Protein 1V4R (pdb70)

CATH classification: 1.10.10.10

InterPro domains:
  IPR000524 Transcription regulator HTH, GntR [PF00392] (10-72)
  IPR000524 Transcription regulator HTH, GntR [PS50949] (7-75)
  IPR000524 Transcription regulator HTH, GntR [SM00345] (13-72)
  IPR000524 Transcription regulator HTH, GntR [cd07377] (10-73)
  IPR011663 UbiC transcription regulator-associated [PF07702] (112-236)
  IPR011663 UbiC transcription regulator-associated [SM00866] (96-242)
  IPR028978 Chorismate pyruvate-lyase/UbiC transcription regulator-associated domain superfamily [G3DSA:3.40.1410.10] (86-243)
  IPR028978 Chorismate pyruvate-lyase/UbiC transcription regulator-associated domain superfamily [SSF64288] (60-237)
  IPR036388 Winged helix-like DNA-binding domain superfamily [G3DSA:1.10.10.10] (9-85)
  IPR036390 Winged helix DNA-binding domain superfamily [SSF46785] (10-86)
  IPR050679 Bacterial HTH-type transcriptional regulator [PTHR44846] (8-242)

Structure (mmCIF, N/CA/C/O backbone):
data_1V4R
#
_entry.id   1V4R
#
loop_
_atom_site.group_PDB
_atom_site.id
_atom_site.type_symbol
_atom_site.label_atom_id
_atom_site.label_alt_id
_atom_site.label_comp_id
_atom_site.label_asym_id
_atom_site.label_entity_id
_atom_site.label_seq_id
_atom_site.pdbx_PDB_ins_code
_atom_site.Cartn_x
_atom_site.Cartn_y
_atom_site.Cartn_z
_atom_site.occupancy
_atom_site.B_iso_or_equiv
_atom_site.auth_seq_id
_atom_site.auth_comp_id
_atom_site.auth_asym_id
_atom_site.auth_atom_id
_atom_site.pdbx_PDB_model_num
ATOM 1 N N . MET A 1 3 ? 9.334 -12.082 10.744 1.00 0.00 1 MET A N 1
ATOM 2 C CA . MET A 1 3 ? 9.011 -11.809 9.326 1.00 0.00 1 MET A CA 1
ATOM 3 C C . MET A 1 3 ? 9.103 -13.078 8.495 1.00 0.00 1 MET A C 1
ATOM 4 O O . MET A 1 3 ? 10.190 -13.619 8.288 1.00 0.00 1 MET A O 1
ATOM 18 N N . PRO A 1 4 ? 7.955 -13.583 8.025 1.00 0.00 2 PRO A N 1
ATOM 19 C CA . PRO A 1 4 ? 7.899 -14.721 7.132 1.00 0.00 2 PRO A CA 1
ATOM 20 C C . PRO A 1 4 ? 7.902 -14.279 5.673 1.00 0.00 2 PRO A C 1
ATOM 21 O O . PRO A 1 4 ? 6.982 -13.593 5.226 1.00 0.00 2 PRO A O 1
ATOM 32 N N . TYR A 1 5 ? 8.942 -14.650 4.939 1.00 0.00 3 TYR A N 1
ATOM 33 C CA . TYR A 1 5 ? 9.047 -14.266 3.540 1.00 0.00 3 TYR A CA 1
ATOM 34 C C . TYR A 1 5 ? 8.002 -15.001 2.715 1.00 0.00 3 TYR A C 1
ATOM 35 O O . TYR A 1 5 ? 8.143 -16.183 2.393 1.00 0.00 3 TYR A O 1
ATOM 53 N N . LYS A 1 6 ? 6.952 -14.277 2.383 1.00 0.00 4 LYS A N 1
ATOM 54 C CA . LYS A 1 6 ? 5.766 -14.847 1.779 1.00 0.00 4 LYS A CA 1
ATOM 55 C C . LYS A 1 6 ? 5.836 -14.738 0.257 1.00 0.00 4 LYS A C 1
ATOM 56 O O . LYS A 1 6 ? 5.915 -13.643 -0.295 1.00 0.00 4 LYS A O 1
ATOM 75 N N . ALA A 1 7 ? 5.823 -15.886 -0.409 1.00 0.00 5 ALA A N 1
ATOM 76 C CA . ALA A 1 7 ? 6.016 -15.942 -1.854 1.00 0.00 5 ALA A CA 1
ATOM 77 C C . ALA A 1 7 ? 4.731 -15.629 -2.615 1.00 0.00 5 ALA A C 1
ATOM 78 O O . ALA A 1 7 ? 3.636 -16.018 -2.198 1.00 0.00 5 ALA A O 1
ATOM 85 N N . PRO A 1 8 ? 4.856 -14.917 -3.748 1.00 0.00 6 PRO A N 1
ATOM 86 C CA . PRO A 1 8 ? 3.725 -14.609 -4.615 1.00 0.00 6 PRO A CA 1
ATOM 87 C C . PRO A 1 8 ? 3.354 -15.794 -5.501 1.00 0.00 6 PRO A C 1
ATOM 88 O O . PRO A 1 8 ? 4.115 -16.184 -6.391 1.00 0.00 6 PRO A O 1
ATOM 99 N N . GLU A 1 9 ? 2.190 -16.367 -5.248 1.00 0.00 7 GLU A N 1
ATOM 100 C CA . GLU A 1 9 ? 1.736 -17.547 -5.971 1.00 0.00 7 GLU A CA 1
ATOM 101 C C . GLU A 1 9 ? 1.381 -17.212 -7.418 1.00 0.00 7 GLU A C 1
ATOM 102 O O . GLU A 1 9 ? 1.926 -17.804 -8.350 1.00 0.00 7 GLU A O 1
ATOM 114 N N . GLY A 1 10 ? 0.475 -16.260 -7.607 1.00 0.00 8 GLY A N 1
ATOM 115 C CA . GLY A 1 10 ? 0.085 -15.872 -8.952 1.00 0.00 8 GLY A CA 1
ATOM 116 C C . GLY A 1 10 ? -0.467 -14.462 -9.023 1.00 0.00 8 GLY A C 1
ATOM 117 O O . GLY A 1 10 ? -1.363 -14.178 -9.817 1.00 0.00 8 GLY A O 1
ATOM 121 N N . LYS A 1 11 ? 0.076 -13.574 -8.208 1.00 0.00 9 LYS A N 1
ATOM 122 C CA . LYS A 1 11 ? -0.401 -12.198 -8.152 1.00 0.00 9 LYS A CA 1
ATOM 123 C C . LYS A 1 11 ? 0.733 -11.217 -8.432 1.00 0.00 9 LYS A C 1
ATOM 124 O O . LYS A 1 11 ? 1.895 -11.497 -8.122 1.00 0.00 9 LYS A O 1
ATOM 143 N N . GLY A 1 12 ? 0.399 -10.077 -9.028 1.00 0.00 10 GLY A N 1
ATOM 144 C CA . GLY A 1 12 ? 1.399 -9.076 -9.313 1.00 0.00 10 GLY A CA 1
ATOM 145 C C . GLY A 1 12 ? 1.313 -7.881 -8.380 1.00 0.00 10 GLY A C 1
ATOM 146 O O . GLY A 1 12 ? 1.025 -8.022 -7.189 1.00 0.00 10 GLY A O 1
ATOM 150 N N . TYR A 1 13 ? 1.516 -6.697 -8.942 1.00 0.00 11 TYR A N 1
ATOM 151 C CA . TYR A 1 13 ? 1.639 -5.462 -8.168 1.00 0.00 11 TYR A CA 1
ATOM 152 C C . TYR A 1 13 ? 0.281 -4.905 -7.751 1.00 0.00 11 TYR A C 1
ATOM 153 O O . TYR A 1 13 ? 0.185 -3.787 -7.247 1.00 0.00 11 TYR A O 1
ATOM 171 N N . ALA A 1 14 ? -0.757 -5.694 -7.937 1.00 0.00 12 ALA A N 1
ATOM 172 C CA . ALA A 1 1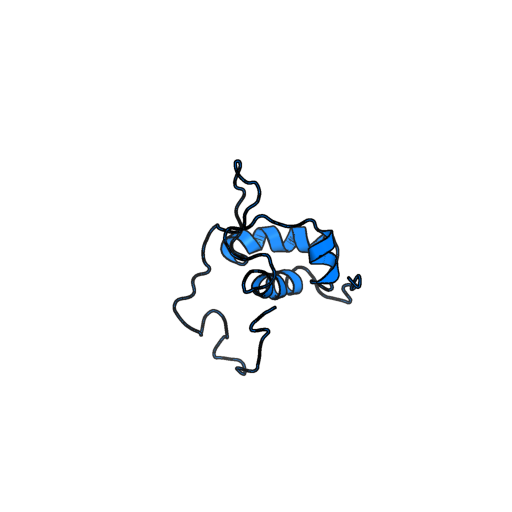4 ? -2.096 -5.293 -7.540 1.00 0.00 12 ALA A CA 1
ATOM 173 C C . ALA A 1 14 ? -2.311 -5.618 -6.073 1.00 0.00 12 ALA A C 1
ATOM 174 O O . ALA A 1 14 ? -2.907 -4.839 -5.328 1.00 0.00 12 ALA A O 1
ATOM 181 N N . ASP A 1 15 ? -1.786 -6.763 -5.658 1.00 0.00 13 ASP A N 1
ATOM 182 C CA . ASP A 1 15 ? -1.930 -7.216 -4.283 1.00 0.00 13 ASP A CA 1
ATOM 183 C C . ASP A 1 15 ? -1.097 -6.351 -3.352 1.00 0.00 13 ASP A C 1
ATOM 184 O O . ASP A 1 15 ? -1.509 -6.057 -2.230 1.00 0.00 13 ASP A O 1
ATOM 193 N N . VAL A 1 16 ? 0.064 -5.912 -3.827 1.00 0.00 14 VAL A N 1
ATOM 194 C CA . VAL A 1 16 ? 0.916 -5.065 -3.026 1.00 0.00 14 VAL A CA 1
ATOM 195 C C . VAL A 1 16 ? 0.312 -3.673 -2.894 1.00 0.00 14 VAL A C 1
ATOM 196 O O . VAL A 1 16 ? 0.298 -3.102 -1.807 1.00 0.00 14 VAL A O 1
ATOM 209 N N . ALA A 1 17 ? -0.210 -3.142 -3.997 1.00 0.00 15 ALA A N 1
ATOM 210 C CA . ALA A 1 17 ? -0.890 -1.857 -3.969 1.00 0.00 15 ALA A CA 1
ATOM 211 C C . ALA A 1 17 ? -2.062 -1.914 -3.003 1.00 0.00 15 ALA A C 1
ATOM 212 O O . ALA A 1 17 ? -2.336 -0.961 -2.276 1.00 0.00 15 ALA A O 1
ATOM 219 N N . THR A 1 18 ? -2.730 -3.059 -2.984 1.00 0.00 16 THR A N 1
ATOM 220 C CA . THR A 1 18 ? -3.840 -3.279 -2.080 1.00 0.00 16 THR A CA 1
ATOM 221 C C . THR A 1 18 ? -3.365 -3.338 -0.629 1.00 0.00 16 THR A C 1
ATOM 222 O O . THR A 1 18 ? -3.952 -2.695 0.243 1.00 0.00 16 THR A O 1
ATOM 233 N N . HIS A 1 19 ? -2.289 -4.083 -0.357 1.00 0.00 17 HIS A N 1
ATOM 234 C CA . HIS A 1 19 ? -1.851 -4.245 1.025 1.00 0.00 17 HIS A CA 1
ATOM 235 C C . HIS A 1 19 ? -1.092 -3.015 1.520 1.00 0.00 17 HIS A C 1
ATOM 236 O O . HIS A 1 19 ? -0.983 -2.792 2.724 1.00 0.00 17 HIS A O 1
ATOM 251 N N . PHE A 1 20 ? -0.572 -2.215 0.600 1.00 0.00 18 PHE A N 1
ATOM 252 C CA . PHE A 1 20 ? 0.150 -1.010 0.980 1.00 0.00 18 PHE A CA 1
ATOM 253 C C . PHE A 1 20 ? -0.807 0.022 1.555 1.00 0.00 18 PHE A C 1
ATOM 254 O O . PHE A 1 20 ? -0.432 0.822 2.408 1.00 0.00 18 PHE A O 1
ATOM 271 N N . ARG A 1 21 ? -2.053 -0.021 1.099 1.00 0.00 19 ARG A N 1
ATOM 272 C CA . ARG A 1 21 ? -3.095 0.848 1.629 1.00 0.00 19 ARG A CA 1
ATOM 273 C C . ARG A 1 21 ? -3.315 0.574 3.114 1.00 0.00 19 ARG A C 1
ATOM 274 O O . ARG A 1 21 ? -3.803 1.432 3.851 1.00 0.00 19 ARG A O 1
ATOM 295 N N . THR A 1 22 ? -2.947 -0.628 3.540 1.00 0.00 20 THR A N 1
ATOM 296 C CA . THR A 1 22 ? -3.065 -1.020 4.932 1.00 0.00 20 THR A CA 1
ATOM 297 C C . THR A 1 22 ? -1.893 -0.464 5.745 1.00 0.00 20 THR A C 1
ATOM 298 O O . THR A 1 22 ? -2.089 0.087 6.826 1.00 0.00 20 THR A O 1
ATOM 309 N N . LEU A 1 23 ? -0.682 -0.581 5.191 1.00 0.00 21 LEU A N 1
ATOM 310 C CA . LEU A 1 23 ? 0.530 -0.060 5.831 1.00 0.00 21 LEU A CA 1
ATOM 311 C C . LEU A 1 23 ? 0.378 1.410 6.187 1.00 0.00 21 LEU A C 1
ATOM 312 O O . LEU A 1 23 ? 0.810 1.859 7.250 1.00 0.00 21 LEU A O 1
ATOM 328 N N . ILE A 1 24 ? -0.234 2.149 5.276 1.00 0.00 22 ILE A N 1
ATOM 329 C CA . ILE A 1 24 ? -0.389 3.591 5.427 1.00 0.00 22 ILE A CA 1
ATOM 330 C C . ILE A 1 24 ? -1.430 3.933 6.490 1.00 0.00 22 ILE A C 1
ATOM 331 O O . ILE A 1 24 ? -1.513 5.073 6.955 1.00 0.00 22 ILE A O 1
ATOM 347 N N . LYS A 1 25 ? -2.223 2.948 6.888 1.00 0.00 23 LYS A N 1
ATOM 348 C CA . LYS A 1 25 ? -3.207 3.159 7.910 1.00 0.00 23 LYS A CA 1
ATOM 349 C C . LYS A 1 25 ? -2.532 3.212 9.275 1.00 0.00 23 LYS A C 1
ATOM 350 O O . LYS A 1 25 ? -2.377 4.293 9.850 1.00 0.00 23 LYS A O 1
ATOM 369 N N . SER A 1 26 ? -2.135 2.065 9.810 1.00 0.00 24 SER A N 1
ATOM 370 C CA . SER A 1 26 ? -1.447 2.069 11.091 1.00 0.00 24 SER A CA 1
ATOM 371 C C . SER A 1 26 ? -0.047 1.478 10.960 1.00 0.00 24 SER A C 1
ATOM 372 O O . SER A 1 26 ? 0.829 1.850 11.730 1.00 0.00 24 SER A O 1
ATOM 380 N N . GLY A 1 27 ? 0.062 0.511 10.018 1.00 0.00 25 GLY A N 1
ATOM 381 C CA . GLY A 1 27 ? 1.263 -0.184 9.513 1.00 0.00 25 GLY A CA 1
ATOM 382 C C . GLY A 1 27 ? 2.581 -0.005 10.225 1.00 0.00 25 GLY A C 1
ATOM 383 O O . GLY A 1 27 ? 3.258 -0.994 10.500 1.00 0.00 25 GLY A O 1
ATOM 387 N N . GLU A 1 28 ? 2.829 1.229 10.624 1.00 0.00 26 GLU A N 1
ATOM 388 C CA . GLU A 1 28 ? 4.135 1.784 11.017 1.00 0.00 26 GLU A CA 1
ATOM 389 C C . GLU A 1 28 ? 4.547 2.801 9.966 1.00 0.00 26 GLU A C 1
ATOM 390 O O . GLU A 1 28 ? 5.435 3.623 10.186 1.00 0.00 26 GLU A O 1
ATOM 402 N N . LEU A 1 29 ? 3.869 2.748 8.825 1.00 0.00 27 LEU A N 1
ATOM 403 C CA . LEU A 1 29 ? 4.162 3.626 7.717 1.00 0.00 27 LEU A CA 1
ATOM 404 C C . LEU A 1 29 ? 2.997 4.579 7.504 1.00 0.00 27 LEU A C 1
ATOM 405 O O . LEU A 1 29 ? 2.369 4.597 6.447 1.00 0.00 27 LEU A O 1
ATOM 421 N N . ALA A 1 30 ? 2.686 5.337 8.543 1.00 0.00 28 ALA A N 1
ATOM 422 C CA . ALA A 1 30 ? 1.651 6.352 8.462 1.00 0.00 28 ALA A CA 1
ATOM 423 C C . ALA A 1 30 ? 2.079 7.450 7.488 1.00 0.00 28 ALA A C 1
ATOM 424 O O . ALA A 1 30 ? 3.257 7.533 7.125 1.00 0.00 28 ALA A O 1
ATOM 431 N N . PRO A 1 31 ? 1.160 8.331 7.060 1.00 0.00 29 PRO A N 1
ATOM 432 C CA . PRO A 1 31 ? 1.511 9.377 6.113 1.00 0.00 29 PRO A CA 1
ATOM 433 C C . PRO A 1 31 ? 2.324 10.461 6.798 1.00 0.00 29 PRO A C 1
ATOM 434 O O . PRO A 1 31 ? 1.875 11.089 7.758 1.00 0.00 29 PRO A O 1
ATOM 445 N N . GLY A 1 32 ? 3.522 10.676 6.286 1.00 0.00 30 GLY A N 1
ATOM 446 C CA . GLY A 1 32 ? 4.474 11.536 6.947 1.00 0.00 30 GLY A CA 1
ATOM 447 C C . GLY A 1 32 ? 5.738 10.788 7.322 1.00 0.00 30 GLY A C 1
ATOM 448 O O . GLY A 1 32 ? 6.710 11.393 7.778 1.00 0.00 30 GLY A O 1
ATOM 452 N N . ASP A 1 33 ? 5.735 9.470 7.122 1.00 0.00 31 ASP A N 1
ATOM 453 C CA . ASP A 1 33 ? 6.906 8.653 7.416 1.00 0.00 31 ASP A CA 1
ATOM 454 C C . ASP A 1 33 ? 7.538 8.186 6.112 1.00 0.00 31 ASP A C 1
ATOM 455 O O . ASP A 1 33 ? 6.880 8.167 5.079 1.00 0.00 31 ASP A O 1
ATOM 464 N N . THR A 1 34 ? 8.804 7.819 6.156 1.00 0.00 32 THR A N 1
ATOM 465 C CA . THR A 1 34 ? 9.552 7.510 4.945 1.00 0.00 32 THR A CA 1
ATOM 466 C C . THR A 1 34 ? 9.527 6.009 4.644 1.00 0.00 32 THR A C 1
ATOM 467 O O . THR A 1 34 ? 9.472 5.186 5.556 1.00 0.00 32 THR A O 1
ATOM 478 N N . LEU A 1 35 ? 9.567 5.679 3.355 1.00 0.00 33 LEU A N 1
ATOM 479 C CA . LEU A 1 35 ? 9.478 4.298 2.884 1.00 0.00 33 LEU A CA 1
ATOM 480 C C . LEU A 1 35 ? 10.524 3.391 3.520 1.00 0.00 33 LEU A C 1
ATOM 481 O O . LEU A 1 35 ? 11.694 3.759 3.651 1.00 0.00 33 LEU A O 1
ATOM 497 N N . PRO A 1 36 ? 10.092 2.198 3.937 1.00 0.00 34 PRO A N 1
ATOM 498 C CA . PRO A 1 36 ? 10.986 1.146 4.420 1.00 0.00 34 PRO A CA 1
ATOM 499 C C . PRO A 1 36 ? 11.677 0.411 3.275 1.00 0.00 34 PRO A C 1
ATOM 500 O O . PRO A 1 36 ? 11.346 0.616 2.105 1.00 0.00 34 PRO A O 1
ATOM 511 N N . SER A 1 37 ? 12.637 -0.436 3.614 1.00 0.00 35 SER A N 1
ATOM 512 C CA . SER A 1 37 ? 13.332 -1.235 2.617 1.00 0.00 35 SER A CA 1
ATOM 513 C C . SER A 1 37 ? 12.409 -2.333 2.095 1.00 0.00 35 SER A C 1
ATOM 514 O O . SER A 1 37 ? 11.469 -2.734 2.782 1.00 0.00 35 SER A O 1
ATOM 522 N N . VAL A 1 38 ? 12.697 -2.829 0.890 1.00 0.00 36 VAL A N 1
ATOM 523 C CA . VAL A 1 38 ? 11.864 -3.840 0.229 1.00 0.00 36 VAL A CA 1
ATOM 524 C C . VAL A 1 38 ? 11.660 -5.078 1.104 1.00 0.00 36 VAL A C 1
ATOM 525 O O . VAL A 1 38 ? 10.701 -5.824 0.918 1.00 0.00 36 VAL A O 1
ATOM 538 N N . ALA A 1 39 ? 12.560 -5.277 2.064 1.00 0.00 37 ALA A N 1
ATOM 539 C CA . ALA A 1 39 ? 12.490 -6.417 2.970 1.00 0.00 37 ALA A CA 1
ATOM 540 C C . ALA A 1 39 ? 11.225 -6.383 3.829 1.00 0.00 37 ALA A C 1
ATOM 541 O O . ALA A 1 39 ? 10.590 -7.417 4.035 1.00 0.00 37 ALA A O 1
ATOM 548 N N . ASP A 1 40 ? 10.856 -5.197 4.317 1.00 0.00 38 ASP A N 1
ATOM 549 C CA . ASP A 1 40 ? 9.660 -5.056 5.150 1.00 0.00 38 ASP A CA 1
ATOM 550 C C . ASP A 1 40 ? 8.428 -5.423 4.346 1.00 0.00 38 ASP A C 1
ATOM 551 O O . ASP A 1 40 ? 7.604 -6.234 4.774 1.00 0.00 38 ASP A O 1
ATOM 560 N N . ILE A 1 41 ? 8.315 -4.814 3.171 1.00 0.00 39 ILE A N 1
ATOM 561 C CA . ILE A 1 41 ? 7.228 -5.082 2.268 1.00 0.00 39 ILE A CA 1
ATOM 562 C C . ILE A 1 41 ? 7.198 -6.575 1.944 1.00 0.00 39 ILE A C 1
ATOM 563 O O . ILE A 1 41 ? 6.177 -7.204 2.115 1.00 0.00 39 ILE A O 1
ATOM 579 N N . ARG A 1 42 ? 8.350 -7.129 1.555 1.00 0.00 40 ARG A N 1
ATOM 580 C CA . ARG A 1 42 ? 8.501 -8.533 1.132 1.00 0.00 40 ARG A CA 1
ATOM 581 C C . ARG A 1 42 ? 7.785 -9.546 2.035 1.00 0.00 40 ARG A C 1
ATOM 582 O O . ARG A 1 42 ? 7.334 -10.588 1.564 1.00 0.00 40 ARG A O 1
ATOM 603 N N . ALA A 1 43 ? 7.717 -9.275 3.321 1.00 0.00 41 ALA A N 1
ATOM 604 C CA . ALA A 1 43 ? 7.042 -10.185 4.234 1.00 0.00 41 ALA A CA 1
ATOM 605 C C . ALA A 1 43 ? 5.585 -9.801 4.445 1.00 0.00 41 ALA A C 1
ATOM 606 O O . ALA A 1 43 ? 4.723 -10.663 4.623 1.00 0.00 41 ALA A O 1
ATOM 613 N N . GLN A 1 44 ? 5.316 -8.507 4.425 1.00 0.00 42 GLN A N 1
ATOM 614 C CA . GLN A 1 44 ? 3.967 -8.009 4.624 1.00 0.00 42 GLN A CA 1
ATOM 615 C C . GLN A 1 44 ? 3.163 -8.251 3.371 1.00 0.00 42 GLN A C 1
ATOM 616 O O . GLN A 1 44 ? 2.024 -8.710 3.411 1.00 0.00 42 GLN A O 1
ATOM 630 N N . PHE A 1 45 ? 3.771 -7.942 2.249 1.00 0.00 43 PHE A N 1
ATOM 631 C CA . PHE A 1 45 ? 3.204 -8.264 0.996 1.00 0.00 43 PHE A CA 1
ATOM 632 C C . PHE A 1 45 ? 3.711 -9.652 0.645 1.00 0.00 43 PHE A C 1
ATOM 633 O O . PHE A 1 45 ? 4.896 -9.927 0.661 1.00 0.00 43 PHE A O 1
ATOM 650 N N . GLY A 1 46 ? 2.793 -10.562 0.487 1.00 0.00 44 GLY A N 1
ATOM 651 C CA . GLY A 1 46 ? 3.158 -11.906 0.063 1.00 0.00 44 GLY A CA 1
ATOM 652 C C . GLY A 1 46 ? 3.531 -11.911 -1.394 1.00 0.00 44 GLY A C 1
ATOM 653 O O . GLY A 1 46 ? 2.972 -12.667 -2.187 1.00 0.00 44 GLY A O 1
ATOM 657 N N . VAL A 1 47 ? 4.467 -11.038 -1.745 1.00 0.00 45 VAL A N 1
ATOM 658 C CA . VAL A 1 47 ? 4.658 -10.646 -3.124 1.00 0.00 45 VAL A CA 1
ATOM 659 C C . VAL A 1 47 ? 6.153 -10.625 -3.427 1.00 0.00 45 VAL A C 1
ATOM 660 O O . VAL A 1 47 ? 6.972 -10.762 -2.517 1.00 0.00 45 VAL A O 1
ATOM 673 N N . ALA A 1 48 ? 6.515 -10.475 -4.687 1.00 0.00 46 ALA A N 1
ATOM 674 C CA . ALA A 1 48 ? 7.914 -10.590 -5.083 1.00 0.00 46 ALA A CA 1
ATOM 675 C C . ALA A 1 48 ? 8.643 -9.309 -4.736 1.00 0.00 46 ALA A C 1
ATOM 676 O O . ALA A 1 48 ? 8.051 -8.243 -4.770 1.00 0.00 46 ALA A O 1
ATOM 683 N N . ALA A 1 49 ? 9.940 -9.386 -4.484 1.00 0.00 47 ALA A N 1
ATOM 684 C CA . ALA A 1 49 ? 10.656 -8.253 -3.908 1.00 0.00 47 ALA A CA 1
ATOM 685 C C . ALA A 1 49 ? 10.864 -7.158 -4.945 1.00 0.00 47 ALA A C 1
ATOM 686 O O . ALA A 1 49 ? 11.357 -6.075 -4.636 1.00 0.00 47 ALA A O 1
ATOM 693 N N . LYS A 1 50 ? 10.477 -7.449 -6.177 1.00 0.00 48 LYS A N 1
ATOM 694 C CA . LYS A 1 50 ? 10.446 -6.448 -7.223 1.00 0.00 48 LYS A CA 1
ATOM 695 C C . LYS A 1 50 ? 9.053 -5.810 -7.290 1.00 0.00 48 LYS A C 1
ATOM 696 O O . LYS A 1 50 ? 8.903 -4.664 -7.719 1.00 0.00 48 LYS A O 1
ATOM 715 N N . THR A 1 51 ? 8.038 -6.538 -6.820 1.00 0.00 49 THR A N 1
ATOM 716 C CA . THR A 1 51 ? 6.660 -6.117 -6.985 1.00 0.00 49 THR A CA 1
ATOM 717 C C . THR A 1 51 ? 6.334 -4.886 -6.141 1.00 0.00 49 THR A C 1
ATOM 718 O O . THR A 1 51 ? 5.457 -4.095 -6.498 1.00 0.00 49 THR A O 1
ATOM 729 N N . VAL A 1 52 ? 7.037 -4.717 -5.027 1.00 0.00 50 VAL A N 1
ATOM 730 C CA . VAL A 1 52 ? 6.866 -3.528 -4.208 1.00 0.00 50 VAL A CA 1
ATOM 731 C C . VAL A 1 52 ? 7.240 -2.297 -5.016 1.00 0.00 50 VAL A C 1
ATOM 732 O O . VAL A 1 52 ? 6.473 -1.342 -5.103 1.00 0.00 50 VAL A O 1
ATOM 745 N N . SER A 1 53 ? 8.396 -2.369 -5.654 1.00 0.00 51 SER A N 1
ATOM 746 C CA . SER A 1 53 ? 8.880 -1.297 -6.517 1.00 0.00 51 SER A CA 1
ATOM 747 C C . SER A 1 53 ? 7.952 -1.091 -7.722 1.00 0.00 51 SER A C 1
ATOM 748 O O . SER A 1 53 ? 8.031 -0.075 -8.413 1.00 0.00 51 SER A O 1
ATOM 756 N N . ARG A 1 54 ? 7.068 -2.053 -7.967 1.00 0.00 52 ARG A N 1
ATOM 757 C CA . ARG A 1 54 ? 6.103 -1.937 -9.054 1.00 0.00 52 ARG A CA 1
ATOM 758 C C . ARG A 1 54 ? 4.921 -1.077 -8.621 1.00 0.00 52 ARG A C 1
ATOM 759 O O . ARG A 1 54 ? 4.624 -0.055 -9.245 1.00 0.00 52 ARG A O 1
ATOM 780 N N . ALA A 1 55 ? 4.246 -1.494 -7.548 1.00 0.00 53 ALA A N 1
ATOM 781 C CA . ALA A 1 55 ? 3.103 -0.754 -7.029 1.00 0.00 53 ALA A CA 1
ATOM 782 C C . ALA A 1 55 ? 3.494 0.631 -6.531 1.00 0.00 53 ALA A C 1
ATOM 783 O O . ALA A 1 55 ? 2.658 1.523 -6.486 1.00 0.00 53 ALA A O 1
ATOM 790 N N . LEU A 1 56 ? 4.754 0.800 -6.139 1.00 0.00 54 LEU A N 1
ATOM 791 C CA . LEU A 1 56 ? 5.255 2.110 -5.695 1.00 0.00 54 LEU A CA 1
ATOM 792 C C . LEU A 1 56 ? 4.897 3.234 -6.675 1.00 0.00 54 LEU A C 1
ATOM 793 O O . LEU A 1 56 ? 4.541 4.335 -6.253 1.00 0.00 54 LEU A O 1
ATOM 809 N N . ALA A 1 57 ? 4.964 2.948 -7.972 1.00 0.00 55 ALA A N 1
ATOM 810 C CA . ALA A 1 57 ? 4.638 3.943 -8.994 1.00 0.00 55 ALA A CA 1
ATOM 811 C C . ALA A 1 57 ? 3.149 4.267 -8.985 1.00 0.00 55 ALA A C 1
ATOM 812 O O . ALA A 1 57 ? 2.721 5.288 -9.512 1.00 0.00 55 ALA A O 1
ATOM 819 N N . VAL A 1 58 ? 2.367 3.381 -8.393 1.00 0.00 56 VAL A N 1
ATOM 820 C CA . VAL A 1 58 ? 0.947 3.611 -8.208 1.00 0.00 56 VAL A CA 1
ATOM 821 C C . VAL A 1 58 ? 0.710 4.285 -6.857 1.00 0.00 56 VAL A C 1
ATOM 822 O O . VAL A 1 58 ? -0.212 5.083 -6.699 1.00 0.00 56 VAL A O 1
ATOM 835 N N . LEU A 1 59 ? 1.603 4.010 -5.903 1.00 0.00 57 LEU A N 1
ATOM 836 C CA . LEU A 1 59 ? 1.449 4.458 -4.528 1.00 0.00 57 LEU A CA 1
ATOM 837 C C . LEU A 1 59 ? 1.691 5.945 -4.413 1.00 0.00 57 LEU A C 1
ATOM 838 O O . LEU A 1 59 ? 1.572 6.513 -3.342 1.00 0.00 57 LEU A O 1
ATOM 854 N N . LYS A 1 60 ? 2.029 6.574 -5.516 1.00 0.00 58 LYS A N 1
ATOM 855 C CA . LYS A 1 60 ? 2.134 8.011 -5.536 1.00 0.00 58 LYS A CA 1
ATOM 856 C C . LYS A 1 60 ? 0.746 8.633 -5.332 1.00 0.00 58 LYS A C 1
ATOM 857 O O . LYS A 1 60 ? 0.592 9.590 -4.578 1.00 0.00 58 LYS A O 1
ATOM 876 N N . SER A 1 61 ? -0.260 8.065 -5.993 1.00 0.00 59 SER A N 1
ATOM 877 C CA . SER A 1 61 ? -1.644 8.498 -5.818 1.00 0.00 59 SER A CA 1
ATOM 878 C C . SER A 1 61 ? -2.317 7.617 -4.776 1.00 0.00 59 SER A C 1
ATOM 879 O O . SER A 1 61 ? -3.120 8.066 -3.967 1.00 0.00 59 SER A O 1
ATOM 887 N N . GLU A 1 62 ? -1.932 6.355 -4.813 1.00 0.00 60 GLU A N 1
ATOM 888 C CA . GLU A 1 62 ? -2.585 5.294 -4.067 1.00 0.00 60 GLU A CA 1
ATOM 889 C C . GLU A 1 62 ? -2.074 5.206 -2.628 1.00 0.00 60 GLU A C 1
ATOM 890 O O . GLU A 1 62 ? -2.806 5.464 -1.676 1.00 0.00 60 GLU A O 1
ATOM 902 N N . GLY A 1 63 ? -0.806 4.843 -2.488 1.00 0.00 61 GLY A N 1
ATOM 903 C CA . GLY A 1 63 ? -0.219 4.638 -1.176 1.00 0.00 61 GLY A CA 1
ATOM 904 C C . GLY A 1 63 ? 0.251 5.927 -0.541 1.00 0.00 61 GLY A C 1
ATOM 905 O O . GLY A 1 63 ? 0.811 5.910 0.547 1.00 0.00 61 GLY A O 1
ATOM 909 N N . LEU A 1 64 ? 0.040 7.033 -1.249 1.00 0.00 62 LEU A N 1
ATOM 910 C CA . LEU A 1 64 ? 0.292 8.379 -0.729 1.00 0.00 62 LEU A CA 1
ATOM 911 C C . LEU A 1 64 ? 1.788 8.719 -0.626 1.00 0.00 62 LEU A C 1
ATOM 912 O O . LEU A 1 64 ? 2.187 9.449 0.276 1.00 0.00 62 LEU A O 1
ATOM 928 N N . VAL A 1 65 ? 2.603 8.273 -1.577 1.00 0.00 63 VAL A N 1
ATOM 929 C CA . VAL A 1 65 ? 4.057 8.459 -1.475 1.00 0.00 63 VAL A CA 1
ATOM 930 C C . VAL A 1 65 ? 4.570 9.409 -2.547 1.00 0.00 63 VAL A C 1
ATOM 931 O O . VAL A 1 65 ? 4.007 9.497 -3.638 1.00 0.00 63 VAL A O 1
ATOM 944 N N . SER A 1 66 ? 5.641 10.115 -2.225 1.00 0.00 64 SER A N 1
ATOM 945 C CA . SER A 1 66 ? 6.261 11.039 -3.160 1.00 0.00 64 SER A CA 1
ATOM 946 C C . SER A 1 66 ? 7.765 11.108 -2.920 1.00 0.00 64 SER A C 1
ATOM 947 O O . SER A 1 66 ? 8.227 10.990 -1.782 1.00 0.00 64 SER A O 1
ATOM 955 N N . SER A 1 67 ? 8.521 11.274 -3.996 1.00 0.00 65 SER A N 1
ATOM 956 C CA . SER A 1 67 ? 9.954 11.468 -3.896 1.00 0.00 65 SER A CA 1
ATOM 957 C C . SER A 1 67 ? 10.240 12.818 -3.248 1.00 0.00 65 SER A C 1
ATOM 958 O O . SER A 1 67 ? 10.027 13.870 -3.855 1.00 0.00 65 SER A O 1
ATOM 966 N N . ARG A 1 68 ? 10.681 12.782 -2.002 1.00 0.00 66 ARG A N 1
ATOM 967 C CA . ARG A 1 68 ? 10.926 13.995 -1.244 1.00 0.00 66 ARG A CA 1
ATOM 968 C C . ARG A 1 68 ? 12.409 14.130 -0.945 1.00 0.00 66 ARG A C 1
ATOM 969 O O . ARG A 1 68 ? 12.919 13.536 0.003 1.00 0.00 66 ARG A O 1
ATOM 990 N N . GLY A 1 69 ? 13.101 14.911 -1.761 1.00 0.00 67 GLY A N 1
ATOM 991 C CA . GLY A 1 69 ? 14.543 15.011 -1.658 1.00 0.00 67 GLY A CA 1
ATOM 992 C C . GLY A 1 69 ? 15.005 15.836 -0.469 1.00 0.00 67 GLY A C 1
ATOM 993 O O . GLY A 1 69 ? 15.824 16.740 -0.608 1.00 0.00 67 GLY A O 1
ATOM 997 N N . ALA A 1 70 ? 14.477 15.514 0.696 1.00 0.00 68 ALA A N 1
ATOM 998 C CA . ALA A 1 70 ? 14.867 16.159 1.934 1.00 0.00 68 ALA A CA 1
ATOM 999 C C . ALA A 1 70 ? 14.894 15.124 3.045 1.00 0.00 68 ALA A C 1
ATOM 1000 O O . ALA A 1 70 ? 15.942 14.819 3.609 1.00 0.00 68 ALA A O 1
ATOM 1007 N N . LEU A 1 71 ? 13.726 14.569 3.338 1.00 0.00 69 LEU A N 1
ATOM 1008 C CA . LEU A 1 71 ? 13.608 13.508 4.328 1.00 0.00 69 LEU A CA 1
ATOM 1009 C C . LEU A 1 71 ? 13.743 12.137 3.664 1.00 0.00 69 LEU A C 1
ATOM 1010 O O . LEU A 1 71 ? 13.929 11.125 4.338 1.00 0.00 69 LEU A O 1
ATOM 1026 N N . GLY A 1 72 ? 13.640 12.116 2.337 1.00 0.00 70 GLY A N 1
ATOM 1027 C CA . GLY A 1 72 ? 13.728 10.875 1.593 1.00 0.00 70 GLY A CA 1
ATOM 1028 C C . GLY A 1 72 ? 12.420 10.530 0.914 1.00 0.00 70 GLY A C 1
ATOM 1029 O O . GLY A 1 72 ? 11.567 11.394 0.734 1.00 0.00 70 GLY A O 1
ATOM 1033 N N . THR A 1 73 ? 12.237 9.276 0.536 1.00 0.00 71 THR A N 1
ATOM 1034 C CA . THR A 1 73 ? 10.996 8.883 -0.104 1.00 0.00 71 THR A CA 1
ATOM 1035 C C . THR A 1 73 ? 9.903 8.707 0.957 1.00 0.00 71 THR A C 1
ATOM 1036 O O . THR A 1 73 ? 9.604 7.607 1.420 1.00 0.00 71 THR A O 1
ATOM 1047 N N . VAL A 1 74 ? 9.327 9.828 1.336 1.00 0.00 72 VAL A N 1
ATOM 1048 C CA . VAL A 1 74 ? 8.408 9.906 2.452 1.00 0.00 72 VAL A CA 1
ATOM 1049 C C . VAL A 1 74 ? 6.991 9.743 1.956 1.00 0.00 72 VAL A C 1
ATOM 1050 O O . VAL A 1 74 ? 6.639 10.266 0.896 1.00 0.00 72 VAL A O 1
ATOM 1063 N N . VAL A 1 75 ? 6.172 9.037 2.708 1.00 0.00 73 VAL A N 1
ATOM 1064 C CA . VAL A 1 75 ? 4.823 8.803 2.267 1.00 0.00 73 VAL A CA 1
ATOM 1065 C C . VAL A 1 75 ? 3.924 9.938 2.733 1.00 0.00 73 VAL A C 1
ATOM 1066 O O . VAL A 1 75 ? 3.193 9.806 3.712 1.00 0.00 73 VAL A O 1
ATOM 1079 N N . GLU A 1 76 ? 4.029 11.076 2.066 1.00 0.00 74 GLU A N 1
ATOM 1080 C CA . GLU A 1 76 ? 2.973 12.070 2.055 1.00 0.00 74 GLU A CA 1
ATOM 1081 C C . GLU A 1 76 ? 2.946 12.778 0.704 1.00 0.00 74 GLU A C 1
ATOM 1082 O O . GLU A 1 76 ? 3.506 13.868 0.567 1.00 0.00 74 GLU A O 1
ATOM 1094 N N . LYS A 1 77 ? 2.350 12.171 -0.304 1.00 0.00 75 LYS A N 1
ATOM 1095 C CA . LYS A 1 77 ? 2.171 12.867 -1.565 1.00 0.00 75 LYS A CA 1
ATOM 1096 C C . LYS A 1 77 ? 0.780 13.438 -1.696 1.00 0.00 75 LYS A C 1
ATOM 1097 O O . LYS A 1 77 ? 0.512 14.591 -1.367 1.00 0.00 75 LYS A O 1
ATOM 1116 N N . ASN A 1 78 ? -0.098 12.577 -2.171 1.00 0.00 76 ASN A N 1
ATOM 1117 C CA . ASN A 1 78 ? -1.388 12.978 -2.663 1.00 0.00 76 ASN A CA 1
ATOM 1118 C C . ASN A 1 78 ? -2.463 12.125 -2.038 1.00 0.00 76 ASN A C 1
ATOM 1119 O O . ASN A 1 78 ? -2.708 11.022 -2.517 1.00 0.00 76 ASN A O 1
ATOM 1130 N N . PRO A 1 79 ? -3.086 12.591 -0.945 1.00 0.00 77 PRO A N 1
ATOM 1131 C CA . PRO A 1 79 ? -4.196 11.879 -0.326 1.00 0.00 77 PRO A CA 1
ATOM 1132 C C . PRO A 1 79 ? -5.186 11.407 -1.366 1.00 0.00 77 PRO A C 1
ATOM 1133 O O . PRO A 1 79 ? -5.709 12.210 -2.145 1.00 0.00 77 PRO A O 1
ATOM 1144 N N . ILE A 1 80 ? -5.420 10.098 -1.385 1.00 0.00 78 ILE A N 1
ATOM 1145 C CA . ILE A 1 80 ? -6.272 9.492 -2.375 1.00 0.00 78 ILE A CA 1
ATOM 1146 C C . ILE A 1 80 ? -7.618 10.155 -2.321 1.00 0.00 78 ILE A C 1
ATOM 1147 O O . ILE A 1 80 ? -8.114 10.456 -1.235 1.00 0.00 78 ILE A O 1
ATOM 1163 N N . VAL A 1 81 ? -8.151 10.451 -3.492 1.00 0.00 79 VAL A N 1
ATOM 1164 C CA . VAL A 1 81 ? -9.460 11.082 -3.615 1.00 0.00 79 VAL A CA 1
ATOM 1165 C C . VAL A 1 81 ? -10.547 10.278 -2.892 1.00 0.00 79 VAL A C 1
ATOM 1166 O O . VAL A 1 81 ? -11.283 9.496 -3.503 1.00 0.00 79 VAL A O 1
ATOM 1179 N N . ILE A 1 82 ? -10.593 10.443 -1.579 1.00 0.00 80 ILE A N 1
ATOM 1180 C CA . ILE A 1 82 ? -11.618 9.838 -0.750 1.00 0.00 80 ILE A CA 1
ATOM 1181 C C . ILE A 1 82 ? -12.506 10.918 -0.152 1.00 0.00 80 ILE A C 1
ATOM 1182 O O . ILE A 1 82 ? -12.091 11.655 0.745 1.00 0.00 80 ILE A O 1
ATOM 1198 N N . THR A 1 83 ? -13.715 11.022 -0.664 1.00 0.00 81 THR A N 1
ATOM 1199 C CA . THR A 1 83 ? -14.695 11.939 -0.114 1.00 0.00 81 THR A CA 1
ATOM 1200 C C . THR A 1 83 ? -15.915 11.145 0.350 1.00 0.00 81 THR A C 1
ATOM 1201 O O . THR A 1 83 ? -16.875 11.692 0.895 1.00 0.00 81 THR A O 1
ATOM 1212 N N . GLY A 1 84 ? -15.838 9.835 0.148 1.00 0.00 82 GLY A N 1
ATOM 1213 C CA . GLY A 1 84 ? -16.899 8.939 0.550 1.00 0.00 82 GLY A CA 1
ATOM 1214 C C . GLY A 1 84 ? -16.396 7.516 0.663 1.00 0.00 82 GLY A C 1
ATOM 1215 O O . GLY A 1 84 ? -15.270 7.218 0.254 1.00 0.00 82 GLY A O 1
ATOM 1219 N N . ALA A 1 85 ? -17.224 6.630 1.194 1.00 0.00 83 ALA A N 1
ATOM 1220 C CA . ALA A 1 85 ? -16.838 5.239 1.395 1.00 0.00 83 ALA A CA 1
ATOM 1221 C C . ALA A 1 85 ? -16.950 4.442 0.098 1.00 0.00 83 ALA A C 1
ATOM 1222 O O . ALA A 1 85 ? -16.614 3.260 0.046 1.00 0.00 83 ALA A O 1
ATOM 1229 N N . ASP A 1 86 ? -17.375 5.115 -0.959 1.00 0.00 84 ASP A N 1
ATOM 1230 C CA . ASP A 1 86 ? -17.588 4.470 -2.250 1.00 0.00 84 ASP A CA 1
ATOM 1231 C C . ASP A 1 86 ? -16.264 4.225 -2.955 1.00 0.00 84 ASP A C 1
ATOM 1232 O O . ASP A 1 86 ? -16.079 3.203 -3.613 1.00 0.00 84 ASP A O 1
ATOM 1241 N N . ARG A 1 87 ? -15.332 5.146 -2.773 1.00 0.00 85 ARG A N 1
ATOM 1242 C CA . ARG A 1 87 ? -14.060 5.093 -3.478 1.00 0.00 85 ARG A CA 1
ATOM 1243 C C . ARG A 1 87 ? -13.168 3.995 -2.912 1.00 0.00 85 ARG A C 1
ATOM 1244 O O . ARG A 1 87 ? -12.394 3.373 -3.638 1.00 0.00 85 ARG A O 1
ATOM 1265 N N . LEU A 1 88 ? -13.290 3.751 -1.613 1.00 0.00 86 LEU A N 1
ATOM 1266 C CA . LEU A 1 88 ? -12.400 2.823 -0.931 1.00 0.00 86 LEU A CA 1
ATOM 1267 C C . LEU A 1 88 ? -13.049 1.455 -0.722 1.00 0.00 86 LEU A C 1
ATOM 1268 O O . LEU A 1 88 ? -12.396 0.423 -0.880 1.00 0.00 86 LEU A O 1
ATOM 1284 N N . LYS A 1 89 ? -14.325 1.441 -0.363 1.00 0.00 87 LYS A N 1
ATOM 1285 C CA . LYS A 1 89 ? -14.988 0.186 -0.031 1.00 0.00 87 LYS A CA 1
ATOM 1286 C C . LYS A 1 89 ? -15.704 -0.393 -1.246 1.00 0.00 87 LYS A C 1
ATOM 1287 O O . LYS A 1 89 ? -15.816 -1.612 -1.374 1.00 0.00 87 LYS A O 1
ATOM 1306 N N . ARG A 1 90 ? -16.164 0.494 -2.131 1.00 0.00 88 ARG A N 1
ATOM 1307 C CA . ARG A 1 90 ? -16.918 0.112 -3.329 1.00 0.00 88 ARG A CA 1
ATOM 1308 C C . ARG A 1 90 ? -18.276 -0.486 -2.957 1.00 0.00 88 ARG A C 1
ATOM 1309 O O . ARG A 1 90 ? -18.360 -1.596 -2.432 1.00 0.00 88 ARG A O 1
ATOM 1330 N N . MET A 1 91 ? -19.339 0.244 -3.270 1.00 0.00 89 MET A N 1
ATOM 1331 C CA . MET A 1 91 ? -20.695 -0.152 -2.878 1.00 0.00 89 MET A CA 1
ATOM 1332 C C . MET A 1 91 ? -21.217 -1.345 -3.680 1.00 0.00 89 MET A C 1
ATOM 1333 O O . MET A 1 91 ? -22.341 -1.803 -3.461 1.00 0.00 89 MET A O 1
ATOM 1347 N N . GLU A 1 92 ? -20.411 -1.842 -4.608 1.00 0.00 90 GLU A N 1
ATOM 1348 C CA . GLU A 1 92 ? -20.778 -3.025 -5.377 1.00 0.00 90 GLU A CA 1
ATOM 1349 C C . GLU A 1 92 ? -20.611 -4.274 -4.536 1.00 0.00 90 GLU A C 1
ATOM 1350 O O . GLU A 1 92 ? -21.418 -5.202 -4.603 1.00 0.00 90 GLU A O 1
ATOM 1362 N N . LYS A 1 93 ? -19.544 -4.289 -3.756 1.00 0.00 91 LYS A N 1
ATOM 1363 C CA . LYS A 1 93 ? -19.155 -5.480 -3.034 1.00 0.00 91 LYS A CA 1
ATOM 1364 C C . LYS A 1 93 ? -19.583 -5.396 -1.584 1.00 0.00 91 LYS A C 1
ATOM 1365 O O . LYS A 1 93 ? -19.962 -4.335 -1.088 1.00 0.00 91 LYS A O 1
ATOM 1384 N N . ASN A 1 94 ? -19.512 -6.529 -0.919 1.00 0.00 92 ASN A N 1
ATOM 1385 C CA . ASN A 1 94 ? -19.889 -6.623 0.484 1.00 0.00 92 ASN A CA 1
ATOM 1386 C C . ASN A 1 94 ? -18.907 -5.856 1.358 1.00 0.00 92 ASN A C 1
ATOM 1387 O O . ASN A 1 94 ? -17.689 -5.906 1.145 1.00 0.00 92 ASN A O 1
ATOM 1398 N N . GLY A 1 95 ? -19.442 -5.148 2.341 1.00 0.00 93 GLY A N 1
ATOM 1399 C CA . GLY A 1 95 ? -18.613 -4.390 3.249 1.00 0.00 93 GLY A CA 1
ATOM 1400 C C . GLY A 1 95 ? -18.200 -5.207 4.454 1.00 0.00 93 GLY A C 1
ATOM 1401 O O . GLY A 1 95 ? -18.639 -4.941 5.572 1.00 0.00 93 GLY A O 1
ATOM 1405 N N . MET A 1 96 ? -17.369 -6.216 4.229 1.00 0.00 94 MET A N 1
ATOM 1406 C CA . MET A 1 96 ? -16.881 -7.054 5.316 1.00 0.00 94 MET A CA 1
ATOM 1407 C C . MET A 1 96 ? -15.640 -6.434 5.946 1.00 0.00 94 MET A C 1
ATOM 1408 O O . MET A 1 96 ? -15.093 -5.457 5.425 1.00 0.00 94 MET A O 1
ATOM 1422 N N . ARG A 1 97 ? -15.201 -7.005 7.061 1.00 0.00 95 ARG A N 1
ATOM 1423 C CA . ARG A 1 97 ? -14.068 -6.472 7.809 1.00 0.00 95 ARG A CA 1
ATOM 1424 C C . ARG A 1 97 ? -12.797 -6.414 6.975 1.00 0.00 95 ARG A C 1
ATOM 1425 O O . ARG A 1 97 ? -12.403 -7.395 6.341 1.00 0.00 95 ARG A O 1
ATOM 1446 N N . TYR A 1 98 ? -12.163 -5.257 6.991 1.00 0.00 96 TYR A N 1
ATOM 1447 C CA . TYR A 1 98 ? -10.828 -5.109 6.444 1.00 0.00 96 TYR A CA 1
ATOM 1448 C C . TYR A 1 98 ? -9.888 -4.816 7.603 1.00 0.00 96 TYR A C 1
ATOM 1449 O O . TYR A 1 98 ? -10.357 -4.512 8.698 1.00 0.00 96 TYR A O 1
ATOM 1467 N N . ALA A 1 99 ? -8.583 -4.916 7.376 1.00 0.00 97 ALA A N 1
ATOM 1468 C CA . ALA A 1 99 ? -7.603 -4.658 8.430 1.00 0.00 97 ALA A CA 1
ATOM 1469 C C . ALA A 1 99 ? -7.689 -3.206 8.904 1.00 0.00 97 ALA A C 1
ATOM 1470 O O . ALA A 1 99 ? -7.267 -2.289 8.201 1.00 0.00 97 ALA A O 1
ATOM 1477 N N . PRO A 1 100 ? -8.244 -2.980 10.106 1.00 0.00 98 PRO A N 1
ATOM 1478 C CA . PRO A 1 100 ? -8.522 -1.642 10.614 1.00 0.00 98 PRO A CA 1
ATOM 1479 C C . PRO A 1 100 ? -7.374 -1.063 11.434 1.00 0.00 98 PRO A C 1
ATOM 1480 O O . PRO A 1 100 ? -7.428 0.089 11.872 1.00 0.00 98 PRO A O 1
ATOM 1491 N N . GLY A 1 101 ? -6.341 -1.865 11.641 1.00 0.00 99 GLY A N 1
ATOM 1492 C CA . GLY A 1 101 ? -5.205 -1.425 12.419 1.00 0.00 99 GLY A CA 1
ATOM 1493 C C . GLY A 1 101 ? -3.956 -2.219 12.106 1.00 0.00 99 GLY A C 1
ATOM 1494 O O . GLY A 1 101 ? -3.219 -2.611 13.010 1.00 0.00 99 GLY A O 1
ATOM 1498 N N . GLU A 1 102 ? -3.723 -2.465 10.829 1.00 0.00 100 GLU A N 1
ATOM 1499 C CA . GLU A 1 102 ? -2.537 -3.182 10.399 1.00 0.00 100 GLU A CA 1
ATOM 1500 C C . GLU A 1 102 ? -1.693 -2.248 9.538 1.00 0.00 100 GLU A C 1
ATOM 1501 O O . GLU A 1 102 ? -0.681 -2.702 8.961 1.00 0.00 100 GLU A O 1
ATOM 1514 N N . MET A 1 3 ? 7.044 -15.839 12.874 1.00 0.00 1 MET A N 2
ATOM 1515 C CA . MET A 1 3 ? 6.161 -15.127 11.928 1.00 0.00 1 MET A CA 2
ATOM 1516 C C . MET A 1 3 ? 5.972 -15.960 10.668 1.00 0.00 1 MET A C 2
ATOM 1517 O O . MET A 1 3 ? 6.933 -16.523 10.140 1.00 0.00 1 MET A O 2
ATOM 1531 N N . PRO A 1 4 ? 4.732 -16.074 10.177 1.00 0.00 2 PRO A N 2
ATOM 1532 C CA . PRO A 1 4 ? 4.438 -16.770 8.935 1.00 0.00 2 PRO A CA 2
ATOM 1533 C C . PRO A 1 4 ? 4.767 -15.902 7.727 1.00 0.00 2 PRO A C 2
ATOM 1534 O O . PRO A 1 4 ? 3.994 -15.017 7.354 1.00 0.00 2 PRO A O 2
ATOM 1545 N N . TYR A 1 5 ? 5.935 -16.125 7.142 1.00 0.00 3 TYR A N 2
ATOM 1546 C CA . TYR A 1 5 ? 6.351 -15.344 5.986 1.00 0.00 3 TYR A CA 2
ATOM 1547 C C . TYR A 1 5 ? 5.540 -15.751 4.764 1.00 0.00 3 TYR A C 2
ATOM 1548 O O . TYR A 1 5 ? 5.219 -16.930 4.581 1.00 0.00 3 TYR A O 2
ATOM 1566 N N . LYS A 1 6 ? 5.192 -14.776 3.945 1.00 0.00 4 LYS A N 2
ATOM 1567 C CA . LYS A 1 6 ? 4.337 -15.025 2.801 1.00 0.00 4 LYS A CA 2
ATOM 1568 C C . LYS A 1 6 ? 5.147 -15.017 1.509 1.00 0.00 4 LYS A C 2
ATOM 1569 O O . LYS A 1 6 ? 6.124 -14.280 1.377 1.00 0.00 4 LYS A O 2
ATOM 1588 N N . ALA A 1 7 ? 4.747 -15.863 0.573 1.00 0.00 5 ALA A N 2
ATOM 1589 C CA . ALA A 1 7 ? 5.385 -15.930 -0.730 1.00 0.00 5 ALA A CA 2
ATOM 1590 C C . ALA A 1 7 ? 4.394 -15.499 -1.808 1.00 0.00 5 ALA A C 2
ATOM 1591 O O . ALA A 1 7 ? 3.192 -15.449 -1.552 1.00 0.00 5 ALA A O 2
ATOM 1598 N N . PRO A 1 8 ? 4.864 -15.163 -3.022 1.00 0.00 6 PRO A N 2
ATOM 1599 C CA . PRO A 1 8 ? 3.979 -14.778 -4.118 1.00 0.00 6 PRO A CA 2
ATOM 1600 C C . PRO A 1 8 ? 3.278 -15.982 -4.743 1.00 0.00 6 PRO A C 2
ATOM 1601 O O . PRO A 1 8 ? 3.840 -16.681 -5.589 1.00 0.00 6 PRO A O 2
ATOM 1612 N N . GLU A 1 9 ? 2.052 -16.225 -4.285 1.00 0.00 7 GLU A N 2
ATOM 1613 C CA . GLU A 1 9 ? 1.237 -17.329 -4.776 1.00 0.00 7 GLU A CA 2
ATOM 1614 C C . GLU A 1 9 ? 0.902 -17.149 -6.258 1.00 0.00 7 GLU A C 2
ATOM 1615 O O . GLU A 1 9 ? 1.330 -17.940 -7.102 1.00 0.00 7 GLU A O 2
ATOM 1627 N N . GLY A 1 10 ? 0.132 -16.113 -6.568 1.00 0.00 8 GLY A N 2
ATOM 1628 C CA . GLY A 1 10 ? -0.221 -15.843 -7.947 1.00 0.00 8 GLY A CA 2
ATOM 1629 C C . GLY A 1 10 ? -0.718 -14.427 -8.139 1.00 0.00 8 GLY A C 2
ATOM 1630 O O . GLY A 1 10 ? -1.802 -14.209 -8.681 1.00 0.00 8 GLY A O 2
ATOM 1634 N N . LYS A 1 11 ? 0.076 -13.459 -7.709 1.00 0.00 9 LYS A N 2
ATOM 1635 C CA . LYS A 1 11 ? -0.331 -12.062 -7.766 1.00 0.00 9 LYS A CA 2
ATOM 1636 C C . LYS A 1 11 ? 0.675 -11.241 -8.554 1.00 0.00 9 LYS A C 2
ATOM 1637 O O . LYS A 1 11 ? 1.791 -11.692 -8.820 1.00 0.00 9 LYS A O 2
ATOM 1656 N N . GLY A 1 12 ? 0.272 -10.043 -8.936 1.00 0.00 10 GLY A N 2
ATOM 1657 C CA . GLY A 1 12 ? 1.199 -9.109 -9.521 1.00 0.00 10 GLY A CA 2
ATOM 1658 C C . GLY A 1 12 ? 1.501 -7.979 -8.569 1.00 0.00 10 GLY A C 2
ATOM 1659 O O . GLY A 1 12 ? 1.545 -8.177 -7.355 1.00 0.00 10 GLY A O 2
ATOM 1663 N N . TYR A 1 13 ? 1.663 -6.788 -9.111 1.00 0.00 11 TYR A N 2
ATOM 1664 C CA . TYR A 1 13 ? 1.957 -5.606 -8.310 1.00 0.00 11 TYR A CA 2
ATOM 1665 C C . TYR A 1 13 ? 0.744 -5.172 -7.483 1.00 0.00 11 TYR A C 2
ATOM 1666 O O . TYR A 1 13 ? 0.798 -4.189 -6.752 1.00 0.00 11 TYR A O 2
ATOM 1684 N N . ALA A 1 14 ? -0.339 -5.928 -7.570 1.00 0.00 12 ALA A N 2
ATOM 1685 C CA . ALA A 1 14 ? -1.569 -5.566 -6.876 1.00 0.00 12 ALA A CA 2
ATOM 1686 C C . ALA A 1 14 ? -1.468 -5.931 -5.403 1.00 0.00 12 ALA A C 2
ATOM 1687 O O . ALA A 1 14 ? -2.203 -5.409 -4.562 1.00 0.00 12 ALA A O 2
ATOM 1694 N N . ASP A 1 15 ? -0.523 -6.808 -5.094 1.00 0.00 13 ASP A N 2
ATOM 1695 C CA . ASP A 1 15 ? -0.308 -7.256 -3.727 1.00 0.00 13 ASP A CA 2
ATOM 1696 C C . ASP A 1 15 ? 0.366 -6.149 -2.922 1.00 0.00 13 ASP A C 2
ATOM 1697 O O . ASP A 1 15 ? -0.083 -5.789 -1.835 1.00 0.00 13 ASP A O 2
ATOM 1706 N N . VAL A 1 16 ? 1.421 -5.577 -3.495 1.00 0.00 14 VAL A N 2
ATOM 1707 C CA . VAL A 1 16 ? 2.182 -4.532 -2.823 1.00 0.00 14 VAL A CA 2
ATOM 1708 C C . VAL A 1 16 ? 1.384 -3.237 -2.727 1.00 0.00 14 VAL A C 2
ATOM 1709 O O . VAL A 1 16 ? 1.547 -2.473 -1.772 1.00 0.00 14 VAL A O 2
ATOM 1722 N N . ALA A 1 17 ? 0.527 -2.990 -3.717 1.00 0.00 15 ALA A N 2
ATOM 1723 C CA . ALA A 1 17 ? -0.385 -1.864 -3.660 1.00 0.00 15 ALA A CA 2
ATOM 1724 C C . ALA A 1 17 ? -1.269 -1.982 -2.423 1.00 0.00 15 ALA A C 2
ATOM 1725 O O . ALA A 1 17 ? -1.447 -1.022 -1.670 1.00 0.00 15 ALA A O 2
ATOM 1732 N N . THR A 1 18 ? -1.781 -3.186 -2.201 1.00 0.00 16 THR A N 2
ATOM 1733 C CA . THR A 1 18 ? -2.606 -3.471 -1.037 1.00 0.00 16 THR A CA 2
ATOM 1734 C C . THR A 1 18 ? -1.770 -3.414 0.247 1.00 0.00 16 THR A C 2
ATOM 1735 O O . THR A 1 18 ? -2.258 -2.988 1.294 1.00 0.00 16 THR A O 2
ATOM 1746 N N . HIS A 1 19 ? -0.507 -3.830 0.149 1.00 0.00 17 HIS A N 2
ATOM 1747 C CA . HIS A 1 19 ? 0.425 -3.775 1.279 1.00 0.00 17 HIS A CA 2
ATOM 1748 C C . HIS A 1 19 ? 0.473 -2.375 1.878 1.00 0.00 17 HIS A C 2
ATOM 1749 O O . HIS A 1 19 ? 0.265 -2.195 3.075 1.00 0.00 17 HIS A O 2
ATOM 1764 N N . PHE A 1 20 ? 0.746 -1.389 1.038 1.00 0.00 18 PHE A N 2
ATOM 1765 C CA . PHE A 1 20 ? 0.844 -0.009 1.490 1.00 0.00 18 PHE A CA 2
ATOM 1766 C C . PHE A 1 20 ? -0.517 0.514 1.931 1.00 0.00 18 PHE A C 2
ATOM 1767 O O . PHE A 1 20 ? -0.628 1.200 2.946 1.00 0.00 18 PHE A O 2
ATOM 1784 N N . ARG A 1 21 ? -1.552 0.154 1.182 1.00 0.00 19 ARG A N 2
ATOM 1785 C CA . ARG A 1 21 ? -2.915 0.562 1.502 1.00 0.00 19 ARG A CA 2
ATOM 1786 C C . ARG A 1 21 ? -3.358 0.042 2.869 1.00 0.00 19 ARG A C 2
ATOM 1787 O O . ARG A 1 21 ? -4.199 0.649 3.527 1.00 0.00 19 ARG A O 2
ATOM 1808 N N . THR A 1 22 ? -2.787 -1.074 3.297 1.00 0.00 20 THR A N 2
ATOM 1809 C CA . THR A 1 22 ? -3.125 -1.644 4.591 1.00 0.00 20 THR A CA 2
ATOM 1810 C C . THR A 1 22 ? -2.375 -0.904 5.699 1.00 0.00 20 THR A C 2
ATOM 1811 O O . THR A 1 22 ? -2.909 -0.666 6.781 1.00 0.00 20 THR A O 2
ATOM 1822 N N . LEU A 1 23 ? -1.148 -0.506 5.393 1.00 0.00 21 LEU A N 2
ATOM 1823 C CA . LEU A 1 23 ? -0.304 0.206 6.342 1.00 0.00 21 LEU A CA 2
ATOM 1824 C C . LEU A 1 23 ? -0.813 1.623 6.578 1.00 0.00 21 LEU A C 2
ATOM 1825 O O . LEU A 1 23 ? -0.876 2.092 7.714 1.00 0.00 21 LEU A O 2
ATOM 1841 N N . ILE A 1 24 ? -1.164 2.300 5.493 1.00 0.00 22 ILE A N 2
ATOM 1842 C CA . ILE A 1 24 ? -1.671 3.668 5.556 1.00 0.00 22 ILE A CA 2
ATOM 1843 C C . ILE A 1 24 ? -3.049 3.696 6.207 1.00 0.00 22 ILE A C 2
ATOM 1844 O O . ILE A 1 24 ? -3.484 4.718 6.737 1.00 0.00 22 ILE A O 2
ATOM 1860 N N . LYS A 1 25 ? -3.715 2.552 6.177 1.00 0.00 23 LYS A N 2
ATOM 1861 C CA . LYS A 1 25 ? -5.080 2.440 6.612 1.00 0.00 23 LYS A CA 2
ATOM 1862 C C . LYS A 1 25 ? -5.282 2.904 8.055 1.00 0.00 23 LYS A C 2
ATOM 1863 O O . LYS A 1 25 ? -5.995 3.882 8.295 1.00 0.00 23 LYS A O 2
ATOM 1882 N N . SER A 1 26 ? -4.670 2.227 9.020 1.00 0.00 24 SER A N 2
ATOM 1883 C CA . SER A 1 26 ? -5.063 2.468 10.401 1.00 0.00 24 SER A CA 2
ATOM 1884 C C . SER A 1 26 ? -3.978 3.104 11.271 1.00 0.00 24 SER A C 2
ATOM 1885 O O . SER A 1 26 ? -4.303 3.878 12.172 1.00 0.00 24 SER A O 2
ATOM 1893 N N . GLY A 1 27 ? -2.706 2.800 11.034 1.00 0.00 25 GLY A N 2
ATOM 1894 C CA . GLY A 1 27 ? -1.680 3.376 11.889 1.00 0.00 25 GLY A CA 2
ATOM 1895 C C . GLY A 1 27 ? -0.263 3.069 11.463 1.00 0.00 25 GLY A C 2
ATOM 1896 O O . GLY A 1 27 ? 0.653 3.854 11.719 1.00 0.00 25 GLY A O 2
ATOM 1900 N N . GLU A 1 28 ? -0.090 1.914 10.830 1.00 0.00 26 GLU A N 2
ATOM 1901 C CA . GLU A 1 28 ? 1.228 1.308 10.648 1.00 0.00 26 GLU A CA 2
ATOM 1902 C C . GLU A 1 28 ? 2.187 2.206 9.881 1.00 0.00 26 GLU A C 2
ATOM 1903 O O . GLU A 1 28 ? 3.262 2.543 10.378 1.00 0.00 26 GLU A O 2
ATOM 1915 N N . LEU A 1 29 ? 1.810 2.593 8.679 1.00 0.00 27 LEU A N 2
ATOM 1916 C CA . LEU A 1 29 ? 2.658 3.462 7.890 1.00 0.00 27 LEU A CA 2
ATOM 1917 C C . LEU A 1 29 ? 2.162 4.888 8.036 1.00 0.00 27 LEU A C 2
ATOM 1918 O O . LEU A 1 29 ? 1.285 5.340 7.299 1.00 0.00 27 LEU A O 2
ATOM 1934 N N . ALA A 1 30 ? 2.687 5.563 9.044 1.00 0.00 28 ALA A N 2
ATOM 1935 C CA . ALA A 1 30 ? 2.278 6.917 9.359 1.00 0.00 28 ALA A CA 2
ATOM 1936 C C . ALA A 1 30 ? 3.030 7.919 8.486 1.00 0.00 28 ALA A C 2
ATOM 1937 O O . ALA A 1 30 ? 4.146 7.644 8.035 1.00 0.00 28 ALA A O 2
ATOM 1944 N N . PRO A 1 31 ? 2.445 9.097 8.242 1.00 0.00 29 PRO A N 2
ATOM 1945 C CA . PRO A 1 31 ? 3.077 10.120 7.417 1.00 0.00 29 PRO A CA 2
ATOM 1946 C C . PRO A 1 31 ? 4.172 10.867 8.169 1.00 0.00 29 PRO A C 2
ATOM 1947 O O . PRO A 1 31 ? 4.023 11.205 9.345 1.00 0.00 29 PRO A O 2
ATOM 1958 N N . GLY A 1 32 ? 5.282 11.104 7.488 1.00 0.00 30 GLY A N 2
ATOM 1959 C CA . GLY A 1 32 ? 6.412 11.772 8.100 1.00 0.00 30 GLY A CA 2
ATOM 1960 C C . GLY A 1 32 ? 7.636 10.881 8.156 1.00 0.00 30 GLY A C 2
ATOM 1961 O O . GLY A 1 32 ? 8.766 11.367 8.194 1.00 0.00 30 GLY A O 2
ATOM 1965 N N . ASP A 1 33 ? 7.407 9.574 8.153 1.00 0.00 31 ASP A N 2
ATOM 1966 C CA . ASP A 1 33 ? 8.496 8.604 8.186 1.00 0.00 31 ASP A CA 2
ATOM 1967 C C . ASP A 1 33 ? 8.867 8.191 6.763 1.00 0.00 31 ASP A C 2
ATOM 1968 O O . ASP A 1 33 ? 8.091 8.399 5.832 1.00 0.00 31 ASP A O 2
ATOM 1977 N N . THR A 1 34 ? 10.049 7.620 6.596 1.00 0.00 32 THR A N 2
ATOM 1978 C CA . THR A 1 34 ? 10.518 7.208 5.284 1.00 0.00 32 THR A CA 2
ATOM 1979 C C . THR A 1 34 ? 9.888 5.886 4.859 1.00 0.00 32 THR A C 2
ATOM 1980 O O . THR A 1 34 ? 9.362 5.143 5.690 1.00 0.00 32 THR A O 2
ATOM 1991 N N . LEU A 1 35 ? 9.930 5.609 3.562 1.00 0.00 33 LEU A N 2
ATOM 1992 C CA . LEU A 1 35 ? 9.453 4.338 3.034 1.00 0.00 33 LEU A CA 2
ATOM 1993 C C . LEU A 1 35 ? 10.310 3.191 3.559 1.00 0.00 33 LEU A C 2
ATOM 1994 O O . LEU A 1 35 ? 11.517 3.347 3.768 1.00 0.00 33 LEU A O 2
ATOM 2010 N N . PRO A 1 36 ? 9.691 2.029 3.790 1.00 0.00 34 PRO A N 2
ATOM 2011 C CA . PRO A 1 36 ? 10.397 0.831 4.246 1.00 0.00 34 PRO A CA 2
ATOM 2012 C C . PRO A 1 36 ? 11.143 0.125 3.114 1.00 0.00 34 PRO A C 2
ATOM 2013 O O . PRO A 1 36 ? 10.990 0.470 1.940 1.00 0.00 34 PRO A O 2
ATOM 2024 N N . SER A 1 37 ? 11.947 -0.865 3.476 1.00 0.00 35 SER A N 2
ATOM 2025 C CA . SER A 1 37 ? 12.692 -1.645 2.499 1.00 0.00 35 SER A CA 2
ATOM 2026 C C . SER A 1 37 ? 11.781 -2.686 1.856 1.00 0.00 35 SER A C 2
ATOM 2027 O O . SER A 1 37 ? 10.749 -3.043 2.424 1.00 0.00 35 SER A O 2
ATOM 2035 N N . VAL A 1 38 ? 12.171 -3.182 0.681 1.00 0.00 36 VAL A N 2
ATOM 2036 C CA . VAL A 1 38 ? 11.370 -4.159 -0.061 1.00 0.00 36 VAL A CA 2
ATOM 2037 C C . VAL A 1 38 ? 11.019 -5.385 0.789 1.00 0.00 36 VAL A C 2
ATOM 2038 O O . VAL A 1 38 ? 10.002 -6.041 0.559 1.00 0.00 36 VAL A O 2
ATOM 2051 N N . ALA A 1 39 ? 11.856 -5.673 1.779 1.00 0.00 37 ALA A N 2
ATOM 2052 C CA . ALA A 1 39 ? 11.635 -6.801 2.672 1.00 0.00 37 ALA A CA 2
ATOM 2053 C C . ALA A 1 39 ? 10.358 -6.613 3.492 1.00 0.00 37 ALA A C 2
ATOM 2054 O O . ALA A 1 39 ? 9.632 -7.571 3.750 1.00 0.00 37 ALA A O 2
ATOM 2061 N N . ASP A 1 40 ? 10.076 -5.369 3.874 1.00 0.00 38 ASP A N 2
ATOM 2062 C CA . ASP A 1 40 ? 8.909 -5.062 4.701 1.00 0.00 38 ASP A CA 2
ATOM 2063 C C . ASP A 1 40 ? 7.631 -5.244 3.898 1.00 0.00 38 ASP A C 2
ATOM 2064 O O . ASP A 1 40 ? 6.570 -5.561 4.445 1.00 0.00 38 ASP A O 2
ATOM 2073 N N . ILE A 1 41 ? 7.735 -5.026 2.595 1.00 0.00 39 ILE A N 2
ATOM 2074 C CA . ILE A 1 41 ? 6.623 -5.233 1.696 1.00 0.00 39 ILE A CA 2
ATOM 2075 C C . ILE A 1 41 ? 6.429 -6.731 1.472 1.00 0.00 39 ILE A C 2
ATOM 2076 O O . ILE A 1 41 ? 5.332 -7.243 1.657 1.00 0.00 39 ILE A O 2
ATOM 2092 N N . ARG A 1 42 ? 7.524 -7.418 1.139 1.00 0.00 40 ARG A N 2
ATOM 2093 C CA . ARG A 1 42 ? 7.491 -8.841 0.782 1.00 0.00 40 ARG A CA 2
ATOM 2094 C C . ARG A 1 42 ? 7.112 -9.748 1.952 1.00 0.00 40 ARG A C 2
ATOM 2095 O O . ARG A 1 42 ? 6.289 -10.648 1.804 1.00 0.00 40 ARG A O 2
ATOM 2116 N N . ALA A 1 43 ? 7.731 -9.530 3.102 1.00 0.00 41 ALA A N 2
ATOM 2117 C CA . ALA A 1 43 ? 7.604 -10.462 4.217 1.00 0.00 41 ALA A CA 2
ATOM 2118 C C . ALA A 1 43 ? 6.177 -10.504 4.729 1.00 0.00 41 ALA A C 2
ATOM 2119 O O . ALA A 1 43 ? 5.689 -11.545 5.176 1.00 0.00 41 ALA A O 2
ATOM 2126 N N . GLN A 1 44 ? 5.514 -9.368 4.650 1.00 0.00 42 GLN A N 2
ATOM 2127 C CA . GLN A 1 44 ? 4.112 -9.291 4.984 1.00 0.00 42 GLN A CA 2
ATOM 2128 C C . GLN A 1 44 ? 3.287 -9.694 3.772 1.00 0.00 42 GLN A C 2
ATOM 2129 O O . GLN A 1 44 ? 2.595 -10.709 3.776 1.00 0.00 42 GLN A O 2
ATOM 2143 N N . PHE A 1 45 ? 3.367 -8.879 2.739 1.00 0.00 43 PHE A N 2
ATOM 2144 C CA . PHE A 1 45 ? 2.700 -9.150 1.483 1.00 0.00 43 PHE A CA 2
ATOM 2145 C C . PHE A 1 45 ? 3.644 -9.875 0.529 1.00 0.00 43 PHE A C 2
ATOM 2146 O O . PHE A 1 45 ? 4.527 -9.264 -0.066 1.00 0.00 43 PHE A O 2
ATOM 2163 N N . GLY A 1 46 ? 3.447 -11.183 0.416 1.00 0.00 44 GLY A N 2
ATOM 2164 C CA . GLY A 1 46 ? 4.361 -12.044 -0.318 1.00 0.00 44 GLY A CA 2
ATOM 2165 C C . GLY A 1 46 ? 4.552 -11.635 -1.759 1.00 0.00 44 GLY A C 2
ATOM 2166 O O . GLY A 1 46 ? 3.726 -11.951 -2.618 1.00 0.00 44 GLY A O 2
ATOM 2170 N N . VAL A 1 47 ? 5.651 -10.942 -2.021 1.00 0.00 45 VAL A N 2
ATOM 2171 C CA . VAL A 1 47 ? 5.962 -10.456 -3.361 1.00 0.00 45 VAL A CA 2
ATOM 2172 C C . VAL A 1 47 ? 7.449 -10.586 -3.668 1.00 0.00 45 VAL A C 2
ATOM 2173 O O . VAL A 1 47 ? 8.231 -11.053 -2.840 1.00 0.00 45 VAL A O 2
ATOM 2186 N N . ALA A 1 48 ? 7.831 -10.184 -4.871 1.00 0.00 46 ALA A N 2
ATOM 2187 C CA . ALA A 1 48 ? 9.231 -10.113 -5.241 1.00 0.00 46 ALA A CA 2
ATOM 2188 C C . ALA A 1 48 ? 9.728 -8.679 -5.084 1.00 0.00 46 ALA A C 2
ATOM 2189 O O . ALA A 1 48 ? 8.940 -7.777 -4.792 1.00 0.00 46 ALA A O 2
ATOM 2196 N N . ALA A 1 49 ? 11.013 -8.456 -5.312 1.00 0.00 47 ALA A N 2
ATOM 2197 C CA . ALA A 1 49 ? 11.594 -7.136 -5.110 1.00 0.00 47 ALA A CA 2
ATOM 2198 C C . ALA A 1 49 ? 11.239 -6.208 -6.264 1.00 0.00 47 ALA A C 2
ATOM 2199 O O . ALA A 1 49 ? 11.186 -4.988 -6.099 1.00 0.00 47 ALA A O 2
ATOM 2206 N N . LYS A 1 50 ? 10.990 -6.784 -7.431 1.00 0.00 48 LYS A N 2
ATOM 2207 C CA . LYS A 1 50 ? 10.536 -6.002 -8.570 1.00 0.00 48 LYS A CA 2
ATOM 2208 C C . LYS A 1 50 ? 9.049 -5.709 -8.439 1.00 0.00 48 LYS A C 2
ATOM 2209 O O . LYS A 1 50 ? 8.564 -4.680 -8.902 1.00 0.00 48 LYS A O 2
ATOM 2228 N N . THR A 1 51 ? 8.336 -6.619 -7.785 1.00 0.00 49 THR A N 2
ATOM 2229 C CA . THR A 1 51 ? 6.906 -6.465 -7.574 1.00 0.00 49 THR A CA 2
ATOM 2230 C C . THR A 1 51 ? 6.621 -5.241 -6.703 1.00 0.00 49 THR A C 2
ATOM 2231 O O . THR A 1 51 ? 5.713 -4.459 -6.988 1.00 0.00 49 THR A O 2
ATOM 2242 N N . VAL A 1 52 ? 7.414 -5.085 -5.644 1.00 0.00 50 VAL A N 2
ATOM 2243 C CA . VAL A 1 52 ? 7.295 -3.943 -4.745 1.00 0.00 50 VAL A CA 2
ATOM 2244 C C . VAL A 1 52 ? 7.413 -2.633 -5.516 1.00 0.00 50 VAL A C 2
ATOM 2245 O O . VAL A 1 52 ? 6.492 -1.814 -5.524 1.00 0.00 50 VAL A O 2
ATOM 2258 N N . SER A 1 53 ? 8.545 -2.468 -6.188 1.00 0.00 51 SER A N 2
ATOM 2259 C CA . SER A 1 53 ? 8.859 -1.234 -6.896 1.00 0.00 51 SER A CA 2
ATOM 2260 C C . SER A 1 53 ? 7.950 -1.025 -8.106 1.00 0.00 51 SER A C 2
ATOM 2261 O O . SER A 1 53 ? 7.998 0.024 -8.751 1.00 0.00 51 SER A O 2
ATOM 2269 N N . ARG A 1 54 ? 7.127 -2.017 -8.413 1.00 0.00 52 ARG A N 2
ATOM 2270 C CA . ARG A 1 54 ? 6.246 -1.937 -9.567 1.00 0.00 52 ARG A CA 2
ATOM 2271 C C . ARG A 1 54 ? 5.040 -1.058 -9.263 1.00 0.00 52 ARG A C 2
ATOM 2272 O O . ARG A 1 54 ? 4.731 -0.136 -10.019 1.00 0.00 52 ARG A O 2
ATOM 2293 N N . ALA A 1 55 ? 4.371 -1.332 -8.147 1.00 0.00 53 ALA A N 2
ATOM 2294 C CA . ALA A 1 55 ? 3.136 -0.631 -7.816 1.00 0.00 53 ALA A CA 2
ATOM 2295 C C . ALA A 1 55 ? 3.375 0.621 -6.984 1.00 0.00 53 ALA A C 2
ATOM 2296 O O . ALA A 1 55 ? 2.447 1.396 -6.768 1.00 0.00 53 ALA A O 2
ATOM 2303 N N . LEU A 1 56 ? 4.597 0.818 -6.495 1.00 0.00 54 LEU A N 2
ATOM 2304 C CA . LEU A 1 56 ? 4.936 2.049 -5.789 1.00 0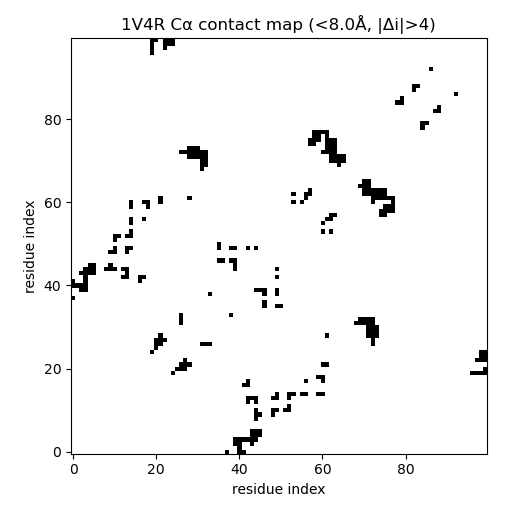.00 54 LEU A CA 2
ATOM 2305 C C . LEU A 1 56 ? 4.552 3.288 -6.605 1.00 0.00 54 LEU A C 2
ATOM 2306 O O . LEU A 1 56 ? 4.197 4.324 -6.042 1.00 0.00 54 LEU A O 2
ATOM 2322 N N . ALA A 1 57 ? 4.603 3.166 -7.932 1.00 0.00 55 ALA A N 2
ATOM 2323 C CA . ALA A 1 57 ? 4.219 4.256 -8.823 1.00 0.00 55 ALA A CA 2
ATOM 2324 C C . ALA A 1 57 ? 2.732 4.575 -8.682 1.00 0.00 55 ALA A C 2
ATOM 2325 O O . ALA A 1 57 ? 2.309 5.720 -8.848 1.00 0.00 55 ALA A O 2
ATOM 2332 N N . VAL A 1 58 ? 1.946 3.556 -8.366 1.00 0.00 56 VAL A N 2
ATOM 2333 C CA . VAL A 1 58 ? 0.518 3.721 -8.128 1.00 0.00 56 VAL A CA 2
ATOM 2334 C C . VAL A 1 58 ? 0.294 4.235 -6.710 1.00 0.00 56 VAL A C 2
ATOM 2335 O O . VAL A 1 58 ? -0.631 5.000 -6.437 1.00 0.00 56 VAL A O 2
ATOM 2348 N N . LEU A 1 59 ? 1.205 3.848 -5.831 1.00 0.00 57 LEU A N 2
ATOM 2349 C CA . LEU A 1 59 ? 1.094 4.118 -4.405 1.00 0.00 57 LEU A CA 2
ATOM 2350 C C . LEU A 1 59 ? 1.423 5.559 -4.083 1.00 0.00 57 LEU A C 2
ATOM 2351 O O . LEU A 1 59 ? 1.397 5.963 -2.929 1.00 0.00 57 LEU A O 2
ATOM 2367 N N . LYS A 1 60 ? 1.723 6.331 -5.105 1.00 0.00 58 LYS A N 2
ATOM 2368 C CA . LYS A 1 60 ? 1.880 7.757 -4.939 1.00 0.00 58 LYS A CA 2
ATOM 2369 C C . LYS A 1 60 ? 0.541 8.381 -4.558 1.00 0.00 58 LYS A C 2
ATOM 2370 O O . LYS A 1 60 ? 0.419 9.018 -3.518 1.00 0.00 58 LYS A O 2
ATOM 2389 N N . SER A 1 61 ? -0.466 8.159 -5.398 1.00 0.00 59 SER A N 2
ATOM 2390 C CA . SER A 1 61 ? -1.787 8.729 -5.179 1.00 0.00 59 SER A CA 2
ATOM 2391 C C . SER A 1 61 ? -2.669 7.746 -4.423 1.00 0.00 59 SER A C 2
ATOM 2392 O O . SER A 1 61 ? -3.516 8.130 -3.621 1.00 0.00 59 SER A O 2
ATOM 2400 N N . GLU A 1 62 ? -2.459 6.471 -4.710 1.00 0.00 60 GLU A N 2
ATOM 2401 C CA . GLU A 1 62 ? -3.220 5.396 -4.100 1.00 0.00 60 GLU A CA 2
ATOM 2402 C C . GLU A 1 62 ? -2.736 5.132 -2.675 1.00 0.00 60 GLU A C 2
ATOM 2403 O O . GLU A 1 62 ? -3.523 5.124 -1.729 1.00 0.00 60 GLU A O 2
ATOM 2415 N N . GLY A 1 63 ? -1.433 4.937 -2.530 1.00 0.00 61 GLY A N 2
ATOM 2416 C CA . GLY A 1 63 ? -0.868 4.568 -1.248 1.00 0.00 61 GLY A CA 2
ATOM 2417 C C . GLY A 1 63 ? -0.460 5.763 -0.417 1.00 0.00 61 GLY A C 2
ATOM 2418 O O . GLY A 1 63 ? -0.084 5.605 0.741 1.00 0.00 61 GLY A O 2
ATOM 2422 N N . LEU A 1 64 ? -0.525 6.953 -1.014 1.00 0.00 62 LEU A N 2
ATOM 2423 C CA . LEU A 1 64 ? -0.198 8.193 -0.317 1.00 0.00 62 LEU A CA 2
ATOM 2424 C C . LEU A 1 64 ? 1.265 8.226 0.128 1.00 0.00 62 LEU A C 2
ATOM 2425 O O . LEU A 1 64 ? 1.565 8.195 1.323 1.00 0.00 62 LEU A O 2
ATOM 2441 N N . VAL A 1 65 ? 2.170 8.273 -0.843 1.00 0.00 63 VAL A N 2
ATOM 2442 C CA . VAL A 1 65 ? 3.598 8.408 -0.568 1.00 0.00 63 VAL A CA 2
ATOM 2443 C C . VAL A 1 65 ? 4.209 9.427 -1.519 1.00 0.00 63 VAL A C 2
ATOM 2444 O O . VAL A 1 65 ? 3.609 9.765 -2.540 1.00 0.00 63 VAL A O 2
ATOM 2457 N N . SER A 1 66 ? 5.388 9.934 -1.192 1.00 0.00 64 SER A N 2
ATOM 2458 C CA . SER A 1 66 ? 6.035 10.922 -2.039 1.00 0.00 64 SER A CA 2
ATOM 2459 C C . SER A 1 66 ? 7.553 10.743 -2.044 1.00 0.00 64 SER A C 2
ATOM 2460 O O . SER A 1 66 ? 8.188 10.655 -0.991 1.00 0.00 64 SER A O 2
ATOM 2468 N N . SER A 1 67 ? 8.129 10.672 -3.238 1.00 0.00 65 SER A N 2
ATOM 2469 C CA . SER A 1 67 ? 9.571 10.583 -3.380 1.00 0.00 65 SER A CA 2
ATOM 2470 C C . SER A 1 67 ? 10.175 11.966 -3.188 1.00 0.00 65 SER A C 2
ATOM 2471 O O . SER A 1 67 ? 10.251 12.763 -4.123 1.00 0.00 65 SER A O 2
ATOM 2479 N N . ARG A 1 68 ? 10.557 12.259 -1.958 1.00 0.00 66 ARG A N 2
ATOM 2480 C CA . ARG A 1 68 ? 11.070 13.569 -1.607 1.00 0.00 66 ARG A CA 2
ATOM 2481 C C . ARG A 1 68 ? 12.565 13.643 -1.894 1.00 0.00 66 ARG A C 2
ATOM 2482 O O . ARG A 1 68 ? 13.378 13.131 -1.128 1.00 0.00 66 ARG A O 2
ATOM 2503 N N . GLY A 1 69 ? 12.923 14.280 -3.003 1.00 0.00 67 GLY A N 2
ATOM 2504 C CA . GLY A 1 69 ? 14.320 14.374 -3.400 1.00 0.00 67 GLY A CA 2
ATOM 2505 C C . GLY A 1 69 ? 15.099 15.372 -2.564 1.00 0.00 67 GLY A C 2
ATOM 2506 O O . GLY A 1 69 ? 15.775 16.252 -3.095 1.00 0.00 67 GLY A O 2
ATOM 2510 N N . ALA A 1 70 ? 14.980 15.230 -1.254 1.00 0.00 68 ALA A N 2
ATOM 2511 C CA . ALA A 1 70 ? 15.669 16.075 -0.295 1.00 0.00 68 ALA A CA 2
ATOM 2512 C C . ALA A 1 70 ? 15.699 15.371 1.052 1.00 0.00 68 ALA A C 2
ATOM 2513 O O . ALA A 1 70 ? 16.762 15.051 1.580 1.00 0.00 68 ALA A O 2
ATOM 2520 N N . LEU A 1 71 ? 14.510 15.103 1.583 1.00 0.00 69 LEU A N 2
ATOM 2521 C CA . LEU A 1 71 ? 14.373 14.401 2.855 1.00 0.00 69 LEU A CA 2
ATOM 2522 C C . LEU A 1 71 ? 14.443 12.893 2.641 1.00 0.00 69 LEU A C 2
ATOM 2523 O O . LEU A 1 71 ? 14.639 12.126 3.582 1.00 0.00 69 LEU A O 2
ATOM 2539 N N . GLY A 1 72 ? 14.274 12.476 1.399 1.00 0.00 70 GLY A N 2
ATOM 2540 C CA . GLY A 1 72 ? 14.302 11.067 1.078 1.00 0.00 70 GLY A CA 2
ATOM 2541 C C . GLY A 1 72 ? 12.932 10.553 0.704 1.00 0.00 70 GLY A C 2
ATOM 2542 O O . GLY A 1 72 ? 11.961 11.305 0.734 1.00 0.00 70 GLY A O 2
ATOM 2546 N N . THR A 1 73 ? 12.836 9.282 0.358 1.00 0.00 71 THR A N 2
ATOM 2547 C CA . THR A 1 73 ? 11.568 8.712 -0.037 1.00 0.00 71 THR A CA 2
ATOM 2548 C C . THR A 1 73 ? 10.700 8.511 1.201 1.00 0.00 71 THR A C 2
ATOM 2549 O O . THR A 1 73 ? 10.873 7.547 1.945 1.00 0.00 71 THR A O 2
ATOM 2560 N N . VAL A 1 74 ? 9.784 9.440 1.433 1.00 0.00 72 VAL A N 2
ATOM 2561 C CA . VAL A 1 74 ? 9.032 9.468 2.674 1.00 0.00 72 VAL A CA 2
ATOM 2562 C C . VAL A 1 74 ? 7.549 9.275 2.427 1.00 0.00 72 VAL A C 2
ATOM 2563 O O . VAL A 1 74 ? 7.051 9.463 1.315 1.00 0.00 72 VAL A O 2
ATOM 2576 N N . VAL A 1 75 ? 6.856 8.879 3.472 1.00 0.00 73 VAL A N 2
ATOM 2577 C CA . VAL A 1 75 ? 5.420 8.757 3.431 1.00 0.00 73 VAL A CA 2
ATOM 2578 C C . VAL A 1 75 ? 4.779 10.103 3.743 1.00 0.00 73 VAL A C 2
ATOM 2579 O O . VAL A 1 75 ? 4.622 10.465 4.908 1.00 0.00 73 VAL A O 2
ATOM 2592 N N . GLU A 1 76 ? 4.466 10.869 2.713 1.00 0.00 74 GLU A N 2
ATOM 2593 C CA . GLU A 1 76 ? 3.714 12.097 2.896 1.00 0.00 74 GLU A CA 2
ATOM 2594 C C . GLU A 1 76 ? 2.278 11.859 2.487 1.00 0.00 74 GLU A C 2
ATOM 2595 O O . GLU A 1 76 ? 2.014 11.017 1.633 1.00 0.00 74 GLU A O 2
ATOM 2607 N N . LYS A 1 77 ? 1.357 12.589 3.088 1.00 0.00 75 LYS A N 2
ATOM 2608 C CA . LYS A 1 77 ? -0.034 12.498 2.686 1.00 0.00 75 LYS A CA 2
ATOM 2609 C C . LYS A 1 77 ? -0.202 13.085 1.292 1.00 0.00 75 LYS A C 2
ATOM 2610 O O . LYS A 1 77 ? -0.416 14.288 1.143 1.00 0.00 75 LYS A O 2
ATOM 2629 N N . ASN A 1 78 ? -0.028 12.240 0.284 1.00 0.00 76 ASN A N 2
ATOM 2630 C CA . ASN A 1 78 ? -0.250 12.628 -1.102 1.00 0.00 76 ASN A CA 2
ATOM 2631 C C . ASN A 1 78 ? -1.650 12.244 -1.491 1.00 0.00 76 ASN A C 2
ATOM 2632 O O . ASN A 1 78 ? -1.907 11.094 -1.839 1.00 0.00 76 ASN A O 2
ATOM 2643 N N . PRO A 1 79 ? -2.579 13.189 -1.404 1.00 0.00 77 PRO A N 2
ATOM 2644 C CA . PRO A 1 79 ? -3.980 12.921 -1.660 1.00 0.00 77 PRO A CA 2
ATOM 2645 C C . PRO A 1 79 ? -4.213 12.329 -3.036 1.00 0.00 77 PRO A C 2
ATOM 2646 O O . PRO A 1 79 ? -3.463 12.577 -3.983 1.00 0.00 77 PRO A O 2
ATOM 2657 N N . ILE A 1 80 ? -5.267 11.549 -3.116 1.00 0.00 78 ILE A N 2
ATOM 2658 C CA . ILE A 1 80 ? -5.656 10.866 -4.322 1.00 0.00 78 ILE A CA 2
ATOM 2659 C C . ILE A 1 80 ? -5.835 11.844 -5.469 1.00 0.00 78 ILE A C 2
ATOM 2660 O O . ILE A 1 80 ? -6.806 12.602 -5.528 1.00 0.00 78 ILE A O 2
ATOM 2676 N N . VAL A 1 81 ? -4.859 11.815 -6.357 1.00 0.00 79 VAL A N 2
ATOM 2677 C CA . VAL A 1 81 ? -4.820 12.671 -7.530 1.00 0.00 79 VAL A CA 2
ATOM 2678 C C . VAL A 1 81 ? -4.666 14.136 -7.123 1.00 0.00 79 VAL A C 2
ATOM 2679 O O . VAL A 1 81 ? -5.615 14.916 -7.168 1.00 0.00 79 VAL A O 2
ATOM 2692 N N . ILE A 1 82 ? -3.475 14.474 -6.657 1.00 0.00 80 ILE A N 2
ATOM 2693 C CA . ILE A 1 82 ? -3.141 15.847 -6.331 1.00 0.00 80 ILE A CA 2
ATOM 2694 C C . ILE A 1 82 ? -2.036 16.387 -7.228 1.00 0.00 80 ILE A C 2
ATOM 2695 O O . ILE A 1 82 ? -0.990 15.760 -7.401 1.00 0.00 80 ILE A O 2
ATOM 2711 N N . THR A 1 83 ? -2.292 17.544 -7.816 1.00 0.00 81 THR A N 2
ATOM 2712 C CA . THR A 1 83 ? -1.254 18.296 -8.490 1.00 0.00 81 THR A CA 2
ATOM 2713 C C . THR A 1 83 ? -0.633 19.276 -7.496 1.00 0.00 81 THR A C 2
ATOM 2714 O O . THR A 1 83 ? -1.284 19.695 -6.535 1.00 0.00 81 THR A O 2
ATOM 2725 N N . GLY A 1 84 ? 0.619 19.627 -7.711 1.00 0.00 82 GLY A N 2
ATOM 2726 C CA . GLY A 1 84 ? 1.314 20.479 -6.773 1.00 0.00 82 GLY A CA 2
ATOM 2727 C C . GLY A 1 84 ? 0.954 21.941 -6.928 1.00 0.00 82 GLY A C 2
ATOM 2728 O O . GLY A 1 84 ? 1.124 22.518 -8.002 1.00 0.00 82 GLY A O 2
ATOM 2732 N N . ALA A 1 85 ? 0.435 22.532 -5.862 1.00 0.00 83 ALA A N 2
ATOM 2733 C CA . ALA A 1 85 ? 0.156 23.959 -5.841 1.00 0.00 83 ALA A CA 2
ATOM 2734 C C . ALA A 1 85 ? 1.324 24.699 -5.206 1.00 0.00 83 ALA A C 2
ATOM 2735 O O . ALA A 1 85 ? 1.898 25.609 -5.803 1.00 0.00 83 ALA A O 2
ATOM 2742 N N . ASP A 1 86 ? 1.673 24.292 -3.995 1.00 0.00 84 ASP A N 2
ATOM 2743 C CA . ASP A 1 86 ? 2.846 24.819 -3.308 1.00 0.00 84 ASP A CA 2
ATOM 2744 C C . ASP A 1 86 ? 3.980 23.814 -3.411 1.00 0.00 84 ASP A C 2
ATOM 2745 O O . ASP A 1 86 ? 5.137 24.121 -3.132 1.00 0.00 84 ASP A O 2
ATOM 2754 N N . ARG A 1 87 ? 3.621 22.596 -3.806 1.00 0.00 85 ARG A N 2
ATOM 2755 C CA . ARG A 1 87 ? 4.592 21.528 -4.015 1.00 0.00 85 ARG A CA 2
ATOM 2756 C C . ARG A 1 87 ? 5.230 21.648 -5.395 1.00 0.00 85 ARG A C 2
ATOM 2757 O O . ARG A 1 87 ? 6.158 20.912 -5.731 1.00 0.00 85 ARG A O 2
ATOM 2778 N N . LEU A 1 88 ? 4.722 22.573 -6.193 1.00 0.00 86 LEU A N 2
ATOM 2779 C CA . LEU A 1 88 ? 5.253 22.806 -7.525 1.00 0.00 86 LEU A CA 2
ATOM 2780 C C . LEU A 1 88 ? 6.144 24.039 -7.519 1.00 0.00 86 LEU A C 2
ATOM 2781 O O . LEU A 1 88 ? 5.682 25.149 -7.243 1.00 0.00 86 LEU A O 2
ATOM 2797 N N . LYS A 1 89 ? 7.418 23.837 -7.803 1.00 0.00 87 LYS A N 2
ATOM 2798 C CA . LYS A 1 89 ? 8.367 24.937 -7.856 1.00 0.00 87 LYS A CA 2
ATOM 2799 C C . LYS A 1 89 ? 8.328 25.582 -9.232 1.00 0.00 87 LYS A C 2
ATOM 2800 O O . LYS A 1 89 ? 8.400 24.893 -10.252 1.00 0.00 87 LYS A O 2
ATOM 2819 N N . ARG A 1 90 ? 8.206 26.899 -9.263 1.00 0.00 88 ARG A N 2
ATOM 2820 C CA . ARG A 1 90 ? 8.218 27.627 -10.523 1.00 0.00 88 ARG A CA 2
ATOM 2821 C C . ARG A 1 90 ? 9.654 27.852 -10.981 1.00 0.00 88 ARG A C 2
ATOM 2822 O O . ARG A 1 90 ? 10.591 27.332 -10.377 1.00 0.00 88 ARG A O 2
ATOM 2843 N N . MET A 1 91 ? 9.828 28.617 -12.045 1.00 0.00 89 MET A N 2
ATOM 2844 C CA . MET A 1 91 ? 11.156 28.860 -12.587 1.00 0.00 89 MET A CA 2
ATOM 2845 C C . MET A 1 91 ? 11.702 30.179 -12.072 1.00 0.00 89 MET A C 2
ATOM 2846 O O . MET A 1 91 ? 12.801 30.243 -11.525 1.00 0.00 89 MET A O 2
ATOM 2860 N N . GLU A 1 92 ? 10.904 31.222 -12.232 1.00 0.00 90 GLU A N 2
ATOM 2861 C CA . GLU A 1 92 ? 11.304 32.574 -11.881 1.00 0.00 90 GLU A CA 2
ATOM 2862 C C . GLU A 1 92 ? 11.347 32.766 -10.371 1.00 0.00 90 GLU A C 2
ATOM 2863 O O . GLU A 1 92 ? 12.203 33.485 -9.850 1.00 0.00 90 GLU A O 2
ATOM 2875 N N . LYS A 1 93 ? 10.428 32.125 -9.670 1.00 0.00 91 LYS A N 2
ATOM 2876 C CA . LYS A 1 93 ? 10.334 32.288 -8.230 1.00 0.00 91 LYS A CA 2
ATOM 2877 C C . LYS A 1 93 ? 10.791 31.030 -7.504 1.00 0.00 91 LYS A C 2
ATOM 2878 O O . LYS A 1 93 ? 10.064 30.036 -7.438 1.00 0.00 91 LYS A O 2
ATOM 2897 N N . ASN A 1 94 ? 12.002 31.073 -6.975 1.00 0.00 92 ASN A N 2
ATOM 2898 C CA . ASN A 1 94 ? 12.514 29.979 -6.165 1.00 0.00 92 ASN A CA 2
ATOM 2899 C C . ASN A 1 94 ? 12.502 30.370 -4.696 1.00 0.00 92 ASN A C 2
ATOM 2900 O O . ASN A 1 94 ? 13.392 31.078 -4.224 1.00 0.00 92 ASN A O 2
ATOM 2911 N N . GLY A 1 95 ? 11.477 29.929 -3.984 1.00 0.00 93 GLY A N 2
ATOM 2912 C CA . GLY A 1 95 ? 11.412 30.165 -2.555 1.00 0.00 93 GLY A CA 2
ATOM 2913 C C . GLY A 1 95 ? 12.045 29.036 -1.778 1.00 0.00 93 GLY A C 2
ATOM 2914 O O . GLY A 1 95 ? 12.521 29.220 -0.657 1.00 0.00 93 GLY A O 2
ATOM 2918 N N . MET A 1 96 ? 12.047 27.860 -2.384 1.00 0.00 94 MET A N 2
ATOM 2919 C CA . MET A 1 96 ? 12.611 26.669 -1.772 1.00 0.00 94 MET A CA 2
ATOM 2920 C C . MET A 1 96 ? 13.946 26.353 -2.435 1.00 0.00 94 MET A C 2
ATOM 2921 O O . MET A 1 96 ? 14.315 26.992 -3.422 1.00 0.00 94 MET A O 2
ATOM 2935 N N . ARG A 1 97 ? 14.681 25.396 -1.890 1.00 0.00 95 ARG A N 2
ATOM 2936 C CA . ARG A 1 97 ? 15.948 24.991 -2.479 1.00 0.00 95 ARG A CA 2
ATOM 2937 C C . ARG A 1 97 ? 15.744 24.258 -3.802 1.00 0.00 95 ARG A C 2
ATOM 2938 O O . ARG A 1 97 ? 14.661 23.738 -4.086 1.00 0.00 95 ARG A O 2
ATOM 2959 N N . TYR A 1 98 ? 16.801 24.219 -4.595 1.00 0.00 96 TYR A N 2
ATOM 2960 C CA . TYR A 1 98 ? 16.788 23.544 -5.880 1.00 0.00 96 TYR A CA 2
ATOM 2961 C C . TYR A 1 98 ? 18.015 22.655 -5.995 1.00 0.00 96 TYR A C 2
ATOM 2962 O O . TYR A 1 98 ? 18.943 22.770 -5.193 1.00 0.00 96 TYR A O 2
ATOM 2980 N N . ALA A 1 99 ? 18.012 21.775 -6.980 1.00 0.00 97 ALA A N 2
ATOM 2981 C CA . ALA A 1 99 ? 19.136 20.885 -7.212 1.00 0.00 97 ALA A CA 2
ATOM 2982 C C . ALA A 1 99 ? 20.225 21.602 -8.004 1.00 0.00 97 ALA A C 2
ATOM 2983 O O . ALA A 1 99 ? 20.046 21.910 -9.182 1.00 0.00 97 ALA A O 2
ATOM 2990 N N . PRO A 1 100 ? 21.370 21.883 -7.366 1.00 0.00 98 PRO A N 2
ATOM 2991 C CA . PRO A 1 100 ? 22.472 22.612 -7.989 1.00 0.00 98 PRO A CA 2
ATOM 2992 C C . PRO A 1 100 ? 23.428 21.681 -8.734 1.00 0.00 98 PRO A C 2
ATOM 2993 O O . PRO A 1 100 ? 24.610 21.984 -8.906 1.00 0.00 98 PRO A O 2
ATOM 3004 N N . GLY A 1 101 ? 22.896 20.558 -9.186 1.00 0.00 99 GLY A N 2
ATOM 3005 C CA . GLY A 1 101 ? 23.693 19.566 -9.868 1.00 0.00 99 GLY A CA 2
ATOM 3006 C C . GLY A 1 101 ? 23.024 18.216 -9.821 1.00 0.00 99 GLY A C 2
ATOM 3007 O O . GLY A 1 101 ? 22.917 17.538 -10.844 1.00 0.00 99 GLY A O 2
ATOM 3011 N N . GLU A 1 102 ? 22.568 17.842 -8.622 1.00 0.00 100 GLU A N 2
ATOM 3012 C CA . GLU A 1 102 ? 21.825 16.604 -8.402 1.00 0.00 100 GLU A CA 2
ATOM 3013 C C . GLU A 1 102 ? 22.617 15.405 -8.911 1.00 0.00 100 GLU A C 2
ATOM 3014 O O . GLU A 1 102 ? 22.260 14.855 -9.970 1.00 0.00 100 GLU A O 2
ATOM 3027 N N . MET A 1 3 ? 10.620 -16.294 11.063 1.00 0.00 1 MET A N 3
ATOM 3028 C CA . MET A 1 3 ? 9.449 -16.665 10.233 1.00 0.00 1 MET A CA 3
ATOM 3029 C C . MET A 1 3 ? 9.811 -16.634 8.750 1.00 0.00 1 MET A C 3
ATOM 3030 O O . MET A 1 3 ? 10.370 -15.651 8.264 1.00 0.00 1 MET A O 3
ATOM 3044 N N . PRO A 1 4 ? 9.513 -17.723 8.020 1.00 0.00 2 PRO A N 3
ATOM 3045 C CA . PRO A 1 4 ? 9.762 -17.804 6.575 1.00 0.00 2 PRO A CA 3
ATOM 3046 C C . PRO A 1 4 ? 8.912 -16.805 5.791 1.00 0.00 2 PRO A C 3
ATOM 3047 O O . PRO A 1 4 ? 7.750 -16.564 6.128 1.00 0.00 2 PRO A O 3
ATOM 3058 N N . TYR A 1 5 ? 9.496 -16.235 4.745 1.00 0.00 3 TYR A N 3
ATOM 3059 C CA . TYR A 1 5 ? 8.825 -15.212 3.945 1.00 0.00 3 TYR A CA 3
ATOM 3060 C C . TYR A 1 5 ? 7.729 -15.815 3.072 1.00 0.00 3 TYR A C 3
ATOM 3061 O O . TYR A 1 5 ? 7.755 -17.005 2.751 1.00 0.00 3 TYR A O 3
ATOM 3079 N N . LYS A 1 6 ? 6.759 -14.990 2.702 1.00 0.00 4 LYS A N 3
ATOM 3080 C CA . LYS A 1 6 ? 5.648 -15.429 1.872 1.00 0.00 4 LYS A CA 3
ATOM 3081 C C . LYS A 1 6 ? 6.039 -15.356 0.395 1.00 0.00 4 LYS A C 3
ATOM 3082 O O . LYS A 1 6 ? 6.630 -14.372 -0.044 1.00 0.00 4 LYS A O 3
ATOM 3101 N N . ALA A 1 7 ? 5.721 -16.397 -0.362 1.00 0.00 5 ALA A N 3
ATOM 3102 C CA . ALA A 1 7 ? 6.063 -16.443 -1.780 1.00 0.00 5 ALA A CA 3
ATOM 3103 C C . ALA A 1 7 ? 4.888 -15.993 -2.646 1.00 0.00 5 ALA A C 3
ATOM 3104 O O . ALA A 1 7 ? 3.728 -16.171 -2.267 1.00 0.00 5 ALA A O 3
ATOM 3111 N N . PRO A 1 8 ? 5.175 -15.400 -3.821 1.00 0.00 6 PRO A N 3
ATOM 3112 C CA . PRO A 1 8 ? 4.148 -14.957 -4.763 1.00 0.00 6 PRO A CA 3
ATOM 3113 C C . PRO A 1 8 ? 3.585 -16.121 -5.571 1.00 0.00 6 PRO A C 3
ATOM 3114 O O . PRO A 1 8 ? 4.311 -16.790 -6.314 1.00 0.00 6 PRO A O 3
ATOM 3125 N N . GLU A 1 9 ? 2.290 -16.357 -5.421 1.00 0.00 7 GLU A N 3
ATOM 3126 C CA . GLU A 1 9 ? 1.632 -17.491 -6.058 1.00 0.00 7 GLU A CA 3
ATOM 3127 C C . GLU A 1 9 ? 0.905 -17.051 -7.324 1.00 0.00 7 GLU A C 3
ATOM 3128 O O . GLU A 1 9 ? 1.367 -17.303 -8.436 1.00 0.00 7 GLU A O 3
ATOM 3140 N N . GLY A 1 10 ? -0.224 -16.377 -7.148 1.00 0.00 8 GLY A N 3
ATOM 3141 C CA . GLY A 1 10 ? -1.036 -15.972 -8.280 1.00 0.00 8 GLY A CA 3
ATOM 3142 C C . GLY A 1 10 ? -1.366 -14.497 -8.254 1.00 0.00 8 GLY A C 3
ATOM 3143 O O . GLY A 1 10 ? -2.411 -14.071 -8.747 1.00 0.00 8 GLY A O 3
ATOM 3147 N N . LYS A 1 11 ? -0.473 -13.717 -7.671 1.00 0.00 9 LYS A N 3
ATOM 3148 C CA . LYS A 1 11 ? -0.663 -12.280 -7.568 1.00 0.00 9 LYS A CA 3
ATOM 3149 C C . LYS A 1 11 ? 0.422 -11.551 -8.347 1.00 0.00 9 LYS A C 3
ATOM 3150 O O . LYS A 1 11 ? 1.494 -12.109 -8.598 1.00 0.00 9 LYS A O 3
ATOM 3169 N N . GLY A 1 12 ? 0.140 -10.317 -8.750 1.00 0.00 10 GLY A N 3
ATOM 3170 C CA . GLY A 1 12 ? 1.103 -9.550 -9.492 1.00 0.00 10 GLY A CA 3
ATOM 3171 C C . GLY A 1 12 ? 1.553 -8.342 -8.711 1.00 0.00 10 GLY A C 3
ATOM 3172 O O . GLY A 1 12 ? 2.346 -8.460 -7.793 1.00 0.00 10 GLY A O 3
ATOM 3176 N N . TYR A 1 13 ? 1.107 -7.174 -9.140 1.00 0.00 11 TYR A N 3
ATOM 3177 C CA . TYR A 1 13 ? 1.361 -5.926 -8.425 1.00 0.00 11 TYR A CA 3
ATOM 3178 C C . TYR A 1 13 ? 0.227 -5.498 -7.489 1.00 0.00 11 TYR A C 3
ATOM 3179 O O . TYR A 1 13 ? 0.414 -4.601 -6.663 1.00 0.00 11 TYR A O 3
ATOM 3197 N N . ALA A 1 14 ? -0.934 -6.132 -7.603 1.00 0.00 12 ALA A N 3
ATOM 3198 C CA . ALA A 1 14 ? -2.135 -5.650 -6.914 1.00 0.00 12 ALA A CA 3
ATOM 3199 C C . ALA A 1 14 ? -2.111 -6.028 -5.439 1.00 0.00 12 ALA A C 3
ATOM 3200 O O . ALA A 1 14 ? -3.069 -5.794 -4.698 1.00 0.00 12 ALA A O 3
ATOM 3207 N N . ASP A 1 15 ? -1.003 -6.600 -5.023 1.00 0.00 13 ASP A N 3
ATOM 3208 C CA . ASP A 1 15 ? -0.805 -7.023 -3.654 1.00 0.00 13 ASP A CA 3
ATOM 3209 C C . ASP A 1 15 ? -0.164 -5.921 -2.819 1.00 0.00 13 ASP A C 3
ATOM 3210 O O . ASP A 1 15 ? -0.695 -5.545 -1.773 1.00 0.00 13 ASP A O 3
ATOM 3219 N N . VAL A 1 16 ? 0.962 -5.376 -3.280 1.00 0.00 14 VAL A N 3
ATOM 3220 C CA . VAL A 1 16 ? 1.710 -4.432 -2.462 1.00 0.00 14 VAL A CA 3
ATOM 3221 C C . VAL A 1 16 ? 0.937 -3.129 -2.303 1.00 0.00 14 VAL A C 3
ATOM 3222 O O . VAL A 1 16 ? 1.001 -2.480 -1.259 1.00 0.00 14 VAL A O 3
ATOM 3235 N N . ALA A 1 17 ? 0.209 -2.756 -3.348 1.00 0.00 15 ALA A N 3
ATOM 3236 C CA . ALA A 1 17 ? -0.730 -1.642 -3.271 1.00 0.00 15 ALA A CA 3
ATOM 3237 C C . ALA A 1 17 ? -1.734 -1.861 -2.140 1.00 0.00 15 ALA A C 3
ATOM 3238 O O . ALA A 1 17 ? -1.999 -0.958 -1.350 1.00 0.00 15 ALA A O 3
ATOM 3245 N N . THR A 1 18 ? -2.262 -3.078 -2.047 1.00 0.00 16 THR A N 3
ATOM 3246 C CA . THR A 1 18 ? -3.188 -3.431 -0.980 1.00 0.00 16 THR A CA 3
ATOM 3247 C C . THR A 1 18 ? -2.491 -3.367 0.384 1.00 0.00 16 THR A C 3
ATOM 3248 O O . THR A 1 18 ? -3.074 -2.916 1.376 1.00 0.00 16 THR A O 3
ATOM 3259 N N . HIS A 1 19 ? -1.236 -3.812 0.424 1.00 0.00 17 HIS A N 3
ATOM 3260 C CA . HIS A 1 19 ? -0.433 -3.739 1.643 1.00 0.00 17 HIS A CA 3
ATOM 3261 C C . HIS A 1 19 ? -0.330 -2.295 2.129 1.00 0.00 17 HIS A C 3
ATOM 3262 O O . HIS A 1 19 ? -0.563 -2.006 3.304 1.00 0.00 17 HIS A O 3
ATOM 3277 N N . PHE A 1 20 ? -0.007 -1.391 1.210 1.00 0.00 18 PHE A N 3
ATOM 3278 C CA . PHE A 1 20 ? 0.137 0.023 1.541 1.00 0.00 18 PHE A CA 3
ATOM 3279 C C . PHE A 1 20 ? -1.204 0.638 1.928 1.00 0.00 18 PHE A C 3
ATOM 3280 O O . PHE A 1 20 ? -1.279 1.412 2.880 1.00 0.00 18 PHE A O 3
ATOM 3297 N N . ARG A 1 21 ? -2.261 0.262 1.211 1.00 0.00 19 ARG A N 3
ATOM 3298 C CA . ARG A 1 21 ? -3.613 0.739 1.508 1.00 0.00 19 ARG A CA 3
ATOM 3299 C C . ARG A 1 21 ? -4.018 0.420 2.944 1.00 0.00 19 ARG A C 3
ATOM 3300 O O . ARG A 1 21 ? -4.832 1.125 3.536 1.00 0.00 19 ARG A O 3
ATOM 3321 N N . THR A 1 22 ? -3.451 -0.638 3.502 1.00 0.00 20 THR A N 3
ATOM 3322 C CA . THR A 1 22 ? -3.800 -1.048 4.850 1.00 0.00 20 THR A CA 3
ATOM 3323 C C . THR A 1 22 ? -2.972 -0.285 5.880 1.00 0.00 20 THR A C 3
ATOM 3324 O O . THR A 1 22 ? -3.515 0.363 6.776 1.00 0.00 20 THR A O 3
ATOM 3335 N N . LEU A 1 23 ? -1.658 -0.338 5.721 1.00 0.00 21 LEU A N 3
ATOM 3336 C CA . LEU A 1 23 ? -0.739 0.202 6.716 1.00 0.00 21 LEU A CA 3
ATOM 3337 C C . LEU A 1 23 ? -0.669 1.726 6.682 1.00 0.00 21 LEU A C 3
ATOM 3338 O O . LEU A 1 23 ? -0.117 2.340 7.597 1.00 0.00 21 LEU A O 3
ATOM 3354 N N . ILE A 1 24 ? -1.226 2.332 5.637 1.00 0.00 22 ILE A N 3
ATOM 3355 C CA . ILE A 1 24 ? -1.199 3.781 5.502 1.00 0.00 22 ILE A CA 3
ATOM 3356 C C . ILE A 1 24 ? -2.054 4.438 6.596 1.00 0.00 22 ILE A C 3
ATOM 3357 O O . ILE A 1 24 ? -1.662 5.442 7.189 1.00 0.00 22 ILE A O 3
ATOM 3373 N N . LYS A 1 25 ? -3.222 3.858 6.877 1.00 0.00 23 LYS A N 3
ATOM 3374 C CA . LYS A 1 25 ? -4.077 4.362 7.952 1.00 0.00 23 LYS A CA 3
ATOM 3375 C C . LYS A 1 25 ? -3.784 3.626 9.259 1.00 0.00 23 LYS A C 3
ATOM 3376 O O . LYS A 1 25 ? -4.195 4.054 10.339 1.00 0.00 23 LYS A O 3
ATOM 3395 N N . SER A 1 26 ? -3.055 2.523 9.143 1.00 0.00 24 SER A N 3
ATOM 3396 C CA . SER A 1 26 ? -2.702 1.682 10.282 1.00 0.00 24 SER A CA 3
ATOM 3397 C C . SER A 1 26 ? -1.421 2.198 10.948 1.00 0.00 24 SER A C 3
ATOM 3398 O O . SER A 1 26 ? -0.747 1.465 11.669 1.00 0.00 24 SER A O 3
ATOM 3406 N N . GLY A 1 27 ? -1.195 3.507 10.793 1.00 0.00 25 GLY A N 3
ATOM 3407 C CA . GLY A 1 27 ? 0.061 4.194 11.132 1.00 0.00 25 GLY A CA 3
ATOM 3408 C C . GLY A 1 27 ? 1.329 3.342 11.177 1.00 0.00 25 GLY A C 3
ATOM 3409 O O . GLY A 1 27 ? 2.275 3.681 11.886 1.00 0.00 25 GLY A O 3
ATOM 3413 N N . GLU A 1 28 ? 1.349 2.239 10.437 1.00 0.00 26 GLU A N 3
ATOM 3414 C CA . GLU A 1 28 ? 2.566 1.461 10.261 1.00 0.00 26 GLU A CA 3
ATOM 3415 C C . GLU A 1 28 ? 3.525 2.271 9.399 1.00 0.00 26 GLU A C 3
ATOM 3416 O O . GLU A 1 28 ? 4.743 2.241 9.583 1.00 0.00 26 GLU A O 3
ATOM 3428 N N . LEU A 1 29 ? 2.939 3.004 8.460 1.00 0.00 27 LEU A N 3
ATOM 3429 C CA . LEU A 1 29 ? 3.639 4.046 7.732 1.00 0.00 27 LEU A CA 3
ATOM 3430 C C . LEU A 1 29 ? 2.890 5.353 7.921 1.00 0.00 27 LEU A C 3
ATOM 3431 O O . LEU A 1 29 ? 1.937 5.641 7.201 1.00 0.00 27 LEU A O 3
ATOM 3447 N N . ALA A 1 30 ? 3.283 6.109 8.930 1.00 0.00 28 ALA A N 3
ATOM 3448 C CA . ALA A 1 30 ? 2.648 7.382 9.221 1.00 0.00 28 ALA A CA 3
ATOM 3449 C C . ALA A 1 30 ? 3.188 8.458 8.286 1.00 0.00 28 ALA A C 3
ATOM 3450 O O . ALA A 1 30 ? 4.237 8.275 7.669 1.00 0.00 28 ALA A O 3
ATOM 3457 N N . PRO A 1 31 ? 2.510 9.607 8.173 1.00 0.00 29 PRO A N 3
ATOM 3458 C CA . PRO A 1 31 ? 2.957 10.673 7.293 1.00 0.00 29 PRO A CA 3
ATOM 3459 C C . PRO A 1 31 ? 4.148 11.403 7.895 1.00 0.00 29 PRO A C 3
ATOM 3460 O O . PRO A 1 31 ? 4.078 11.908 9.018 1.00 0.00 29 PRO A O 3
ATOM 3471 N N . GLY A 1 32 ? 5.242 11.446 7.150 1.00 0.00 30 GLY A N 3
ATOM 3472 C CA . GLY A 1 32 ? 6.495 11.916 7.705 1.00 0.00 30 GLY A CA 3
ATOM 3473 C C . GLY A 1 32 ? 7.475 10.772 7.855 1.00 0.00 30 GLY A C 3
ATOM 3474 O O . GLY A 1 32 ? 8.686 10.978 7.973 1.00 0.00 30 GLY A O 3
ATOM 3478 N N . ASP A 1 33 ? 6.935 9.558 7.857 1.00 0.00 31 ASP A N 3
ATOM 3479 C CA . ASP A 1 33 ? 7.737 8.344 7.841 1.00 0.00 31 ASP A CA 3
ATOM 3480 C C . ASP A 1 33 ? 7.940 7.948 6.388 1.00 0.00 31 ASP A C 3
ATOM 3481 O O . ASP A 1 33 ? 7.252 8.473 5.516 1.00 0.00 31 ASP A O 3
ATOM 3490 N N . THR A 1 34 ? 8.892 7.086 6.096 1.00 0.00 32 THR A N 3
ATOM 3491 C CA . THR A 1 34 ? 9.216 6.819 4.712 1.00 0.00 32 THR A CA 3
ATOM 3492 C C . THR A 1 34 ? 8.778 5.473 4.211 1.00 0.00 32 THR A C 3
ATOM 3493 O O . THR A 1 34 ? 8.483 4.542 4.961 1.00 0.00 32 THR A O 3
ATOM 3504 N N . LEU A 1 35 ? 8.750 5.441 2.899 1.00 0.00 33 LEU A N 3
ATOM 3505 C CA . LEU A 1 35 ? 8.619 4.252 2.112 1.00 0.00 33 LEU A CA 3
ATOM 3506 C C . LEU A 1 35 ? 9.761 3.306 2.473 1.00 0.00 33 LEU A C 3
ATOM 3507 O O . LEU A 1 35 ? 10.926 3.571 2.168 1.00 0.00 33 LEU A O 3
ATOM 3523 N N . PRO A 1 36 ? 9.428 2.213 3.149 1.00 0.00 34 PRO A N 3
ATOM 3524 C CA . PRO A 1 36 ? 10.409 1.284 3.710 1.00 0.00 34 PRO A CA 3
ATOM 3525 C C . PRO A 1 36 ? 11.083 0.422 2.662 1.00 0.00 34 PRO A C 3
ATOM 3526 O O . PRO A 1 36 ? 10.740 0.467 1.479 1.00 0.00 34 PRO A O 3
ATOM 3537 N N . SER A 1 37 ? 12.043 -0.363 3.117 1.00 0.00 35 SER A N 3
ATOM 3538 C CA . SER A 1 37 ? 12.774 -1.262 2.249 1.00 0.00 35 SER A CA 3
ATOM 3539 C C . SER A 1 37 ? 11.826 -2.318 1.697 1.00 0.00 35 SER A C 3
ATOM 3540 O O . SER A 1 37 ? 10.772 -2.583 2.281 1.00 0.00 35 SER A O 3
ATOM 3548 N N . VAL A 1 38 ? 12.207 -2.921 0.574 1.00 0.00 36 VAL A N 3
ATOM 3549 C CA . VAL A 1 38 ? 11.390 -3.942 -0.077 1.00 0.00 36 VAL A CA 3
ATOM 3550 C C . VAL A 1 38 ? 11.056 -5.082 0.882 1.00 0.00 36 VAL A C 3
ATOM 3551 O O . VAL A 1 38 ? 10.102 -5.819 0.666 1.00 0.00 36 VAL A O 3
ATOM 3564 N N . ALA A 1 39 ? 11.840 -5.195 1.950 1.00 0.00 37 ALA A N 3
ATOM 3565 C CA . ALA A 1 39 ? 11.678 -6.248 2.941 1.00 0.00 37 ALA A CA 3
ATOM 3566 C C . ALA A 1 39 ? 10.256 -6.309 3.507 1.00 0.00 37 ALA A C 3
ATOM 3567 O O . ALA A 1 39 ? 9.633 -7.369 3.484 1.00 0.00 37 ALA A O 3
ATOM 3574 N N . ASP A 1 40 ? 9.744 -5.180 4.001 1.00 0.00 38 ASP A N 3
ATOM 3575 C CA . ASP A 1 40 ? 8.415 -5.143 4.634 1.00 0.00 38 ASP A CA 3
ATOM 3576 C C . ASP A 1 40 ? 7.338 -5.597 3.668 1.00 0.00 38 ASP A C 3
ATOM 3577 O O . ASP A 1 40 ? 6.535 -6.488 3.971 1.00 0.00 38 ASP A O 3
ATOM 3586 N N . ILE A 1 41 ? 7.320 -4.958 2.510 1.00 0.00 39 ILE A N 3
ATOM 3587 C CA . ILE A 1 41 ? 6.388 -5.303 1.451 1.00 0.00 39 ILE A CA 3
ATOM 3588 C C . ILE A 1 41 ? 6.518 -6.782 1.078 1.00 0.00 39 ILE A C 3
ATOM 3589 O O . ILE A 1 41 ? 5.543 -7.520 1.111 1.00 0.00 39 ILE A O 3
ATOM 3605 N N . ARG A 1 42 ? 7.745 -7.192 0.765 1.00 0.00 40 ARG A N 3
ATOM 3606 C CA . ARG A 1 42 ? 8.039 -8.524 0.228 1.00 0.00 40 ARG A CA 3
ATOM 3607 C C . ARG A 1 42 ? 7.750 -9.650 1.220 1.00 0.00 40 ARG A C 3
ATOM 3608 O O . ARG A 1 42 ? 7.267 -10.717 0.838 1.00 0.00 40 ARG A O 3
ATOM 3629 N N . ALA A 1 43 ? 8.078 -9.428 2.482 1.00 0.00 41 ALA A N 3
ATOM 3630 C CA . ALA A 1 43 ? 7.987 -10.484 3.477 1.00 0.00 41 ALA A CA 3
ATOM 3631 C C . ALA A 1 43 ? 6.556 -10.731 3.909 1.00 0.00 41 ALA A C 3
ATOM 3632 O O . ALA A 1 43 ? 6.119 -11.879 3.995 1.00 0.00 41 ALA A O 3
ATOM 3639 N N . GLN A 1 44 ? 5.834 -9.659 4.189 1.00 0.00 42 GLN A N 3
ATOM 3640 C CA . GLN A 1 44 ? 4.449 -9.780 4.605 1.00 0.00 42 GLN A CA 3
ATOM 3641 C C . GLN A 1 44 ? 3.559 -10.097 3.418 1.00 0.00 42 GLN A C 3
ATOM 3642 O O . GLN A 1 44 ? 2.833 -11.091 3.419 1.00 0.00 42 GLN A O 3
ATOM 3656 N N . PHE A 1 45 ? 3.609 -9.248 2.413 1.00 0.00 43 PHE A N 3
ATOM 3657 C CA . PHE A 1 45 ? 2.887 -9.503 1.188 1.00 0.00 43 PHE A CA 3
ATOM 3658 C C . PHE A 1 45 ? 3.778 -10.242 0.212 1.00 0.00 43 PHE A C 3
ATOM 3659 O O . PHE A 1 45 ? 4.689 -9.662 -0.364 1.00 0.00 43 PHE A O 3
ATOM 3676 N N . GLY A 1 46 ? 3.514 -11.535 0.093 1.00 0.00 44 GLY A N 3
ATOM 3677 C CA . GLY A 1 46 ? 4.297 -12.433 -0.746 1.00 0.00 44 GLY A CA 3
ATOM 3678 C C . GLY A 1 46 ? 4.521 -11.935 -2.160 1.00 0.00 44 GLY A C 3
ATOM 3679 O O . GLY A 1 46 ? 3.773 -12.270 -3.078 1.00 0.00 44 GLY A O 3
ATOM 3683 N N . VAL A 1 47 ? 5.565 -11.142 -2.315 1.00 0.00 45 VAL A N 3
ATOM 3684 C CA . VAL A 1 47 ? 5.992 -10.626 -3.602 1.00 0.00 45 VAL A CA 3
ATOM 3685 C C . VAL A 1 47 ? 7.507 -10.708 -3.683 1.00 0.00 45 VAL A C 3
ATOM 3686 O O . VAL A 1 47 ? 8.156 -11.124 -2.726 1.00 0.00 45 VAL A O 3
ATOM 3699 N N . ALA A 1 48 ? 8.074 -10.329 -4.811 1.00 0.00 46 ALA A N 3
ATOM 3700 C CA . ALA A 1 48 ? 9.516 -10.233 -4.928 1.00 0.00 46 ALA A CA 3
ATOM 3701 C C . ALA A 1 48 ? 9.936 -8.789 -4.710 1.00 0.00 46 ALA A C 3
ATOM 3702 O O . ALA A 1 48 ? 9.085 -7.917 -4.531 1.00 0.00 46 ALA A O 3
ATOM 3709 N N . ALA A 1 49 ? 11.229 -8.519 -4.759 1.00 0.00 47 ALA A N 3
ATOM 3710 C CA . ALA A 1 49 ? 11.720 -7.172 -4.515 1.00 0.00 47 ALA A CA 3
ATOM 3711 C C . ALA A 1 49 ? 11.473 -6.300 -5.736 1.00 0.00 47 ALA A C 3
ATOM 3712 O O . ALA A 1 49 ? 11.194 -5.105 -5.619 1.00 0.00 47 ALA A O 3
ATOM 3719 N N . LYS A 1 50 ? 11.543 -6.912 -6.910 1.00 0.00 48 LYS A N 3
ATOM 3720 C CA . LYS A 1 50 ? 11.241 -6.215 -8.147 1.00 0.00 48 LYS A CA 3
ATOM 3721 C C . LYS A 1 50 ? 9.755 -5.883 -8.212 1.00 0.00 48 LYS A C 3
ATOM 3722 O O . LYS A 1 50 ? 9.367 -4.817 -8.693 1.00 0.00 48 LYS A O 3
ATOM 3741 N N . THR A 1 51 ? 8.925 -6.790 -7.708 1.00 0.00 49 THR A N 3
ATOM 3742 C CA . THR A 1 51 ? 7.496 -6.570 -7.669 1.00 0.00 49 THR A CA 3
ATOM 3743 C C . THR A 1 51 ? 7.183 -5.395 -6.728 1.00 0.00 49 THR A C 3
ATOM 3744 O O . THR A 1 51 ? 6.565 -4.436 -7.145 1.00 0.00 49 THR A O 3
ATOM 3755 N N . VAL A 1 52 ? 7.663 -5.429 -5.489 1.00 0.00 50 VAL A N 3
ATOM 3756 C CA . VAL A 1 52 ? 7.467 -4.300 -4.561 1.00 0.00 50 VAL A CA 3
ATOM 3757 C C . VAL A 1 52 ? 7.657 -2.958 -5.274 1.00 0.00 50 VAL A C 3
ATOM 3758 O O . VAL A 1 52 ? 6.785 -2.087 -5.248 1.00 0.00 50 VAL A O 3
ATOM 3771 N N . SER A 1 53 ? 8.793 -2.837 -5.941 1.00 0.00 51 SER A N 3
ATOM 3772 C CA . SER A 1 53 ? 9.167 -1.622 -6.652 1.00 0.00 51 SER A CA 3
ATOM 3773 C C . SER A 1 53 ? 8.180 -1.249 -7.764 1.00 0.00 51 SER A C 3
ATOM 3774 O O . SER A 1 53 ? 7.942 -0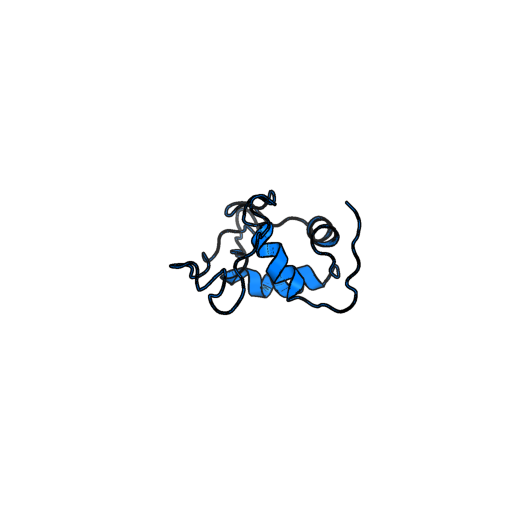.066 -8.001 1.00 0.00 51 SER A O 3
ATOM 3782 N N . ARG A 1 54 ? 7.583 -2.234 -8.435 1.00 0.00 52 ARG A N 3
ATOM 3783 C CA . ARG A 1 54 ? 6.819 -1.934 -9.648 1.00 0.00 52 ARG A CA 3
ATOM 3784 C C . ARG A 1 54 ? 5.491 -1.225 -9.347 1.00 0.00 52 ARG A C 3
ATOM 3785 O O . ARG A 1 54 ? 5.034 -0.415 -10.153 1.00 0.00 52 ARG A O 3
ATOM 3806 N N . ALA A 1 55 ? 4.866 -1.501 -8.199 1.00 0.00 53 ALA A N 3
ATOM 3807 C CA . ALA A 1 55 ? 3.682 -0.746 -7.810 1.00 0.00 53 ALA A CA 3
ATOM 3808 C C . ALA A 1 55 ? 4.039 0.471 -6.964 1.00 0.00 53 ALA A C 3
ATOM 3809 O O . ALA A 1 55 ? 3.164 1.261 -6.638 1.00 0.00 53 ALA A O 3
ATOM 3816 N N . LEU A 1 56 ? 5.314 0.628 -6.603 1.00 0.00 54 LEU A N 3
ATOM 3817 C CA . LEU A 1 56 ? 5.742 1.813 -5.851 1.00 0.00 54 LEU A CA 3
ATOM 3818 C C . LEU A 1 56 ? 5.410 3.088 -6.619 1.00 0.00 54 LEU A C 3
ATOM 3819 O O . LEU A 1 56 ? 5.052 4.104 -6.027 1.00 0.00 54 LEU A O 3
ATOM 3835 N N . ALA A 1 57 ? 5.509 3.018 -7.942 1.00 0.00 55 ALA A N 3
ATOM 3836 C CA . ALA A 1 57 ? 5.144 4.140 -8.801 1.00 0.00 55 ALA A CA 3
ATOM 3837 C C . ALA A 1 57 ? 3.635 4.391 -8.764 1.00 0.00 55 ALA A C 3
ATOM 3838 O O . ALA A 1 57 ? 3.160 5.460 -9.134 1.00 0.00 55 ALA A O 3
ATOM 3845 N N . VAL A 1 58 ? 2.888 3.398 -8.313 1.00 0.00 56 VAL A N 3
ATOM 3846 C CA . VAL A 1 58 ? 1.450 3.530 -8.145 1.00 0.00 56 VAL A CA 3
ATOM 3847 C C . VAL A 1 58 ? 1.141 4.028 -6.733 1.00 0.00 56 VAL A C 3
ATOM 3848 O O . VAL A 1 58 ? 0.173 4.755 -6.513 1.00 0.00 56 VAL A O 3
ATOM 3861 N N . LEU A 1 59 ? 2.020 3.683 -5.795 1.00 0.00 57 LEU A N 3
ATOM 3862 C CA . LEU A 1 59 ? 1.823 3.964 -4.375 1.00 0.00 57 LEU A CA 3
ATOM 3863 C C . LEU A 1 59 ? 2.032 5.433 -4.072 1.00 0.00 57 LEU A C 3
ATOM 3864 O O . LEU A 1 59 ? 1.944 5.858 -2.927 1.00 0.00 57 LEU A O 3
ATOM 3880 N N . LYS A 1 60 ? 2.288 6.211 -5.098 1.00 0.00 58 LYS A N 3
ATOM 3881 C CA . LYS A 1 60 ? 2.348 7.642 -4.938 1.00 0.00 58 LYS A CA 3
ATOM 3882 C C . LYS A 1 60 ? 0.929 8.224 -4.965 1.00 0.00 58 LYS A C 3
ATOM 3883 O O . LYS A 1 60 ? 0.585 9.091 -4.168 1.00 0.00 58 LYS A O 3
ATOM 3902 N N . SER A 1 61 ? 0.099 7.718 -5.874 1.00 0.00 59 SER A N 3
ATOM 3903 C CA . SER A 1 61 ? -1.280 8.170 -5.991 1.00 0.00 59 SER A CA 3
ATOM 3904 C C . SER A 1 61 ? -2.194 7.262 -5.177 1.00 0.00 59 SER A C 3
ATOM 3905 O O . SER A 1 61 ? -3.102 7.714 -4.478 1.00 0.00 59 SER A O 3
ATOM 3913 N N . GLU A 1 62 ? -1.911 5.975 -5.274 1.00 0.00 60 GLU A N 3
ATOM 3914 C CA . GLU A 1 62 ? -2.717 4.932 -4.667 1.00 0.00 60 GLU A CA 3
ATOM 3915 C C . GLU A 1 62 ? -2.237 4.632 -3.246 1.00 0.00 60 GLU A C 3
ATOM 3916 O O . GLU A 1 62 ? -3.030 4.332 -2.358 1.00 0.00 60 GLU A O 3
ATOM 3928 N N . GLY A 1 63 ? -0.930 4.733 -3.041 1.00 0.00 61 GLY A N 3
ATOM 3929 C CA . GLY A 1 63 ? -0.351 4.457 -1.736 1.00 0.00 61 GLY A CA 3
ATOM 3930 C C . GLY A 1 63 ? -0.263 5.695 -0.865 1.00 0.00 61 GLY A C 3
ATOM 3931 O O . GLY A 1 63 ? 0.063 5.597 0.315 1.00 0.00 61 GLY A O 3
ATOM 3935 N N . LEU A 1 64 ? -0.515 6.858 -1.476 1.00 0.00 62 LEU A N 3
ATOM 3936 C CA . LEU A 1 64 ? -0.643 8.132 -0.755 1.00 0.00 62 LEU A CA 3
ATOM 3937 C C . LEU A 1 64 ? 0.710 8.759 -0.374 1.00 0.00 62 LEU A C 3
ATOM 3938 O O . LEU A 1 64 ? 0.751 9.739 0.361 1.00 0.00 62 LEU A O 3
ATOM 3954 N N . VAL A 1 65 ? 1.802 8.264 -0.932 1.00 0.00 63 VAL A N 3
ATOM 3955 C CA . VAL A 1 65 ? 3.130 8.739 -0.530 1.00 0.00 63 VAL A CA 3
ATOM 3956 C C . VAL A 1 65 ? 3.650 9.732 -1.564 1.00 0.00 63 VAL A C 3
ATOM 3957 O O . VAL A 1 65 ? 3.261 9.679 -2.733 1.00 0.00 63 VAL A O 3
ATOM 3970 N N . SER A 1 66 ? 4.536 10.626 -1.158 1.00 0.00 64 SER A N 3
ATOM 3971 C CA . SER A 1 66 ? 4.799 11.802 -1.978 1.00 0.00 64 SER A CA 3
ATOM 3972 C C . SER A 1 66 ? 6.283 12.004 -2.253 1.00 0.00 64 SER A C 3
ATOM 3973 O O . SER A 1 66 ? 7.123 11.213 -1.817 1.00 0.00 64 SER A O 3
ATOM 3981 N N . SER A 1 67 ? 6.577 13.057 -3.018 1.00 0.00 65 SER A N 3
ATOM 3982 C CA . SER A 1 67 ? 7.940 13.454 -3.321 1.00 0.00 65 SER A CA 3
ATOM 3983 C C . SER A 1 67 ? 8.711 13.588 -2.022 1.00 0.00 65 SER A C 3
ATOM 3984 O O . SER A 1 67 ? 8.316 14.347 -1.131 1.00 0.00 65 SER A O 3
ATOM 3992 N N . ARG A 1 68 ? 9.796 12.838 -1.914 1.00 0.00 66 ARG A N 3
ATOM 3993 C CA . ARG A 1 68 ? 10.483 12.672 -0.657 1.00 0.00 66 ARG A CA 3
ATOM 3994 C C . ARG A 1 68 ? 11.085 13.970 -0.152 1.00 0.00 66 ARG A C 3
ATOM 3995 O O . ARG A 1 68 ? 11.216 14.942 -0.896 1.00 0.00 66 ARG A O 3
ATOM 4016 N N . GLY A 1 69 ? 11.431 13.960 1.134 1.00 0.00 67 GLY A N 3
ATOM 4017 C CA . GLY A 1 69 ? 12.203 15.032 1.715 1.00 0.00 67 GLY A CA 3
ATOM 4018 C C . GLY A 1 69 ? 13.383 15.380 0.833 1.00 0.00 67 GLY A C 3
ATOM 4019 O O . GLY A 1 69 ? 13.440 16.454 0.244 1.00 0.00 67 GLY A O 3
ATOM 4023 N N . ALA A 1 70 ? 14.314 14.448 0.745 1.00 0.00 68 ALA A N 3
ATOM 4024 C CA . ALA A 1 70 ? 15.391 14.496 -0.238 1.00 0.00 68 ALA A CA 3
ATOM 4025 C C . ALA A 1 70 ? 15.988 13.106 -0.406 1.00 0.00 68 ALA A C 3
ATOM 4026 O O . ALA A 1 70 ? 16.653 12.805 -1.391 1.00 0.00 68 ALA A O 3
ATOM 4033 N N . LEU A 1 71 ? 15.688 12.256 0.565 1.00 0.00 69 LEU A N 3
ATOM 4034 C CA . LEU A 1 71 ? 16.316 10.944 0.698 1.00 0.00 69 LEU A CA 3
ATOM 4035 C C . LEU A 1 71 ? 15.495 9.865 0.015 1.00 0.00 69 LEU A C 3
ATOM 4036 O O . LEU A 1 71 ? 16.021 8.952 -0.611 1.00 0.00 69 LEU A O 3
ATOM 4052 N N . GLY A 1 72 ? 14.192 10.000 0.161 1.00 0.00 70 GLY A N 3
ATOM 4053 C CA . GLY A 1 72 ? 13.273 8.931 -0.173 1.00 0.00 70 GLY A CA 3
ATOM 4054 C C . GLY A 1 72 ? 12.107 8.874 0.790 1.00 0.00 70 GLY A C 3
ATOM 4055 O O . GLY A 1 72 ? 11.158 8.122 0.584 1.00 0.00 70 GLY A O 3
ATOM 4059 N N . THR A 1 73 ? 12.154 9.713 1.823 1.00 0.00 71 THR A N 3
ATOM 4060 C CA . THR A 1 73 ? 11.195 9.640 2.888 1.00 0.00 71 THR A CA 3
ATOM 4061 C C . THR A 1 73 ? 10.067 10.616 2.746 1.00 0.00 71 THR A C 3
ATOM 4062 O O . THR A 1 73 ? 10.227 11.756 3.172 1.00 0.00 71 THR A O 3
ATOM 4073 N N . VAL A 1 74 ? 8.959 10.202 2.128 1.00 0.00 72 VAL A N 3
ATOM 4074 C CA . VAL A 1 74 ? 7.689 10.853 2.383 1.00 0.00 72 VAL A CA 3
ATOM 4075 C C . VAL A 1 74 ? 6.515 9.909 2.193 1.00 0.00 72 VAL A C 3
ATOM 4076 O O . VAL A 1 74 ? 6.057 9.682 1.074 1.00 0.00 72 VAL A O 3
ATOM 4089 N N . VAL A 1 75 ? 6.054 9.342 3.286 1.00 0.00 73 VAL A N 3
ATOM 4090 C CA . VAL A 1 75 ? 4.717 8.796 3.343 1.00 0.00 73 VAL A CA 3
ATOM 4091 C C . VAL A 1 75 ? 3.780 9.904 3.790 1.00 0.00 73 VAL A C 3
ATOM 4092 O O . VAL A 1 75 ? 4.085 10.621 4.739 1.00 0.00 73 VAL A O 3
ATOM 4105 N N . GLU A 1 76 ? 2.695 10.090 3.072 1.00 0.00 74 GLU A N 3
ATOM 4106 C CA . GLU A 1 76 ? 1.673 11.046 3.459 1.00 0.00 74 GLU A CA 3
ATOM 4107 C C . GLU A 1 76 ? 0.314 10.402 3.342 1.00 0.00 74 GLU A C 3
ATOM 4108 O O . GLU A 1 76 ? 0.180 9.318 2.788 1.00 0.00 74 GLU A O 3
ATOM 4120 N N . LYS A 1 77 ? -0.680 11.015 3.930 1.00 0.00 75 LYS A N 3
ATOM 4121 C CA . LYS A 1 77 ? -2.042 10.644 3.634 1.00 0.00 75 LYS A CA 3
ATOM 4122 C C . LYS A 1 77 ? -2.478 11.411 2.377 1.00 0.00 75 LYS A C 3
ATOM 4123 O O . LYS A 1 77 ? -3.548 12.018 2.335 1.00 0.00 75 LYS A O 3
ATOM 4142 N N . ASN A 1 78 ? -1.633 11.362 1.337 1.00 0.00 76 ASN A N 3
ATOM 4143 C CA . ASN A 1 78 ? -1.816 12.197 0.152 1.00 0.00 76 ASN A CA 3
ATOM 4144 C C . ASN A 1 78 ? -2.015 11.379 -1.108 1.00 0.00 76 ASN A C 3
ATOM 4145 O O . ASN A 1 78 ? -1.051 11.013 -1.775 1.00 0.00 76 ASN A O 3
ATOM 4156 N N . PRO A 1 79 ? -3.261 11.082 -1.460 1.00 0.00 77 PRO A N 3
ATOM 4157 C CA . PRO A 1 79 ? -3.569 10.472 -2.737 1.00 0.00 77 PRO A CA 3
ATOM 4158 C C . PRO A 1 79 ? -3.510 11.528 -3.831 1.00 0.00 77 PRO A C 3
ATOM 4159 O O . PRO A 1 79 ? -4.285 12.486 -3.812 1.00 0.00 77 PRO A O 3
ATOM 4170 N N . ILE A 1 80 ? -2.580 11.384 -4.768 1.00 0.00 78 ILE A N 3
ATOM 4171 C CA . ILE A 1 80 ? -2.424 12.397 -5.801 1.00 0.00 78 ILE A CA 3
ATOM 4172 C C . ILE A 1 80 ? -3.597 12.351 -6.750 1.00 0.00 78 ILE A C 3
ATOM 4173 O O . ILE A 1 80 ? -3.613 11.513 -7.656 1.00 0.00 78 ILE A O 3
ATOM 4189 N N . VAL A 1 81 ? -4.543 13.275 -6.550 1.00 0.00 79 VAL A N 3
ATOM 4190 C CA . VAL A 1 81 ? -5.733 13.413 -7.402 1.00 0.00 79 VAL A CA 3
ATOM 4191 C C . VAL A 1 81 ? -6.209 12.050 -7.921 1.00 0.00 79 VAL A C 3
ATOM 4192 O O . VAL A 1 81 ? -6.554 11.895 -9.095 1.00 0.00 79 VAL A O 3
ATOM 4205 N N . ILE A 1 82 ? -6.228 11.053 -7.039 1.00 0.00 80 ILE A N 3
ATOM 4206 C CA . ILE A 1 82 ? -6.469 9.694 -7.470 1.00 0.00 80 ILE A CA 3
ATOM 4207 C C . ILE A 1 82 ? -7.942 9.542 -7.866 1.00 0.00 80 ILE A C 3
ATOM 4208 O O . ILE A 1 82 ? -8.847 9.526 -7.029 1.00 0.00 80 ILE A O 3
ATOM 4224 N N . THR A 1 83 ? -8.176 9.466 -9.162 1.00 0.00 81 THR A N 3
ATOM 4225 C CA . THR A 1 83 ? -9.526 9.444 -9.683 1.00 0.00 81 THR A CA 3
ATOM 4226 C C . THR A 1 83 ? -10.081 8.027 -9.689 1.00 0.00 81 THR A C 3
ATOM 4227 O O . THR A 1 83 ? -11.090 7.741 -9.041 1.00 0.00 81 THR A O 3
ATOM 4238 N N . GLY A 1 84 ? -9.412 7.138 -10.403 1.00 0.00 82 GLY A N 3
ATOM 4239 C CA . GLY A 1 84 ? -9.870 5.774 -10.483 1.00 0.00 82 GLY A CA 3
ATOM 4240 C C . GLY A 1 84 ? -8.753 4.813 -10.809 1.00 0.00 82 GLY A C 3
ATOM 4241 O O . GLY A 1 84 ? -8.065 4.966 -11.818 1.00 0.00 82 GLY A O 3
ATOM 4245 N N . ALA A 1 85 ? -8.563 3.833 -9.946 1.00 0.00 83 ALA A N 3
ATOM 4246 C CA . ALA A 1 85 ? -7.591 2.781 -10.186 1.00 0.00 83 ALA A CA 3
ATOM 4247 C C . ALA A 1 85 ? -8.287 1.573 -10.795 1.00 0.00 83 ALA A C 3
ATOM 4248 O O . ALA A 1 85 ? -7.650 0.674 -11.341 1.00 0.00 83 ALA A O 3
ATOM 4255 N N . ASP A 1 86 ? -9.614 1.584 -10.723 1.00 0.00 84 ASP A N 3
ATOM 4256 C CA . ASP A 1 86 ? -10.426 0.474 -11.206 1.00 0.00 84 ASP A CA 3
ATOM 4257 C C . ASP A 1 86 ? -10.682 0.611 -12.700 1.00 0.00 84 ASP A C 3
ATOM 4258 O O . ASP A 1 86 ? -11.303 -0.257 -13.320 1.00 0.00 84 ASP A O 3
ATOM 4267 N N . ARG A 1 87 ? -10.212 1.717 -13.268 1.00 0.00 85 ARG A N 3
ATOM 4268 C CA . ARG A 1 87 ? -10.289 1.940 -14.706 1.00 0.00 85 ARG A CA 3
ATOM 4269 C C . ARG A 1 87 ? -9.520 0.852 -15.447 1.00 0.00 85 ARG A C 3
ATOM 4270 O O . ARG A 1 87 ? -9.894 0.443 -16.544 1.00 0.00 85 ARG A O 3
ATOM 4291 N N . LEU A 1 88 ? -8.447 0.383 -14.826 1.00 0.00 86 LEU A N 3
ATOM 4292 C CA . LEU A 1 88 ? -7.630 -0.669 -15.400 1.00 0.00 86 LEU A CA 3
ATOM 4293 C C . LEU A 1 88 ? -8.222 -2.026 -15.045 1.00 0.00 86 LEU A C 3
ATOM 4294 O O . LEU A 1 88 ? -8.896 -2.166 -14.024 1.00 0.00 86 LEU A O 3
ATOM 4310 N N . LYS A 1 89 ? -7.986 -3.014 -15.894 1.00 0.00 87 LYS A N 3
ATOM 4311 C CA . LYS A 1 89 ? -8.490 -4.357 -15.653 1.00 0.00 87 LYS A CA 3
ATOM 4312 C C . LYS A 1 89 ? -7.857 -4.964 -14.406 1.00 0.00 87 LYS A C 3
ATOM 4313 O O . LYS A 1 89 ? -6.653 -5.234 -14.373 1.00 0.00 87 LYS A O 3
ATOM 4332 N N . ARG A 1 90 ? -8.673 -5.190 -13.386 1.00 0.00 88 ARG A N 3
ATOM 4333 C CA . ARG A 1 90 ? -8.210 -5.835 -12.167 1.00 0.00 88 ARG A CA 3
ATOM 4334 C C . ARG A 1 90 ? -8.079 -7.337 -12.413 1.00 0.00 88 ARG A C 3
ATOM 4335 O O . ARG A 1 90 ? -8.074 -7.777 -13.565 1.00 0.00 88 ARG A O 3
ATOM 4356 N N . MET A 1 91 ? -7.972 -8.123 -11.350 1.00 0.00 89 MET A N 3
ATOM 4357 C CA . MET A 1 91 ? -7.885 -9.576 -11.496 1.00 0.00 89 MET A CA 3
ATOM 4358 C C . MET A 1 91 ? -9.206 -10.134 -12.025 1.00 0.00 89 MET A C 3
ATOM 4359 O O . MET A 1 91 ? -9.266 -11.252 -12.534 1.00 0.00 89 MET A O 3
ATOM 4373 N N . GLU A 1 92 ? -10.254 -9.329 -11.909 1.00 0.00 90 GLU A N 3
ATOM 4374 C CA . GLU A 1 92 ? -11.580 -9.699 -12.384 1.00 0.00 90 GLU A CA 3
ATOM 4375 C C . GLU A 1 92 ? -11.592 -9.838 -13.903 1.00 0.00 90 GLU A C 3
ATOM 4376 O O . GLU A 1 92 ? -11.929 -10.896 -14.436 1.00 0.00 90 GLU A O 3
ATOM 4388 N N . LYS A 1 93 ? -11.230 -8.765 -14.600 1.00 0.00 91 LYS A N 3
ATOM 4389 C CA . LYS A 1 93 ? -11.190 -8.799 -16.054 1.00 0.00 91 LYS A CA 3
ATOM 4390 C C . LYS A 1 93 ? -9.905 -9.460 -16.547 1.00 0.00 91 LYS A C 3
ATOM 4391 O O . LYS A 1 93 ? -8.819 -8.871 -16.497 1.00 0.00 91 LYS A O 3
ATOM 4410 N N . ASN A 1 94 ? -10.042 -10.697 -17.005 1.00 0.00 92 ASN A N 3
ATOM 4411 C CA . ASN A 1 94 ? -8.928 -11.430 -17.583 1.00 0.00 92 ASN A CA 3
ATOM 4412 C C . ASN A 1 94 ? -8.706 -10.983 -19.020 1.00 0.00 92 ASN A C 3
ATOM 4413 O O . ASN A 1 94 ? -9.426 -11.398 -19.929 1.00 0.00 92 ASN A O 3
ATOM 4424 N N . GLY A 1 95 ? -7.725 -10.116 -19.218 1.00 0.00 93 GLY A N 3
ATOM 4425 C CA . GLY A 1 95 ? -7.421 -9.634 -20.548 1.00 0.00 93 GLY A CA 3
ATOM 4426 C C . GLY A 1 95 ? -6.389 -10.499 -21.234 1.00 0.00 93 GLY A C 3
ATOM 4427 O O . GLY A 1 95 ? -5.436 -10.950 -20.599 1.00 0.00 93 GLY A O 3
ATOM 4431 N N . MET A 1 96 ? -6.563 -10.729 -22.526 1.00 0.00 94 MET A N 3
ATOM 4432 C CA . MET A 1 96 ? -5.629 -11.558 -23.276 1.00 0.00 94 MET A CA 3
ATOM 4433 C C . MET A 1 96 ? -4.521 -10.708 -23.873 1.00 0.00 94 MET A C 3
ATOM 4434 O O . MET A 1 96 ? -4.466 -10.489 -25.084 1.00 0.00 94 MET A O 3
ATOM 4448 N N . ARG A 1 97 ? -3.668 -10.201 -22.999 1.00 0.00 95 ARG A N 3
ATOM 4449 C CA . ARG A 1 97 ? -2.500 -9.429 -23.393 1.00 0.00 95 ARG A CA 3
ATOM 4450 C C . ARG A 1 97 ? -1.582 -9.258 -22.193 1.00 0.00 95 ARG A C 3
ATOM 4451 O O . ARG A 1 97 ? -2.035 -8.919 -21.099 1.00 0.00 95 ARG A O 3
ATOM 4472 N N . TYR A 1 98 ? -0.306 -9.524 -22.391 1.00 0.00 96 TYR A N 3
ATOM 4473 C CA . TYR A 1 98 ? 0.663 -9.426 -21.316 1.00 0.00 96 TYR A CA 3
ATOM 4474 C C . TYR A 1 98 ? 1.652 -8.311 -21.603 1.00 0.00 96 TYR A C 3
ATOM 4475 O O . TYR A 1 98 ? 1.831 -7.912 -22.757 1.00 0.00 96 TYR A O 3
ATOM 4493 N N . ALA A 1 99 ? 2.269 -7.795 -20.559 1.00 0.00 97 ALA A N 3
ATOM 4494 C CA . ALA A 1 99 ? 3.389 -6.890 -20.710 1.00 0.00 97 ALA A CA 3
ATOM 4495 C C . ALA A 1 99 ? 4.681 -7.670 -20.518 1.00 0.00 97 ALA A C 3
ATOM 4496 O O . ALA A 1 99 ? 5.051 -8.006 -19.392 1.00 0.00 97 ALA A O 3
ATOM 4503 N N . PRO A 1 100 ? 5.378 -7.990 -21.614 1.00 0.00 98 PRO A N 3
ATOM 4504 C CA . PRO A 1 100 ? 6.568 -8.834 -21.577 1.00 0.00 98 PRO A CA 3
ATOM 4505 C C . PRO A 1 100 ? 7.837 -8.047 -21.263 1.00 0.00 98 PRO A C 3
ATOM 4506 O O . PRO A 1 100 ? 8.951 -8.558 -21.398 1.00 0.00 98 PRO A O 3
ATOM 4517 N N . GLY A 1 101 ? 7.658 -6.810 -20.830 1.00 0.00 99 GLY A N 3
ATOM 4518 C CA . GLY A 1 101 ? 8.783 -5.961 -20.516 1.00 0.00 99 GLY A CA 3
ATOM 4519 C C . GLY A 1 101 ? 8.477 -5.009 -19.379 1.00 0.00 99 GLY A C 3
ATOM 4520 O O . GLY A 1 101 ? 8.200 -3.829 -19.605 1.00 0.00 99 GLY A O 3
ATOM 4524 N N . GLU A 1 102 ? 8.503 -5.529 -18.160 1.00 0.00 100 GLU A N 3
ATOM 4525 C CA . GLU A 1 102 ? 8.277 -4.719 -16.974 1.00 0.00 100 GLU A CA 3
ATOM 4526 C C . GLU A 1 102 ? 9.591 -4.517 -16.217 1.00 0.00 100 GLU A C 3
ATOM 4527 O O . GLU A 1 102 ? 9.974 -5.396 -15.413 1.00 0.00 100 GLU A O 3
ATOM 4540 N N . MET A 1 3 ? 11.923 -17.222 10.234 1.00 0.00 1 MET A N 4
ATOM 4541 C CA . MET A 1 3 ? 10.803 -16.543 9.544 1.00 0.00 1 MET A CA 4
ATOM 4542 C C . MET A 1 3 ? 10.492 -17.210 8.213 1.00 0.00 1 MET A C 4
ATOM 4543 O O . MET A 1 3 ? 11.373 -17.367 7.363 1.00 0.00 1 MET A O 4
ATOM 4557 N N . PRO A 1 4 ? 9.232 -17.619 8.020 1.00 0.00 2 PRO A N 4
ATOM 4558 C CA . PRO A 1 4 ? 8.776 -18.188 6.759 1.00 0.00 2 PRO A CA 4
ATOM 4559 C C . PRO A 1 4 ? 8.439 -17.098 5.744 1.00 0.00 2 PRO A C 4
ATOM 4560 O O . PRO A 1 4 ? 7.557 -16.266 5.973 1.00 0.00 2 PRO A O 4
ATOM 4571 N N . TYR A 1 5 ? 9.155 -17.102 4.631 1.00 0.00 3 TYR A N 4
ATOM 4572 C CA . TYR A 1 5 ? 8.986 -16.082 3.608 1.00 0.00 3 TYR A CA 4
ATOM 4573 C C . TYR A 1 5 ? 7.679 -16.287 2.857 1.00 0.00 3 TYR A C 4
ATOM 4574 O O . TYR A 1 5 ? 7.401 -17.381 2.359 1.00 0.00 3 TYR A O 4
ATOM 4592 N N . LYS A 1 6 ? 6.882 -15.234 2.784 1.00 0.00 4 LYS A N 4
ATOM 4593 C CA . LYS A 1 6 ? 5.634 -15.274 2.046 1.00 0.00 4 LYS A CA 4
ATOM 4594 C C . LYS A 1 6 ? 5.890 -14.953 0.579 1.00 0.00 4 LYS A C 4
ATOM 4595 O O . LYS A 1 6 ? 6.358 -13.868 0.242 1.00 0.00 4 LYS A O 4
ATOM 4614 N N . ALA A 1 7 ? 5.596 -15.907 -0.283 1.00 0.00 5 ALA A N 4
ATOM 4615 C CA . ALA A 1 7 ? 5.851 -15.759 -1.706 1.00 0.00 5 ALA A CA 4
ATOM 4616 C C . ALA A 1 7 ? 4.669 -15.079 -2.391 1.00 0.00 5 ALA A C 4
ATOM 4617 O O . ALA A 1 7 ? 3.592 -14.953 -1.796 1.00 0.00 5 ALA A O 4
ATOM 4624 N N . PRO A 1 8 ? 4.837 -14.632 -3.650 1.00 0.00 6 PRO A N 4
ATOM 4625 C CA . PRO A 1 8 ? 3.756 -14.019 -4.410 1.00 0.00 6 PRO A CA 4
ATOM 4626 C C . PRO A 1 8 ? 2.789 -15.076 -4.923 1.00 0.00 6 PRO A C 4
ATOM 4627 O O . PRO A 1 8 ? 2.992 -15.675 -5.983 1.00 0.00 6 PRO A O 4
ATOM 4638 N N . GLU A 1 9 ? 1.765 -15.325 -4.123 1.00 0.00 7 GLU A N 4
ATOM 4639 C CA . GLU A 1 9 ? 0.769 -16.353 -4.398 1.00 0.00 7 GLU A CA 4
ATOM 4640 C C . GLU A 1 9 ? -0.149 -15.963 -5.562 1.00 0.00 7 GLU A C 4
ATOM 4641 O O . GLU A 1 9 ? -1.310 -15.599 -5.365 1.00 0.00 7 GLU A O 4
ATOM 4653 N N . GLY A 1 10 ? 0.390 -16.019 -6.774 1.00 0.00 8 GLY A N 4
ATOM 4654 C CA . GLY A 1 10 ? -0.387 -15.701 -7.959 1.00 0.00 8 GLY A CA 4
ATOM 4655 C C . GLY A 1 10 ? -0.767 -14.233 -8.033 1.00 0.00 8 GLY A C 4
ATOM 4656 O O . GLY A 1 10 ? -1.664 -13.850 -8.783 1.00 0.00 8 GLY A O 4
ATOM 4660 N N . LYS A 1 11 ? -0.086 -13.414 -7.247 1.00 0.00 9 LYS A N 4
ATOM 4661 C CA . LYS A 1 11 ? -0.370 -11.989 -7.196 1.00 0.00 9 LYS A CA 4
ATOM 4662 C C . LYS A 1 11 ? 0.886 -11.185 -7.501 1.00 0.00 9 LYS A C 4
ATOM 4663 O O . LYS A 1 11 ? 1.996 -11.614 -7.184 1.00 0.00 9 LYS A O 4
ATOM 4682 N N . GLY A 1 12 ? 0.706 -10.030 -8.125 1.00 0.00 10 GLY A N 4
ATOM 4683 C CA . GLY A 1 12 ? 1.829 -9.183 -8.449 1.00 0.00 10 GLY A CA 4
ATOM 4684 C C . GLY A 1 12 ? 1.823 -7.898 -7.650 1.00 0.00 10 GLY A C 4
ATOM 4685 O O . GLY A 1 12 ? 1.515 -7.899 -6.457 1.00 0.00 10 GLY A O 4
ATOM 4689 N N . TYR A 1 13 ? 2.129 -6.793 -8.319 1.00 0.00 11 TYR A N 4
ATOM 4690 C CA . TYR A 1 13 ? 2.279 -5.497 -7.659 1.00 0.00 11 TYR A CA 4
ATOM 4691 C C . TYR A 1 13 ? 0.946 -4.972 -7.130 1.00 0.00 11 TYR A C 4
ATOM 4692 O O . TYR A 1 13 ? 0.906 -4.000 -6.382 1.00 0.00 11 TYR A O 4
ATOM 4710 N N . ALA A 1 14 ? -0.140 -5.629 -7.500 1.00 0.00 12 ALA A N 4
ATOM 4711 C CA . ALA A 1 14 ? -1.463 -5.144 -7.155 1.00 0.00 12 ALA A CA 4
ATOM 4712 C C . ALA A 1 14 ? -1.792 -5.477 -5.710 1.00 0.00 12 ALA A C 4
ATOM 4713 O O . ALA A 1 14 ? -2.681 -4.875 -5.111 1.00 0.00 12 ALA A O 4
ATOM 4720 N N . ASP A 1 15 ? -1.045 -6.416 -5.140 1.00 0.00 13 ASP A N 4
ATOM 4721 C CA . ASP A 1 15 ? -1.239 -6.783 -3.749 1.00 0.00 13 ASP A CA 4
ATOM 4722 C C . ASP A 1 15 ? -0.681 -5.702 -2.848 1.00 0.00 13 ASP A C 4
ATOM 4723 O O . ASP A 1 15 ? -1.369 -5.202 -1.963 1.00 0.00 13 ASP A O 4
ATOM 4732 N N . VAL A 1 16 ? 0.567 -5.326 -3.096 1.00 0.00 14 VAL A N 4
ATOM 4733 C CA . VAL A 1 16 ? 1.223 -4.313 -2.291 1.00 0.00 14 VAL A CA 4
ATOM 4734 C C . VAL A 1 16 ? 0.603 -2.945 -2.521 1.00 0.00 14 VAL A C 4
ATOM 4735 O O . VAL A 1 16 ? 0.517 -2.139 -1.601 1.00 0.00 14 VAL A O 4
ATOM 4748 N N . ALA A 1 17 ? 0.154 -2.694 -3.743 1.00 0.00 15 ALA A N 4
ATOM 4749 C CA . ALA A 1 17 ? -0.570 -1.465 -4.051 1.00 0.00 15 ALA A CA 4
ATOM 4750 C C . ALA A 1 17 ? -1.755 -1.290 -3.107 1.00 0.00 15 ALA A C 4
ATOM 4751 O O . ALA A 1 17 ? -1.905 -0.251 -2.465 1.00 0.00 15 ALA A O 4
ATOM 4758 N N . THR A 1 18 ? -2.578 -2.325 -3.004 1.00 0.00 16 THR A N 4
ATOM 4759 C CA . THR A 1 18 ? -3.741 -2.287 -2.134 1.00 0.00 16 THR A CA 4
ATOM 4760 C C . THR A 1 18 ? -3.336 -2.408 -0.662 1.00 0.00 16 THR A C 4
ATOM 4761 O O . THR A 1 18 ? -3.923 -1.757 0.208 1.00 0.00 16 THR A O 4
ATOM 4772 N N . HIS A 1 19 ? -2.321 -3.223 -0.380 1.00 0.00 17 HIS A N 4
ATOM 4773 C CA . HIS A 1 19 ? -1.897 -3.446 0.988 1.00 0.00 17 HIS A CA 4
ATOM 4774 C C . HIS A 1 19 ? -1.271 -2.198 1.600 1.00 0.00 17 HIS A C 4
ATOM 4775 O O . HIS A 1 19 ? -1.474 -1.925 2.776 1.00 0.00 17 HIS A O 4
ATOM 4790 N N . PHE A 1 20 ? -0.533 -1.434 0.800 1.00 0.00 18 PHE A N 4
ATOM 4791 C CA . PHE A 1 20 ? 0.059 -0.186 1.278 1.00 0.00 18 PHE A CA 4
ATOM 4792 C C . PHE A 1 20 ? -1.033 0.811 1.627 1.00 0.00 18 PHE A C 4
ATOM 4793 O O . PHE A 1 20 ? -0.994 1.445 2.678 1.00 0.00 18 PHE A O 4
ATOM 4810 N N . ARG A 1 21 ? -2.027 0.907 0.748 1.00 0.00 19 ARG A N 4
ATOM 4811 C CA . ARG A 1 21 ? -3.177 1.785 0.960 1.00 0.00 19 ARG A CA 4
ATOM 4812 C C . ARG A 1 21 ? -3.831 1.524 2.314 1.00 0.00 19 ARG A C 4
ATOM 4813 O O . ARG A 1 21 ? -4.471 2.405 2.894 1.00 0.00 19 ARG A O 4
ATOM 4834 N N . THR A 1 22 ? -3.674 0.307 2.808 1.00 0.00 20 THR A N 4
ATOM 4835 C CA . THR A 1 22 ? -4.214 -0.065 4.098 1.00 0.00 20 THR A CA 4
ATOM 4836 C C . THR A 1 22 ? -3.187 0.257 5.173 1.00 0.00 20 THR A C 4
ATOM 4837 O O . THR A 1 22 ? -3.444 1.014 6.105 1.00 0.00 20 THR A O 4
ATOM 4848 N N . LEU A 1 23 ? -2.005 -0.296 4.959 1.00 0.00 21 LEU A N 4
ATOM 4849 C CA . LEU A 1 23 ? -0.858 -0.196 5.851 1.00 0.00 21 LEU A CA 4
ATOM 4850 C C . LEU A 1 23 ? -0.499 1.250 6.233 1.00 0.00 21 LEU A C 4
ATOM 4851 O O . LEU A 1 23 ? 0.078 1.477 7.297 1.00 0.00 21 LEU A O 4
ATOM 4867 N N . ILE A 1 24 ? -0.833 2.212 5.375 1.00 0.00 22 ILE A N 4
ATOM 4868 C CA . ILE A 1 24 ? -0.657 3.631 5.704 1.00 0.00 22 ILE A CA 4
ATOM 4869 C C . ILE A 1 24 ? -1.270 3.943 7.080 1.00 0.00 22 ILE A C 4
ATOM 4870 O O . ILE A 1 24 ? -0.578 4.402 7.985 1.00 0.00 22 ILE A O 4
ATOM 4886 N N . LYS A 1 25 ? -2.563 3.676 7.238 1.00 0.00 23 LYS A N 4
ATOM 4887 C CA . LYS A 1 25 ? -3.228 3.893 8.520 1.00 0.00 23 LYS A CA 4
ATOM 4888 C C . LYS A 1 25 ? -3.257 2.613 9.361 1.00 0.00 23 LYS A C 4
ATOM 4889 O O . LYS A 1 25 ? -3.239 2.657 10.590 1.00 0.00 23 LYS A O 4
ATOM 4908 N N . SER A 1 26 ? -3.283 1.478 8.686 1.00 0.00 24 SER A N 4
ATOM 4909 C CA . SER A 1 26 ? -3.487 0.189 9.331 1.00 0.00 24 SER A CA 4
ATOM 4910 C C . SER A 1 26 ? -2.185 -0.594 9.485 1.00 0.00 24 SER A C 4
ATOM 4911 O O . SER A 1 26 ? -2.201 -1.824 9.537 1.00 0.00 24 SER A O 4
ATOM 4919 N N . GLY A 1 27 ? -1.064 0.100 9.599 1.00 0.00 25 GLY A N 4
ATOM 4920 C CA . GLY A 1 27 ? 0.202 -0.604 9.705 1.00 0.00 25 GLY A CA 4
ATOM 4921 C C . GLY A 1 27 ? 1.314 0.292 10.181 1.00 0.00 25 GLY A C 4
ATOM 4922 O O . GLY A 1 27 ? 2.496 0.014 9.969 1.00 0.00 25 GLY A O 4
ATOM 4926 N N . GLU A 1 28 ? 0.908 1.387 10.815 1.00 0.00 26 GLU A N 4
ATOM 4927 C CA . GLU A 1 28 ? 1.803 2.246 11.578 1.00 0.00 26 GLU A CA 4
ATOM 4928 C C . GLU A 1 28 ? 2.851 2.927 10.710 1.00 0.00 26 GLU A C 4
ATOM 4929 O O . GLU A 1 28 ? 3.780 3.545 11.228 1.00 0.00 26 GLU A O 4
ATOM 4941 N N . LEU A 1 29 ? 2.700 2.838 9.398 1.00 0.00 27 LEU A N 4
ATOM 4942 C CA . LEU A 1 29 ? 3.502 3.651 8.506 1.00 0.00 27 LEU A CA 4
ATOM 4943 C C . LEU A 1 29 ? 2.847 5.008 8.366 1.00 0.00 27 LEU A C 4
ATOM 4944 O O . LEU A 1 29 ? 2.456 5.424 7.275 1.00 0.00 27 LEU A O 4
ATOM 4960 N N . ALA A 1 30 ? 2.701 5.674 9.501 1.00 0.00 28 ALA A N 4
ATOM 4961 C CA . ALA A 1 30 ? 2.089 6.982 9.549 1.00 0.00 28 ALA A CA 4
ATOM 4962 C C . ALA A 1 30 ? 2.916 7.970 8.724 1.00 0.00 28 ALA A C 4
ATOM 4963 O O . ALA A 1 30 ? 4.104 7.736 8.479 1.00 0.00 28 ALA A O 4
ATOM 4970 N N . PRO A 1 31 ? 2.329 9.104 8.316 1.00 0.00 29 PRO A N 4
ATOM 4971 C CA . PRO A 1 31 ? 2.981 10.019 7.389 1.00 0.00 29 PRO A CA 4
ATOM 4972 C C . PRO A 1 31 ? 4.087 10.830 8.057 1.00 0.00 29 PRO A C 4
ATOM 4973 O O . PRO A 1 31 ? 3.936 11.325 9.180 1.00 0.00 29 PRO A O 4
ATOM 4984 N N . GLY A 1 32 ? 5.200 10.948 7.354 1.00 0.00 30 GLY A N 4
ATOM 4985 C CA . GLY A 1 32 ? 6.364 11.614 7.886 1.00 0.00 30 GLY A CA 4
ATOM 4986 C C . GLY A 1 32 ? 7.544 10.677 7.993 1.00 0.00 30 GLY A C 4
ATOM 4987 O O . GLY A 1 32 ? 8.691 11.115 8.099 1.00 0.00 30 GLY A O 4
ATOM 4991 N N . ASP A 1 33 ? 7.270 9.381 7.953 1.00 0.00 31 ASP A N 4
ATOM 4992 C CA . ASP A 1 33 ? 8.322 8.382 8.076 1.00 0.00 31 ASP A CA 4
ATOM 4993 C C . ASP A 1 33 ? 8.767 7.940 6.690 1.00 0.00 31 ASP A C 4
ATOM 4994 O O . ASP A 1 33 ? 8.041 8.123 5.719 1.00 0.00 31 ASP A O 4
ATOM 5003 N N . THR A 1 34 ? 9.953 7.368 6.592 1.00 0.00 32 THR A N 4
ATOM 5004 C CA . THR A 1 34 ? 10.481 6.945 5.308 1.00 0.00 32 THR A CA 4
ATOM 5005 C C . THR A 1 34 ? 9.861 5.629 4.867 1.00 0.00 32 THR A C 4
ATOM 5006 O O . THR A 1 34 ? 9.239 4.929 5.667 1.00 0.00 32 THR A O 4
ATOM 5017 N N . LEU A 1 35 ? 10.023 5.295 3.598 1.00 0.00 33 LEU A N 4
ATOM 5018 C CA . LEU A 1 35 ? 9.624 3.984 3.123 1.00 0.00 33 LEU A CA 4
ATOM 5019 C C . LEU A 1 35 ? 10.482 2.921 3.790 1.00 0.00 33 LEU A C 4
ATOM 5020 O O . LEU A 1 35 ? 11.679 3.123 4.002 1.00 0.00 33 LEU A O 4
ATOM 5036 N N . PRO A 1 36 ? 9.880 1.784 4.139 1.00 0.00 34 PRO A N 4
ATOM 5037 C CA . PRO A 1 36 ? 10.601 0.675 4.750 1.00 0.00 34 PRO A CA 4
ATOM 5038 C C . PRO A 1 36 ? 11.394 -0.116 3.719 1.00 0.00 34 PRO A C 4
ATOM 5039 O O . PRO A 1 36 ? 11.168 0.016 2.513 1.00 0.00 34 PRO A O 4
ATOM 5050 N N . SER A 1 37 ? 12.327 -0.919 4.194 1.00 0.00 35 SER A N 4
ATOM 5051 C CA . SER A 1 37 ? 13.159 -1.719 3.316 1.00 0.00 35 SER A CA 4
ATOM 5052 C C . SER A 1 37 ? 12.317 -2.765 2.590 1.00 0.00 35 SER A C 4
ATOM 5053 O O . SER A 1 37 ? 11.421 -3.364 3.187 1.00 0.00 35 SER A O 4
ATOM 5061 N N . VAL A 1 38 ? 12.622 -2.980 1.308 1.00 0.00 36 VAL A N 4
ATOM 5062 C CA . VAL A 1 38 ? 11.831 -3.863 0.443 1.00 0.00 36 VAL A CA 4
ATOM 5063 C C . VAL A 1 38 ? 11.615 -5.249 1.051 1.00 0.00 36 VAL A C 4
ATOM 5064 O O . VAL A 1 38 ? 10.615 -5.909 0.757 1.00 0.00 36 VAL A O 4
ATOM 5077 N N . ALA A 1 39 ? 12.539 -5.681 1.903 1.00 0.00 37 ALA A N 4
ATOM 5078 C CA . ALA A 1 39 ? 12.428 -6.976 2.559 1.00 0.00 37 ALA A CA 4
ATOM 5079 C C . ALA A 1 39 ? 11.169 -7.065 3.415 1.00 0.00 37 ALA A C 4
ATOM 5080 O O . ALA A 1 39 ? 10.513 -8.101 3.437 1.00 0.00 37 ALA A O 4
ATOM 5087 N N . ASP A 1 40 ? 10.822 -5.975 4.095 1.00 0.00 38 ASP A N 4
ATOM 5088 C CA . ASP A 1 40 ? 9.667 -5.972 4.996 1.00 0.00 38 ASP A CA 4
ATOM 5089 C C . ASP A 1 40 ? 8.382 -6.140 4.205 1.00 0.00 38 ASP A C 4
ATOM 5090 O O . ASP A 1 40 ? 7.545 -6.985 4.528 1.00 0.00 38 ASP A O 4
ATOM 5099 N N . ILE A 1 41 ? 8.255 -5.338 3.151 1.00 0.00 39 ILE A N 4
ATOM 5100 C CA . ILE A 1 41 ? 7.082 -5.366 2.296 1.00 0.00 39 ILE A CA 4
ATOM 5101 C C . ILE A 1 41 ? 6.845 -6.773 1.774 1.00 0.00 39 ILE A C 4
ATOM 5102 O O . ILE A 1 41 ? 5.760 -7.309 1.912 1.00 0.00 39 ILE A O 4
ATOM 5118 N N . ARG A 1 42 ? 7.885 -7.381 1.216 1.00 0.00 40 ARG A N 4
ATOM 5119 C CA . ARG A 1 42 ? 7.743 -8.677 0.563 1.00 0.00 40 ARG A CA 4
ATOM 5120 C C . ARG A 1 42 ? 7.751 -9.829 1.567 1.00 0.00 40 ARG A C 4
ATOM 5121 O O . ARG A 1 42 ? 7.472 -10.971 1.208 1.00 0.00 40 ARG A O 4
ATOM 5142 N N . ALA A 1 43 ? 8.078 -9.533 2.817 1.00 0.00 41 ALA A N 4
ATOM 5143 C CA . ALA A 1 43 ? 8.026 -10.542 3.867 1.00 0.00 41 ALA A CA 4
ATOM 5144 C C . ALA A 1 43 ? 6.625 -10.623 4.451 1.00 0.00 41 ALA A C 4
ATOM 5145 O O . ALA A 1 43 ? 6.139 -11.708 4.772 1.00 0.00 41 ALA A O 4
ATOM 5152 N N . GLN A 1 44 ? 5.983 -9.472 4.599 1.00 0.00 42 GLN A N 4
ATOM 5153 C CA . GLN A 1 44 ? 4.614 -9.426 5.095 1.00 0.00 42 GLN A CA 4
ATOM 5154 C C . GLN A 1 44 ? 3.639 -9.559 3.944 1.00 0.00 42 GLN A C 4
ATOM 5155 O O . GLN A 1 44 ? 2.815 -10.470 3.899 1.00 0.00 42 GLN A O 4
ATOM 5169 N N . PHE A 1 45 ? 3.747 -8.628 3.020 1.00 0.00 43 PHE A N 4
ATOM 5170 C CA . PHE A 1 45 ? 2.917 -8.609 1.842 1.00 0.00 43 PHE A CA 4
ATOM 5171 C C . PHE A 1 45 ? 3.613 -9.401 0.753 1.00 0.00 43 PHE A C 4
ATOM 5172 O O . PHE A 1 45 ? 4.319 -8.837 -0.070 1.00 0.00 43 PHE A O 4
ATOM 5189 N N . GLY A 1 46 ? 3.449 -10.716 0.831 1.00 0.00 44 GLY A N 4
ATOM 5190 C CA . GLY A 1 46 ? 4.114 -11.660 -0.068 1.00 0.00 44 GLY A CA 4
ATOM 5191 C C . GLY A 1 46 ? 4.204 -11.219 -1.523 1.00 0.00 44 GLY A C 4
ATOM 5192 O O . GLY A 1 46 ? 3.300 -11.471 -2.323 1.00 0.00 44 GLY A O 4
ATOM 5196 N N . VAL A 1 47 ? 5.316 -10.575 -1.854 1.00 0.00 45 VAL A N 4
ATOM 5197 C CA . VAL A 1 47 ? 5.621 -10.143 -3.214 1.00 0.00 45 VAL A CA 4
ATOM 5198 C C . VAL A 1 47 ? 7.099 -10.403 -3.497 1.00 0.00 45 VAL A C 4
ATOM 5199 O O . VAL A 1 47 ? 7.819 -10.901 -2.630 1.00 0.00 45 VAL A O 4
ATOM 5212 N N . ALA A 1 48 ? 7.552 -10.094 -4.703 1.00 0.00 46 ALA A N 4
ATOM 5213 C CA . ALA A 1 48 ? 8.963 -10.228 -5.029 1.00 0.00 46 ALA A CA 4
ATOM 5214 C C . ALA A 1 48 ? 9.709 -8.952 -4.650 1.00 0.00 46 ALA A C 4
ATOM 5215 O O . ALA A 1 48 ? 9.120 -8.022 -4.094 1.00 0.00 46 ALA A O 4
ATOM 5222 N N . ALA A 1 49 ? 10.991 -8.888 -4.983 1.00 0.00 47 ALA A N 4
ATOM 5223 C CA . ALA A 1 49 ? 11.829 -7.773 -4.560 1.00 0.00 47 ALA A CA 4
ATOM 5224 C C . ALA A 1 49 ? 11.575 -6.537 -5.413 1.00 0.00 47 ALA A C 4
ATOM 5225 O O . ALA A 1 49 ? 11.727 -5.407 -4.949 1.00 0.00 47 ALA A O 4
ATOM 5232 N N . LYS A 1 50 ? 11.175 -6.753 -6.658 1.00 0.00 48 LYS A N 4
ATOM 5233 C CA . LYS A 1 50 ? 10.865 -5.653 -7.562 1.00 0.00 48 LYS A CA 4
ATOM 5234 C C . LYS A 1 50 ? 9.393 -5.275 -7.458 1.00 0.00 48 LYS A C 4
ATOM 5235 O O . LYS A 1 50 ? 9.005 -4.153 -7.778 1.00 0.00 48 LYS A O 4
ATOM 5254 N N . THR A 1 51 ? 8.585 -6.217 -6.986 1.00 0.00 49 THR A N 4
ATOM 5255 C CA . THR A 1 51 ? 7.141 -6.045 -6.936 1.00 0.00 49 THR A CA 4
ATOM 5256 C C . THR A 1 51 ? 6.743 -4.911 -5.990 1.00 0.00 49 THR A C 4
ATOM 5257 O O . THR A 1 51 ? 5.784 -4.178 -6.250 1.00 0.00 49 THR A O 4
ATOM 5268 N N . VAL A 1 52 ? 7.495 -4.769 -4.907 1.00 0.00 50 VAL A N 4
ATOM 5269 C CA . VAL A 1 52 ? 7.290 -3.688 -3.956 1.00 0.00 50 VAL A CA 4
ATOM 5270 C C . VAL A 1 52 ? 7.364 -2.335 -4.658 1.00 0.00 50 VAL A C 4
ATOM 5271 O O . VAL A 1 52 ? 6.408 -1.559 -4.655 1.00 0.00 50 VAL A O 4
ATOM 5284 N N . SER A 1 53 ? 8.508 -2.080 -5.278 1.00 0.00 51 SER A N 4
ATOM 5285 C CA . SER A 1 53 ? 8.761 -0.824 -5.973 1.00 0.00 51 SER A CA 4
ATOM 5286 C C . SER A 1 53 ? 7.856 -0.658 -7.194 1.00 0.00 51 SER A C 4
ATOM 5287 O O . SER A 1 53 ? 7.735 0.438 -7.741 1.00 0.00 51 SER A O 4
ATOM 5295 N N . ARG A 1 54 ? 7.217 -1.741 -7.613 1.00 0.00 52 ARG A N 4
ATOM 5296 C CA . ARG A 1 54 ? 6.355 -1.705 -8.785 1.00 0.00 52 ARG A CA 4
ATOM 5297 C C . ARG A 1 54 ? 5.022 -1.053 -8.428 1.00 0.00 52 ARG A C 4
ATOM 5298 O O . ARG A 1 54 ? 4.477 -0.259 -9.196 1.00 0.00 52 ARG A O 4
ATOM 5319 N N . ALA A 1 55 ? 4.511 -1.381 -7.251 1.00 0.00 53 ALA A N 4
ATOM 5320 C CA . ALA A 1 55 ? 3.277 -0.787 -6.765 1.00 0.00 53 ALA A CA 4
ATOM 5321 C C . ALA A 1 55 ? 3.488 0.648 -6.314 1.00 0.00 53 ALA A C 4
ATOM 5322 O O . ALA A 1 55 ? 2.574 1.465 -6.390 1.00 0.00 53 ALA A O 4
ATOM 5329 N N . LEU A 1 56 ? 4.689 0.945 -5.825 1.00 0.00 54 LEU A N 4
ATOM 5330 C CA . LEU A 1 56 ? 5.027 2.296 -5.364 1.00 0.00 54 LEU A CA 4
ATOM 5331 C C . LEU A 1 56 ? 4.706 3.360 -6.421 1.00 0.00 54 LEU A C 4
ATOM 5332 O O . LEU A 1 56 ? 4.373 4.495 -6.086 1.00 0.00 54 LEU A O 4
ATOM 5348 N N . ALA A 1 57 ? 4.792 2.985 -7.695 1.00 0.00 55 ALA A N 4
ATOM 5349 C CA . ALA A 1 57 ? 4.490 3.904 -8.789 1.00 0.00 55 ALA A CA 4
ATOM 5350 C C . ALA A 1 57 ? 2.999 4.241 -8.829 1.00 0.00 55 ALA A C 4
ATOM 5351 O O . ALA A 1 57 ? 2.601 5.291 -9.330 1.00 0.00 55 ALA A O 4
ATOM 5358 N N . VAL A 1 58 ? 2.186 3.352 -8.287 1.00 0.00 56 VAL A N 4
ATOM 5359 C CA . VAL A 1 58 ? 0.753 3.579 -8.184 1.00 0.00 56 VAL A CA 4
ATOM 5360 C C . VAL A 1 58 ? 0.445 4.294 -6.872 1.00 0.00 56 VAL A C 4
ATOM 5361 O O . VAL A 1 58 ? -0.559 4.994 -6.736 1.00 0.00 56 VAL A O 4
ATOM 5374 N N . LEU A 1 59 ? 1.345 4.132 -5.916 1.00 0.00 57 LEU A N 4
ATOM 5375 C CA . LEU A 1 59 ? 1.182 4.709 -4.594 1.00 0.00 57 LEU A CA 4
ATOM 5376 C C . LEU A 1 59 ? 1.292 6.221 -4.643 1.00 0.00 57 LEU A C 4
ATOM 5377 O O . LEU A 1 59 ? 0.851 6.907 -3.731 1.00 0.00 57 LEU A O 4
ATOM 5393 N N . LYS A 1 60 ? 1.888 6.735 -5.702 1.00 0.00 58 LYS A N 4
ATOM 5394 C CA . LYS A 1 60 ? 2.048 8.169 -5.856 1.00 0.00 58 LYS A CA 4
ATOM 5395 C C . LYS A 1 60 ? 0.702 8.869 -5.734 1.00 0.00 58 LYS A C 4
ATOM 5396 O O . LYS A 1 60 ? 0.501 9.715 -4.864 1.00 0.00 58 LYS A O 4
ATOM 5415 N N . SER A 1 61 ? -0.219 8.503 -6.610 1.00 0.00 59 SER A N 4
ATOM 5416 C CA . SER A 1 61 ? -1.521 9.146 -6.643 1.00 0.00 59 SER A CA 4
ATOM 5417 C C . SER A 1 61 ? -2.528 8.383 -5.788 1.00 0.00 59 SER A C 4
ATOM 5418 O O . SER A 1 61 ? -3.345 8.974 -5.085 1.00 0.00 59 SER A O 4
ATOM 5426 N N . GLU A 1 62 ? -2.468 7.067 -5.879 1.00 0.00 60 GLU A N 4
ATOM 5427 C CA . GLU A 1 62 ? -3.457 6.198 -5.264 1.00 0.00 60 GLU A CA 4
ATOM 5428 C C . GLU A 1 62 ? -3.053 5.731 -3.861 1.00 0.00 60 GLU A C 4
ATOM 5429 O O . GLU A 1 62 ? -3.796 5.927 -2.901 1.00 0.00 60 GLU A O 4
ATOM 5441 N N . GLY A 1 63 ? -1.880 5.113 -3.754 1.00 0.00 61 GLY A N 4
ATOM 5442 C CA . GLY A 1 63 ? -1.488 4.452 -2.512 1.00 0.00 61 GLY A CA 4
ATOM 5443 C C . GLY A 1 63 ? -1.067 5.411 -1.414 1.00 0.00 61 GLY A C 4
ATOM 5444 O O . GLY A 1 63 ? -0.881 4.999 -0.271 1.00 0.00 61 GLY A O 4
ATOM 5448 N N . LEU A 1 64 ? -0.907 6.676 -1.781 1.00 0.00 62 LEU A N 4
ATOM 5449 C CA . LEU A 1 64 ? -0.509 7.739 -0.861 1.00 0.00 62 LEU A CA 4
ATOM 5450 C C . LEU A 1 64 ? 0.942 7.589 -0.408 1.00 0.00 62 LEU A C 4
ATOM 5451 O O . LEU A 1 64 ? 1.232 7.078 0.673 1.00 0.00 62 LEU A O 4
ATOM 5467 N N . VAL A 1 65 ? 1.848 8.025 -1.264 1.00 0.00 63 VAL A N 4
ATOM 5468 C CA . VAL A 1 65 ? 3.259 8.084 -0.935 1.00 0.00 63 VAL A CA 4
ATOM 5469 C C . VAL A 1 65 ? 3.834 9.364 -1.516 1.00 0.00 63 VAL A C 4
ATOM 5470 O O . VAL A 1 65 ? 3.226 9.981 -2.392 1.00 0.00 63 VAL A O 4
ATOM 5483 N N . SER A 1 66 ? 4.975 9.785 -1.020 1.00 0.00 64 SER A N 4
ATOM 5484 C CA . SER A 1 66 ? 5.618 10.975 -1.549 1.00 0.00 64 SER A CA 4
ATOM 5485 C C . SER A 1 66 ? 7.129 10.806 -1.601 1.00 0.00 64 SER A C 4
ATOM 5486 O O . SER A 1 66 ? 7.817 10.887 -0.580 1.00 0.00 64 SER A O 4
ATOM 5494 N N . SER A 1 67 ? 7.635 10.542 -2.794 1.00 0.00 65 SER A N 4
ATOM 5495 C CA . SER A 1 67 ? 9.064 10.427 -3.011 1.00 0.00 65 SER A CA 4
ATOM 5496 C C . SER A 1 67 ? 9.718 11.806 -2.936 1.00 0.00 65 SER A C 4
ATOM 5497 O O . SER A 1 67 ? 9.861 12.496 -3.947 1.00 0.00 65 SER A O 4
ATOM 5505 N N . ARG A 1 68 ? 10.069 12.219 -1.725 1.00 0.00 66 ARG A N 4
ATOM 5506 C CA . ARG A 1 68 ? 10.696 13.511 -1.508 1.00 0.00 66 ARG A CA 4
ATOM 5507 C C . ARG A 1 68 ? 12.093 13.505 -2.093 1.00 0.00 66 ARG A C 4
ATOM 5508 O O . ARG A 1 68 ? 12.909 12.653 -1.758 1.00 0.00 66 ARG A O 4
ATOM 5529 N N . GLY A 1 69 ? 12.375 14.454 -2.957 1.00 0.00 67 GLY A N 4
ATOM 5530 C CA . GLY A 1 69 ? 13.697 14.531 -3.532 1.00 0.00 67 GLY A CA 4
ATOM 5531 C C . GLY A 1 69 ? 14.697 15.145 -2.572 1.00 0.00 67 GLY A C 4
ATOM 5532 O O . GLY A 1 69 ? 15.898 15.148 -2.832 1.00 0.00 67 GLY A O 4
ATOM 5536 N N . ALA A 1 70 ? 14.196 15.676 -1.463 1.00 0.00 68 ALA A N 4
ATOM 5537 C CA . ALA A 1 70 ? 15.050 16.253 -0.434 1.00 0.00 68 ALA A CA 4
ATOM 5538 C C . ALA A 1 70 ? 15.101 15.357 0.800 1.00 0.00 68 ALA A C 4
ATOM 5539 O O . ALA A 1 70 ? 16.171 15.096 1.346 1.00 0.00 68 ALA A O 4
ATOM 5546 N N . LEU A 1 71 ? 13.938 14.877 1.227 1.00 0.00 69 LEU A N 4
ATOM 5547 C CA . LEU A 1 71 ? 13.837 14.068 2.443 1.00 0.00 69 LEU A CA 4
ATOM 5548 C C . LEU A 1 71 ? 14.044 12.585 2.144 1.00 0.00 69 LEU A C 4
ATOM 5549 O O . LEU A 1 71 ? 14.334 11.792 3.043 1.00 0.00 69 LEU A O 4
ATOM 5565 N N . GLY A 1 72 ? 13.906 12.218 0.882 1.00 0.00 70 GLY A N 4
ATOM 5566 C CA . GLY A 1 72 ? 13.960 10.822 0.506 1.00 0.00 70 GLY A CA 4
ATOM 5567 C C . GLY A 1 72 ? 12.575 10.274 0.254 1.00 0.00 70 GLY A C 4
ATOM 5568 O O . GLY A 1 72 ? 11.581 10.959 0.503 1.00 0.00 70 GLY A O 4
ATOM 5572 N N . THR A 1 73 ? 12.489 9.053 -0.236 1.00 0.00 71 THR A N 4
ATOM 5573 C CA . THR A 1 73 ? 11.202 8.464 -0.530 1.00 0.00 71 THR A CA 4
ATOM 5574 C C . THR A 1 73 ? 10.485 8.119 0.782 1.00 0.00 71 THR A C 4
ATOM 5575 O O . THR A 1 73 ? 10.835 7.147 1.455 1.00 0.00 71 THR A O 4
ATOM 5586 N N . VAL A 1 74 ? 9.503 8.930 1.158 1.00 0.00 72 VAL A N 4
ATOM 5587 C CA . VAL A 1 74 ? 8.862 8.790 2.459 1.00 0.00 72 VAL A CA 4
ATOM 5588 C C . VAL A 1 74 ? 7.364 8.563 2.314 1.00 0.00 72 VAL A C 4
ATOM 5589 O O . VAL A 1 74 ? 6.800 8.713 1.227 1.00 0.00 72 VAL A O 4
ATOM 5602 N N . VAL A 1 75 ? 6.727 8.210 3.418 1.00 0.00 73 VAL A N 4
ATOM 5603 C CA . VAL A 1 75 ? 5.291 8.015 3.448 1.00 0.00 73 VAL A CA 4
ATOM 5604 C C . VAL A 1 75 ? 4.621 9.306 3.873 1.00 0.00 73 VAL A C 4
ATOM 5605 O O . VAL A 1 75 ? 4.803 9.756 4.998 1.00 0.00 73 VAL A O 4
ATOM 5618 N N . GLU A 1 76 ? 3.865 9.906 2.977 1.00 0.00 74 GLU A N 4
ATOM 5619 C CA . GLU A 1 76 ? 3.143 11.127 3.286 1.00 0.00 74 GLU A CA 4
ATOM 5620 C C . GLU A 1 76 ? 1.682 10.940 2.953 1.00 0.00 74 GLU A C 4
ATOM 5621 O O . GLU A 1 76 ? 1.350 10.217 2.011 1.00 0.00 74 GLU A O 4
ATOM 5633 N N . LYS A 1 77 ? 0.809 11.572 3.719 1.00 0.00 75 LYS A N 4
ATOM 5634 C CA . LYS A 1 77 ? -0.600 11.565 3.391 1.00 0.00 75 LYS A CA 4
ATOM 5635 C C . LYS A 1 77 ? -0.827 12.468 2.190 1.00 0.00 75 LYS A C 4
ATOM 5636 O O . LYS A 1 77 ? -1.228 13.623 2.334 1.00 0.00 75 LYS A O 4
ATOM 5655 N N . ASN A 1 78 ? -0.498 11.958 1.012 1.00 0.00 76 ASN A N 4
ATOM 5656 C CA . ASN A 1 78 ? -0.711 12.699 -0.213 1.00 0.00 76 ASN A CA 4
ATOM 5657 C C . ASN A 1 78 ? -2.196 12.898 -0.408 1.00 0.00 76 ASN A C 4
ATOM 5658 O O . ASN A 1 78 ? -2.973 11.968 -0.214 1.00 0.00 76 ASN A O 4
ATOM 5669 N N . PRO A 1 79 ? -2.629 14.113 -0.724 1.00 0.00 77 PRO A N 4
ATOM 5670 C CA . PRO A 1 79 ? -4.009 14.340 -1.104 1.00 0.00 77 PRO A CA 4
ATOM 5671 C C . PRO A 1 79 ? -4.377 13.476 -2.288 1.00 0.00 77 PRO A C 4
ATOM 5672 O O . PRO A 1 79 ? -3.837 13.640 -3.384 1.00 0.00 77 PRO A O 4
ATOM 5683 N N . ILE A 1 80 ? -5.279 12.539 -2.063 1.00 0.00 78 ILE A N 4
ATOM 5684 C CA . ILE A 1 80 ? -5.815 11.771 -3.152 1.00 0.00 78 ILE A CA 4
ATOM 5685 C C . ILE A 1 80 ? -6.572 12.717 -4.058 1.00 0.00 78 ILE A C 4
ATOM 5686 O O . ILE A 1 80 ? -7.367 13.526 -3.581 1.00 0.00 78 ILE A O 4
ATOM 5702 N N . VAL A 1 81 ? -6.232 12.678 -5.335 1.00 0.00 79 VAL A N 4
ATOM 5703 C CA . VAL A 1 81 ? -6.888 13.496 -6.343 1.00 0.00 79 VAL A CA 4
ATOM 5704 C C . VAL A 1 81 ? -8.401 13.316 -6.280 1.00 0.00 79 VAL A C 4
ATOM 5705 O O . VAL A 1 81 ? -8.964 12.394 -6.881 1.00 0.00 79 VAL A O 4
ATOM 5718 N N . ILE A 1 82 ? -9.038 14.171 -5.503 1.00 0.00 80 ILE A N 4
ATOM 5719 C CA . ILE A 1 82 ? -10.475 14.148 -5.345 1.00 0.00 80 ILE A CA 4
ATOM 5720 C C . ILE A 1 82 ? -11.101 15.296 -6.132 1.00 0.00 80 ILE A C 4
ATOM 5721 O O . ILE A 1 82 ? -10.774 16.465 -5.910 1.00 0.00 80 ILE A O 4
ATOM 5737 N N . THR A 1 83 ? -11.995 14.961 -7.045 1.00 0.00 81 THR A N 4
ATOM 5738 C CA . THR A 1 83 ? -12.629 15.959 -7.887 1.00 0.00 81 THR A CA 4
ATOM 5739 C C . THR A 1 83 ? -13.737 16.686 -7.127 1.00 0.00 81 THR A C 4
ATOM 5740 O O . THR A 1 83 ? -13.841 17.915 -7.185 1.00 0.00 81 THR A O 4
ATOM 5751 N N . GLY A 1 84 ? -14.541 15.934 -6.390 1.00 0.00 82 GLY A N 4
ATOM 5752 C CA . GLY A 1 84 ? -15.607 16.531 -5.612 1.00 0.00 82 GLY A CA 4
ATOM 5753 C C . GLY A 1 84 ? -15.151 16.904 -4.219 1.00 0.00 82 GLY A C 4
ATOM 5754 O O . GLY A 1 84 ? -15.727 16.458 -3.228 1.00 0.00 82 GLY A O 4
ATOM 5758 N N . ALA A 1 85 ? -14.101 17.711 -4.142 1.00 0.00 83 ALA A N 4
ATOM 5759 C CA . ALA A 1 85 ? -13.574 18.167 -2.865 1.00 0.00 83 ALA A CA 4
ATOM 5760 C C . ALA A 1 85 ? -14.086 19.571 -2.552 1.00 0.00 83 ALA A C 4
ATOM 5761 O O . ALA A 1 85 ? -14.913 20.109 -3.288 1.00 0.00 83 ALA A O 4
ATOM 5768 N N . ASP A 1 86 ? -13.586 20.167 -1.475 1.00 0.00 84 ASP A N 4
ATOM 5769 C CA . ASP A 1 86 ? -14.058 21.480 -1.038 1.00 0.00 84 ASP A CA 4
ATOM 5770 C C . ASP A 1 86 ? -13.435 22.599 -1.867 1.00 0.00 84 ASP A C 4
ATOM 5771 O O . ASP A 1 86 ? -13.872 23.750 -1.804 1.00 0.00 84 ASP A O 4
ATOM 5780 N N . ARG A 1 87 ? -12.411 22.263 -2.640 1.00 0.00 85 ARG A N 4
ATOM 5781 C CA . ARG A 1 87 ? -11.844 23.209 -3.592 1.00 0.00 85 ARG A CA 4
ATOM 5782 C C . ARG A 1 87 ? -12.813 23.414 -4.749 1.00 0.00 85 ARG A C 4
ATOM 5783 O O . ARG A 1 87 ? -13.179 24.545 -5.063 1.00 0.00 85 ARG A O 4
ATOM 5804 N N . LEU A 1 88 ? -13.236 22.298 -5.348 1.00 0.00 86 LEU A N 4
ATOM 5805 C CA . LEU A 1 88 ? -14.214 22.282 -6.435 1.00 0.00 86 LEU A CA 4
ATOM 5806 C C . LEU A 1 88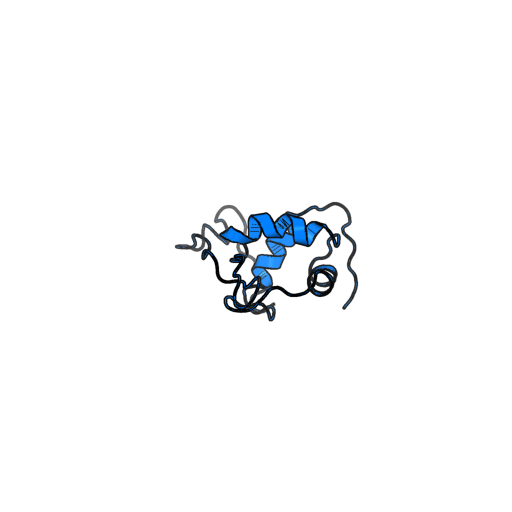 ? -13.748 23.142 -7.619 1.00 0.00 86 LEU A C 4
ATOM 5807 O O . LEU A 1 88 ? -13.065 22.650 -8.519 1.00 0.00 86 LEU A O 4
ATOM 5823 N N . LYS A 1 89 ? -14.107 24.423 -7.604 1.00 0.00 87 LYS A N 4
ATOM 5824 C CA . LYS A 1 89 ? -13.723 25.348 -8.659 1.00 0.00 87 LYS A CA 4
ATOM 5825 C C . LYS A 1 89 ? -13.736 26.766 -8.106 1.00 0.00 87 LYS A C 4
ATOM 5826 O O . LYS A 1 89 ? -14.757 27.234 -7.604 1.00 0.00 87 LYS A O 4
ATOM 5845 N N . ARG A 1 90 ? -12.605 27.445 -8.193 1.00 0.00 88 ARG A N 4
ATOM 5846 C CA . ARG A 1 90 ? -12.465 28.767 -7.595 1.00 0.00 88 ARG A CA 4
ATOM 5847 C C . ARG A 1 90 ? -12.338 29.839 -8.677 1.00 0.00 88 ARG A C 4
ATOM 5848 O O . ARG A 1 90 ? -11.668 30.854 -8.477 1.00 0.00 88 ARG A O 4
ATOM 5869 N N . MET A 1 91 ? -13.013 29.606 -9.813 1.00 0.00 89 MET A N 4
ATOM 5870 C CA . MET A 1 91 ? -12.935 30.481 -10.997 1.00 0.00 89 MET A CA 4
ATOM 5871 C C . MET A 1 91 ? -11.567 30.369 -11.662 1.00 0.00 89 MET A C 4
ATOM 5872 O O . MET A 1 91 ? -11.465 30.072 -12.853 1.00 0.00 89 MET A O 4
ATOM 5886 N N . GLU A 1 92 ? -10.529 30.613 -10.877 1.00 0.00 90 GLU A N 4
ATOM 5887 C CA . GLU A 1 92 ? -9.154 30.453 -11.317 1.00 0.00 90 GLU A CA 4
ATOM 5888 C C . GLU A 1 92 ? -8.876 29.001 -11.684 1.00 0.00 90 GLU A C 4
ATOM 5889 O O . GLU A 1 92 ? -8.685 28.662 -12.853 1.00 0.00 90 GLU A O 4
ATOM 5901 N N . LYS A 1 93 ? -8.860 28.147 -10.670 1.00 0.00 91 LYS A N 4
ATOM 5902 C CA . LYS A 1 93 ? -8.555 26.744 -10.863 1.00 0.00 91 LYS A CA 4
ATOM 5903 C C . LYS A 1 93 ? -9.778 25.972 -11.325 1.00 0.00 91 LYS A C 4
ATOM 5904 O O . LYS A 1 93 ? -10.776 25.857 -10.608 1.00 0.00 91 LYS A O 4
ATOM 5923 N N . ASN A 1 94 ? -9.682 25.470 -12.539 1.00 0.00 92 ASN A N 4
ATOM 5924 C CA . ASN A 1 94 ? -10.699 24.614 -13.124 1.00 0.00 92 ASN A CA 4
ATOM 5925 C C . ASN A 1 94 ? -10.121 23.217 -13.307 1.00 0.00 92 ASN A C 4
ATOM 5926 O O . ASN A 1 94 ? -8.933 23.074 -13.611 1.00 0.00 92 ASN A O 4
ATOM 5937 N N . GLY A 1 95 ? -10.935 22.197 -13.081 1.00 0.00 93 GLY A N 4
ATOM 5938 C CA . GLY A 1 95 ? -10.464 20.833 -13.215 1.00 0.00 93 GLY A CA 4
ATOM 5939 C C . GLY A 1 95 ? -10.298 20.417 -14.664 1.00 0.00 93 GLY A C 4
ATOM 5940 O O . GLY A 1 95 ? -10.303 21.259 -15.563 1.00 0.00 93 GLY A O 4
ATOM 5944 N N . MET A 1 96 ? -10.161 19.120 -14.898 1.00 0.00 94 MET A N 4
ATOM 5945 C CA . MET A 1 96 ? -10.006 18.600 -16.251 1.00 0.00 94 MET A CA 4
ATOM 5946 C C . MET A 1 96 ? -11.359 18.532 -16.956 1.00 0.00 94 MET A C 4
ATOM 5947 O O . MET A 1 96 ? -11.807 17.470 -17.396 1.00 0.00 94 MET A O 4
ATOM 5961 N N . ARG A 1 97 ? -11.998 19.686 -17.053 1.00 0.00 95 ARG A N 4
ATOM 5962 C CA . ARG A 1 97 ? -13.290 19.817 -17.700 1.00 0.00 95 ARG A CA 4
ATOM 5963 C C . ARG A 1 97 ? -13.377 21.185 -18.356 1.00 0.00 95 ARG A C 4
ATOM 5964 O O . ARG A 1 97 ? -12.588 22.074 -18.041 1.00 0.00 95 ARG A O 4
ATOM 5985 N N . TYR A 1 98 ? -14.309 21.355 -19.273 1.00 0.00 96 TYR A N 4
ATOM 5986 C CA . TYR A 1 98 ? -14.506 22.643 -19.904 1.00 0.00 96 TYR A CA 4
ATOM 5987 C C . TYR A 1 98 ? -15.936 23.098 -19.657 1.00 0.00 96 TYR A C 4
ATOM 5988 O O . TYR A 1 98 ? -16.863 22.300 -19.780 1.00 0.00 96 TYR A O 4
ATOM 6006 N N . ALA A 1 99 ? -16.108 24.355 -19.283 1.00 0.00 97 ALA A N 4
ATOM 6007 C CA . ALA A 1 99 ? -17.429 24.891 -18.991 1.00 0.00 97 ALA A CA 4
ATOM 6008 C C . ALA A 1 99 ? -18.154 25.245 -20.282 1.00 0.00 97 ALA A C 4
ATOM 6009 O O . ALA A 1 99 ? -17.833 26.239 -20.935 1.00 0.00 97 ALA A O 4
ATOM 6016 N N . PRO A 1 100 ? -19.149 24.436 -20.667 1.00 0.00 98 PRO A N 4
ATOM 6017 C CA . PRO A 1 100 ? -19.852 24.604 -21.931 1.00 0.00 98 PRO A CA 4
ATOM 6018 C C . PRO A 1 100 ? -20.961 25.645 -21.834 1.00 0.00 98 PRO A C 4
ATOM 6019 O O . PRO A 1 100 ? -21.643 25.942 -22.818 1.00 0.00 98 PRO A O 4
ATOM 6030 N N . GLY A 1 101 ? -21.127 26.202 -20.642 1.00 0.00 99 GLY A N 4
ATOM 6031 C CA . GLY A 1 101 ? -22.126 27.226 -20.430 1.00 0.00 99 GLY A CA 4
ATOM 6032 C C . GLY A 1 101 ? -21.520 28.512 -19.915 1.00 0.00 99 GLY A C 4
ATOM 6033 O O . GLY A 1 101 ? -22.210 29.329 -19.306 1.00 0.00 99 GLY A O 4
ATOM 6037 N N . GLU A 1 102 ? -20.225 28.692 -20.143 1.00 0.00 100 GLU A N 4
ATOM 6038 C CA . GLU A 1 102 ? -19.546 29.907 -19.722 1.00 0.00 100 GLU A CA 4
ATOM 6039 C C . GLU A 1 102 ? -19.320 30.819 -20.918 1.00 0.00 100 GLU A C 4
ATOM 6040 O O . GLU A 1 102 ? -19.934 31.904 -20.957 1.00 0.00 100 GLU A O 4
ATOM 6053 N N . MET A 1 3 ? 5.673 -14.057 10.756 1.00 0.00 1 MET A N 5
ATOM 6054 C CA . MET A 1 3 ? 7.129 -14.180 10.997 1.00 0.00 1 MET A CA 5
ATOM 6055 C C . MET A 1 3 ? 7.874 -14.557 9.709 1.00 0.00 1 MET A C 5
ATOM 6056 O O . MET A 1 3 ? 8.752 -13.815 9.274 1.00 0.00 1 MET A O 5
ATOM 6070 N N . PRO A 1 4 ? 7.560 -15.709 9.075 1.00 0.00 2 PRO A N 5
ATOM 6071 C CA . PRO A 1 4 ? 8.170 -16.089 7.797 1.00 0.00 2 PRO A CA 5
ATOM 6072 C C . PRO A 1 4 ? 7.626 -15.253 6.644 1.00 0.00 2 PRO A C 5
ATOM 6073 O O . PRO A 1 4 ? 6.553 -14.657 6.752 1.00 0.00 2 PRO A O 5
ATOM 6084 N N . TYR A 1 5 ? 8.368 -15.209 5.547 1.00 0.00 3 TYR A N 5
ATOM 6085 C CA . TYR A 1 5 ? 7.967 -14.422 4.390 1.00 0.00 3 TYR A CA 5
ATOM 6086 C C . TYR A 1 5 ? 7.135 -15.272 3.438 1.00 0.00 3 TYR A C 5
ATOM 6087 O O . TYR A 1 5 ? 7.268 -16.495 3.411 1.00 0.00 3 TYR A O 5
ATOM 6105 N N . LYS A 1 6 ? 6.274 -14.627 2.668 1.00 0.00 4 LYS A N 5
ATOM 6106 C CA . LYS A 1 6 ? 5.492 -15.327 1.660 1.00 0.00 4 LYS A CA 5
ATOM 6107 C C . LYS A 1 6 ? 6.202 -15.280 0.308 1.00 0.00 4 LYS A C 5
ATOM 6108 O O . LYS A 1 6 ? 6.759 -14.251 -0.078 1.00 0.00 4 LYS A O 5
ATOM 6127 N N . ALA A 1 7 ? 6.194 -16.403 -0.396 1.00 0.00 5 ALA A N 5
ATOM 6128 C CA . ALA A 1 7 ? 6.772 -16.477 -1.729 1.00 0.00 5 ALA A CA 5
ATOM 6129 C C . ALA A 1 7 ? 5.812 -15.872 -2.753 1.00 0.00 5 ALA A C 5
ATOM 6130 O O . ALA A 1 7 ? 4.591 -15.971 -2.598 1.00 0.00 5 ALA A O 5
ATOM 6137 N N . PRO A 1 8 ? 6.340 -15.236 -3.811 1.00 0.00 6 PRO A N 5
ATOM 6138 C CA . PRO A 1 8 ? 5.521 -14.589 -4.834 1.00 0.00 6 PRO A CA 5
ATOM 6139 C C . PRO A 1 8 ? 4.916 -15.584 -5.816 1.00 0.00 6 PRO A C 5
ATOM 6140 O O . PRO A 1 8 ? 5.632 -16.293 -6.532 1.00 0.00 6 PRO A O 5
ATOM 6151 N N . GLU A 1 9 ? 3.591 -15.639 -5.831 1.00 0.00 7 GLU A N 5
ATOM 6152 C CA . GLU A 1 9 ? 2.858 -16.470 -6.774 1.00 0.00 7 GLU A CA 5
ATOM 6153 C C . GLU A 1 9 ? 2.638 -15.682 -8.068 1.00 0.00 7 GLU A C 5
ATOM 6154 O O . GLU A 1 9 ? 3.374 -14.733 -8.347 1.00 0.00 7 GLU A O 5
ATOM 6166 N N . GLY A 1 10 ? 1.634 -16.062 -8.853 1.00 0.00 8 GLY A N 5
ATOM 6167 C CA . GLY A 1 10 ? 1.354 -15.370 -10.102 1.00 0.00 8 GLY A CA 5
ATOM 6168 C C . GLY A 1 10 ? 0.697 -14.017 -9.893 1.00 0.00 8 GLY A C 5
ATOM 6169 O O . GLY A 1 10 ? -0.415 -13.775 -10.364 1.00 0.00 8 GLY A O 5
ATOM 6173 N N . LYS A 1 11 ? 1.389 -13.134 -9.196 1.00 0.00 9 LYS A N 5
ATOM 6174 C CA . LYS A 1 11 ? 0.878 -11.811 -8.891 1.00 0.00 9 LYS A CA 5
ATOM 6175 C C . LYS A 1 11 ? 1.825 -10.747 -9.419 1.00 0.00 9 LYS A C 5
ATOM 6176 O O . LYS A 1 11 ? 2.874 -11.062 -9.986 1.00 0.00 9 LYS A O 5
ATOM 6195 N N . GLY A 1 12 ? 1.459 -9.490 -9.236 1.00 0.00 10 GLY A N 5
ATOM 6196 C CA . GLY A 1 12 ? 2.322 -8.412 -9.633 1.00 0.00 10 GLY A CA 5
ATOM 6197 C C . GLY A 1 12 ? 2.375 -7.312 -8.601 1.00 0.00 10 GLY A C 5
ATOM 6198 O O . GLY A 1 12 ? 2.235 -7.557 -7.401 1.00 0.00 10 GLY A O 5
ATOM 6202 N N . TYR A 1 13 ? 2.558 -6.099 -9.077 1.00 0.00 11 TYR A N 5
ATOM 6203 C CA . TYR A 1 13 ? 2.700 -4.928 -8.219 1.00 0.00 11 TYR A CA 5
ATOM 6204 C C . TYR A 1 13 ? 1.382 -4.539 -7.541 1.00 0.00 11 TYR A C 5
ATOM 6205 O O . TYR A 1 13 ? 1.371 -3.723 -6.624 1.00 0.00 11 TYR A O 5
ATOM 6223 N N . ALA A 1 14 ? 0.277 -5.138 -7.965 1.00 0.00 12 ALA A N 5
ATOM 6224 C CA . ALA A 1 14 ? -1.026 -4.769 -7.424 1.00 0.00 12 ALA A CA 5
ATOM 6225 C C . ALA A 1 14 ? -1.226 -5.393 -6.050 1.00 0.00 12 ALA A C 5
ATOM 6226 O O . ALA A 1 14 ? -2.072 -4.952 -5.267 1.00 0.00 12 ALA A O 5
ATOM 6233 N N . ASP A 1 15 ? -0.424 -6.406 -5.757 1.00 0.00 13 ASP A N 5
ATOM 6234 C CA . ASP A 1 15 ? -0.439 -7.043 -4.450 1.00 0.00 13 ASP A CA 5
ATOM 6235 C C . ASP A 1 15 ? 0.166 -6.097 -3.419 1.00 0.00 13 ASP A C 5
ATOM 6236 O O . ASP A 1 15 ? -0.401 -5.869 -2.350 1.00 0.00 13 ASP A O 5
ATOM 6245 N N . VAL A 1 16 ? 1.297 -5.508 -3.783 1.00 0.00 14 VAL A N 5
ATOM 6246 C CA . VAL A 1 16 ? 1.981 -4.543 -2.945 1.00 0.00 14 VAL A CA 5
ATOM 6247 C C . VAL A 1 16 ? 1.090 -3.340 -2.655 1.00 0.00 14 VAL A C 5
ATOM 6248 O O . VAL A 1 16 ? 1.063 -2.826 -1.533 1.00 0.00 14 VAL A O 5
ATOM 6261 N N . ALA A 1 17 ? 0.357 -2.901 -3.671 1.00 0.00 15 ALA A N 5
ATOM 6262 C CA . ALA A 1 17 ? -0.584 -1.800 -3.518 1.00 0.00 15 ALA A CA 5
ATOM 6263 C C . ALA A 1 17 ? -1.605 -2.107 -2.430 1.00 0.00 15 ALA A C 5
ATOM 6264 O O . ALA A 1 17 ? -1.908 -1.258 -1.589 1.00 0.00 15 ALA A O 5
ATOM 6271 N N . THR A 1 18 ? -2.110 -3.334 -2.439 1.00 0.00 16 THR A N 5
ATOM 6272 C CA . THR A 1 18 ? -3.066 -3.783 -1.440 1.00 0.00 16 THR A CA 5
ATOM 6273 C C . THR A 1 18 ? -2.454 -3.729 -0.038 1.00 0.00 16 THR A C 5
ATOM 6274 O O . THR A 1 18 ? -3.135 -3.413 0.942 1.00 0.00 16 THR A O 5
ATOM 6285 N N . HIS A 1 19 ? -1.158 -4.010 0.045 1.00 0.00 17 HIS A N 5
ATOM 6286 C CA . HIS A 1 19 ? -0.442 -3.970 1.314 1.00 0.00 17 HIS A CA 5
ATOM 6287 C C . HIS A 1 19 ? -0.343 -2.543 1.844 1.00 0.00 17 HIS A C 5
ATOM 6288 O O . HIS A 1 19 ? -0.597 -2.293 3.021 1.00 0.00 17 HIS A O 5
ATOM 6303 N N . PHE A 1 20 ? -0.003 -1.608 0.968 1.00 0.00 18 PHE A N 5
ATOM 6304 C CA . PHE A 1 20 ? 0.234 -0.236 1.387 1.00 0.00 18 PHE A CA 5
ATOM 6305 C C . PHE A 1 20 ? -1.056 0.429 1.822 1.00 0.00 18 PHE A C 5
ATOM 6306 O O . PHE A 1 20 ? -1.117 1.034 2.889 1.00 0.00 18 PHE A O 5
ATOM 6323 N N . ARG A 1 21 ? -2.098 0.266 1.020 1.00 0.00 19 ARG A N 5
ATOM 6324 C CA . ARG A 1 21 ? -3.388 0.881 1.308 1.00 0.00 19 ARG A CA 5
ATOM 6325 C C . ARG A 1 21 ? -3.956 0.382 2.639 1.00 0.00 19 ARG A C 5
ATOM 6326 O O . ARG A 1 21 ? -4.833 1.015 3.228 1.00 0.00 19 ARG A O 5
ATOM 6347 N N . THR A 1 22 ? -3.457 -0.755 3.107 1.00 0.00 20 THR A N 5
ATOM 6348 C CA . THR A 1 22 ? -3.875 -1.296 4.390 1.00 0.00 20 THR A CA 5
ATOM 6349 C C . THR A 1 22 ? -3.054 -0.691 5.534 1.00 0.00 20 THR A C 5
ATOM 6350 O O . THR A 1 22 ? -3.608 -0.176 6.506 1.00 0.00 20 THR A O 5
ATOM 6361 N N . LEU A 1 23 ? -1.729 -0.729 5.399 1.00 0.00 21 LEU A N 5
ATOM 6362 C CA . LEU A 1 23 ? -0.837 -0.331 6.488 1.00 0.00 21 LEU A CA 5
ATOM 6363 C C . LEU A 1 23 ? -0.837 1.180 6.726 1.00 0.00 21 LEU A C 5
ATOM 6364 O O . LEU A 1 23 ? -0.480 1.637 7.815 1.00 0.00 21 LEU A O 5
ATOM 6380 N N . ILE A 1 24 ? -1.233 1.950 5.716 1.00 0.00 22 ILE A N 5
ATOM 6381 C CA . ILE A 1 24 ? -1.286 3.405 5.841 1.00 0.00 22 ILE A CA 5
ATOM 6382 C C . ILE A 1 24 ? -2.261 3.818 6.941 1.00 0.00 22 ILE A C 5
ATOM 6383 O O . ILE A 1 24 ? -1.938 4.646 7.791 1.00 0.00 22 ILE A O 5
ATOM 6399 N N . LYS A 1 25 ? -3.440 3.210 6.949 1.00 0.00 23 LYS A N 5
ATOM 6400 C CA . LYS A 1 25 ? -4.441 3.523 7.962 1.00 0.00 23 LYS A CA 5
ATOM 6401 C C . LYS A 1 25 ? -4.201 2.700 9.223 1.00 0.00 23 LYS A C 5
ATOM 6402 O O . LYS A 1 25 ? -4.940 2.800 10.199 1.00 0.00 23 LYS A O 5
ATOM 6421 N N . SER A 1 26 ? -3.151 1.895 9.188 1.00 0.00 24 SER A N 5
ATOM 6422 C CA . SER A 1 26 ? -2.789 1.039 10.307 1.00 0.00 24 SER A CA 5
ATOM 6423 C C . SER A 1 26 ? -1.707 1.722 11.147 1.00 0.00 24 SER A C 5
ATOM 6424 O O . SER A 1 26 ? -1.019 1.074 11.932 1.00 0.00 24 SER A O 5
ATOM 6432 N N . GLY A 1 27 ? -1.687 3.061 11.056 1.00 0.00 25 GLY A N 5
ATOM 6433 C CA . GLY A 1 27 ? -0.646 3.942 11.618 1.00 0.00 25 GLY A CA 5
ATOM 6434 C C . GLY A 1 27 ? 0.726 3.324 11.891 1.00 0.00 25 GLY A C 5
ATOM 6435 O O . GLY A 1 27 ? 1.460 3.796 12.761 1.00 0.00 25 GLY A O 5
ATOM 6439 N N . GLU A 1 28 ? 1.071 2.275 11.165 1.00 0.00 26 GLU A N 5
ATOM 6440 C CA . GLU A 1 28 ? 2.408 1.705 11.236 1.00 0.00 26 GLU A CA 5
ATOM 6441 C C . GLU A 1 28 ? 3.323 2.450 10.279 1.00 0.00 26 GLU A C 5
ATOM 6442 O O . GLU A 1 28 ? 4.507 2.653 10.554 1.00 0.00 26 GLU A O 5
ATOM 6454 N N . LEU A 1 29 ? 2.759 2.869 9.158 1.00 0.00 27 LEU A N 5
ATOM 6455 C CA . LEU A 1 29 ? 3.411 3.825 8.291 1.00 0.00 27 LEU A CA 5
ATOM 6456 C C . LEU A 1 29 ? 2.675 5.148 8.379 1.00 0.00 27 LEU A C 5
ATOM 6457 O O . LEU A 1 29 ? 1.918 5.514 7.482 1.00 0.00 27 LEU A O 5
ATOM 6473 N N . ALA A 1 30 ? 2.851 5.820 9.507 1.00 0.00 28 ALA A N 5
ATOM 6474 C CA . ALA A 1 30 ? 2.240 7.123 9.729 1.00 0.00 28 ALA A CA 5
ATOM 6475 C C . ALA A 1 30 ? 2.781 8.142 8.734 1.00 0.00 28 ALA A C 5
ATOM 6476 O O . ALA A 1 30 ? 3.918 8.023 8.268 1.00 0.00 28 ALA A O 5
ATOM 6483 N N . PRO A 1 31 ? 1.996 9.180 8.419 1.00 0.00 29 PRO A N 5
ATOM 6484 C CA . PRO A 1 31 ? 2.390 10.178 7.433 1.00 0.00 29 PRO A CA 5
ATOM 6485 C C . PRO A 1 31 ? 3.435 11.129 7.997 1.00 0.00 29 PRO A C 5
ATOM 6486 O O . PRO A 1 31 ? 3.225 11.779 9.026 1.00 0.00 29 PRO A O 5
ATOM 6497 N N . GLY A 1 32 ? 4.562 11.197 7.314 1.00 0.00 30 GLY A N 5
ATOM 6498 C CA . GLY A 1 32 ? 5.696 11.946 7.800 1.00 0.00 30 GLY A CA 5
ATOM 6499 C C . GLY A 1 32 ? 6.903 11.052 7.973 1.00 0.00 30 GLY A C 5
ATOM 6500 O O . GLY A 1 32 ? 8.016 11.531 8.192 1.00 0.00 30 GLY A O 5
ATOM 6504 N N . ASP A 1 33 ? 6.676 9.746 7.862 1.00 0.00 31 ASP A N 5
ATOM 6505 C CA . ASP A 1 33 ? 7.737 8.759 8.014 1.00 0.00 31 ASP A CA 5
ATOM 6506 C C . ASP A 1 33 ? 8.232 8.343 6.632 1.00 0.00 31 ASP A C 5
ATOM 6507 O O . ASP A 1 33 ? 7.544 8.572 5.639 1.00 0.00 31 ASP A O 5
ATOM 6516 N N . THR A 1 34 ? 9.418 7.760 6.557 1.00 0.00 32 THR A N 5
ATOM 6517 C CA . THR A 1 34 ? 9.976 7.365 5.269 1.00 0.00 32 THR A CA 5
ATOM 6518 C C . THR A 1 34 ? 9.409 6.030 4.801 1.00 0.00 32 THR A C 5
ATOM 6519 O O . THR A 1 34 ? 8.749 5.321 5.563 1.00 0.00 32 THR A O 5
ATOM 6530 N N . LEU A 1 35 ? 9.655 5.705 3.540 1.00 0.00 33 LEU A N 5
ATOM 6531 C CA . LEU A 1 35 ? 9.268 4.415 2.988 1.00 0.00 33 LEU A CA 5
ATOM 6532 C C . LEU A 1 35 ? 10.041 3.295 3.669 1.00 0.00 33 LEU A C 5
ATOM 6533 O O . LEU A 1 35 ? 11.237 3.426 3.940 1.00 0.00 33 LEU A O 5
ATOM 6549 N N . PRO A 1 36 ? 9.368 2.177 3.945 1.00 0.00 34 PRO A N 5
ATOM 6550 C CA . PRO A 1 36 ? 9.990 1.023 4.583 1.00 0.00 34 PRO A CA 5
ATOM 6551 C C . PRO A 1 36 ? 10.836 0.234 3.604 1.00 0.00 34 PRO A C 5
ATOM 6552 O O . PRO A 1 36 ? 10.752 0.434 2.388 1.00 0.00 34 PRO A O 5
ATOM 6563 N N . SER A 1 37 ? 11.667 -0.642 4.127 1.00 0.00 35 SER A N 5
ATOM 6564 C CA . SER A 1 37 ? 12.469 -1.500 3.285 1.00 0.00 35 SER A CA 5
ATOM 6565 C C . SER A 1 37 ? 11.582 -2.581 2.681 1.00 0.00 35 SER A C 5
ATOM 6566 O O . SER A 1 37 ? 10.525 -2.896 3.236 1.00 0.00 35 SER A O 5
ATOM 6574 N N . VAL A 1 38 ? 12.003 -3.134 1.546 1.00 0.00 36 VAL A N 5
ATOM 6575 C CA . VAL A 1 38 ? 11.185 -4.090 0.793 1.00 0.00 36 VAL A CA 5
ATOM 6576 C C . VAL A 1 38 ? 10.684 -5.252 1.656 1.00 0.00 36 VAL A C 5
ATOM 6577 O O . VAL A 1 38 ? 9.680 -5.880 1.324 1.00 0.00 36 VAL A O 5
ATOM 6590 N N . ALA A 1 39 ? 11.376 -5.524 2.758 1.00 0.00 37 ALA A N 5
ATOM 6591 C CA . ALA A 1 39 ? 11.012 -6.613 3.658 1.00 0.00 37 ALA A CA 5
ATOM 6592 C C . ALA A 1 39 ? 9.577 -6.477 4.168 1.00 0.00 37 ALA A C 5
ATOM 6593 O O . ALA A 1 39 ? 8.787 -7.409 4.037 1.00 0.00 37 ALA A O 5
ATOM 6600 N N . ASP A 1 40 ? 9.234 -5.313 4.723 1.00 0.00 38 ASP A N 5
ATOM 6601 C CA . ASP A 1 40 ? 7.904 -5.107 5.312 1.00 0.00 38 ASP A CA 5
ATOM 6602 C C . ASP A 1 40 ? 6.809 -5.346 4.282 1.00 0.00 38 ASP A C 5
ATOM 6603 O O . ASP A 1 40 ? 5.700 -5.763 4.619 1.00 0.00 38 ASP A O 5
ATOM 6612 N N . ILE A 1 41 ? 7.123 -5.076 3.027 1.00 0.00 39 ILE A N 5
ATOM 6613 C CA . ILE A 1 41 ? 6.193 -5.295 1.943 1.00 0.00 39 ILE A CA 5
ATOM 6614 C C . ILE A 1 41 ? 6.173 -6.767 1.545 1.00 0.00 39 ILE A C 5
ATOM 6615 O O . ILE A 1 41 ? 5.144 -7.427 1.658 1.00 0.00 39 ILE A O 5
ATOM 6631 N N . ARG A 1 42 ? 7.326 -7.282 1.134 1.00 0.00 40 ARG A N 5
ATOM 6632 C CA . ARG A 1 42 ? 7.395 -8.578 0.463 1.00 0.00 40 ARG A CA 5
ATOM 6633 C C . ARG A 1 42 ? 7.315 -9.760 1.425 1.00 0.00 40 ARG A C 5
ATOM 6634 O O . ARG A 1 42 ? 7.010 -10.877 1.009 1.00 0.00 40 ARG A O 5
ATOM 6655 N N . ALA A 1 43 ? 7.598 -9.535 2.696 1.00 0.00 41 ALA A N 5
ATOM 6656 C CA . ALA A 1 43 ? 7.529 -10.619 3.665 1.00 0.00 41 ALA A CA 5
ATOM 6657 C C . ALA A 1 43 ? 6.085 -10.918 4.022 1.00 0.00 41 ALA A C 5
ATOM 6658 O O . ALA A 1 43 ? 5.695 -12.075 4.170 1.00 0.00 41 ALA A O 5
ATOM 6665 N N . GLN A 1 44 ? 5.294 -9.865 4.156 1.00 0.00 42 GLN A N 5
ATOM 6666 C CA . GLN A 1 44 ? 3.871 -10.012 4.401 1.00 0.00 42 GLN A CA 5
ATOM 6667 C C . GLN A 1 44 ? 3.172 -10.344 3.097 1.00 0.00 42 GLN A C 5
ATOM 6668 O O . GLN A 1 44 ? 2.554 -11.401 2.946 1.00 0.00 42 GLN A O 5
ATOM 6682 N N . PHE A 1 45 ? 3.272 -9.415 2.168 1.00 0.00 43 PHE A N 5
ATOM 6683 C CA . PHE A 1 45 ? 2.741 -9.583 0.836 1.00 0.00 43 PHE A CA 5
ATOM 6684 C C . PHE A 1 45 ? 3.811 -10.153 -0.081 1.00 0.00 43 PHE A C 5
ATOM 6685 O O . PHE A 1 45 ? 4.743 -9.459 -0.466 1.00 0.00 43 PHE A O 5
ATOM 6702 N N . GLY A 1 46 ? 3.667 -11.433 -0.389 1.00 0.00 44 GLY A N 5
ATOM 6703 C CA . GLY A 1 46 ? 4.686 -12.175 -1.113 1.00 0.00 44 GLY A CA 5
ATOM 6704 C C . GLY A 1 46 ? 4.991 -11.621 -2.486 1.00 0.00 44 GLY A C 5
ATOM 6705 O O . GLY A 1 46 ? 4.356 -11.996 -3.475 1.00 0.00 44 GLY A O 5
ATOM 6709 N N . VAL A 1 47 ? 5.971 -10.736 -2.538 1.00 0.00 45 VAL A N 5
ATOM 6710 C CA . VAL A 1 47 ? 6.435 -10.154 -3.788 1.00 0.00 45 VAL A CA 5
ATOM 6711 C C . VAL A 1 47 ? 7.957 -10.156 -3.825 1.00 0.00 45 VAL A C 5
ATOM 6712 O O . VAL A 1 47 ? 8.606 -10.590 -2.871 1.00 0.00 45 VAL A O 5
ATOM 6725 N N . ALA A 1 48 ? 8.523 -9.684 -4.926 1.00 0.00 46 ALA A N 5
ATOM 6726 C CA . ALA A 1 48 ? 9.962 -9.534 -5.030 1.00 0.00 46 ALA A CA 5
ATOM 6727 C C . ALA A 1 48 ? 10.352 -8.107 -4.664 1.00 0.00 46 ALA A C 5
ATOM 6728 O O . ALA A 1 48 ? 9.516 -7.333 -4.198 1.00 0.00 46 ALA A O 5
ATOM 6735 N N . ALA A 1 49 ? 11.604 -7.747 -4.891 1.00 0.00 47 ALA A N 5
ATOM 6736 C CA . ALA A 1 49 ? 12.088 -6.434 -4.495 1.00 0.00 47 A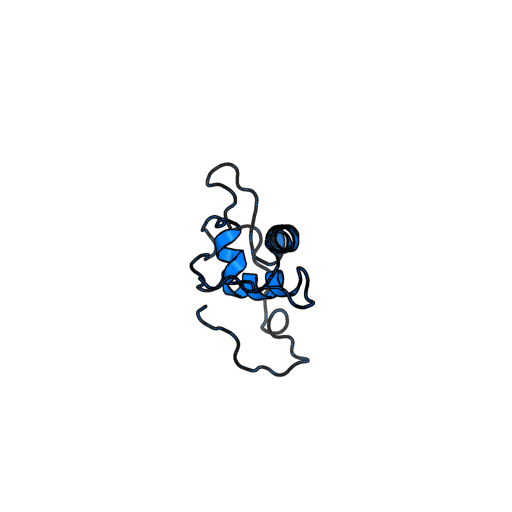LA A CA 5
ATOM 6737 C C . ALA A 1 49 ? 11.641 -5.379 -5.494 1.00 0.00 47 ALA A C 5
ATOM 6738 O O . ALA A 1 49 ? 11.235 -4.279 -5.115 1.00 0.00 47 ALA A O 5
ATOM 6745 N N . LYS A 1 50 ? 11.686 -5.729 -6.771 1.00 0.00 48 LYS A N 5
ATOM 6746 C CA . LYS A 1 50 ? 11.285 -4.807 -7.822 1.00 0.00 48 LYS A CA 5
ATOM 6747 C C . LYS A 1 50 ? 9.768 -4.700 -7.894 1.00 0.00 48 LYS A C 5
ATOM 6748 O O . LYS A 1 50 ? 9.235 -3.708 -8.388 1.00 0.00 48 LYS A O 5
ATOM 6767 N N . THR A 1 51 ? 9.078 -5.721 -7.394 1.00 0.00 49 THR A N 5
ATOM 6768 C CA . THR A 1 51 ? 7.621 -5.718 -7.358 1.00 0.00 49 THR A CA 5
ATOM 6769 C C . THR A 1 51 ? 7.120 -4.625 -6.416 1.00 0.00 49 THR A C 5
ATOM 6770 O O . THR A 1 51 ? 6.165 -3.908 -6.724 1.00 0.00 49 THR A O 5
ATOM 6781 N N . VAL A 1 52 ? 7.786 -4.502 -5.272 1.00 0.00 50 VAL A N 5
ATOM 6782 C CA . VAL A 1 52 ? 7.469 -3.478 -4.288 1.00 0.00 50 VAL A CA 5
ATOM 6783 C C . VAL A 1 52 ? 7.612 -2.084 -4.894 1.00 0.00 50 VAL A C 5
ATOM 6784 O O . VAL A 1 52 ? 6.671 -1.287 -4.898 1.00 0.00 50 VAL A O 5
ATOM 6797 N N . SER A 1 53 ? 8.795 -1.814 -5.426 1.00 0.00 51 SER A N 5
ATOM 6798 C CA . SER A 1 53 ? 9.110 -0.516 -6.009 1.00 0.00 51 SER A CA 5
ATOM 6799 C C . SER A 1 53 ? 8.291 -0.251 -7.275 1.00 0.00 51 SER A C 5
ATOM 6800 O O . SER A 1 53 ? 8.249 0.876 -7.770 1.00 0.00 51 SER A O 5
ATOM 6808 N N . ARG A 1 54 ? 7.635 -1.284 -7.787 1.00 0.00 52 ARG A N 5
ATOM 6809 C CA . ARG A 1 54 ? 6.847 -1.159 -9.006 1.00 0.00 52 ARG A CA 5
ATOM 6810 C C . ARG A 1 54 ? 5.470 -0.590 -8.687 1.00 0.00 52 ARG A C 5
ATOM 6811 O O . ARG A 1 54 ? 4.910 0.191 -9.460 1.00 0.00 52 ARG A O 5
ATOM 6832 N N . ALA A 1 55 ? 4.934 -0.980 -7.541 1.00 0.00 53 ALA A N 5
ATOM 6833 C CA . ALA A 1 55 ? 3.645 -0.487 -7.091 1.00 0.00 53 ALA A CA 5
ATOM 6834 C C . ALA A 1 55 ? 3.745 0.947 -6.596 1.00 0.00 53 ALA A C 5
ATOM 6835 O O . ALA A 1 55 ? 2.784 1.703 -6.683 1.00 0.00 53 ALA A O 5
ATOM 6842 N N . LEU A 1 56 ? 4.914 1.307 -6.069 1.00 0.00 54 LEU A N 5
ATOM 6843 C CA . LEU A 1 56 ? 5.153 2.651 -5.532 1.00 0.00 54 LEU A CA 5
ATOM 6844 C C . LEU A 1 56 ? 4.721 3.761 -6.497 1.00 0.00 54 LEU A C 5
ATOM 6845 O O . LEU A 1 56 ? 4.280 4.827 -6.062 1.00 0.00 54 LEU A O 5
ATOM 6861 N N . ALA A 1 57 ? 4.832 3.509 -7.797 1.00 0.00 55 ALA A N 5
ATOM 6862 C CA . ALA A 1 57 ? 4.433 4.490 -8.806 1.00 0.00 55 ALA A CA 5
ATOM 6863 C C . ALA A 1 57 ? 2.926 4.743 -8.771 1.00 0.00 55 ALA A C 5
ATOM 6864 O O . ALA A 1 57 ? 2.457 5.824 -9.114 1.00 0.00 55 ALA A O 5
ATOM 6871 N N . VAL A 1 58 ? 2.177 3.735 -8.352 1.00 0.00 56 VAL A N 5
ATOM 6872 C CA . VAL A 1 58 ? 0.732 3.838 -8.223 1.00 0.00 56 VAL A CA 5
ATOM 6873 C C . VAL A 1 58 ? 0.372 4.318 -6.819 1.00 0.00 56 VAL A C 5
ATOM 6874 O O . VAL A 1 58 ? -0.665 4.943 -6.591 1.00 0.00 56 VAL A O 5
ATOM 6887 N N . LEU A 1 59 ? 1.274 4.051 -5.889 1.00 0.00 57 LEU A N 5
ATOM 6888 C CA . LEU A 1 59 ? 1.063 4.335 -4.479 1.00 0.00 57 LEU A CA 5
ATOM 6889 C C . LEU A 1 59 ? 1.228 5.812 -4.180 1.00 0.00 57 LEU A C 5
ATOM 6890 O O . LEU A 1 59 ? 0.997 6.250 -3.062 1.00 0.00 57 LEU A O 5
ATOM 6906 N N . LYS A 1 60 ? 1.626 6.582 -5.172 1.00 0.00 58 LYS A N 5
ATOM 6907 C CA . LYS A 1 60 ? 1.686 8.018 -5.003 1.00 0.00 58 LYS A CA 5
ATOM 6908 C C . LYS A 1 60 ? 0.273 8.568 -4.813 1.00 0.00 58 LYS A C 5
ATOM 6909 O O . LYS A 1 60 ? 0.043 9.457 -3.996 1.00 0.00 58 LYS A O 5
ATOM 6928 N N . SER A 1 61 ? -0.669 8.025 -5.574 1.00 0.00 59 SER A N 5
ATOM 6929 C CA . SER A 1 61 ? -2.069 8.364 -5.416 1.00 0.00 59 SER A CA 5
ATOM 6930 C C . SER A 1 61 ? -2.782 7.389 -4.472 1.00 0.00 59 SER A C 5
ATOM 6931 O O . SER A 1 61 ? -3.395 7.803 -3.491 1.00 0.00 59 SER A O 5
ATOM 6939 N N . GLU A 1 62 ? -2.679 6.092 -4.763 1.00 0.00 60 GLU A N 5
ATOM 6940 C CA . GLU A 1 62 ? -3.447 5.072 -4.040 1.00 0.00 60 GLU A CA 5
ATOM 6941 C C . GLU A 1 62 ? -2.813 4.688 -2.711 1.00 0.00 60 GLU A C 5
ATOM 6942 O O . GLU A 1 62 ? -3.511 4.439 -1.733 1.00 0.00 60 GLU A O 5
ATOM 6954 N N . GLY A 1 63 ? -1.497 4.613 -2.684 1.00 0.00 61 GLY A N 5
ATOM 6955 C CA . GLY A 1 63 ? -0.811 4.143 -1.493 1.00 0.00 61 GLY A CA 5
ATOM 6956 C C . GLY A 1 63 ? -0.463 5.266 -0.546 1.00 0.00 61 GLY A C 5
ATOM 6957 O O . GLY A 1 63 ? 0.068 5.024 0.534 1.00 0.00 61 GLY A O 5
ATOM 6961 N N . LEU A 1 64 ? -0.760 6.494 -0.965 1.00 0.00 62 LEU A N 5
ATOM 6962 C CA . LEU A 1 64 ? -0.510 7.682 -0.158 1.00 0.00 62 LEU A CA 5
ATOM 6963 C C . LEU A 1 64 ? 0.968 7.811 0.222 1.00 0.00 62 LEU A C 5
ATOM 6964 O O . LEU A 1 64 ? 1.318 7.873 1.400 1.00 0.00 62 LEU A O 5
ATOM 6980 N N . VAL A 1 65 ? 1.835 7.844 -0.779 1.00 0.00 63 VAL A N 5
ATOM 6981 C CA . VAL A 1 65 ? 3.248 8.111 -0.548 1.00 0.00 63 VAL A CA 5
ATOM 6982 C C . VAL A 1 65 ? 3.703 9.294 -1.393 1.00 0.00 63 VAL A C 5
ATOM 6983 O O . VAL A 1 65 ? 3.047 9.659 -2.369 1.00 0.00 63 VAL A O 5
ATOM 6996 N N . SER A 1 66 ? 4.824 9.883 -1.018 1.00 0.00 64 SER A N 5
ATOM 6997 C CA . SER A 1 66 ? 5.276 11.118 -1.627 1.00 0.00 64 SER A CA 5
ATOM 6998 C C . SER A 1 66 ? 6.740 11.024 -2.054 1.00 0.00 64 SER A C 5
ATOM 6999 O O . SER A 1 66 ? 7.563 10.400 -1.376 1.00 0.00 64 SER A O 5
ATOM 7007 N N . SER A 1 67 ? 7.059 11.649 -3.180 1.00 0.00 65 SER A N 5
ATOM 7008 C CA . SER A 1 67 ? 8.413 11.641 -3.700 1.00 0.00 65 SER A CA 5
ATOM 7009 C C . SER A 1 67 ? 9.257 12.715 -3.018 1.00 0.00 65 SER A C 5
ATOM 7010 O O . SER A 1 67 ? 9.119 13.903 -3.301 1.00 0.00 65 SER A O 5
ATOM 7018 N N . ARG A 1 68 ? 10.099 12.291 -2.090 1.00 0.00 66 ARG A N 5
ATOM 7019 C CA . ARG A 1 68 ? 11.023 13.197 -1.425 1.00 0.00 66 ARG A CA 5
ATOM 7020 C C . ARG A 1 68 ? 12.451 12.756 -1.718 1.00 0.00 66 ARG A C 5
ATOM 7021 O O . ARG A 1 68 ? 13.291 12.692 -0.824 1.00 0.00 66 ARG A O 5
ATOM 7042 N N . GLY A 1 69 ? 12.718 12.510 -2.999 1.00 0.00 67 GLY A N 5
ATOM 7043 C CA . GLY A 1 69 ? 13.953 11.864 -3.429 1.00 0.00 67 GLY A CA 5
ATOM 7044 C C . GLY A 1 69 ? 15.220 12.664 -3.170 1.00 0.00 67 GLY A C 5
ATOM 7045 O O . GLY A 1 69 ? 16.308 12.233 -3.554 1.00 0.00 67 GLY A O 5
ATOM 7049 N N . ALA A 1 70 ? 15.101 13.808 -2.517 1.00 0.00 68 ALA A N 5
ATOM 7050 C CA . ALA A 1 70 ? 16.274 14.561 -2.114 1.00 0.00 68 ALA A CA 5
ATOM 7051 C C . ALA A 1 70 ? 16.887 13.895 -0.890 1.00 0.00 68 ALA A C 5
ATOM 7052 O O . ALA A 1 70 ? 18.097 13.679 -0.824 1.00 0.00 68 ALA A O 5
ATOM 7059 N N . LEU A 1 71 ? 16.040 13.572 0.076 1.00 0.00 69 LEU A N 5
ATOM 7060 C CA . LEU A 1 71 ? 16.440 12.726 1.191 1.00 0.00 69 LEU A CA 5
ATOM 7061 C C . LEU A 1 71 ? 16.125 11.276 0.842 1.00 0.00 69 LEU A C 5
ATOM 7062 O O . LEU A 1 71 ? 17.015 10.433 0.722 1.00 0.00 69 LEU A O 5
ATOM 7078 N N . GLY A 1 72 ? 14.840 11.023 0.645 1.00 0.00 70 GLY A N 5
ATOM 7079 C CA . GLY A 1 72 ? 14.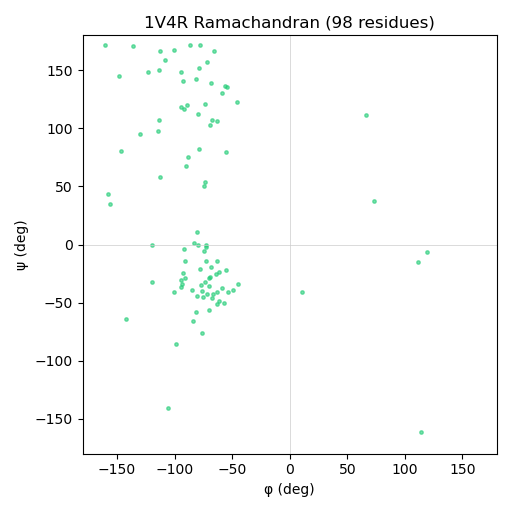368 9.719 0.240 1.00 0.00 70 GLY A CA 5
ATOM 7080 C C . GLY A 1 72 ? 12.856 9.673 0.203 1.00 0.00 70 GLY A C 5
ATOM 7081 O O . GLY A 1 72 ? 12.200 10.609 0.650 1.00 0.00 70 GLY A O 5
ATOM 7085 N N . THR A 1 73 ? 12.304 8.593 -0.321 1.00 0.00 71 THR A N 5
ATOM 7086 C CA . THR A 1 73 ? 10.870 8.495 -0.519 1.00 0.00 71 THR A CA 5
ATOM 7087 C C . THR A 1 73 ? 10.158 8.380 0.828 1.00 0.00 71 THR A C 5
ATOM 7088 O O . THR A 1 73 ? 10.589 7.635 1.716 1.00 0.00 71 THR A O 5
ATOM 7099 N N . VAL A 1 74 ? 9.083 9.143 0.988 1.00 0.00 72 VAL A N 5
ATOM 7100 C CA . VAL A 1 74 ? 8.426 9.268 2.278 1.00 0.00 72 VAL A CA 5
ATOM 7101 C C . VAL A 1 74 ? 6.921 9.071 2.154 1.00 0.00 72 VAL A C 5
ATOM 7102 O O . VAL A 1 74 ? 6.360 9.153 1.063 1.00 0.00 72 VAL A O 5
ATOM 7115 N N . VAL A 1 75 ? 6.277 8.808 3.275 1.00 0.00 73 VAL A N 5
ATOM 7116 C CA . VAL A 1 75 ? 4.844 8.573 3.298 1.00 0.00 73 VAL A CA 5
ATOM 7117 C C . VAL A 1 75 ? 4.104 9.833 3.726 1.00 0.00 73 VAL A C 5
ATOM 7118 O O . VAL A 1 75 ? 4.250 10.286 4.859 1.00 0.00 73 VAL A O 5
ATOM 7131 N N . GLU A 1 76 ? 3.335 10.408 2.814 1.00 0.00 74 GLU A N 5
ATOM 7132 C CA . GLU A 1 76 ? 2.479 11.538 3.145 1.00 0.00 74 GLU A CA 5
ATOM 7133 C C . GLU A 1 76 ? 1.045 11.194 2.779 1.00 0.00 74 GLU A C 5
ATOM 7134 O O . GLU A 1 76 ? 0.813 10.516 1.780 1.00 0.00 74 GLU A O 5
ATOM 7146 N N . LYS A 1 77 ? 0.098 11.664 3.579 1.00 0.00 75 LYS A N 5
ATOM 7147 C CA . LYS A 1 77 ? -1.307 11.308 3.411 1.00 0.00 75 LYS A CA 5
ATOM 7148 C C . LYS A 1 77 ? -1.878 11.931 2.136 1.00 0.00 75 LYS A C 5
ATOM 7149 O O . LYS A 1 77 ? -2.554 12.959 2.183 1.00 0.00 75 LYS A O 5
ATOM 7168 N N . ASN A 1 78 ? -1.572 11.312 1.000 1.00 0.00 76 ASN A N 5
ATOM 7169 C CA . ASN A 1 78 ? -2.023 11.796 -0.296 1.00 0.00 76 ASN A CA 5
ATOM 7170 C C . ASN A 1 78 ? -3.502 11.530 -0.501 1.00 0.00 76 ASN A C 5
ATOM 7171 O O . ASN A 1 78 ? -3.944 10.386 -0.535 1.00 0.00 76 ASN A O 5
ATOM 7182 N N . PRO A 1 79 ? -4.288 12.595 -0.629 1.00 0.00 77 PRO A N 5
ATOM 7183 C CA . PRO A 1 79 ? -5.726 12.493 -0.870 1.00 0.00 77 PRO A CA 5
ATOM 7184 C C . PRO A 1 79 ? -6.016 11.894 -2.244 1.00 0.00 77 PRO A C 5
ATOM 7185 O O . PRO A 1 79 ? -5.653 12.466 -3.274 1.00 0.00 77 PRO A O 5
ATOM 7196 N N . ILE A 1 80 ? -6.657 10.736 -2.257 1.00 0.00 78 ILE A N 5
ATOM 7197 C CA . ILE A 1 80 ? -6.926 10.038 -3.502 1.00 0.00 78 ILE A CA 5
ATOM 7198 C C . ILE A 1 80 ? -8.133 10.647 -4.196 1.00 0.00 78 ILE A C 5
ATOM 7199 O O . ILE A 1 80 ? -9.274 10.392 -3.802 1.00 0.00 78 ILE A O 5
ATOM 7215 N N . VAL A 1 81 ? -7.871 11.439 -5.235 1.00 0.00 79 VAL A N 5
ATOM 7216 C CA . VAL A 1 81 ? -8.924 12.096 -6.016 1.00 0.00 79 VAL A CA 5
ATOM 7217 C C . VAL A 1 81 ? -9.916 12.810 -5.083 1.00 0.00 79 VAL A C 5
ATOM 7218 O O . VAL A 1 81 ? -11.122 12.855 -5.334 1.00 0.00 79 VAL A O 5
ATOM 7231 N N . ILE A 1 82 ? -9.394 13.373 -4.001 1.00 0.00 80 ILE A N 5
ATOM 7232 C CA . ILE A 1 82 ? -10.230 14.028 -3.009 1.00 0.00 80 ILE A CA 5
ATOM 7233 C C . ILE A 1 82 ? -10.431 15.494 -3.358 1.00 0.00 80 ILE A C 5
ATOM 7234 O O . ILE A 1 82 ? -9.514 16.309 -3.244 1.00 0.00 80 ILE A O 5
ATOM 7250 N N . THR A 1 83 ? -11.634 15.810 -3.800 1.00 0.00 81 THR A N 5
ATOM 7251 C CA . THR A 1 83 ? -11.994 17.169 -4.147 1.00 0.00 81 THR A CA 5
ATOM 7252 C C . THR A 1 83 ? -13.514 17.332 -4.114 1.00 0.00 81 THR A C 5
ATOM 7253 O O . THR A 1 83 ? -14.042 18.183 -3.397 1.00 0.00 81 THR A O 5
ATOM 7264 N N . GLY A 1 84 ? -14.215 16.488 -4.858 1.00 0.00 82 GLY A N 5
ATOM 7265 C CA . GLY A 1 84 ? -15.657 16.534 -4.874 1.00 0.00 82 GLY A CA 5
ATOM 7266 C C . GLY A 1 84 ? -16.257 15.239 -5.375 1.00 0.00 82 GLY A C 5
ATOM 7267 O O . GLY A 1 84 ? -15.864 14.731 -6.426 1.00 0.00 82 GLY A O 5
ATOM 7271 N N . ALA A 1 85 ? -17.179 14.686 -4.609 1.00 0.00 83 ALA A N 5
ATOM 7272 C CA . ALA A 1 85 ? -17.880 13.479 -5.016 1.00 0.00 83 ALA A CA 5
ATOM 7273 C C . ALA A 1 85 ? -19.186 13.836 -5.712 1.00 0.00 83 ALA A C 5
ATOM 7274 O O . ALA A 1 85 ? -19.601 14.995 -5.707 1.00 0.00 83 ALA A O 5
ATOM 7281 N N . ASP A 1 86 ? -19.838 12.838 -6.290 1.00 0.00 84 ASP A N 5
ATOM 7282 C CA . ASP A 1 86 ? -21.090 13.052 -7.010 1.00 0.00 84 ASP A CA 5
ATOM 7283 C C . ASP A 1 86 ? -22.274 12.896 -6.079 1.00 0.00 84 ASP A C 5
ATOM 7284 O O . ASP A 1 86 ? -23.427 12.876 -6.513 1.00 0.00 84 ASP A O 5
ATOM 7293 N N . ARG A 1 87 ? -21.981 12.784 -4.796 1.00 0.00 85 ARG A N 5
ATOM 7294 C CA . ARG A 1 87 ? -23.013 12.608 -3.797 1.00 0.00 85 ARG A CA 5
ATOM 7295 C C . ARG A 1 87 ? -23.829 13.885 -3.644 1.00 0.00 85 ARG A C 5
ATOM 7296 O O . ARG A 1 87 ? -25.056 13.823 -3.579 1.00 0.00 85 ARG A O 5
ATOM 7317 N N . LEU A 1 88 ? -23.136 15.029 -3.629 1.00 0.00 86 LEU A N 5
ATOM 7318 C CA . LEU A 1 88 ? -23.757 16.340 -3.421 1.00 0.00 86 LEU A CA 5
ATOM 7319 C C . LEU A 1 88 ? -24.472 16.385 -2.070 1.00 0.00 86 LEU A C 5
ATOM 7320 O O . LEU A 1 88 ? -23.926 16.877 -1.081 1.00 0.00 86 LEU A O 5
ATOM 7336 N N . LYS A 1 89 ? -25.681 15.853 -2.036 1.00 0.00 87 LYS A N 5
ATOM 7337 C CA . LYS A 1 89 ? -26.419 15.699 -0.798 1.00 0.00 87 LYS A CA 5
ATOM 7338 C C . LYS A 1 89 ? -26.041 14.367 -0.170 1.00 0.00 87 LYS A C 5
ATOM 7339 O O . LYS A 1 89 ? -26.430 13.310 -0.670 1.00 0.00 87 LYS A O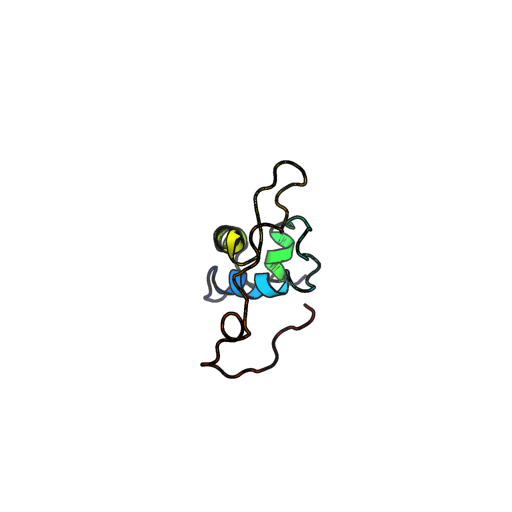 5
ATOM 7358 N N . ARG A 1 90 ? -25.253 14.414 0.892 1.00 0.00 88 ARG A N 5
ATOM 7359 C CA . ARG A 1 90 ? -24.856 13.194 1.578 1.00 0.00 88 ARG A CA 5
ATOM 7360 C C . ARG A 1 90 ? -26.088 12.549 2.192 1.00 0.00 88 ARG A C 5
ATOM 7361 O O . ARG A 1 90 ? -27.027 13.250 2.574 1.00 0.00 88 ARG A O 5
ATOM 7382 N N . MET A 1 91 ? -26.091 11.225 2.274 1.00 0.00 89 MET A N 5
ATOM 7383 C CA . MET A 1 91 ? -27.275 10.486 2.690 1.00 0.00 89 MET A CA 5
ATOM 7384 C C . MET A 1 91 ? -27.734 10.924 4.073 1.00 0.00 89 MET A C 5
ATOM 7385 O O . MET A 1 91 ? -27.071 10.651 5.076 1.00 0.00 89 MET A O 5
ATOM 7399 N N . GLU A 1 92 ? -28.863 11.635 4.098 1.00 0.00 90 GLU A N 5
ATOM 7400 C CA . GLU A 1 92 ? -29.463 12.143 5.331 1.00 0.00 90 GLU A CA 5
ATOM 7401 C C . GLU A 1 92 ? -28.557 13.170 6.010 1.00 0.00 90 GLU A C 5
ATOM 7402 O O . GLU A 1 92 ? -28.722 13.476 7.191 1.00 0.00 90 GLU A O 5
ATOM 7414 N N . LYS A 1 93 ? -27.614 13.716 5.259 1.00 0.00 91 LYS A N 5
ATOM 7415 C CA . LYS A 1 93 ? -26.677 14.680 5.808 1.00 0.00 91 LYS A CA 5
ATOM 7416 C C . LYS A 1 93 ? -26.794 16.030 5.121 1.00 0.00 91 LYS A C 5
ATOM 7417 O O . LYS A 1 93 ? -26.025 16.362 4.215 1.00 0.00 91 LYS A O 5
ATOM 7436 N N . ASN A 1 94 ? -27.800 16.777 5.529 1.00 0.00 92 ASN A N 5
ATOM 7437 C CA . ASN A 1 94 ? -27.945 18.158 5.121 1.00 0.00 92 ASN A CA 5
ATOM 7438 C C . ASN A 1 94 ? -28.152 19.027 6.355 1.00 0.00 92 ASN A C 5
ATOM 7439 O O . ASN A 1 94 ? -29.249 19.104 6.909 1.00 0.00 92 ASN A O 5
ATOM 7450 N N . GLY A 1 95 ? -27.082 19.660 6.802 1.00 0.00 93 GLY A N 5
ATOM 7451 C CA . GLY A 1 95 ? -27.151 20.466 8.001 1.00 0.00 93 GLY A CA 5
ATOM 7452 C C . GLY A 1 95 ? -27.502 21.901 7.698 1.00 0.00 93 GLY A C 5
ATOM 7453 O O . GLY A 1 95 ? -28.535 22.407 8.137 1.00 0.00 93 GLY A O 5
ATOM 7457 N N . MET A 1 96 ? -26.646 22.553 6.927 1.00 0.00 94 MET A N 5
ATOM 7458 C CA . MET A 1 96 ? -26.862 23.938 6.551 1.00 0.00 94 MET A CA 5
ATOM 7459 C C . MET A 1 96 ? -27.289 24.009 5.096 1.00 0.00 94 MET A C 5
ATOM 7460 O O . MET A 1 96 ? -26.709 24.742 4.295 1.00 0.00 94 MET A O 5
ATOM 7474 N N . ARG A 1 97 ? -28.318 23.247 4.767 1.00 0.00 95 ARG A N 5
ATOM 7475 C CA . ARG A 1 97 ? -28.868 23.244 3.425 1.00 0.00 95 ARG A CA 5
ATOM 7476 C C . ARG A 1 97 ? -30.314 22.802 3.474 1.00 0.00 95 ARG A C 5
ATOM 7477 O O . ARG A 1 97 ? -30.737 22.134 4.419 1.00 0.00 95 ARG A O 5
ATOM 7498 N N . TYR A 1 98 ? -31.058 23.174 2.459 1.00 0.00 96 TYR A N 5
ATOM 7499 C CA . TYR A 1 98 ? -32.448 22.798 2.350 1.00 0.00 96 TYR A CA 5
ATOM 7500 C C . TYR A 1 98 ? -32.805 22.652 0.885 1.00 0.00 96 TYR A C 5
ATOM 7501 O O . TYR A 1 98 ? -32.037 23.070 0.019 1.00 0.00 96 TYR A O 5
ATOM 7519 N N . ALA A 1 99 ? -33.946 22.049 0.617 1.00 0.00 97 ALA A N 5
ATOM 7520 C CA . ALA A 1 99 ? -34.431 21.904 -0.744 1.00 0.00 97 ALA A CA 5
ATOM 7521 C C . ALA A 1 99 ? -34.942 23.246 -1.261 1.00 0.00 97 ALA A C 5
ATOM 7522 O O . ALA A 1 99 ? -35.991 23.730 -0.829 1.00 0.00 97 ALA A O 5
ATOM 7529 N N . PRO A 1 100 ? -34.207 23.867 -2.195 1.00 0.00 98 PRO A N 5
ATOM 7530 C CA . PRO A 1 100 ? -34.516 25.207 -2.684 1.00 0.00 98 PRO A CA 5
ATOM 7531 C C . PRO A 1 100 ? -35.545 25.189 -3.809 1.00 0.00 98 PRO A C 5
ATOM 7532 O O . PRO A 1 100 ? -35.682 26.153 -4.565 1.00 0.00 98 PRO A O 5
ATOM 7543 N N . GLY A 1 101 ? -36.256 24.081 -3.915 1.00 0.00 99 GLY A N 5
ATOM 7544 C CA . GLY A 1 101 ? -37.314 23.954 -4.888 1.00 0.00 99 GLY A CA 5
ATOM 7545 C C . GLY A 1 101 ? -38.410 23.054 -4.371 1.00 0.00 99 GLY A C 5
ATOM 7546 O O . GLY A 1 101 ? -38.902 22.183 -5.088 1.00 0.00 99 GLY A O 5
ATOM 7550 N N . GLU A 1 102 ? -38.776 23.257 -3.117 1.00 0.00 100 GLU A N 5
ATOM 7551 C CA . GLU A 1 102 ? -39.783 22.438 -2.471 1.00 0.00 100 GLU A CA 5
ATOM 7552 C C . GLU A 1 102 ? -40.926 23.319 -1.977 1.00 0.00 100 GLU A C 5
ATOM 7553 O O . GLU A 1 102 ? -40.842 23.826 -0.839 1.00 0.00 100 GLU A O 5
ATOM 7566 N N . MET A 1 3 ? 11.528 -13.589 10.042 1.00 0.00 1 MET A N 6
ATOM 7567 C CA . MET A 1 3 ? 10.331 -13.912 9.238 1.00 0.00 1 MET A CA 6
ATOM 7568 C C . MET A 1 3 ? 10.741 -14.325 7.833 1.00 0.00 1 MET A C 6
ATOM 7569 O O . MET A 1 3 ? 11.522 -13.631 7.183 1.00 0.00 1 MET A O 6
ATOM 7583 N N . PRO A 1 4 ? 10.231 -15.469 7.353 1.00 0.00 2 PRO A N 6
ATOM 7584 C CA . PRO A 1 4 ? 10.530 -15.960 6.006 1.00 0.00 2 PRO A CA 6
ATOM 7585 C C . PRO A 1 4 ? 9.884 -15.099 4.923 1.00 0.00 2 PRO A C 6
ATOM 7586 O O . PRO A 1 4 ? 8.846 -14.475 5.148 1.00 0.00 2 PRO A O 6
ATOM 7597 N N . TYR A 1 5 ? 10.507 -15.065 3.755 1.00 0.00 3 TYR A N 6
ATOM 7598 C CA . TYR A 1 5 ? 9.976 -14.317 2.625 1.00 0.00 3 TYR A CA 6
ATOM 7599 C C . TYR A 1 5 ? 8.957 -15.162 1.877 1.00 0.00 3 TYR A C 6
ATOM 7600 O O . TYR A 1 5 ? 9.313 -16.149 1.229 1.00 0.00 3 TYR A O 6
ATOM 7618 N N . LYS A 1 6 ? 7.692 -14.789 1.989 1.00 0.00 4 LYS A N 6
ATOM 7619 C CA . LYS A 1 6 ? 6.620 -15.508 1.318 1.00 0.00 4 LYS A CA 6
ATOM 7620 C C . LYS A 1 6 ? 6.644 -15.218 -0.177 1.00 0.00 4 LYS A C 6
ATOM 7621 O O . LYS A 1 6 ? 6.440 -14.083 -0.600 1.00 0.00 4 LYS A O 6
ATOM 7640 N N . ALA A 1 7 ? 6.907 -16.240 -0.978 1.00 0.00 5 ALA A N 6
ATOM 7641 C CA . ALA A 1 7 ? 6.982 -16.058 -2.418 1.00 0.00 5 ALA A CA 6
ATOM 7642 C C . ALA A 1 7 ? 5.898 -16.850 -3.138 1.00 0.00 5 ALA A C 6
ATOM 7643 O O . ALA A 1 7 ? 6.019 -18.061 -3.333 1.00 0.00 5 ALA A O 6
ATOM 7650 N N . PRO A 1 8 ? 4.807 -16.177 -3.517 1.00 0.00 6 PRO A N 6
ATOM 7651 C CA . PRO A 1 8 ? 3.761 -16.743 -4.348 1.00 0.00 6 PRO A CA 6
ATOM 7652 C C . PRO A 1 8 ? 3.910 -16.323 -5.809 1.00 0.00 6 PRO A C 6
ATOM 7653 O O . PRO A 1 8 ? 4.737 -15.472 -6.140 1.00 0.00 6 PRO A O 6
ATOM 7664 N N . GLU A 1 9 ? 3.111 -16.907 -6.678 1.00 0.00 7 GLU A N 6
ATOM 7665 C CA . GLU A 1 9 ? 3.090 -16.496 -8.070 1.00 0.00 7 GLU A CA 6
ATOM 7666 C C . GLU A 1 9 ? 1.656 -16.455 -8.573 1.00 0.00 7 GLU A C 6
ATOM 7667 O O . GLU A 1 9 ? 0.771 -17.094 -8.003 1.00 0.00 7 GLU A O 6
ATOM 7679 N N . GLY A 1 10 ? 1.426 -15.687 -9.624 1.00 0.00 8 GLY A N 6
ATOM 7680 C CA . GLY A 1 10 ? 0.084 -15.520 -10.138 1.00 0.00 8 GLY A CA 6
ATOM 7681 C C . GLY A 1 10 ? -0.459 -14.155 -9.794 1.00 0.00 8 GLY A C 6
ATOM 7682 O O . GLY A 1 10 ? -1.511 -13.744 -10.286 1.00 0.00 8 GLY A O 6
ATOM 7686 N N . LYS A 1 11 ? 0.265 -13.456 -8.936 1.00 0.00 9 LYS A N 6
ATOM 7687 C CA . LYS A 1 11 ? -0.101 -12.107 -8.548 1.00 0.00 9 LYS A CA 6
ATOM 7688 C C . LYS A 1 11 ? 0.891 -11.132 -9.171 1.00 0.00 9 LYS A C 6
ATOM 7689 O O . LYS A 1 11 ? 1.934 -11.546 -9.680 1.00 0.00 9 LYS A O 6
ATOM 7708 N N . GLY A 1 12 ? 0.575 -9.857 -9.144 1.00 0.00 10 GLY A N 6
ATOM 7709 C CA . GLY A 1 12 ? 1.494 -8.878 -9.653 1.00 0.00 10 GLY A CA 6
ATOM 7710 C C . GLY A 1 12 ? 1.792 -7.821 -8.624 1.00 0.00 10 GLY A C 6
ATOM 7711 O O . GLY A 1 12 ? 1.806 -8.086 -7.423 1.00 0.00 10 GLY A O 6
ATOM 7715 N N . TYR A 1 13 ? 1.997 -6.612 -9.099 1.00 0.00 11 TYR A N 6
ATOM 7716 C CA . TYR A 1 13 ? 2.259 -5.472 -8.239 1.00 0.00 11 TYR A CA 6
ATOM 7717 C C . TYR A 1 13 ? 0.989 -5.063 -7.497 1.00 0.00 11 TYR A C 6
ATOM 7718 O O . TYR A 1 13 ? 1.014 -4.193 -6.632 1.00 0.00 11 TYR A O 6
ATOM 7736 N N . ALA A 1 14 ? -0.115 -5.721 -7.816 1.00 0.00 12 ALA A N 6
ATOM 7737 C CA . ALA A 1 14 ? -1.408 -5.325 -7.287 1.00 0.00 12 ALA A CA 6
ATOM 7738 C C . ALA A 1 14 ? -1.577 -5.805 -5.856 1.00 0.00 12 ALA A C 6
ATOM 7739 O O . ALA A 1 14 ? -2.481 -5.360 -5.144 1.00 0.00 12 ALA A O 6
ATOM 7746 N N . ASP A 1 15 ? -0.691 -6.695 -5.426 1.00 0.00 13 ASP A N 6
ATOM 7747 C CA . ASP A 1 15 ? -0.715 -7.173 -4.057 1.00 0.00 13 ASP A CA 6
ATOM 7748 C C . ASP A 1 15 ? -0.290 -6.053 -3.120 1.00 0.00 13 ASP A C 6
ATOM 7749 O O . ASP A 1 15 ? -1.074 -5.594 -2.293 1.00 0.00 13 ASP A O 6
ATOM 7758 N N . VAL A 1 16 ? 0.932 -5.569 -3.296 1.00 0.00 14 VAL A N 6
ATOM 7759 C CA . VAL A 1 16 ? 1.484 -4.561 -2.403 1.00 0.00 14 VAL A CA 6
ATOM 7760 C C . VAL A 1 16 ? 0.744 -3.236 -2.532 1.00 0.00 14 VAL A C 6
ATOM 7761 O O . VAL A 1 16 ? 0.646 -2.484 -1.569 1.00 0.00 14 VAL A O 6
ATOM 7774 N N . ALA A 1 17 ? 0.204 -2.964 -3.713 1.00 0.00 15 ALA A N 6
ATOM 7775 C CA . ALA A 1 17 ? -0.602 -1.768 -3.922 1.00 0.00 15 ALA A CA 6
ATOM 7776 C C . ALA A 1 17 ? -1.798 -1.758 -2.973 1.00 0.00 15 ALA A C 6
ATOM 7777 O O . ALA A 1 17 ? -2.161 -0.723 -2.415 1.00 0.00 15 ALA A O 6
ATOM 7784 N N . THR A 1 18 ? -2.391 -2.927 -2.780 1.00 0.00 16 THR A N 6
ATOM 7785 C CA . THR A 1 18 ? -3.536 -3.069 -1.900 1.00 0.00 16 THR A CA 6
ATOM 7786 C C . THR A 1 18 ? -3.083 -3.223 -0.448 1.00 0.00 16 THR A C 6
ATOM 7787 O O . THR A 1 18 ? -3.680 -2.656 0.470 1.00 0.00 16 THR A O 6
ATOM 7798 N N . HIS A 1 19 ? -2.002 -3.970 -0.256 1.00 0.00 17 HIS A N 6
ATOM 7799 C CA . HIS A 1 19 ? -1.483 -4.265 1.067 1.00 0.00 17 HIS A CA 6
ATOM 7800 C C . HIS A 1 19 ? -0.863 -3.027 1.723 1.00 0.00 17 HIS A C 6
ATOM 7801 O O . HIS A 1 19 ? -0.699 -2.978 2.940 1.00 0.00 17 HIS A O 6
ATOM 7816 N N . PHE A 1 20 ? -0.502 -2.037 0.915 1.00 0.00 18 PHE A N 6
ATOM 7817 C CA . PHE A 1 20 ? 0.034 -0.784 1.443 1.00 0.00 18 PHE A CA 6
ATOM 7818 C C . PHE A 1 20 ? -1.073 0.096 2.004 1.00 0.00 18 PHE A C 6
ATOM 7819 O O . PHE A 1 20 ? -0.839 0.912 2.894 1.00 0.00 18 PHE A O 6
ATOM 7836 N N . ARG A 1 21 ? -2.284 -0.082 1.504 1.00 0.00 19 ARG A N 6
ATOM 7837 C CA . ARG A 1 21 ? -3.403 0.744 1.932 1.00 0.00 19 ARG A CA 6
ATOM 7838 C C . ARG A 1 21 ? -3.824 0.413 3.359 1.00 0.00 19 ARG A C 6
ATOM 7839 O O . ARG A 1 21 ? -4.468 1.222 4.027 1.00 0.00 19 ARG A O 6
ATOM 7860 N N . THR A 1 22 ? -3.447 -0.768 3.825 1.00 0.00 20 THR A N 6
ATOM 7861 C CA . THR A 1 22 ? -3.715 -1.166 5.197 1.00 0.00 20 THR A CA 6
ATOM 7862 C C . THR A 1 22 ? -2.618 -0.649 6.127 1.00 0.00 20 THR A C 6
ATOM 7863 O O . THR A 1 22 ? -2.762 -0.659 7.346 1.00 0.00 20 THR A O 6
ATOM 7874 N N . LEU A 1 23 ? -1.519 -0.205 5.524 1.00 0.00 21 LEU A N 6
ATOM 7875 C CA . LEU A 1 23 ? -0.417 0.408 6.257 1.00 0.00 21 LEU A CA 6
ATOM 7876 C C . LEU A 1 23 ? -0.687 1.892 6.453 1.00 0.00 21 LEU A C 6
ATOM 7877 O O . LEU A 1 23 ? -0.556 2.425 7.553 1.00 0.00 21 LEU A O 6
ATOM 7893 N N . ILE A 1 24 ? -1.089 2.547 5.366 1.00 0.00 22 ILE A N 6
ATOM 7894 C CA . ILE A 1 24 ? -1.392 3.980 5.383 1.00 0.00 22 ILE A CA 6
ATOM 7895 C C . ILE A 1 24 ? -2.740 4.213 6.053 1.00 0.00 22 ILE A C 6
ATOM 7896 O O . ILE A 1 24 ? -3.229 5.339 6.154 1.00 0.00 22 ILE A O 6
ATOM 7912 N N . LYS A 1 25 ? -3.327 3.120 6.513 1.00 0.00 23 LYS A N 6
ATOM 7913 C CA . LYS A 1 25 ? -4.610 3.135 7.141 1.00 0.00 23 LYS A CA 6
ATOM 7914 C C . LYS A 1 25 ? -4.606 3.995 8.404 1.00 0.00 23 LYS A C 6
ATOM 7915 O O . LYS A 1 25 ? -5.047 5.146 8.373 1.00 0.00 23 LYS A O 6
ATOM 7934 N N . SER A 1 26 ? -4.129 3.452 9.519 1.00 0.00 24 SER A N 6
ATOM 7935 C CA . SER A 1 26 ? -4.283 4.181 10.778 1.00 0.00 24 SER A CA 6
ATOM 7936 C C . SER A 1 26 ? -2.959 4.527 11.456 1.00 0.00 24 SER A C 6
ATOM 7937 O O . SER A 1 26 ? -2.847 5.562 12.119 1.00 0.00 24 SER A O 6
ATOM 7945 N N . GLY A 1 27 ? -1.958 3.685 11.287 1.00 0.00 25 GLY A N 6
ATOM 7946 C CA . GLY A 1 27 ? -0.702 3.906 11.985 1.00 0.00 25 GLY A CA 6
ATOM 7947 C C . GLY A 1 27 ? 0.393 2.967 11.543 1.00 0.00 25 GLY A C 6
ATOM 7948 O O . GLY A 1 27 ? 1.573 3.241 11.754 1.00 0.00 25 GLY A O 6
ATOM 7952 N N . GLU A 1 28 ? -0.022 1.851 10.953 1.00 0.00 26 GLU A N 6
ATOM 7953 C CA . GLU A 1 28 ? 0.869 0.780 10.532 1.00 0.00 26 GLU A CA 6
ATOM 7954 C C . GLU A 1 28 ? 2.091 1.340 9.809 1.00 0.00 26 GLU A C 6
ATOM 7955 O O . GLU A 1 28 ? 3.227 0.934 10.066 1.00 0.00 26 GLU A O 6
ATOM 7967 N N . LEU A 1 29 ? 1.841 2.272 8.907 1.00 0.00 27 LEU A N 6
ATOM 7968 C CA . LEU A 1 29 ? 2.892 3.036 8.270 1.00 0.00 27 LEU A CA 6
ATOM 7969 C C . LEU A 1 29 ? 2.483 4.506 8.289 1.00 0.00 27 LEU A C 6
ATOM 7970 O O . LEU A 1 29 ? 1.781 4.981 7.396 1.00 0.00 27 LEU A O 6
ATOM 7986 N N . ALA A 1 30 ? 2.888 5.201 9.342 1.00 0.00 28 ALA A N 6
ATOM 7987 C CA . ALA A 1 30 ? 2.401 6.547 9.618 1.00 0.00 28 ALA A CA 6
ATOM 7988 C C . ALA A 1 30 ? 2.993 7.581 8.664 1.00 0.00 28 ALA A C 6
ATOM 7989 O O . ALA A 1 30 ? 4.105 7.414 8.158 1.00 0.00 28 ALA A O 6
ATOM 7996 N N . PRO A 1 31 ? 2.253 8.678 8.419 1.00 0.00 29 PRO A N 6
ATOM 7997 C CA . PRO A 1 31 ? 2.714 9.775 7.577 1.00 0.00 29 PRO A CA 6
ATOM 7998 C C . PRO A 1 31 ? 3.717 10.651 8.314 1.00 0.00 29 PRO A C 6
ATOM 7999 O O . PRO A 1 31 ? 3.475 11.092 9.439 1.00 0.00 29 PRO A O 6
ATOM 8010 N N . GLY A 1 32 ? 4.842 10.892 7.669 1.00 0.00 30 GLY A N 6
ATOM 8011 C CA . GLY A 1 32 ? 5.943 11.572 8.306 1.00 0.00 30 GLY A CA 6
ATOM 8012 C C . GLY A 1 32 ? 7.138 10.654 8.425 1.00 0.00 30 GLY A C 6
ATOM 8013 O O . GLY A 1 32 ? 8.264 11.094 8.667 1.00 0.00 30 GLY A O 6
ATOM 8017 N N . ASP A 1 33 ? 6.880 9.365 8.243 1.00 0.00 31 ASP A N 6
ATOM 8018 C CA . ASP A 1 33 ? 7.922 8.351 8.295 1.00 0.00 31 ASP A CA 6
ATOM 8019 C C . ASP A 1 33 ? 8.404 8.055 6.881 1.00 0.00 31 ASP A C 6
ATOM 8020 O O . ASP A 1 33 ? 7.726 8.388 5.912 1.00 0.00 31 ASP A O 6
ATOM 8029 N N . THR A 1 34 ? 9.567 7.449 6.761 1.00 0.00 32 THR A N 6
ATOM 8030 C CA . THR A 1 34 ? 10.130 7.125 5.462 1.00 0.00 32 THR A CA 6
ATOM 8031 C C . THR A 1 34 ? 9.530 5.833 4.922 1.00 0.00 32 THR A C 6
ATOM 8032 O O . THR A 1 34 ? 8.966 5.041 5.681 1.00 0.00 32 THR A O 6
ATOM 8043 N N . LEU A 1 35 ? 9.641 5.619 3.616 1.00 0.00 33 LEU A N 6
ATOM 8044 C CA . LEU A 1 35 ? 9.242 4.347 3.038 1.00 0.00 33 LEU A CA 6
ATOM 8045 C C . LEU A 1 35 ? 10.169 3.252 3.537 1.00 0.00 33 LEU A C 6
ATOM 8046 O O . LEU A 1 35 ? 11.379 3.457 3.647 1.00 0.00 33 LEU A O 6
ATOM 8062 N N . PRO A 1 36 ? 9.618 2.082 3.860 1.00 0.00 34 PRO A N 6
ATOM 8063 C CA . PRO A 1 36 ? 10.412 0.950 4.322 1.00 0.00 34 PRO A CA 6
ATOM 8064 C C . PRO A 1 36 ? 11.126 0.251 3.171 1.00 0.00 34 PRO A C 6
ATOM 8065 O O . PRO A 1 36 ? 10.720 0.367 2.010 1.00 0.00 34 PRO A O 6
ATOM 8076 N N . SER A 1 37 ? 12.195 -0.460 3.493 1.00 0.00 35 SER A N 6
ATOM 8077 C CA . SER A 1 37 ? 12.962 -1.170 2.489 1.00 0.00 35 SER A CA 6
ATOM 8078 C C . SER A 1 37 ? 12.143 -2.336 1.951 1.00 0.00 35 SER A C 6
ATOM 8079 O O . SER A 1 37 ? 11.261 -2.848 2.645 1.00 0.00 35 SER A O 6
ATOM 8087 N N . VAL A 1 38 ? 12.454 -2.762 0.726 1.00 0.00 36 VAL A N 6
ATOM 8088 C CA . VAL A 1 38 ? 11.709 -3.826 0.045 1.00 0.00 36 VAL A CA 6
ATOM 8089 C C . VAL A 1 38 ? 11.633 -5.110 0.875 1.00 0.00 36 VAL A C 6
ATOM 8090 O O . VAL A 1 38 ? 10.827 -5.990 0.587 1.00 0.00 36 VAL A O 6
ATOM 8103 N N . ALA A 1 39 ? 12.472 -5.210 1.902 1.00 0.00 37 ALA A N 6
ATOM 8104 C CA . ALA A 1 39 ? 12.455 -6.354 2.805 1.00 0.00 37 ALA A CA 6
ATOM 8105 C C . ALA A 1 39 ? 11.117 -6.468 3.536 1.00 0.00 37 ALA A C 6
ATOM 8106 O O . ALA A 1 39 ? 10.513 -7.541 3.574 1.00 0.00 37 ALA A O 6
ATOM 8113 N N . ASP A 1 40 ? 10.649 -5.350 4.094 1.00 0.00 38 ASP A N 6
ATOM 8114 C CA . ASP A 1 40 ? 9.418 -5.344 4.885 1.00 0.00 38 ASP A CA 6
ATOM 8115 C C . ASP A 1 40 ? 8.212 -5.638 4.011 1.00 0.00 38 ASP A C 6
ATOM 8116 O O . ASP A 1 40 ? 7.297 -6.354 4.422 1.00 0.00 38 ASP A O 6
ATOM 8125 N N . ILE A 1 41 ? 8.215 -5.084 2.807 1.00 0.00 39 ILE A N 6
ATOM 8126 C CA . ILE A 1 41 ? 7.132 -5.309 1.865 1.00 0.00 39 ILE A CA 6
ATOM 8127 C C . ILE A 1 41 ? 7.114 -6.772 1.434 1.00 0.00 39 ILE A C 6
ATOM 8128 O O . ILE A 1 41 ? 6.134 -7.474 1.639 1.00 0.00 39 ILE A O 6
ATOM 8144 N N . ARG A 1 42 ? 8.242 -7.222 0.892 1.00 0.00 40 ARG A N 6
ATOM 8145 C CA . ARG A 1 42 ? 8.356 -8.528 0.239 1.00 0.00 40 ARG A CA 6
ATOM 8146 C C . ARG A 1 42 ? 8.100 -9.711 1.183 1.00 0.00 40 ARG A C 6
ATOM 8147 O O . ARG A 1 42 ? 7.607 -10.754 0.752 1.00 0.00 40 ARG A O 6
ATOM 8168 N N . ALA A 1 43 ? 8.432 -9.564 2.457 1.00 0.00 41 ALA A N 6
ATOM 8169 C CA . ALA A 1 43 ? 8.301 -10.677 3.393 1.00 0.00 41 ALA A CA 6
ATOM 8170 C C . ALA A 1 43 ? 6.885 -10.799 3.938 1.00 0.00 41 ALA A C 6
ATOM 8171 O O . ALA A 1 43 ? 6.351 -11.903 4.062 1.00 0.00 41 ALA A O 6
ATOM 8178 N N . GLN A 1 44 ? 6.280 -9.667 4.261 1.00 0.00 42 GLN A N 6
ATOM 8179 C CA . GLN A 1 44 ? 4.934 -9.659 4.810 1.00 0.00 42 GLN A CA 6
ATOM 8180 C C . GLN A 1 44 ? 3.925 -9.777 3.683 1.00 0.00 42 GLN A C 6
ATOM 8181 O O . GLN A 1 44 ? 3.013 -10.607 3.721 1.00 0.00 42 GLN A O 6
ATOM 8195 N N . PHE A 1 45 ? 4.100 -8.926 2.691 1.00 0.00 43 PHE A N 6
ATOM 8196 C CA . PHE A 1 45 ? 3.293 -8.958 1.494 1.00 0.00 43 PHE A CA 6
ATOM 8197 C C . PHE A 1 45 ? 3.994 -9.834 0.467 1.00 0.00 43 PHE A C 6
ATOM 8198 O O . PHE A 1 45 ? 4.984 -9.414 -0.120 1.00 0.00 43 PHE A O 6
ATOM 8215 N N . GLY A 1 46 ? 3.517 -11.065 0.316 1.00 0.00 44 GLY A N 6
ATOM 8216 C CA . GLY A 1 46 ? 4.142 -12.025 -0.579 1.00 0.00 44 GLY A CA 6
ATOM 8217 C C . GLY A 1 46 ? 4.343 -11.507 -1.992 1.00 0.00 44 GLY A C 6
ATOM 8218 O O . GLY A 1 46 ? 3.460 -11.636 -2.844 1.00 0.00 44 GLY A O 6
ATOM 8222 N N . VAL A 1 47 ? 5.517 -10.939 -2.234 1.00 0.00 45 VAL A N 6
ATOM 8223 C CA . VAL A 1 47 ? 5.893 -10.419 -3.541 1.00 0.00 45 VAL A CA 6
ATOM 8224 C C . VAL A 1 47 ? 7.390 -10.600 -3.755 1.00 0.00 45 VAL A C 6
ATOM 8225 O O . VAL A 1 47 ? 8.087 -11.116 -2.884 1.00 0.00 45 VAL A O 6
ATOM 8238 N N . ALA A 1 48 ? 7.878 -10.198 -4.918 1.00 0.00 46 ALA A N 6
ATOM 8239 C CA . ALA A 1 48 ? 9.308 -10.181 -5.170 1.00 0.00 46 ALA A CA 6
ATOM 8240 C C . ALA A 1 48 ? 9.863 -8.800 -4.845 1.00 0.00 46 ALA A C 6
ATOM 8241 O O . ALA A 1 48 ? 9.130 -7.925 -4.379 1.00 0.00 46 ALA A O 6
ATOM 8248 N N . ALA A 1 49 ? 11.139 -8.586 -5.118 1.00 0.00 47 ALA A N 6
ATOM 8249 C CA . ALA A 1 49 ? 11.771 -7.322 -4.774 1.00 0.00 47 ALA A CA 6
ATOM 8250 C C . ALA A 1 49 ? 11.372 -6.234 -5.763 1.00 0.00 47 ALA A C 6
ATOM 8251 O O . ALA A 1 49 ? 11.165 -5.081 -5.384 1.00 0.00 47 ALA A O 6
ATOM 8258 N N . LYS A 1 50 ? 11.230 -6.610 -7.025 1.00 0.00 48 LYS A N 6
ATOM 8259 C CA . LYS A 1 50 ? 10.836 -5.661 -8.056 1.00 0.00 48 LYS A CA 6
ATOM 8260 C C . LYS A 1 50 ? 9.320 -5.500 -8.098 1.00 0.00 48 LYS A C 6
ATOM 8261 O O . LYS A 1 50 ? 8.809 -4.550 -8.685 1.00 0.00 48 LYS A O 6
ATOM 8280 N N . THR A 1 51 ? 8.605 -6.421 -7.463 1.00 0.00 49 THR A N 6
ATOM 8281 C CA . THR A 1 51 ? 7.156 -6.333 -7.379 1.00 0.00 49 THR A CA 6
ATOM 8282 C C . THR A 1 51 ? 6.759 -5.154 -6.490 1.00 0.00 49 THR A C 6
ATOM 8283 O O . THR A 1 51 ? 5.813 -4.422 -6.787 1.00 0.00 49 THR A O 6
ATOM 8294 N N . VAL A 1 52 ? 7.513 -4.972 -5.409 1.00 0.00 50 VAL A N 6
ATOM 8295 C CA . VAL A 1 52 ? 7.340 -3.836 -4.518 1.00 0.00 50 VAL A CA 6
ATOM 8296 C C . VAL A 1 52 ? 7.490 -2.532 -5.289 1.00 0.00 50 VAL A C 6
ATOM 8297 O O . VAL A 1 52 ? 6.582 -1.700 -5.332 1.00 0.00 50 VAL A O 6
ATOM 8310 N N . SER A 1 53 ? 8.656 -2.387 -5.906 1.00 0.00 51 SER A N 6
ATOM 8311 C CA . SER A 1 53 ? 9.019 -1.194 -6.664 1.00 0.00 51 SER A CA 6
ATOM 8312 C C . SER A 1 53 ? 8.050 -0.924 -7.819 1.00 0.00 51 SER A C 6
ATOM 8313 O O . SER A 1 53 ? 7.991 0.194 -8.336 1.00 0.00 51 SER A O 6
ATOM 8321 N N . ARG A 1 54 ? 7.274 -1.926 -8.206 1.00 0.00 52 ARG A N 6
ATOM 8322 C CA . ARG A 1 54 ? 6.370 -1.777 -9.337 1.00 0.00 52 ARG A CA 6
ATOM 8323 C C . ARG A 1 54 ? 5.104 -1.034 -8.912 1.00 0.00 52 ARG A C 6
ATOM 8324 O O . ARG A 1 54 ? 4.651 -0.116 -9.600 1.00 0.00 52 ARG A O 6
ATOM 8345 N N . ALA A 1 55 ? 4.550 -1.411 -7.765 1.00 0.00 53 ALA A N 6
ATOM 8346 C CA . ALA A 1 55 ? 3.332 -0.781 -7.269 1.00 0.00 53 ALA A CA 6
ATOM 8347 C C . ALA A 1 55 ? 3.611 0.553 -6.602 1.00 0.00 53 ALA A C 6
ATOM 8348 O O . ALA A 1 55 ? 2.687 1.324 -6.366 1.00 0.00 53 ALA A O 6
ATOM 8355 N N . LEU A 1 56 ? 4.873 0.816 -6.269 1.00 0.00 54 LEU A N 6
ATOM 8356 C CA . LEU A 1 56 ? 5.265 2.118 -5.737 1.00 0.00 54 LEU A CA 6
ATOM 8357 C C . LEU A 1 56 ? 4.712 3.262 -6.594 1.00 0.00 54 LEU A C 6
ATOM 8358 O O . LEU A 1 56 ? 4.364 4.324 -6.077 1.00 0.00 54 LEU A O 6
ATOM 8374 N N . ALA A 1 57 ? 4.621 3.032 -7.903 1.00 0.00 55 ALA A N 6
ATOM 8375 C CA . ALA A 1 57 ? 4.065 4.020 -8.822 1.00 0.00 55 ALA A CA 6
ATOM 8376 C C . ALA A 1 57 ? 2.589 4.277 -8.521 1.00 0.00 55 ALA A C 6
ATOM 8377 O O . ALA A 1 57 ? 2.116 5.411 -8.582 1.00 0.00 55 ALA A O 6
ATOM 8384 N N . VAL A 1 58 ? 1.874 3.219 -8.170 1.00 0.00 56 VAL A N 6
ATOM 8385 C CA . VAL A 1 58 ? 0.467 3.318 -7.818 1.00 0.00 56 VAL A CA 6
ATOM 8386 C C . VAL A 1 58 ? 0.317 3.969 -6.447 1.00 0.00 56 VAL A C 6
ATOM 8387 O O . VAL A 1 58 ? -0.667 4.648 -6.164 1.00 0.00 56 VAL A O 6
ATOM 8400 N N . LEU A 1 59 ? 1.330 3.786 -5.612 1.00 0.00 57 LEU A N 6
ATOM 8401 C CA . LEU A 1 59 ? 1.300 4.286 -4.248 1.00 0.00 57 LEU A CA 6
ATOM 8402 C C . LEU A 1 59 ? 1.470 5.797 -4.210 1.00 0.00 57 LEU A C 6
ATOM 8403 O O . LEU A 1 59 ? 1.184 6.430 -3.206 1.00 0.00 57 LEU A O 6
ATOM 8419 N N . LYS A 1 60 ? 1.926 6.373 -5.307 1.00 0.00 58 LYS A N 6
ATOM 8420 C CA . LYS A 1 60 ? 2.065 7.818 -5.390 1.00 0.00 58 LYS A CA 6
ATOM 8421 C C . LYS A 1 60 ? 0.692 8.477 -5.348 1.00 0.00 58 LYS A C 6
ATOM 8422 O O . LYS A 1 60 ? 0.456 9.418 -4.589 1.00 0.00 58 LYS A O 6
ATOM 8441 N N . SER A 1 61 ? -0.212 7.961 -6.161 1.00 0.00 59 SER A N 6
ATOM 8442 C CA . SER A 1 61 ? -1.564 8.478 -6.239 1.00 0.00 59 SER A CA 6
ATOM 8443 C C . SER A 1 61 ? -2.492 7.771 -5.264 1.00 0.00 59 SER A C 6
ATOM 8444 O O . SER A 1 61 ? -3.148 8.402 -4.439 1.00 0.00 59 SER A O 6
ATOM 8452 N N . GLU A 1 62 ? -2.532 6.455 -5.367 1.00 0.00 60 GLU A N 6
ATOM 8453 C CA . GLU A 1 62 ? -3.518 5.653 -4.663 1.00 0.00 60 GLU A CA 6
ATOM 8454 C C . GLU A 1 62 ? -3.014 5.197 -3.297 1.00 0.00 60 GLU A C 6
ATOM 8455 O O . GLU A 1 62 ? -3.797 5.052 -2.357 1.00 0.00 60 GLU A O 6
ATOM 8467 N N . GLY A 1 63 ? -1.710 4.983 -3.184 1.00 0.00 61 GLY A N 6
ATOM 8468 C CA . GLY A 1 63 ? -1.142 4.549 -1.917 1.00 0.00 61 GLY A CA 6
ATOM 8469 C C . GLY A 1 63 ? -0.992 5.694 -0.937 1.00 0.00 61 GLY A C 6
ATOM 8470 O O . GLY A 1 63 ? -1.067 5.489 0.274 1.00 0.00 61 GLY A O 6
ATOM 8474 N N . LEU A 1 64 ? -0.790 6.894 -1.485 1.00 0.00 62 LEU A N 6
ATOM 8475 C CA . LEU A 1 64 ? -0.640 8.133 -0.719 1.00 0.00 62 LEU A CA 6
ATOM 8476 C C . LEU A 1 64 ? 0.730 8.216 -0.060 1.00 0.00 62 LEU A C 6
ATOM 8477 O O . LEU A 1 64 ? 0.887 7.925 1.125 1.00 0.00 62 LEU A O 6
ATOM 8493 N N . VAL A 1 65 ? 1.724 8.605 -0.855 1.00 0.00 63 VAL A N 6
ATOM 8494 C CA . VAL A 1 65 ? 3.090 8.782 -0.375 1.00 0.00 63 VAL A CA 6
ATOM 8495 C C . VAL A 1 65 ? 3.741 9.935 -1.131 1.00 0.00 63 VAL A C 6
ATOM 8496 O O . VAL A 1 65 ? 3.161 10.462 -2.080 1.00 0.00 63 VAL A O 6
ATOM 8509 N N . SER A 1 66 ? 4.934 10.327 -0.720 1.00 0.00 64 SER A N 6
ATOM 8510 C CA . SER A 1 66 ? 5.654 11.384 -1.411 1.00 0.00 64 SER A CA 6
ATOM 8511 C C . SER A 1 66 ? 7.158 11.139 -1.365 1.00 0.00 64 SER A C 6
ATOM 8512 O O . SER A 1 66 ? 7.772 11.118 -0.298 1.00 0.00 64 SER A O 6
ATOM 8520 N N . SER A 1 67 ? 7.744 10.935 -2.531 1.00 0.00 65 SER A N 6
ATOM 8521 C CA . SER A 1 67 ? 9.174 10.713 -2.633 1.00 0.00 65 SER A CA 6
ATOM 8522 C C . SER A 1 67 ? 9.904 12.049 -2.670 1.00 0.00 65 SER A C 6
ATOM 8523 O O . SER A 1 67 ? 9.874 12.760 -3.675 1.00 0.00 65 SER A O 6
ATOM 8531 N N . ARG A 1 68 ? 10.540 12.398 -1.562 1.00 0.00 66 ARG A N 6
ATOM 8532 C CA . ARG A 1 68 ? 11.294 13.636 -1.477 1.00 0.00 66 ARG A CA 6
ATOM 8533 C C . ARG A 1 68 ? 12.683 13.414 -2.051 1.00 0.00 66 ARG A C 6
ATOM 8534 O O . ARG A 1 68 ? 13.441 12.590 -1.540 1.00 0.00 66 ARG A O 6
ATOM 8555 N N . GLY A 1 69 ? 13.022 14.147 -3.100 1.00 0.00 67 GLY A N 6
ATOM 8556 C CA . GLY A 1 69 ? 14.310 13.965 -3.753 1.00 0.00 67 GLY A CA 6
ATOM 8557 C C . GLY A 1 69 ? 15.463 14.581 -2.980 1.00 0.00 67 GLY A C 6
ATOM 8558 O O . GLY A 1 69 ? 16.429 15.066 -3.568 1.00 0.00 67 GLY A O 6
ATOM 8562 N N . ALA A 1 70 ? 15.372 14.539 -1.663 1.00 0.00 68 ALA A N 6
ATOM 8563 C CA . ALA A 1 70 ? 16.386 15.106 -0.793 1.00 0.00 68 ALA A CA 6
ATOM 8564 C C . ALA A 1 70 ? 16.454 14.315 0.506 1.00 0.00 68 ALA A C 6
ATOM 8565 O O . ALA A 1 70 ? 17.429 13.611 0.769 1.00 0.00 68 ALA A O 6
ATOM 8572 N N . LEU A 1 71 ? 15.396 14.423 1.300 1.00 0.00 69 LEU A N 6
ATOM 8573 C CA . LEU A 1 71 ? 15.293 13.685 2.553 1.00 0.00 69 LEU A CA 6
ATOM 8574 C C . LEU A 1 71 ? 15.105 12.197 2.278 1.00 0.00 69 LEU A C 6
ATOM 8575 O O . LEU A 1 71 ? 15.556 11.348 3.045 1.00 0.00 69 LEU A O 6
ATOM 8591 N N . GLY A 1 72 ? 14.446 11.891 1.171 1.00 0.00 70 GLY A N 6
ATOM 8592 C CA . GLY A 1 72 ? 14.184 10.513 0.816 1.00 0.00 70 GLY A CA 6
ATOM 8593 C C . GLY A 1 72 ? 12.716 10.286 0.552 1.00 0.00 70 GLY A C 6
ATOM 8594 O O . GLY A 1 72 ? 11.898 11.175 0.787 1.00 0.00 70 GLY A O 6
ATOM 8598 N N . THR A 1 73 ? 12.371 9.110 0.064 1.00 0.00 71 THR A N 6
ATOM 8599 C CA . THR A 1 73 ? 10.989 8.807 -0.222 1.00 0.00 71 THR A CA 6
ATOM 8600 C C . THR A 1 73 ? 10.263 8.464 1.080 1.00 0.00 71 THR A C 6
ATOM 8601 O O . THR A 1 73 ? 10.653 7.548 1.810 1.00 0.00 71 THR A O 6
ATOM 8612 N N . VAL A 1 74 ? 9.231 9.233 1.393 1.00 0.00 72 VAL A N 6
ATOM 8613 C CA . VAL A 1 74 ? 8.570 9.113 2.679 1.00 0.00 72 VAL A CA 6
ATOM 8614 C C . VAL A 1 74 ? 7.071 8.894 2.515 1.00 0.00 72 VAL A C 6
ATOM 8615 O O . VAL A 1 74 ? 6.525 8.998 1.413 1.00 0.00 72 VAL A O 6
ATOM 8628 N N . VAL A 1 75 ? 6.419 8.584 3.621 1.00 0.00 73 VAL A N 6
ATOM 8629 C CA . VAL A 1 75 ? 4.981 8.414 3.651 1.00 0.00 73 VAL A CA 6
ATOM 8630 C C . VAL A 1 75 ? 4.334 9.725 4.052 1.00 0.00 73 VAL A C 6
ATOM 8631 O O . VAL A 1 75 ? 4.618 10.255 5.123 1.00 0.00 73 VAL A O 6
ATOM 8644 N N . GLU A 1 76 ? 3.490 10.265 3.199 1.00 0.00 74 GLU A N 6
ATOM 8645 C CA . GLU A 1 76 ? 2.815 11.509 3.510 1.00 0.00 74 GLU A CA 6
ATOM 8646 C C . GLU A 1 76 ? 1.335 11.401 3.242 1.00 0.00 74 GLU A C 6
ATOM 8647 O O . GLU A 1 76 ? 0.892 10.559 2.469 1.00 0.00 74 GLU A O 6
ATOM 8659 N N . LYS A 1 77 ? 0.579 12.276 3.874 1.00 0.00 75 LYS A N 6
ATOM 8660 C CA . LYS A 1 77 ? -0.833 12.418 3.584 1.00 0.00 75 LYS A CA 6
ATOM 8661 C C . LYS A 1 77 ? -0.984 13.250 2.304 1.00 0.00 75 LYS A C 6
ATOM 8662 O O . LYS A 1 77 ? -1.892 14.067 2.172 1.00 0.00 75 LYS A O 6
ATOM 8681 N N . ASN A 1 78 ? -0.084 13.008 1.352 1.00 0.00 76 ASN A N 6
ATOM 8682 C CA . ASN A 1 78 ? -0.036 13.778 0.120 1.00 0.00 76 ASN A CA 6
ATOM 8683 C C . ASN A 1 78 ? -0.141 12.885 -1.099 1.00 0.00 76 ASN A C 6
ATOM 8684 O O . ASN A 1 78 ? 0.868 12.455 -1.657 1.00 0.00 76 ASN A O 6
ATOM 8695 N N . PRO A 1 79 ? -1.372 12.548 -1.483 1.00 0.00 77 PRO A N 6
ATOM 8696 C CA . PRO A 1 79 ? -1.662 11.940 -2.776 1.00 0.00 77 PRO A CA 6
ATOM 8697 C C . PRO A 1 79 ? -1.062 12.763 -3.894 1.00 0.00 77 PRO A C 6
ATOM 8698 O O . PRO A 1 79 ? -1.436 13.924 -4.088 1.00 0.00 77 PRO A O 6
ATOM 8709 N N . ILE A 1 80 ? -0.122 12.185 -4.612 1.00 0.00 78 ILE A N 6
ATOM 8710 C CA . ILE A 1 80 ? 0.424 12.853 -5.765 1.00 0.00 78 ILE A CA 6
ATOM 8711 C C . ILE A 1 80 ? -0.678 13.002 -6.786 1.00 0.00 78 ILE A C 6
ATOM 8712 O O . ILE A 1 80 ? -1.387 12.035 -7.078 1.00 0.00 78 ILE A O 6
ATOM 8728 N N . VAL A 1 81 ? -0.871 14.222 -7.261 1.00 0.00 79 VAL A N 6
ATOM 8729 C CA . VAL A 1 81 ? -1.854 14.495 -8.294 1.00 0.00 79 VAL A CA 6
ATOM 8730 C C . VAL A 1 81 ? -1.451 13.797 -9.588 1.00 0.00 79 VAL A C 6
ATOM 8731 O O . VAL A 1 81 ? -0.929 14.414 -10.518 1.00 0.00 79 VAL A O 6
ATOM 8744 N N . ILE A 1 82 ? -1.641 12.489 -9.609 1.00 0.00 80 ILE A N 6
ATOM 8745 C CA . ILE A 1 82 ? -1.263 11.678 -10.746 1.00 0.00 80 ILE A CA 6
ATOM 8746 C C . ILE A 1 82 ? -2.312 11.770 -11.854 1.00 0.00 80 ILE A C 6
ATOM 8747 O O . ILE A 1 82 ? -3.414 11.236 -11.727 1.00 0.00 80 ILE A O 6
ATOM 8763 N N . THR A 1 83 ? -1.979 12.468 -12.927 1.00 0.00 81 THR A N 6
ATOM 8764 C CA . THR A 1 83 ? -2.835 12.508 -14.098 1.00 0.00 81 THR A CA 6
ATOM 8765 C C . THR A 1 83 ? -2.179 11.745 -15.242 1.00 0.00 81 THR A C 6
ATOM 8766 O O . THR A 1 83 ? -2.629 10.662 -15.620 1.00 0.00 81 THR A O 6
ATOM 8777 N N . GLY A 1 84 ? -1.099 12.309 -15.758 1.00 0.00 82 GLY A N 6
ATOM 8778 C CA . GLY A 1 84 ? -0.315 11.650 -16.775 1.00 0.00 82 GLY A CA 6
ATOM 8779 C C . GLY A 1 84 ? 1.165 11.826 -16.516 1.00 0.00 82 GLY A C 6
ATOM 8780 O O . GLY A 1 84 ? 1.579 12.836 -15.942 1.00 0.00 82 GLY A O 6
ATOM 8784 N N . ALA A 1 85 ? 1.964 10.849 -16.913 1.00 0.00 83 ALA A N 6
ATOM 8785 C CA . ALA A 1 85 ? 3.402 10.913 -16.699 1.00 0.00 83 ALA A CA 6
ATOM 8786 C C . ALA A 1 85 ? 4.135 11.117 -18.016 1.00 0.00 83 ALA A C 6
ATOM 8787 O O . ALA A 1 85 ? 3.571 10.894 -19.089 1.00 0.00 83 ALA A O 6
ATOM 8794 N N . ASP A 1 86 ? 5.395 11.518 -17.929 1.00 0.00 84 ASP A N 6
ATOM 8795 C CA . ASP A 1 86 ? 6.210 11.776 -19.115 1.00 0.00 84 ASP A CA 6
ATOM 8796 C C . ASP A 1 86 ? 6.693 10.462 -19.716 1.00 0.00 84 ASP A C 6
ATOM 8797 O O . ASP A 1 86 ? 6.809 10.321 -20.933 1.00 0.00 84 ASP A O 6
ATOM 8806 N N . ARG A 1 87 ? 6.948 9.498 -18.847 1.00 0.00 85 ARG A N 6
ATOM 8807 C CA . ARG A 1 87 ? 7.409 8.180 -19.265 1.00 0.00 85 ARG A CA 6
ATOM 8808 C C . ARG A 1 87 ? 6.271 7.355 -19.854 1.00 0.00 85 ARG A C 6
ATOM 8809 O O . ARG A 1 87 ? 6.501 6.396 -20.594 1.00 0.00 85 ARG A O 6
ATOM 8830 N N . LEU A 1 88 ? 5.048 7.728 -19.512 1.00 0.00 86 LEU A N 6
ATOM 8831 C CA . LEU A 1 88 ? 3.870 7.063 -20.041 1.00 0.00 86 LEU A CA 6
ATOM 8832 C C . LEU A 1 88 ? 3.715 7.361 -21.525 1.00 0.00 86 LEU A C 6
ATOM 8833 O O . LEU A 1 88 ? 3.163 8.389 -21.918 1.00 0.00 86 LEU A O 6
ATOM 8849 N N . LYS A 1 89 ? 4.248 6.466 -22.335 1.00 0.00 87 LYS A N 6
ATOM 8850 C CA . LYS A 1 89 ? 4.192 6.588 -23.781 1.00 0.00 87 LYS A CA 6
ATOM 8851 C C . LYS A 1 89 ? 4.480 5.225 -24.396 1.00 0.00 87 LYS A C 6
ATOM 8852 O O . LYS A 1 89 ? 3.803 4.780 -25.320 1.00 0.00 87 LYS A O 6
ATOM 8871 N N . ARG A 1 90 ? 5.498 4.572 -23.850 1.00 0.00 88 ARG A N 6
ATOM 8872 C CA . ARG A 1 90 ? 5.854 3.212 -24.216 1.00 0.00 88 ARG A CA 6
ATOM 8873 C C . ARG A 1 90 ? 6.311 2.473 -22.968 1.00 0.00 88 ARG A C 6
ATOM 8874 O O . ARG A 1 90 ? 7.012 3.044 -22.136 1.00 0.00 88 ARG A O 6
ATOM 8895 N N . MET A 1 91 ? 5.902 1.220 -22.827 1.00 0.00 89 MET A N 6
ATOM 8896 C CA . MET A 1 91 ? 6.353 0.408 -21.703 1.00 0.00 89 MET A CA 6
ATOM 8897 C C . MET A 1 91 ? 7.819 0.070 -21.911 1.00 0.00 89 MET A C 6
ATOM 8898 O O . MET A 1 91 ? 8.642 0.210 -21.008 1.00 0.00 89 MET A O 6
ATOM 8912 N N . GLU A 1 92 ? 8.134 -0.358 -23.121 1.00 0.00 90 GLU A N 6
ATOM 8913 C CA . GLU A 1 92 ? 9.512 -0.536 -23.532 1.00 0.00 90 GLU A CA 6
ATOM 8914 C C . GLU A 1 92 ? 9.987 0.757 -24.173 1.00 0.00 90 GLU A C 6
ATOM 8915 O O . GLU A 1 92 ? 10.039 0.876 -25.398 1.00 0.00 90 GLU A O 6
ATOM 8927 N N . LYS A 1 93 ? 10.282 1.737 -23.330 1.00 0.00 91 LYS A N 6
ATOM 8928 C CA . LYS A 1 93 ? 10.566 3.089 -23.786 1.00 0.00 91 LYS A CA 6
ATOM 8929 C C . LYS A 1 93 ? 11.803 3.140 -24.675 1.00 0.00 91 LYS A C 6
ATOM 8930 O O . LYS A 1 93 ? 12.921 2.879 -24.226 1.00 0.00 91 LYS A O 6
ATOM 8949 N N . ASN A 1 94 ? 11.577 3.459 -25.941 1.00 0.00 92 ASN A N 6
ATOM 8950 C CA . ASN A 1 94 ? 12.652 3.664 -26.897 1.00 0.00 92 ASN A CA 6
ATOM 8951 C C . ASN A 1 94 ? 13.216 5.068 -26.743 1.00 0.00 92 ASN A C 6
ATOM 8952 O O . ASN A 1 94 ? 12.468 6.013 -26.483 1.00 0.00 92 ASN A O 6
ATOM 8963 N N . GLY A 1 95 ? 14.530 5.201 -26.881 1.00 0.00 93 GLY A N 6
ATOM 8964 C CA . GLY A 1 95 ? 15.167 6.503 -26.781 1.00 0.00 93 GLY A CA 6
ATOM 8965 C C . GLY A 1 95 ? 14.675 7.472 -27.839 1.00 0.00 93 GLY A C 6
ATOM 8966 O O . GLY A 1 95 ? 14.517 8.666 -27.577 1.00 0.00 93 GLY A O 6
ATOM 8970 N N . MET A 1 96 ? 14.416 6.947 -29.030 1.00 0.00 94 MET A N 6
ATOM 8971 C CA . MET A 1 96 ? 13.912 7.756 -30.132 1.00 0.00 94 MET A CA 6
ATOM 8972 C C . MET A 1 96 ? 12.415 7.987 -29.965 1.00 0.00 94 MET A C 6
ATOM 8973 O O . MET A 1 96 ? 11.603 7.116 -30.279 1.00 0.00 94 MET A O 6
ATOM 8987 N N . ARG A 1 97 ? 12.061 9.157 -29.454 1.00 0.00 95 ARG A N 6
ATOM 8988 C CA . ARG A 1 97 ? 10.670 9.475 -29.169 1.00 0.00 95 ARG A CA 6
ATOM 8989 C C . ARG A 1 97 ? 10.052 10.306 -30.288 1.00 0.00 95 ARG A C 6
ATOM 8990 O O . ARG A 1 97 ? 10.746 11.057 -30.978 1.00 0.00 95 ARG A O 6
ATOM 9011 N N . TYR A 1 98 ? 8.747 10.158 -30.461 1.00 0.00 96 TYR A N 6
ATOM 9012 C CA . TYR A 1 98 ? 7.993 10.953 -31.420 1.00 0.00 96 TYR A CA 6
ATOM 9013 C C . TYR A 1 98 ? 6.743 11.507 -30.747 1.00 0.00 96 TYR A C 6
ATOM 9014 O O . TYR A 1 98 ? 6.344 11.027 -29.682 1.00 0.00 96 TYR A O 6
ATOM 9032 N N . ALA A 1 99 ? 6.136 12.514 -31.357 1.00 0.00 97 ALA A N 6
ATOM 9033 C CA . ALA A 1 99 ? 4.908 13.091 -30.835 1.00 0.00 97 ALA A CA 6
ATOM 9034 C C . ALA A 1 99 ? 3.697 12.416 -31.467 1.00 0.00 97 ALA A C 6
ATOM 9035 O O . ALA A 1 99 ? 3.420 12.596 -32.653 1.00 0.00 97 ALA A O 6
ATOM 9042 N N . PRO A 1 100 ? 2.954 11.627 -30.679 1.00 0.00 98 PRO A N 6
ATOM 9043 C CA . PRO A 1 100 ? 1.809 10.866 -31.170 1.00 0.00 98 PRO A CA 6
ATOM 9044 C C . PRO A 1 100 ? 0.533 11.704 -31.235 1.00 0.00 98 PRO A C 6
ATOM 9045 O O . PRO A 1 100 ? -0.566 11.174 -31.396 1.00 0.00 98 PRO A O 6
ATOM 9056 N N . GLY A 1 101 ? 0.694 13.013 -31.103 1.00 0.00 99 GLY A N 6
ATOM 9057 C CA . GLY A 1 101 ? -0.430 13.922 -31.190 1.00 0.00 99 GLY A CA 6
ATOM 9058 C C . GLY A 1 101 ? -0.064 15.177 -31.948 1.00 0.00 99 GLY A C 6
ATOM 9059 O O . GLY A 1 101 ? -0.526 16.273 -31.621 1.00 0.00 99 GLY A O 6
ATOM 9063 N N . GLU A 1 102 ? 0.779 15.016 -32.955 1.00 0.00 100 GLU A N 6
ATOM 9064 C CA . GLU A 1 102 ? 1.263 16.135 -33.743 1.00 0.00 100 GLU A CA 6
ATOM 9065 C C . GLU A 1 102 ? 1.404 15.718 -35.203 1.00 0.00 100 GLU A C 6
ATOM 9066 O O . GLU A 1 102 ? 0.480 15.998 -35.992 1.00 0.00 100 GLU A O 6
ATOM 9079 N N . MET A 1 3 ? 10.709 -19.097 6.982 1.00 0.00 1 MET A N 7
ATOM 9080 C CA . MET A 1 3 ? 10.972 -17.642 6.913 1.00 0.00 1 MET A CA 7
ATOM 9081 C C . MET A 1 3 ? 9.670 -16.872 6.755 1.00 0.00 1 MET A C 7
ATOM 9082 O O . MET A 1 3 ? 8.756 -17.321 6.065 1.00 0.00 1 MET A O 7
ATOM 9096 N N . PRO A 1 4 ? 9.569 -15.692 7.392 1.00 0.00 2 PRO A N 7
ATOM 9097 C CA . PRO A 1 4 ? 8.363 -14.856 7.344 1.00 0.00 2 PRO A CA 7
ATOM 9098 C C . PRO A 1 4 ? 8.186 -14.158 5.999 1.00 0.00 2 PRO A C 7
ATOM 9099 O O . PRO A 1 4 ? 7.313 -13.309 5.840 1.00 0.00 2 PRO A O 7
ATOM 9110 N N . TYR A 1 5 ? 9.028 -14.526 5.048 1.00 0.00 3 TYR A N 7
ATOM 9111 C CA . TYR A 1 5 ? 8.964 -13.987 3.697 1.00 0.00 3 TYR A CA 7
ATOM 9112 C C . TYR A 1 5 ? 8.067 -14.857 2.831 1.00 0.00 3 TYR A C 7
ATOM 9113 O O . TYR A 1 5 ? 8.332 -16.046 2.649 1.00 0.00 3 TYR A O 7
ATOM 9131 N N . LYS A 1 6 ? 7.005 -14.273 2.310 1.00 0.00 4 LYS A N 7
ATOM 9132 C CA . LYS A 1 6 ? 6.093 -15.002 1.448 1.00 0.00 4 LYS A CA 7
ATOM 9133 C C . LYS A 1 6 ? 6.561 -14.916 0.002 1.00 0.00 4 LYS A C 7
ATOM 9134 O O . LYS A 1 6 ? 7.072 -13.885 -0.435 1.00 0.00 4 LYS A O 7
ATOM 9153 N N . ALA A 1 7 ? 6.404 -16.008 -0.731 1.00 0.00 5 ALA A N 7
ATOM 9154 C CA . ALA A 1 7 ? 6.833 -16.065 -2.119 1.00 0.00 5 ALA A CA 7
ATOM 9155 C C . ALA A 1 7 ? 5.726 -15.591 -3.053 1.00 0.00 5 ALA A C 7
ATOM 9156 O O . ALA A 1 7 ? 4.567 -15.981 -2.901 1.00 0.00 5 ALA A O 7
ATOM 9163 N N . PRO A 1 8 ? 6.067 -14.737 -4.029 1.00 0.00 6 PRO A N 7
ATOM 9164 C CA . PRO A 1 8 ? 5.109 -14.265 -5.023 1.00 0.00 6 PRO A CA 7
ATOM 9165 C C . PRO A 1 8 ? 4.856 -15.314 -6.105 1.00 0.00 6 PRO A C 7
ATOM 9166 O O . PRO A 1 8 ? 5.744 -15.634 -6.897 1.00 0.00 6 PRO A O 7
ATOM 9177 N N . GLU A 1 9 ? 3.647 -15.863 -6.112 1.00 0.00 7 GLU A N 7
ATOM 9178 C CA . GLU A 1 9 ? 3.279 -16.905 -7.064 1.00 0.00 7 GLU A CA 7
ATOM 9179 C C . GLU A 1 9 ? 3.190 -16.321 -8.469 1.00 0.00 7 GLU A C 7
ATOM 9180 O O . GLU A 1 9 ? 4.093 -16.495 -9.289 1.00 0.00 7 GLU A O 7
ATOM 9192 N N . GLY A 1 10 ? 2.093 -15.626 -8.733 1.00 0.00 8 GLY A N 7
ATOM 9193 C CA . GLY A 1 10 ? 1.927 -14.944 -9.999 1.00 0.00 8 GLY A CA 7
ATOM 9194 C C . GLY A 1 10 ? 1.555 -13.488 -9.812 1.00 0.00 8 GLY A C 7
ATOM 9195 O O . GLY A 1 10 ? 1.486 -12.726 -10.780 1.00 0.00 8 GLY A O 7
ATOM 9199 N N . LYS A 1 11 ? 1.312 -13.106 -8.560 1.00 0.00 9 LYS A N 7
ATOM 9200 C CA . LYS A 1 11 ? 0.944 -11.737 -8.223 1.00 0.00 9 LYS A CA 7
ATOM 9201 C C . LYS A 1 11 ? 2.122 -10.796 -8.422 1.00 0.00 9 LYS A C 7
ATOM 9202 O O . LYS A 1 11 ? 3.281 -11.212 -8.352 1.00 0.00 9 LYS A O 7
ATOM 9221 N N . GLY A 1 12 ? 1.820 -9.533 -8.668 1.00 0.00 10 GLY A N 7
ATOM 9222 C CA . GLY A 1 12 ? 2.859 -8.550 -8.823 1.00 0.00 10 GLY A CA 7
ATOM 9223 C C . GLY A 1 12 ? 2.588 -7.313 -8.001 1.00 0.00 10 GLY A C 7
ATOM 9224 O O . GLY A 1 12 ? 2.167 -7.400 -6.846 1.00 0.00 10 GLY A O 7
ATOM 9228 N N . TYR A 1 13 ? 2.787 -6.158 -8.612 1.00 0.00 11 TYR A N 7
ATOM 9229 C CA . TYR A 1 13 ? 2.660 -4.883 -7.915 1.00 0.00 11 TYR A CA 7
ATOM 9230 C C . TYR A 1 13 ? 1.195 -4.541 -7.663 1.00 0.00 11 TYR A C 7
ATOM 9231 O O . TYR A 1 13 ? 0.877 -3.532 -7.041 1.00 0.00 11 TYR A O 7
ATOM 9249 N N . ALA A 1 14 ? 0.313 -5.403 -8.128 1.00 0.00 12 ALA A N 7
ATOM 9250 C CA . ALA A 1 14 ? -1.112 -5.148 -8.054 1.00 0.00 12 ALA A CA 7
ATOM 9251 C C . ALA A 1 14 ? -1.677 -5.696 -6.757 1.00 0.00 12 ALA A C 7
ATOM 9252 O O . ALA A 1 14 ? -2.734 -5.263 -6.293 1.00 0.00 12 ALA A O 7
ATOM 9259 N N . ASP A 1 15 ? -0.964 -6.643 -6.160 1.00 0.00 13 ASP A N 7
ATOM 9260 C CA . ASP A 1 15 ? -1.399 -7.224 -4.904 1.00 0.00 13 ASP A CA 7
ATOM 9261 C C . ASP A 1 15 ? -0.797 -6.438 -3.760 1.00 0.00 13 ASP A C 7
ATOM 9262 O O . ASP A 1 15 ? -1.439 -6.188 -2.740 1.00 0.00 13 ASP A O 7
ATOM 9271 N N . VAL A 1 16 ? 0.435 -5.999 -3.970 1.00 0.00 14 VAL A N 7
ATOM 9272 C CA . VAL A 1 16 ? 1.171 -5.294 -2.958 1.00 0.00 14 VAL A CA 7
ATOM 9273 C C . VAL A 1 16 ? 0.658 -3.859 -2.811 1.00 0.00 14 VAL A C 7
ATOM 9274 O O . VAL A 1 16 ? 0.644 -3.310 -1.710 1.00 0.00 14 VAL A O 7
ATOM 9287 N N . ALA A 1 17 ? 0.201 -3.273 -3.917 1.00 0.00 15 ALA A N 7
ATOM 9288 C CA . ALA A 1 17 ? -0.407 -1.949 -3.888 1.00 0.00 15 ALA A CA 7
ATOM 9289 C C . ALA A 1 17 ? -1.602 -1.926 -2.942 1.00 0.00 15 ALA A C 7
ATOM 9290 O O . ALA A 1 17 ? -1.736 -1.025 -2.113 1.00 0.00 15 ALA A O 7
ATOM 9297 N N . THR A 1 18 ? -2.450 -2.940 -3.059 1.00 0.00 16 THR A N 7
ATOM 9298 C CA . THR A 1 18 ? -3.633 -3.055 -2.224 1.00 0.00 16 THR A CA 7
ATOM 9299 C C . THR A 1 18 ? -3.242 -3.282 -0.765 1.00 0.00 16 THR A C 7
ATOM 9300 O O . THR A 1 18 ? -3.895 -2.783 0.152 1.00 0.00 16 THR A O 7
ATOM 9311 N N . HIS A 1 19 ? -2.154 -4.014 -0.557 1.00 0.00 17 HIS A N 7
ATOM 9312 C CA . HIS A 1 19 ? -1.701 -4.346 0.778 1.00 0.00 17 HIS A CA 7
ATOM 9313 C C . HIS A 1 19 ? -1.126 -3.137 1.498 1.00 0.00 17 HIS A C 7
ATOM 9314 O O . HIS A 1 19 ? -1.187 -3.050 2.725 1.00 0.00 17 HIS A O 7
ATOM 9329 N N . PHE A 1 20 ? -0.594 -2.194 0.737 1.00 0.00 18 PHE A N 7
ATOM 9330 C CA . PHE A 1 20 ? 0.022 -1.014 1.320 1.00 0.00 18 PHE A CA 7
ATOM 9331 C C . PHE A 1 20 ? -1.035 -0.056 1.850 1.00 0.00 18 PHE A C 7
ATOM 9332 O O . PHE A 1 20 ? -0.756 0.777 2.709 1.00 0.00 18 PHE A O 7
ATOM 9349 N N . ARG A 1 21 ? -2.255 -0.191 1.350 1.00 0.00 19 ARG A N 7
ATOM 9350 C CA . ARG A 1 21 ? -3.329 0.718 1.725 1.00 0.00 19 ARG A CA 7
ATOM 9351 C C . ARG A 1 21 ? -3.717 0.527 3.186 1.00 0.00 19 ARG A C 7
ATOM 9352 O O . ARG A 1 21 ? -4.236 1.442 3.823 1.00 0.00 19 ARG A O 7
ATOM 9373 N N . THR A 1 22 ? -3.442 -0.656 3.714 1.00 0.00 20 THR A N 7
ATOM 9374 C CA . THR A 1 22 ? -3.721 -0.956 5.110 1.00 0.00 20 THR A CA 7
ATOM 9375 C C . THR A 1 22 ? -2.687 -0.276 6.009 1.00 0.00 20 THR A C 7
ATOM 9376 O O . THR A 1 22 ? -2.971 0.086 7.149 1.00 0.00 20 THR A O 7
ATOM 9387 N N . LEU A 1 23 ? -1.497 -0.078 5.456 1.00 0.00 21 LEU A N 7
ATOM 9388 C CA . LEU A 1 23 ? -0.378 0.497 6.188 1.00 0.00 21 LEU A CA 7
ATOM 9389 C C . LEU A 1 23 ? -0.514 2.007 6.286 1.00 0.00 21 LEU A C 7
ATOM 9390 O O . LEU A 1 23 ? -0.043 2.626 7.239 1.00 0.00 21 LEU A O 7
ATOM 9406 N N . ILE A 1 24 ? -1.166 2.596 5.300 1.00 0.00 22 ILE A N 7
ATOM 9407 C CA . ILE A 1 24 ? -1.281 4.041 5.243 1.00 0.00 22 ILE A CA 7
ATOM 9408 C C . ILE A 1 24 ? -2.535 4.530 5.973 1.00 0.00 22 ILE A C 7
ATOM 9409 O O . ILE A 1 24 ? -2.738 5.734 6.131 1.00 0.00 22 ILE A O 7
ATOM 9425 N N . LYS A 1 25 ? -3.392 3.608 6.407 1.00 0.00 23 LYS A N 7
ATOM 9426 C CA . LYS A 1 25 ? -4.484 3.992 7.289 1.00 0.00 23 LYS A CA 7
ATOM 9427 C C . LYS A 1 25 ? -3.876 4.449 8.602 1.00 0.00 23 LYS A C 7
ATOM 9428 O O . LYS A 1 25 ? -3.762 5.648 8.857 1.00 0.00 23 LYS A O 7
ATOM 9447 N N . SER A 1 26 ? -3.498 3.508 9.447 1.00 0.00 24 SER A N 7
ATOM 9448 C CA . SER A 1 26 ? -2.539 3.819 10.484 1.00 0.00 24 SER A CA 7
ATOM 9449 C C . SER A 1 26 ? -1.324 2.925 10.281 1.00 0.00 24 SER A C 7
ATOM 9450 O O . SER A 1 26 ? -0.197 3.391 10.395 1.00 0.00 24 SER A O 7
ATOM 9458 N N . GLY A 1 27 ? -1.636 1.694 9.811 1.00 0.00 25 GLY A N 7
ATOM 9459 C CA . GLY A 1 27 ? -0.713 0.596 9.456 1.00 0.00 25 GLY A CA 7
ATOM 9460 C C . GLY A 1 27 ? 0.706 0.638 9.989 1.00 0.00 25 GLY A C 7
ATOM 9461 O O . GLY A 1 27 ? 1.585 -0.010 9.425 1.00 0.00 25 GLY A O 7
ATOM 9465 N N . GLU A 1 28 ? 0.927 1.359 11.067 1.00 0.00 26 GLU A N 7
ATOM 9466 C CA . GLU A 1 28 ? 2.261 1.568 11.616 1.00 0.00 26 GLU A CA 7
ATOM 9467 C C . GLU A 1 28 ? 3.184 2.250 10.592 1.00 0.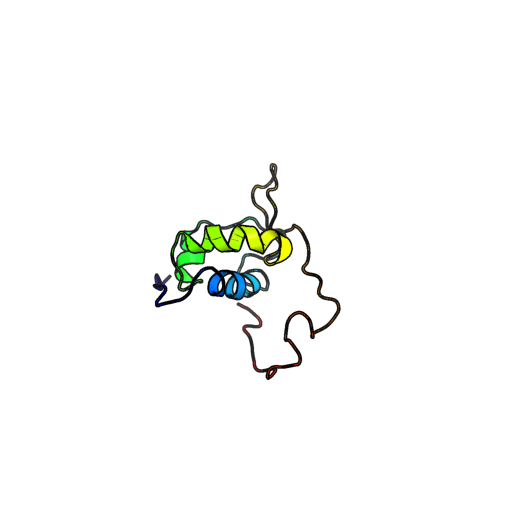00 26 GLU A C 7
ATOM 9468 O O . GLU A 1 28 ? 4.393 2.356 10.809 1.00 0.00 26 GLU A O 7
ATOM 9480 N N . LEU A 1 29 ? 2.607 2.720 9.482 1.00 0.00 27 LEU A N 7
ATOM 9481 C CA . LEU A 1 29 ? 3.358 3.403 8.440 1.00 0.00 27 LEU A CA 7
ATOM 9482 C C . LEU A 1 29 ? 2.662 4.710 8.106 1.00 0.00 27 LEU A C 7
ATOM 9483 O O . LEU A 1 29 ? 2.657 5.153 6.960 1.00 0.00 27 LEU A O 7
ATOM 9499 N N . ALA A 1 30 ? 2.071 5.312 9.131 1.00 0.00 28 ALA A N 7
ATOM 9500 C CA . ALA A 1 30 ? 1.371 6.580 8.997 1.00 0.00 28 ALA A CA 7
ATOM 9501 C C . ALA A 1 30 ? 2.302 7.671 8.453 1.00 0.00 28 ALA A C 7
ATOM 9502 O O . ALA A 1 30 ? 3.527 7.514 8.465 1.00 0.00 28 ALA A O 7
ATOM 9509 N N . PRO A 1 31 ? 1.748 8.815 8.009 1.00 0.00 29 PRO A N 7
ATOM 9510 C CA . PRO A 1 31 ? 2.532 9.856 7.354 1.00 0.00 29 PRO A CA 7
ATOM 9511 C C . PRO A 1 31 ? 3.401 10.617 8.347 1.00 0.00 29 PRO A C 7
ATOM 9512 O O . PRO A 1 31 ? 2.912 11.179 9.329 1.00 0.00 29 PRO A O 7
ATOM 9523 N N . GLY A 1 32 ? 4.693 10.623 8.063 1.00 0.00 30 GLY A N 7
ATOM 9524 C CA . GLY A 1 32 ? 5.674 11.163 8.975 1.00 0.00 30 GLY A CA 7
ATOM 9525 C C . GLY A 1 32 ? 6.826 10.197 9.165 1.00 0.00 30 GLY A C 7
ATOM 9526 O O . GLY A 1 32 ? 7.860 10.543 9.738 1.00 0.00 30 GLY A O 7
ATOM 9530 N N . ASP A 1 33 ? 6.629 8.974 8.693 1.00 0.00 31 ASP A N 7
ATOM 9531 C CA . ASP A 1 33 ? 7.659 7.942 8.745 1.00 0.00 31 ASP A CA 7
ATOM 9532 C C . ASP A 1 33 ? 8.268 7.756 7.355 1.00 0.00 31 ASP A C 7
ATOM 9533 O O . ASP A 1 33 ? 7.718 8.235 6.367 1.00 0.00 31 ASP A O 7
ATOM 9542 N N . THR A 1 34 ? 9.417 7.107 7.285 1.00 0.00 32 THR A N 7
ATOM 9543 C CA . THR A 1 34 ? 10.074 6.845 6.009 1.00 0.00 32 THR A CA 7
ATOM 9544 C C . THR A 1 34 ? 9.757 5.434 5.510 1.00 0.00 32 THR A C 7
ATOM 9545 O O . THR A 1 34 ? 9.479 4.534 6.305 1.00 0.00 32 THR A O 7
ATOM 9556 N N . LEU A 1 35 ? 9.801 5.245 4.194 1.00 0.00 33 LEU A N 7
ATOM 9557 C CA . LEU A 1 35 ? 9.436 3.967 3.585 1.00 0.00 33 LEU A CA 7
ATOM 9558 C C . LEU A 1 35 ? 10.492 2.894 3.838 1.00 0.00 33 LEU A C 7
ATOM 9559 O O . LEU A 1 35 ? 11.648 3.042 3.448 1.00 0.00 33 LEU A O 7
ATOM 9575 N N . PRO A 1 36 ? 10.094 1.797 4.502 1.00 0.00 34 PRO A N 7
ATOM 9576 C CA . PRO A 1 36 ? 10.947 0.612 4.689 1.00 0.00 34 PRO A CA 7
ATOM 9577 C C . PRO A 1 36 ? 10.862 -0.330 3.519 1.00 0.00 34 PRO A C 7
ATOM 9578 O O . PRO A 1 36 ? 11.396 -1.441 3.528 1.00 0.00 34 PRO A O 7
ATOM 9589 N N . SER A 1 37 ? 10.174 0.142 2.528 1.00 0.00 35 SER A N 7
ATOM 9590 C CA . SER A 1 37 ? 9.621 -0.714 1.504 1.00 0.00 35 SER A CA 7
ATOM 9591 C C . SER A 1 37 ? 10.585 -1.182 0.439 1.00 0.00 35 SER A C 7
ATOM 9592 O O . SER A 1 37 ? 10.397 -0.916 -0.748 1.00 0.00 35 SER A O 7
ATOM 9600 N N . VAL A 1 38 ? 11.620 -1.865 0.855 1.00 0.00 36 VAL A N 7
ATOM 9601 C CA . VAL A 1 38 ? 12.153 -2.983 0.113 1.00 0.00 36 VAL A CA 7
ATOM 9602 C C . VAL A 1 38 ? 11.679 -4.295 0.733 1.00 0.00 36 VAL A C 7
ATOM 9603 O O . VAL A 1 38 ? 11.013 -5.120 0.110 1.00 0.00 36 VAL A O 7
ATOM 9616 N N . ALA A 1 39 ? 12.027 -4.419 2.011 1.00 0.00 37 ALA A N 7
ATOM 9617 C CA . ALA A 1 39 ? 11.959 -5.658 2.766 1.00 0.00 37 ALA A CA 7
ATOM 9618 C C . ALA A 1 39 ? 10.619 -5.863 3.445 1.00 0.00 37 ALA A C 7
ATOM 9619 O O . ALA A 1 39 ? 9.935 -6.861 3.211 1.00 0.00 37 ALA A O 7
ATOM 9626 N N . ASP A 1 40 ? 10.282 -4.898 4.302 1.00 0.00 38 ASP A N 7
ATOM 9627 C CA . ASP A 1 40 ? 9.093 -4.935 5.163 1.00 0.00 38 ASP A CA 7
ATOM 9628 C C . ASP A 1 40 ? 7.855 -5.396 4.419 1.00 0.00 38 ASP A C 7
ATOM 9629 O O . ASP A 1 40 ? 6.961 -6.023 4.982 1.00 0.00 38 ASP A O 7
ATOM 9638 N N . ILE A 1 41 ? 7.833 -5.092 3.143 1.00 0.00 39 ILE A N 7
ATOM 9639 C CA . ILE A 1 41 ? 6.681 -5.328 2.315 1.00 0.00 39 ILE A CA 7
ATOM 9640 C C . ILE A 1 41 ? 6.688 -6.739 1.763 1.00 0.00 39 ILE A C 7
ATOM 9641 O O . ILE A 1 41 ? 5.752 -7.495 1.985 1.00 0.00 39 ILE A O 7
ATOM 9657 N N . ARG A 1 42 ? 7.767 -7.096 1.075 1.00 0.00 40 ARG A N 7
ATOM 9658 C CA . ARG A 1 42 ? 7.827 -8.364 0.357 1.00 0.00 40 ARG A CA 7
ATOM 9659 C C . ARG A 1 42 ? 7.799 -9.556 1.308 1.00 0.00 40 ARG A C 7
ATOM 9660 O O . ARG A 1 42 ? 7.513 -10.679 0.897 1.00 0.00 40 ARG A O 7
ATOM 9681 N N . ALA A 1 43 ? 8.109 -9.306 2.573 1.00 0.00 41 ALA A N 7
ATOM 9682 C CA . ALA A 1 43 ? 8.060 -10.349 3.583 1.00 0.00 41 ALA A CA 7
ATOM 9683 C C . ALA A 1 43 ? 6.623 -10.782 3.833 1.00 0.00 41 ALA A C 7
ATOM 9684 O O . ALA A 1 43 ? 6.277 -11.950 3.667 1.00 0.00 41 ALA A O 7
ATOM 9691 N N . GLN A 1 44 ? 5.791 -9.827 4.209 1.00 0.00 42 GLN A N 7
ATOM 9692 C CA . GLN A 1 44 ? 4.401 -10.101 4.538 1.00 0.00 42 GLN A CA 7
ATOM 9693 C C . GLN A 1 44 ? 3.578 -10.196 3.274 1.00 0.00 42 GLN A C 7
ATOM 9694 O O . GLN A 1 44 ? 2.836 -11.156 3.051 1.00 0.00 42 GLN A O 7
ATOM 9708 N N . PHE A 1 45 ? 3.715 -9.174 2.458 1.00 0.00 43 PHE A N 7
ATOM 9709 C CA . PHE A 1 45 ? 3.010 -9.088 1.207 1.00 0.00 43 PHE A CA 7
ATOM 9710 C C . PHE A 1 45 ? 3.867 -9.736 0.147 1.00 0.00 43 PHE A C 7
ATOM 9711 O O . PHE A 1 45 ? 4.647 -9.066 -0.510 1.00 0.00 43 PHE A O 7
ATOM 9728 N N . GLY A 1 46 ? 3.757 -11.055 0.083 1.00 0.00 44 GLY A N 7
ATOM 9729 C CA . GLY A 1 46 ? 4.550 -11.887 -0.821 1.00 0.00 44 GLY A CA 7
ATOM 9730 C C . GLY A 1 46 ? 4.771 -11.306 -2.208 1.00 0.00 44 GLY A C 7
ATOM 9731 O O . GLY A 1 46 ? 4.007 -11.573 -3.137 1.00 0.00 44 GLY A O 7
ATOM 9735 N N . VAL A 1 47 ? 5.833 -10.523 -2.330 1.00 0.00 45 VAL A N 7
ATOM 9736 C CA . VAL A 1 47 ? 6.257 -9.935 -3.593 1.00 0.00 45 VAL A CA 7
ATOM 9737 C C . VAL A 1 47 ? 7.783 -9.946 -3.654 1.00 0.00 45 VAL A C 7
ATOM 9738 O O . VAL A 1 47 ? 8.441 -10.395 -2.710 1.00 0.00 45 VAL A O 7
ATOM 9751 N N . ALA A 1 48 ? 8.353 -9.482 -4.754 1.00 0.00 46 ALA A N 7
ATOM 9752 C CA . ALA A 1 48 ? 9.799 -9.372 -4.854 1.00 0.00 46 ALA A CA 7
ATOM 9753 C C . ALA A 1 48 ? 10.243 -8.009 -4.339 1.00 0.00 46 ALA A C 7
ATOM 9754 O O . ALA A 1 48 ? 9.418 -7.221 -3.872 1.00 0.00 46 ALA A O 7
ATOM 9761 N N . ALA A 1 49 ? 11.527 -7.708 -4.453 1.00 0.00 47 ALA A N 7
ATOM 9762 C CA . ALA A 1 49 ? 12.065 -6.478 -3.886 1.00 0.00 47 ALA A CA 7
ATOM 9763 C C . ALA A 1 49 ? 11.728 -5.287 -4.771 1.00 0.00 47 ALA A C 7
ATOM 9764 O O . ALA A 1 49 ? 11.465 -4.184 -4.287 1.00 0.00 47 ALA A O 7
ATOM 9771 N N . LYS A 1 50 ? 11.718 -5.521 -6.075 1.00 0.00 48 LYS A N 7
ATOM 9772 C CA . LYS A 1 50 ? 11.354 -4.488 -7.030 1.00 0.00 48 LYS A CA 7
ATOM 9773 C C . LYS A 1 50 ? 9.840 -4.430 -7.210 1.00 0.00 48 LYS A C 7
ATOM 9774 O O . LYS A 1 50 ? 9.311 -3.471 -7.772 1.00 0.00 48 LYS A O 7
ATOM 9793 N N . THR A 1 51 ? 9.143 -5.449 -6.718 1.00 0.00 49 THR A N 7
ATOM 9794 C CA . THR A 1 51 ? 7.693 -5.496 -6.823 1.00 0.00 49 THR A CA 7
ATOM 9795 C C . THR A 1 51 ? 7.051 -4.477 -5.884 1.00 0.00 49 THR A C 7
ATOM 9796 O O . THR A 1 51 ? 6.075 -3.817 -6.246 1.00 0.00 49 THR A O 7
ATOM 9807 N N . VAL A 1 52 ? 7.607 -4.348 -4.679 1.00 0.00 50 VAL A N 7
ATOM 9808 C CA . VAL A 1 52 ? 7.169 -3.340 -3.737 1.00 0.00 50 VAL A CA 7
ATOM 9809 C C . VAL A 1 52 ? 7.236 -1.957 -4.371 1.00 0.00 50 VAL A C 7
ATOM 9810 O O . VAL A 1 52 ? 6.237 -1.242 -4.458 1.00 0.00 50 VAL A O 7
ATOM 9823 N N . SER A 1 53 ? 8.429 -1.607 -4.832 1.00 0.00 51 SER A N 7
ATOM 9824 C CA . SER A 1 53 ? 8.673 -0.318 -5.462 1.00 0.00 51 SER A CA 7
ATOM 9825 C C . SER A 1 53 ? 7.880 -0.166 -6.761 1.00 0.00 51 SER A C 7
ATOM 9826 O O . SER A 1 53 ? 7.749 0.938 -7.285 1.00 0.00 51 SER A O 7
ATOM 9834 N N . ARG A 1 54 ? 7.345 -1.269 -7.270 1.00 0.00 52 ARG A N 7
ATOM 9835 C CA . ARG A 1 54 ? 6.569 -1.227 -8.498 1.00 0.00 52 ARG A CA 7
ATOM 9836 C C . ARG A 1 54 ? 5.173 -0.700 -8.185 1.00 0.00 52 ARG A C 7
ATOM 9837 O O . ARG A 1 54 ? 4.641 0.148 -8.900 1.00 0.00 52 ARG A O 7
ATOM 9858 N N . ALA A 1 55 ? 4.590 -1.202 -7.096 1.00 0.00 53 ALA A N 7
ATOM 9859 C CA . ALA A 1 55 ? 3.326 -0.680 -6.592 1.00 0.00 53 ALA A CA 7
ATOM 9860 C C . ALA A 1 55 ? 3.491 0.742 -6.086 1.00 0.00 53 ALA A C 7
ATOM 9861 O O . ALA A 1 55 ? 2.573 1.549 -6.184 1.00 0.00 53 ALA A O 7
ATOM 9868 N N . LEU A 1 56 ? 4.666 1.038 -5.533 1.00 0.00 54 LEU A N 7
ATOM 9869 C CA . LEU A 1 56 ? 4.967 2.381 -5.024 1.00 0.00 54 LEU A CA 7
ATOM 9870 C C . LEU A 1 56 ? 4.721 3.454 -6.085 1.00 0.00 54 LEU A C 7
ATOM 9871 O O . LEU A 1 56 ? 4.334 4.578 -5.763 1.00 0.00 54 LEU A O 7
ATOM 9887 N N . ALA A 1 57 ? 4.921 3.095 -7.349 1.00 0.00 55 ALA A N 7
ATOM 9888 C CA . ALA A 1 57 ? 4.674 4.012 -8.458 1.00 0.00 55 ALA A CA 7
ATOM 9889 C C . ALA A 1 57 ? 3.192 4.371 -8.551 1.00 0.00 55 ALA A C 7
ATOM 9890 O O . ALA A 1 57 ? 2.826 5.423 -9.067 1.00 0.00 55 ALA A O 7
ATOM 9897 N N . VAL A 1 58 ? 2.345 3.476 -8.066 1.00 0.00 56 VAL A N 7
ATOM 9898 C CA . VAL A 1 58 ? 0.913 3.717 -8.003 1.00 0.00 56 VAL A CA 7
ATOM 9899 C C . VAL A 1 58 ? 0.554 4.334 -6.651 1.00 0.00 56 VAL A C 7
ATOM 9900 O O . VAL A 1 58 ? -0.375 5.135 -6.532 1.00 0.00 56 VAL A O 7
ATOM 9913 N N . LEU A 1 59 ? 1.341 3.980 -5.640 1.00 0.00 57 LEU A N 7
ATOM 9914 C CA . LEU A 1 59 ? 1.078 4.362 -4.257 1.00 0.00 57 LEU A CA 7
ATOM 9915 C C . LEU A 1 59 ? 1.388 5.827 -4.013 1.00 0.00 57 LEU A C 7
ATOM 9916 O O . LEU A 1 59 ? 1.001 6.382 -2.996 1.00 0.00 57 LEU A O 7
ATOM 9932 N N . LYS A 1 60 ? 2.086 6.458 -4.934 1.00 0.00 58 LYS A N 7
ATOM 9933 C CA . LYS A 1 60 ? 2.302 7.891 -4.832 1.00 0.00 58 LYS A CA 7
ATOM 9934 C C . LYS A 1 60 ? 0.962 8.622 -4.949 1.00 0.00 58 LYS A C 7
ATOM 9935 O O . LYS A 1 60 ? 0.733 9.635 -4.293 1.00 0.00 58 LYS A O 7
ATOM 9954 N N . SER A 1 61 ? 0.086 8.096 -5.800 1.00 0.00 59 SER A N 7
ATOM 9955 C CA . SER A 1 61 ? -1.257 8.630 -5.960 1.00 0.00 59 SER A CA 7
ATOM 9956 C C . SER A 1 61 ? -2.257 7.905 -5.049 1.00 0.00 59 SER A C 7
ATOM 9957 O O . SER A 1 61 ? -2.980 8.525 -4.274 1.00 0.00 59 SER A O 7
ATOM 9965 N N . GLU A 1 62 ? -2.284 6.582 -5.150 1.00 0.00 60 GLU A N 7
ATOM 9966 C CA . GLU A 1 62 ? -3.324 5.783 -4.507 1.00 0.00 60 GLU A CA 7
ATOM 9967 C C . GLU A 1 62 ? -2.948 5.398 -3.076 1.00 0.00 60 GLU A C 7
ATOM 9968 O O . GLU A 1 62 ? -3.814 5.244 -2.214 1.00 0.00 60 GLU A O 7
ATOM 9980 N N . GLY A 1 63 ? -1.656 5.236 -2.833 1.00 0.00 61 GLY A N 7
ATOM 9981 C CA . GLY A 1 63 ? -1.191 4.798 -1.528 1.00 0.00 61 GLY A CA 7
ATOM 9982 C C . GLY A 1 63 ? -0.881 5.949 -0.596 1.00 0.00 61 GLY A C 7
ATOM 9983 O O . GLY A 1 63 ? -0.686 5.741 0.599 1.00 0.00 61 GLY A O 7
ATOM 9987 N N . LEU A 1 64 ? -0.820 7.159 -1.152 1.00 0.00 62 LEU A N 7
ATOM 9988 C CA . LEU A 1 64 ? -0.531 8.365 -0.377 1.00 0.00 62 LEU A CA 7
ATOM 9989 C C . LEU A 1 64 ? 0.870 8.321 0.237 1.00 0.00 62 LEU A C 7
ATOM 9990 O O . LEU A 1 64 ? 1.039 8.520 1.440 1.00 0.00 62 LEU A O 7
ATOM 10006 N N . VAL A 1 65 ? 1.873 8.064 -0.594 1.00 0.00 63 VAL A N 7
ATOM 10007 C CA . VAL A 1 65 ? 3.262 8.119 -0.149 1.00 0.00 63 VAL A CA 7
ATOM 10008 C C . VAL A 1 65 ? 4.020 9.177 -0.934 1.00 0.00 63 VAL A C 7
ATOM 10009 O O . VAL A 1 65 ? 3.560 9.632 -1.981 1.00 0.00 63 VAL A O 7
ATOM 10022 N N . SER A 1 66 ? 5.179 9.563 -0.433 1.00 0.00 64 SER A N 7
ATOM 10023 C CA . SER A 1 66 ? 5.942 10.640 -1.031 1.00 0.00 64 SER A CA 7
ATOM 10024 C C . SER A 1 66 ? 7.285 10.128 -1.540 1.00 0.00 64 SER A C 7
ATOM 10025 O O . SER A 1 66 ? 8.195 9.835 -0.759 1.00 0.00 64 SER A O 7
ATOM 10033 N N . SER A 1 67 ? 7.397 9.989 -2.851 1.00 0.00 65 SER A N 7
ATOM 10034 C CA . SER A 1 67 ? 8.658 9.623 -3.464 1.00 0.00 65 SER A CA 7
ATOM 10035 C C . SER A 1 67 ? 9.539 10.863 -3.603 1.00 0.00 65 SER A C 7
ATOM 10036 O O . SER A 1 67 ? 9.731 11.389 -4.702 1.00 0.00 65 SER A O 7
ATOM 10044 N N . ARG A 1 68 ? 10.039 11.347 -2.471 1.00 0.00 66 ARG A N 7
ATOM 10045 C CA . ARG A 1 68 ? 10.852 12.548 -2.445 1.00 0.00 66 ARG A CA 7
ATOM 10046 C C . ARG A 1 68 ? 12.252 12.249 -2.958 1.00 0.00 66 ARG A C 7
ATOM 10047 O O . ARG A 1 68 ? 13.105 11.781 -2.208 1.00 0.00 66 ARG A O 7
ATOM 10068 N N . GLY A 1 69 ? 12.485 12.519 -4.237 1.00 0.00 67 GLY A N 7
ATOM 10069 C CA . GLY A 1 69 ? 13.759 12.183 -4.849 1.00 0.00 67 GLY A CA 7
ATOM 10070 C C . GLY A 1 69 ? 14.856 13.179 -4.520 1.00 0.00 67 GLY A C 7
ATOM 10071 O O . GLY A 1 69 ? 15.564 13.654 -5.406 1.00 0.00 67 GLY A O 7
ATOM 10075 N N . ALA A 1 70 ? 14.993 13.479 -3.239 1.00 0.00 68 ALA A N 7
ATOM 10076 C CA . ALA A 1 70 ? 15.999 14.409 -2.743 1.00 0.00 68 ALA A CA 7
ATOM 10077 C C . ALA A 1 70 ? 16.219 14.166 -1.255 1.00 0.00 68 ALA A C 7
ATOM 10078 O O . ALA A 1 70 ? 17.353 14.073 -0.784 1.00 0.00 68 ALA A O 7
ATOM 10085 N N . LEU A 1 71 ? 15.118 14.062 -0.521 1.00 0.00 69 LEU A N 7
ATOM 10086 C CA . LEU A 1 71 ? 15.169 13.728 0.896 1.00 0.00 69 LEU A CA 7
ATOM 10087 C C . LEU A 1 71 ? 15.152 12.210 1.052 1.00 0.00 69 LEU A C 7
ATOM 10088 O O . LEU A 1 71 ? 15.925 11.639 1.823 1.00 0.00 69 LEU A O 7
ATOM 10104 N N . GLY A 1 72 ? 14.272 11.569 0.299 1.00 0.00 70 GLY A N 7
ATOM 10105 C CA . GLY A 1 72 ? 14.176 10.128 0.315 1.00 0.00 70 GLY A CA 7
ATOM 10106 C C . GLY A 1 72 ? 12.738 9.664 0.312 1.00 0.00 70 GLY A C 7
ATOM 10107 O O . GLY A 1 72 ? 11.821 10.482 0.252 1.00 0.00 70 GLY A O 7
ATOM 10111 N N . THR A 1 73 ? 12.531 8.362 0.375 1.00 0.00 71 THR A N 7
ATOM 10112 C CA . THR A 1 73 ? 11.188 7.820 0.360 1.00 0.00 71 THR A CA 7
ATOM 10113 C C . THR A 1 73 ? 10.509 8.037 1.712 1.00 0.00 71 THR A C 7
ATOM 10114 O O . THR A 1 73 ? 10.842 7.381 2.702 1.00 0.00 71 THR A O 7
ATOM 10125 N N . VAL A 1 74 ? 9.567 8.969 1.752 1.00 0.00 72 VAL A N 7
ATOM 10126 C CA . VAL A 1 74 ? 8.909 9.333 2.993 1.00 0.00 72 VAL A CA 7
ATOM 10127 C C . VAL A 1 74 ? 7.407 9.152 2.860 1.00 0.00 72 VAL A C 7
ATOM 10128 O O . VAL A 1 74 ? 6.854 9.245 1.765 1.00 0.00 72 VAL A O 7
ATOM 10141 N N . VAL A 1 75 ? 6.750 8.859 3.960 1.00 0.00 73 VAL A N 7
ATOM 10142 C CA . VAL A 1 75 ? 5.321 8.663 3.940 1.00 0.00 73 VAL A CA 7
ATOM 10143 C C . VAL A 1 75 ? 4.629 9.977 4.251 1.00 0.00 73 VAL A C 7
ATOM 10144 O O . VAL A 1 75 ? 4.654 10.438 5.388 1.00 0.00 73 VAL A O 7
ATOM 10157 N N . GLU A 1 76 ? 4.064 10.606 3.237 1.00 0.00 74 GLU A N 7
ATOM 10158 C CA . GLU A 1 76 ? 3.312 11.832 3.440 1.00 0.00 74 GLU A CA 7
ATOM 10159 C C . GLU A 1 76 ? 1.937 11.691 2.836 1.00 0.00 74 GLU A C 7
ATOM 10160 O O . GLU A 1 76 ? 1.798 11.197 1.716 1.00 0.00 74 GLU A O 7
ATOM 10172 N N . LYS A 1 77 ? 0.932 12.129 3.573 1.00 0.00 75 LYS A N 7
ATOM 10173 C CA . LYS A 1 77 ? -0.432 12.105 3.082 1.00 0.00 75 LYS A CA 7
ATOM 10174 C C . LYS A 1 77 ? -0.565 13.083 1.915 1.00 0.00 75 LYS A C 7
ATOM 10175 O O . LYS A 1 77 ? -0.767 14.281 2.104 1.00 0.00 75 LYS A O 7
ATOM 10194 N N . ASN A 1 78 ? -0.382 12.575 0.710 1.00 0.00 76 ASN A N 7
ATOM 10195 C CA . ASN A 1 78 ? -0.442 13.411 -0.476 1.00 0.00 76 ASN A CA 7
ATOM 10196 C C . ASN A 1 78 ? -1.848 13.468 -1.030 1.00 0.00 76 ASN A C 7
ATOM 10197 O O . ASN A 1 78 ? -2.374 12.471 -1.524 1.00 0.00 76 ASN A O 7
ATOM 10208 N N . PRO A 1 79 ? -2.490 14.636 -0.925 1.00 0.00 77 PRO A N 7
ATOM 10209 C CA . PRO A 1 79 ? -3.774 14.870 -1.565 1.00 0.00 77 PRO A CA 7
ATOM 10210 C C . PRO A 1 79 ? -3.622 14.762 -3.073 1.00 0.00 77 PRO A C 7
ATOM 10211 O O . PRO A 1 79 ? -2.912 15.556 -3.689 1.00 0.00 77 PRO A O 7
ATOM 10222 N N . ILE A 1 80 ? -4.270 13.779 -3.665 1.00 0.00 78 ILE A N 7
ATOM 10223 C CA . ILE A 1 80 ? -4.073 13.504 -5.068 1.00 0.00 78 ILE A CA 7
ATOM 10224 C C . ILE A 1 80 ? -5.124 14.167 -5.924 1.00 0.00 78 ILE A C 7
ATOM 10225 O O . ILE A 1 80 ? -6.315 13.879 -5.805 1.00 0.00 78 ILE A O 7
ATOM 10241 N N . VAL A 1 81 ? -4.632 15.077 -6.769 1.00 0.00 79 VAL A N 7
ATOM 10242 C CA . VAL A 1 81 ? -5.450 15.901 -7.663 1.00 0.00 79 VAL A CA 7
ATOM 10243 C C . VAL A 1 81 ? -6.673 16.474 -6.942 1.00 0.00 79 VAL A C 7
ATOM 10244 O O . VAL A 1 81 ? -7.714 16.740 -7.551 1.00 0.00 79 VAL A O 7
ATOM 10257 N N . ILE A 1 82 ? -6.507 16.720 -5.647 1.00 0.00 80 ILE A N 7
ATOM 10258 C CA . ILE A 1 82 ? -7.600 17.161 -4.802 1.00 0.00 80 ILE A CA 7
ATOM 10259 C C . ILE A 1 82 ? -7.917 18.633 -5.040 1.00 0.00 80 ILE A C 7
ATOM 10260 O O . ILE A 1 82 ? -7.066 19.500 -4.839 1.00 0.00 80 ILE A O 7
ATOM 10276 N N . THR A 1 83 ? -9.134 18.901 -5.484 1.00 0.00 81 THR A N 7
ATOM 10277 C CA . THR A 1 83 ? -9.603 20.266 -5.646 1.00 0.00 81 THR A CA 7
ATOM 10278 C C . THR A 1 83 ? -10.790 20.520 -4.716 1.00 0.00 81 THR A C 7
ATOM 10279 O O . THR A 1 83 ? -11.054 21.651 -4.304 1.00 0.00 81 THR A O 7
ATOM 10290 N N . GLY A 1 84 ? -11.491 19.449 -4.379 1.00 0.00 82 GLY A N 7
ATOM 10291 C CA . GLY A 1 84 ? -12.597 19.542 -3.454 1.00 0.00 82 GLY A CA 7
ATOM 10292 C C . GLY A 1 84 ? -12.261 18.914 -2.120 1.00 0.00 82 GLY A C 7
ATOM 10293 O O . GLY A 1 84 ? -12.094 17.699 -2.026 1.00 0.00 82 GLY A O 7
ATOM 10297 N N . ALA A 1 85 ? -12.163 19.739 -1.088 1.00 0.00 83 ALA A N 7
ATOM 10298 C CA . ALA A 1 85 ? -11.788 19.267 0.239 1.00 0.00 83 ALA A CA 7
ATOM 10299 C C . ALA A 1 85 ? -12.890 18.407 0.847 1.00 0.00 83 ALA A C 7
ATOM 10300 O O . ALA A 1 85 ? -12.646 17.621 1.765 1.00 0.00 83 ALA A O 7
ATOM 10307 N N . ASP A 1 86 ? -14.099 18.545 0.316 1.00 0.00 84 ASP A N 7
ATOM 10308 C CA . ASP A 1 86 ? -15.237 17.763 0.784 1.00 0.00 84 ASP A CA 7
ATOM 10309 C C . ASP A 1 86 ? -15.193 16.368 0.185 1.00 0.00 84 ASP A C 7
ATOM 10310 O O . ASP A 1 86 ? -15.813 15.437 0.699 1.00 0.00 84 ASP A O 7
ATOM 10319 N N . ARG A 1 87 ? -14.439 16.231 -0.899 1.00 0.00 85 ARG A N 7
ATOM 10320 C CA . ARG A 1 87 ? -14.419 14.998 -1.673 1.00 0.00 85 ARG A CA 7
ATOM 10321 C C . ARG A 1 87 ? -13.367 14.039 -1.134 1.00 0.00 85 ARG A C 7
ATOM 10322 O O . ARG A 1 87 ? -13.211 12.927 -1.635 1.00 0.00 85 ARG A O 7
ATOM 10343 N N . LEU A 1 88 ? -12.642 14.476 -0.109 1.00 0.00 86 LEU A N 7
ATOM 10344 C CA . LEU A 1 88 ? -11.652 13.624 0.530 1.00 0.00 86 LEU A CA 7
ATOM 10345 C C . LEU A 1 88 ? -12.352 12.654 1.479 1.00 0.00 86 LEU A C 7
ATOM 10346 O O . LEU A 1 88 ? -11.822 11.595 1.811 1.00 0.00 86 LEU A O 7
ATOM 10362 N N . LYS A 1 89 ? -13.548 13.033 1.907 1.00 0.00 87 LYS A N 7
ATOM 10363 C CA . LYS A 1 89 ? -14.420 12.137 2.648 1.00 0.00 87 LYS A CA 7
ATOM 10364 C C . LYS A 1 89 ? -15.684 11.870 1.833 1.00 0.00 87 LYS A C 7
ATOM 10365 O O . LYS A 1 89 ? -15.823 12.357 0.711 1.00 0.00 87 LYS A O 7
ATOM 10384 N N . ARG A 1 90 ? -16.599 11.097 2.394 1.00 0.00 88 ARG A N 7
ATOM 10385 C CA . ARG A 1 90 ? -17.849 10.779 1.714 1.00 0.00 88 ARG A CA 7
ATOM 10386 C C . ARG A 1 90 ? -18.887 11.879 1.936 1.00 0.00 88 ARG A C 7
ATOM 10387 O O . ARG A 1 90 ? -18.625 12.861 2.639 1.00 0.00 88 ARG A O 7
ATOM 10408 N N . MET A 1 91 ? -20.062 11.710 1.335 1.00 0.00 89 MET A N 7
ATOM 10409 C CA . MET A 1 91 ? -21.156 12.660 1.507 1.00 0.00 89 MET A CA 7
ATOM 10410 C C . MET A 1 91 ? -21.684 12.581 2.933 1.00 0.00 89 MET A C 7
ATOM 10411 O O . MET A 1 91 ? -22.041 13.597 3.533 1.00 0.00 89 MET A O 7
ATOM 10425 N N . GLU A 1 92 ? -21.731 11.363 3.467 1.00 0.00 90 GLU A N 7
ATOM 10426 C CA . GLU A 1 92 ? -22.012 11.150 4.882 1.00 0.00 90 GLU A CA 7
ATOM 10427 C C . GLU A 1 92 ? -20.800 11.608 5.687 1.00 0.00 90 GLU A C 7
ATOM 10428 O O . GLU A 1 92 ? -20.017 10.802 6.189 1.00 0.00 90 GLU A O 7
ATOM 10440 N N . LYS A 1 93 ? -20.636 12.913 5.764 1.00 0.00 91 LYS A N 7
ATOM 10441 C CA . LYS A 1 93 ? -19.414 13.510 6.261 1.00 0.00 91 LYS A CA 7
ATOM 10442 C C . LYS A 1 93 ? -19.477 13.751 7.761 1.00 0.00 91 LYS A C 7
ATOM 10443 O O . LYS A 1 93 ? -20.462 14.275 8.282 1.00 0.00 91 LYS A O 7
ATOM 10462 N N . ASN A 1 94 ? -18.425 13.338 8.448 1.00 0.00 92 ASN A N 7
ATOM 10463 C CA . ASN A 1 94 ? -18.293 13.577 9.878 1.00 0.00 92 ASN A CA 7
ATOM 10464 C C . ASN A 1 94 ? -17.375 14.769 10.110 1.00 0.00 92 ASN A C 7
ATOM 10465 O O . ASN A 1 94 ? -16.341 14.898 9.448 1.00 0.00 92 ASN A O 7
ATOM 10476 N N . GLY A 1 95 ? -17.764 15.650 11.022 1.00 0.00 93 GLY A N 7
ATOM 10477 C CA . GLY A 1 95 ? -16.935 16.792 11.357 1.00 0.00 93 GLY A CA 7
ATOM 10478 C C . GLY A 1 95 ? -15.739 16.392 12.196 1.00 0.00 93 GLY A C 7
ATOM 10479 O O . GLY A 1 95 ? -14.700 17.057 12.176 1.00 0.00 93 GLY A O 7
ATOM 10483 N N . MET A 1 96 ? -15.899 15.308 12.942 1.00 0.00 94 MET A N 7
ATOM 10484 C CA . MET A 1 96 ? -14.824 14.753 13.749 1.00 0.00 94 MET A CA 7
ATOM 10485 C C . MET A 1 96 ? -14.092 13.664 12.967 1.00 0.00 94 MET A C 7
ATOM 10486 O O . MET A 1 96 ? -14.378 13.447 11.788 1.00 0.00 94 MET A O 7
ATOM 10500 N N . ARG A 1 97 ? -13.149 12.988 13.616 1.00 0.00 95 ARG A N 7
ATOM 10501 C CA . ARG A 1 97 ? -12.343 11.975 12.944 1.00 0.00 95 ARG A CA 7
ATOM 10502 C C . ARG A 1 97 ? -13.205 10.798 12.484 1.00 0.00 95 ARG A C 7
ATOM 10503 O O . ARG A 1 97 ? -14.162 10.404 13.158 1.00 0.00 95 ARG A O 7
ATOM 10524 N N . TYR A 1 98 ? -12.865 10.254 11.327 1.00 0.00 96 TYR A N 7
ATOM 10525 C CA . TYR A 1 98 ? -13.571 9.113 10.778 1.00 0.00 96 TYR A CA 7
ATOM 10526 C C . TYR A 1 98 ? -12.821 7.841 11.136 1.00 0.00 96 TYR A C 7
ATOM 10527 O O . TYR A 1 98 ? -11.602 7.779 10.980 1.00 0.00 96 TYR A O 7
ATOM 10545 N N . ALA A 1 99 ? -13.546 6.843 11.628 1.00 0.00 97 ALA A N 7
ATOM 10546 C CA . ALA A 1 99 ? -12.941 5.574 12.011 1.00 0.00 97 ALA A CA 7
ATOM 10547 C C . ALA A 1 99 ? -12.552 4.769 10.779 1.00 0.00 97 ALA A C 7
ATOM 10548 O O . ALA A 1 99 ? -13.415 4.252 10.071 1.00 0.00 97 ALA A O 7
ATOM 10555 N N . PRO A 1 100 ? -11.245 4.651 10.510 1.00 0.00 98 PRO A N 7
ATOM 10556 C CA . PRO A 1 100 ? -10.740 3.986 9.316 1.00 0.00 98 PRO A CA 7
ATOM 10557 C C . PRO A 1 100 ? -10.511 2.491 9.532 1.00 0.00 98 PRO A C 7
ATOM 10558 O O . PRO A 1 100 ? -10.125 1.766 8.613 1.00 0.00 98 PRO A O 7
ATOM 10569 N N . GLY A 1 101 ? -10.756 2.038 10.749 1.00 0.00 99 GLY A N 7
ATOM 10570 C CA . GLY A 1 101 ? -10.561 0.641 11.076 1.00 0.00 99 GLY A CA 7
ATOM 10571 C C . GLY A 1 101 ? -11.540 0.161 12.125 1.00 0.00 99 GLY A C 7
ATOM 10572 O O . GLY A 1 101 ? -11.157 -0.514 13.081 1.00 0.00 99 GLY A O 7
ATOM 10576 N N . GLU A 1 102 ? -12.802 0.515 11.957 1.00 0.00 100 GLU A N 7
ATOM 10577 C CA . GLU A 1 102 ? -13.835 0.098 12.889 1.00 0.00 100 GLU A CA 7
ATOM 10578 C C . GLU A 1 102 ? -14.577 -1.105 12.326 1.00 0.00 100 GLU A C 7
ATOM 10579 O O . GLU A 1 102 ? -15.134 -0.992 11.215 1.00 0.00 100 GLU A O 7
ATOM 10592 N N . MET A 1 3 ? 8.241 -18.907 9.861 1.00 0.00 1 MET A N 8
ATOM 10593 C CA . MET A 1 3 ? 8.237 -18.117 8.610 1.00 0.00 1 MET A CA 8
ATOM 10594 C C . MET A 1 3 ? 6.807 -17.778 8.191 1.00 0.00 1 MET A C 8
ATOM 10595 O O . MET A 1 3 ? 6.160 -18.538 7.471 1.00 0.00 1 MET A O 8
ATOM 10609 N N . PRO A 1 4 ? 6.297 -16.619 8.638 1.00 0.00 2 PRO A N 8
ATOM 10610 C CA . PRO A 1 4 ? 4.923 -16.188 8.365 1.00 0.00 2 PRO A CA 8
ATOM 10611 C C . PRO A 1 4 ? 4.786 -15.448 7.034 1.00 0.00 2 PRO A C 8
ATOM 10612 O O . PRO A 1 4 ? 3.992 -14.513 6.908 1.00 0.00 2 PRO A O 8
ATOM 10623 N N . TYR A 1 5 ? 5.545 -15.888 6.040 1.00 0.00 3 TYR A N 8
ATOM 10624 C CA . TYR A 1 5 ? 5.546 -15.245 4.732 1.00 0.00 3 TYR A CA 8
ATOM 10625 C C . TYR A 1 5 ? 4.343 -15.687 3.912 1.00 0.00 3 TYR A C 8
ATOM 10626 O O . TYR A 1 5 ? 4.014 -16.874 3.870 1.00 0.00 3 TYR A O 8
ATOM 10644 N N . LYS A 1 6 ? 3.695 -14.734 3.259 1.00 0.00 4 LYS A N 8
ATOM 10645 C CA . LYS A 1 6 ? 2.535 -15.029 2.433 1.00 0.00 4 LYS A CA 8
ATOM 10646 C C . LYS A 1 6 ? 2.973 -15.362 1.010 1.00 0.00 4 LYS A C 8
ATOM 10647 O O . LYS A 1 6 ? 3.160 -14.467 0.185 1.00 0.00 4 LYS A O 8
ATOM 10666 N N . ALA A 1 7 ? 3.162 -16.648 0.739 1.00 0.00 5 ALA A N 8
ATOM 10667 C CA . ALA A 1 7 ? 3.627 -17.103 -0.566 1.00 0.00 5 ALA A CA 8
ATOM 10668 C C . ALA A 1 7 ? 2.481 -17.139 -1.578 1.00 0.00 5 ALA A C 8
ATOM 10669 O O . ALA A 1 7 ? 1.505 -17.870 -1.402 1.00 0.00 5 ALA A O 8
ATOM 10676 N N . PRO A 1 8 ? 2.582 -16.329 -2.641 1.00 0.00 6 PRO A N 8
ATOM 10677 C CA . PRO A 1 8 ? 1.582 -16.265 -3.699 1.00 0.00 6 PRO A CA 8
ATOM 10678 C C . PRO A 1 8 ? 1.886 -17.220 -4.850 1.00 0.00 6 PRO A C 8
ATOM 10679 O O . PRO A 1 8 ? 2.899 -17.924 -4.840 1.00 0.00 6 PRO A O 8
ATOM 10690 N N . GLU A 1 9 ? 1.009 -17.239 -5.841 1.00 0.00 7 GLU A N 8
ATOM 10691 C CA . GLU A 1 9 ? 1.228 -18.044 -7.030 1.00 0.00 7 GLU A CA 8
ATOM 10692 C C . GLU A 1 9 ? 1.913 -17.203 -8.104 1.00 0.00 7 GLU A C 8
ATOM 10693 O O . GLU A 1 9 ? 3.143 -17.136 -8.159 1.00 0.00 7 GLU A O 8
ATOM 10705 N N . GLY A 1 10 ? 1.113 -16.539 -8.931 1.00 0.00 8 GLY A N 8
ATOM 10706 C CA . GLY A 1 10 ? 1.645 -15.663 -9.953 1.00 0.00 8 GLY A CA 8
ATOM 10707 C C . GLY A 1 10 ? 1.047 -14.280 -9.848 1.00 0.00 8 GLY A C 8
ATOM 10708 O O . GLY A 1 10 ? -0.087 -14.048 -10.267 1.00 0.00 8 GLY A O 8
ATOM 10712 N N . LYS A 1 11 ? 1.802 -13.363 -9.271 1.00 0.00 9 LYS A N 8
ATOM 10713 C CA . LYS A 1 11 ? 1.300 -12.027 -8.991 1.00 0.00 9 LYS A CA 8
ATOM 10714 C C . LYS A 1 11 ? 2.180 -10.969 -9.643 1.00 0.00 9 LYS A C 8
ATOM 10715 O O . LYS A 1 11 ? 3.380 -11.179 -9.849 1.00 0.00 9 LYS A O 8
ATOM 10734 N N . GLY A 1 12 ? 1.582 -9.843 -9.984 1.00 0.00 10 GLY A N 8
ATOM 10735 C CA . GLY A 1 12 ? 2.354 -8.710 -10.406 1.00 0.00 10 GLY A CA 8
ATOM 10736 C C . GLY A 1 12 ? 2.435 -7.691 -9.296 1.00 0.00 10 GLY A C 8
ATOM 10737 O O . GLY A 1 12 ? 2.434 -8.046 -8.116 1.00 0.00 10 GLY A O 8
ATOM 10741 N N . TYR A 1 13 ? 2.445 -6.432 -9.666 1.00 0.00 11 TYR A N 8
ATOM 10742 C CA . TYR A 1 13 ? 2.519 -5.335 -8.708 1.00 0.00 11 TYR A CA 8
ATOM 10743 C C . TYR A 1 13 ? 1.145 -5.052 -8.093 1.00 0.00 11 TYR A C 8
ATOM 10744 O O . TYR A 1 13 ? 0.896 -3.961 -7.586 1.00 0.00 11 TYR A O 8
ATOM 10762 N N . ALA A 1 14 ? 0.274 -6.048 -8.107 1.00 0.00 12 ALA A N 8
ATOM 10763 C CA . ALA A 1 14 ? -1.108 -5.852 -7.696 1.00 0.00 12 ALA A CA 8
ATOM 10764 C C . ALA A 1 14 ? -1.287 -6.091 -6.205 1.00 0.00 12 ALA A C 8
ATOM 10765 O O . ALA A 1 14 ? -1.904 -5.288 -5.507 1.00 0.00 12 ALA A O 8
ATOM 10772 N N . ASP A 1 15 ? -0.721 -7.185 -5.715 1.00 0.00 13 ASP A N 8
ATOM 10773 C CA . ASP A 1 15 ? -0.902 -7.577 -4.323 1.00 0.00 13 ASP A CA 8
ATOM 10774 C C . ASP A 1 15 ? -0.023 -6.730 -3.423 1.00 0.00 13 ASP A C 8
ATOM 10775 O O . ASP A 1 15 ? -0.341 -6.486 -2.263 1.00 0.00 13 ASP A O 8
ATOM 10784 N N . VAL A 1 16 ? 1.068 -6.246 -3.990 1.00 0.00 14 VAL A N 8
ATOM 10785 C CA . VAL A 1 16 ? 2.055 -5.521 -3.235 1.00 0.00 14 VAL A CA 8
ATOM 10786 C C . VAL A 1 16 ? 1.572 -4.102 -2.906 1.00 0.00 14 VAL A C 8
ATOM 10787 O O . VAL A 1 16 ? 1.984 -3.511 -1.904 1.00 0.00 14 VAL A O 8
ATOM 10800 N N . ALA A 1 17 ? 0.678 -3.569 -3.737 1.00 0.00 15 ALA A N 8
ATOM 10801 C CA . ALA A 1 17 ? 0.074 -2.266 -3.484 1.00 0.00 15 ALA A CA 8
ATOM 10802 C C . ALA A 1 17 ? -0.749 -2.281 -2.198 1.00 0.00 15 ALA A C 8
ATOM 10803 O O . ALA A 1 17 ? -0.788 -1.292 -1.461 1.00 0.00 15 ALA A O 8
ATOM 10810 N N . THR A 1 18 ? -1.385 -3.418 -1.923 1.00 0.00 16 THR A N 8
ATOM 10811 C CA . THR A 1 18 ? -2.226 -3.573 -0.741 1.00 0.00 16 THR A CA 8
ATOM 10812 C C . THR A 1 18 ? -1.421 -3.351 0.541 1.00 0.00 16 THR A C 8
ATOM 10813 O O . THR A 1 18 ? -1.968 -2.935 1.567 1.00 0.00 16 THR A O 8
ATOM 10824 N N . HIS A 1 19 ? -0.117 -3.606 0.465 1.00 0.00 17 HIS A N 8
ATOM 10825 C CA . HIS A 1 19 ? 0.768 -3.447 1.612 1.00 0.00 17 HIS A CA 8
ATOM 10826 C C . HIS A 1 19 ? 0.684 -2.031 2.173 1.00 0.00 17 HIS A C 8
ATOM 10827 O O . HIS A 1 19 ? 0.522 -1.843 3.375 1.00 0.00 17 HIS A O 8
ATOM 10842 N N . PHE A 1 20 ? 0.780 -1.044 1.297 1.00 0.00 18 PHE A N 8
ATOM 10843 C CA . PHE A 1 20 ? 0.791 0.350 1.723 1.00 0.00 18 PHE A CA 8
ATOM 10844 C C . PHE A 1 20 ? -0.621 0.879 1.941 1.00 0.00 18 PHE A C 8
ATOM 10845 O O . PHE A 1 20 ? -0.853 1.661 2.859 1.00 0.00 18 PHE A O 8
ATOM 10862 N N . ARG A 1 21 ? -1.566 0.432 1.117 1.00 0.00 19 ARG A N 8
ATOM 10863 C CA . ARG A 1 21 ? -2.956 0.875 1.246 1.00 0.00 19 ARG A CA 8
ATOM 10864 C C . ARG A 1 21 ? -3.488 0.574 2.641 1.00 0.00 19 ARG A C 8
ATOM 10865 O O . ARG A 1 21 ? -4.311 1.314 3.179 1.00 0.00 19 ARG A O 8
ATOM 10886 N N . THR A 1 22 ? -3.007 -0.515 3.222 1.00 0.00 20 THR A N 8
ATOM 10887 C CA . THR A 1 22 ? -3.421 -0.904 4.554 1.00 0.00 20 THR A CA 8
ATOM 10888 C C . THR A 1 22 ? -2.678 -0.069 5.591 1.00 0.00 20 THR A C 8
ATOM 10889 O O . THR A 1 22 ? -3.298 0.623 6.388 1.00 0.00 20 THR A O 8
ATOM 10900 N N . LEU A 1 23 ? -1.346 -0.098 5.517 1.00 0.00 21 LEU A N 8
ATOM 10901 C CA . LEU A 1 23 ? -0.473 0.596 6.469 1.00 0.00 21 LEU A CA 8
ATOM 10902 C C . LEU A 1 23 ? -0.874 2.049 6.697 1.00 0.00 21 LEU A C 8
ATOM 10903 O O . LEU A 1 23 ? -0.931 2.512 7.836 1.00 0.00 21 LEU A O 8
ATOM 10919 N N . ILE A 1 24 ? -1.127 2.763 5.613 1.00 0.00 22 ILE A N 8
ATOM 10920 C CA . ILE A 1 24 ? -1.440 4.182 5.686 1.00 0.00 22 ILE A CA 8
ATOM 10921 C C . ILE A 1 24 ? -2.803 4.414 6.332 1.00 0.00 22 ILE A C 8
ATOM 10922 O O . ILE A 1 24 ? -2.956 5.283 7.192 1.00 0.00 22 ILE A O 8
ATOM 10938 N N . LYS A 1 25 ? -3.785 3.613 5.949 1.00 0.00 23 LYS A N 8
ATOM 10939 C CA . LYS A 1 25 ? -5.140 3.806 6.440 1.00 0.00 23 LYS A CA 8
ATOM 10940 C C . LYS A 1 25 ? -5.358 3.093 7.774 1.00 0.00 23 LYS A C 8
ATOM 10941 O O . LYS A 1 25 ? -6.399 3.252 8.410 1.00 0.00 23 LYS A O 8
ATOM 10960 N N . SER A 1 26 ? -4.370 2.313 8.194 1.00 0.00 24 SER A N 8
ATOM 10961 C CA . SER A 1 26 ? -4.347 1.757 9.540 1.00 0.00 24 SER A CA 8
ATOM 10962 C C . SER A 1 26 ? -3.318 2.516 10.371 1.00 0.00 24 SER A C 8
ATOM 10963 O O . SER A 1 26 ? -2.981 2.109 11.484 1.00 0.00 24 SER A O 8
ATOM 10971 N N . GLY A 1 27 ? -2.955 3.698 9.856 1.00 0.00 25 GLY A N 8
ATOM 10972 C CA . GLY A 1 27 ? -1.835 4.520 10.334 1.00 0.00 25 GLY A CA 8
ATOM 10973 C C . GLY A 1 27 ? -0.721 3.795 11.084 1.00 0.00 25 GLY A C 8
ATOM 10974 O O . GLY A 1 27 ? -0.055 4.391 11.933 1.00 0.00 25 GLY A O 8
ATOM 10978 N N . GLU A 1 28 ? -0.527 2.517 10.788 1.00 0.00 26 GLU A N 8
ATOM 10979 C CA . GLU A 1 28 ? 0.600 1.767 11.327 1.00 0.00 26 GLU A CA 8
ATOM 10980 C C . GLU A 1 28 ? 1.890 2.285 10.707 1.00 0.00 26 GLU A C 8
ATOM 10981 O O . GLU A 1 28 ? 2.951 2.284 11.337 1.00 0.00 26 GLU A O 8
ATOM 10993 N N . LEU A 1 29 ? 1.780 2.723 9.462 1.00 0.00 27 LEU A N 8
ATOM 10994 C CA . LEU A 1 29 ? 2.862 3.408 8.784 1.00 0.00 27 LEU A CA 8
ATOM 10995 C C . LEU A 1 29 ? 2.541 4.895 8.779 1.00 0.00 27 LEU A C 8
ATOM 10996 O O . LEU A 1 29 ? 1.772 5.376 7.945 1.00 0.00 27 LEU A O 8
ATOM 11012 N N . ALA A 1 30 ? 3.088 5.600 9.755 1.00 0.00 28 ALA A N 8
ATOM 11013 C CA . ALA A 1 30 ? 2.724 6.989 10.013 1.00 0.00 28 ALA A CA 8
ATOM 11014 C C . ALA A 1 30 ? 3.210 7.934 8.917 1.00 0.00 28 ALA A C 8
ATOM 11015 O O . ALA A 1 30 ? 4.200 7.659 8.238 1.00 0.00 28 ALA A O 8
ATOM 11022 N N . PRO A 1 31 ? 2.520 9.073 8.745 1.00 0.00 29 PRO A N 8
ATOM 11023 C CA . PRO A 1 31 ? 2.923 10.101 7.792 1.00 0.00 29 PRO A CA 8
ATOM 11024 C C . PRO A 1 31 ? 4.085 10.921 8.336 1.00 0.00 29 PRO A C 8
ATOM 11025 O O . PRO A 1 31 ? 4.020 11.456 9.444 1.00 0.00 29 PRO A O 8
ATOM 11036 N N . GLY A 1 32 ? 5.142 11.011 7.552 1.00 0.00 30 GLY A N 8
ATOM 11037 C CA . GLY A 1 32 ? 6.364 11.626 8.014 1.00 0.00 30 GLY A CA 8
ATOM 11038 C C . GLY A 1 32 ? 7.434 10.584 8.231 1.00 0.00 30 GLY A C 8
ATOM 11039 O O . GLY A 1 32 ? 8.590 10.901 8.516 1.00 0.00 30 GLY A O 8
ATOM 11043 N N . ASP A 1 33 ? 7.037 9.327 8.093 1.00 0.00 31 ASP A N 8
ATOM 11044 C CA . ASP A 1 33 ? 7.959 8.210 8.195 1.00 0.00 31 ASP A CA 8
ATOM 11045 C C . ASP A 1 33 ? 8.397 7.824 6.791 1.00 0.00 31 ASP A C 8
ATOM 11046 O O . ASP A 1 33 ? 7.641 8.003 5.833 1.00 0.00 31 ASP A O 8
ATOM 11055 N N . THR A 1 34 ? 9.602 7.309 6.657 1.00 0.00 32 THR A N 8
ATOM 11056 C CA . THR A 1 34 ? 10.110 6.909 5.357 1.00 0.00 32 THR A CA 8
ATOM 11057 C C . THR A 1 34 ? 9.523 5.571 4.953 1.00 0.00 32 THR A C 8
ATOM 11058 O O . THR A 1 34 ? 9.084 4.800 5.809 1.00 0.00 32 THR A O 8
ATOM 11069 N N . LEU A 1 35 ? 9.498 5.301 3.660 1.00 0.00 33 LEU A N 8
ATOM 11070 C CA . LEU A 1 35 ? 9.099 3.991 3.191 1.00 0.00 33 LEU A CA 8
ATOM 11071 C C . LEU A 1 35 ? 10.043 2.937 3.743 1.00 0.00 33 LEU A C 8
ATOM 11072 O O . LEU A 1 35 ? 11.259 3.144 3.800 1.00 0.00 33 LEU A O 8
ATOM 11088 N N . PRO A 1 36 ? 9.495 1.793 4.153 1.00 0.00 34 PRO A N 8
ATOM 11089 C CA . PRO A 1 36 ? 10.291 0.699 4.707 1.00 0.00 34 PRO A CA 8
ATOM 11090 C C . PRO A 1 36 ? 11.076 -0.036 3.628 1.00 0.00 34 PRO A C 8
ATOM 11091 O O . PRO A 1 36 ? 10.855 0.170 2.430 1.00 0.00 34 PRO A O 8
ATOM 11102 N N . SER A 1 37 ? 12.004 -0.875 4.055 1.00 0.00 35 SER A N 8
ATOM 11103 C CA . SER A 1 37 ? 12.805 -1.645 3.126 1.00 0.00 35 SER A CA 8
ATOM 11104 C C . SER A 1 37 ? 11.915 -2.632 2.392 1.00 0.00 35 SER A C 8
ATOM 11105 O O . SER A 1 37 ? 10.924 -3.100 2.953 1.00 0.00 35 SER A O 8
ATOM 11113 N N . VAL A 1 38 ? 12.266 -2.945 1.146 1.00 0.00 36 VAL A N 8
ATOM 11114 C CA . VAL A 1 38 ? 11.466 -3.844 0.308 1.00 0.00 36 VAL A CA 8
ATOM 11115 C C . VAL A 1 38 ? 11.118 -5.138 1.041 1.00 0.00 36 VAL A C 8
ATOM 11116 O O . VAL A 1 38 ? 10.080 -5.749 0.784 1.00 0.00 36 VAL A O 8
ATOM 11129 N N . ALA A 1 39 ? 11.982 -5.525 1.973 1.00 0.00 37 ALA A N 8
ATOM 11130 C CA . ALA A 1 39 ? 11.773 -6.710 2.790 1.00 0.00 37 ALA A CA 8
ATOM 11131 C C . ALA A 1 39 ? 10.474 -6.620 3.587 1.00 0.00 37 ALA A C 8
ATOM 11132 O O . ALA A 1 39 ? 9.716 -7.581 3.645 1.00 0.00 37 ALA A O 8
ATOM 11139 N N . ASP A 1 40 ? 10.196 -5.453 4.170 1.00 0.00 38 ASP A N 8
ATOM 11140 C CA . ASP A 1 40 ? 9.015 -5.289 5.024 1.00 0.00 38 ASP A CA 8
ATOM 11141 C C . ASP A 1 40 ? 7.741 -5.346 4.190 1.00 0.00 38 ASP A C 8
ATOM 11142 O O . ASP A 1 40 ? 6.659 -5.643 4.701 1.00 0.00 38 ASP A O 8
ATOM 11151 N N . ILE A 1 41 ? 7.867 -5.040 2.905 1.00 0.00 39 ILE A N 8
ATOM 11152 C CA . ILE A 1 41 ? 6.752 -5.136 1.986 1.00 0.00 39 ILE A CA 8
ATOM 11153 C C . ILE A 1 41 ? 6.552 -6.588 1.576 1.00 0.00 39 ILE A C 8
ATOM 11154 O O . ILE A 1 41 ? 5.480 -7.153 1.780 1.00 0.00 39 ILE A O 8
ATOM 11170 N N . ARG A 1 42 ? 7.615 -7.191 1.048 1.00 0.00 40 ARG A N 8
ATOM 11171 C CA . ARG A 1 42 ? 7.532 -8.497 0.401 1.00 0.00 40 ARG A CA 8
ATOM 11172 C C . ARG A 1 42 ? 7.453 -9.656 1.395 1.00 0.00 40 ARG A C 8
ATOM 11173 O O . ARG A 1 42 ? 7.022 -10.750 1.036 1.00 0.00 40 ARG A O 8
ATOM 11194 N N . ALA A 1 43 ? 7.878 -9.430 2.625 1.00 0.00 41 ALA A N 8
ATOM 11195 C CA . ALA A 1 43 ? 7.828 -10.476 3.642 1.00 0.00 41 ALA A CA 8
ATOM 11196 C C . ALA A 1 43 ? 6.394 -10.716 4.072 1.00 0.00 41 ALA A C 8
ATOM 11197 O O . ALA A 1 43 ? 5.969 -11.851 4.291 1.00 0.00 41 ALA A O 8
ATOM 11204 N N . GLN A 1 44 ? 5.654 -9.631 4.186 1.00 0.00 42 GLN A N 8
ATOM 11205 C CA . GLN A 1 44 ? 4.250 -9.703 4.528 1.00 0.00 42 GLN A CA 8
ATOM 11206 C C . GLN A 1 44 ? 3.447 -9.980 3.268 1.00 0.00 42 GLN A C 8
ATOM 11207 O O . GLN A 1 44 ? 2.746 -10.985 3.155 1.00 0.00 42 GLN A O 8
ATOM 11221 N N . PHE A 1 45 ? 3.559 -9.061 2.331 1.00 0.00 43 PHE A N 8
ATOM 11222 C CA . PHE A 1 45 ? 2.942 -9.195 1.031 1.00 0.00 43 PHE A CA 8
ATOM 11223 C C . PHE A 1 45 ? 3.922 -9.831 0.060 1.00 0.00 43 PHE A C 8
ATOM 11224 O O . PHE A 1 45 ? 4.804 -9.164 -0.465 1.00 0.00 43 PHE A O 8
ATOM 11241 N N . GLY A 1 46 ? 3.759 -11.131 -0.139 1.00 0.00 44 GLY A N 8
ATOM 11242 C CA . GLY A 1 46 ? 4.707 -11.925 -0.908 1.00 0.00 44 GLY A CA 8
ATOM 11243 C C . GLY A 1 46 ? 4.942 -11.414 -2.315 1.00 0.00 44 GLY A C 8
ATOM 11244 O O . GLY A 1 46 ? 4.142 -11.659 -3.220 1.00 0.00 44 GLY A O 8
ATOM 11248 N N . VAL A 1 47 ? 6.045 -10.706 -2.491 1.00 0.00 45 VAL A N 8
ATOM 11249 C CA . VAL A 1 47 ? 6.440 -10.179 -3.791 1.00 0.00 45 VAL A CA 8
ATOM 11250 C C . VAL A 1 47 ? 7.955 -10.173 -3.915 1.00 0.00 45 VAL A C 8
ATOM 11251 O O . VAL A 1 47 ? 8.662 -10.574 -2.990 1.00 0.00 45 VAL A O 8
ATOM 11264 N N . ALA A 1 48 ? 8.453 -9.737 -5.058 1.00 0.00 46 ALA A N 8
ATOM 11265 C CA . ALA A 1 48 ? 9.880 -9.544 -5.230 1.00 0.00 46 ALA A CA 8
ATOM 11266 C C . ALA A 1 48 ? 10.241 -8.113 -4.849 1.00 0.00 46 ALA A C 8
ATOM 11267 O O . ALA A 1 48 ? 9.357 -7.297 -4.582 1.00 0.00 46 ALA A O 8
ATOM 11274 N N . ALA A 1 49 ? 11.526 -7.795 -4.854 1.00 0.00 47 ALA A N 8
ATOM 11275 C CA . ALA A 1 49 ? 11.969 -6.460 -4.485 1.00 0.00 47 ALA A CA 8
ATOM 11276 C C . ALA A 1 49 ? 11.733 -5.505 -5.641 1.00 0.00 47 ALA A C 8
ATOM 11277 O O . ALA A 1 49 ? 11.681 -4.286 -5.468 1.00 0.00 47 ALA A O 8
ATOM 11284 N N . LYS A 1 50 ? 11.578 -6.082 -6.824 1.00 0.00 48 LYS A N 8
ATOM 11285 C CA . LYS A 1 50 ? 11.194 -5.325 -8.000 1.00 0.00 48 LYS A CA 8
ATOM 11286 C C . LYS A 1 50 ? 9.716 -4.973 -7.901 1.00 0.00 48 LYS A C 8
ATOM 11287 O O . LYS A 1 50 ? 9.321 -3.824 -8.093 1.00 0.00 48 LYS A O 8
ATOM 11306 N N . THR A 1 51 ? 8.920 -5.982 -7.545 1.00 0.00 49 THR A N 8
ATOM 11307 C CA . THR A 1 51 ? 7.470 -5.861 -7.473 1.00 0.00 49 THR A CA 8
ATOM 11308 C C . THR A 1 51 ? 7.040 -4.731 -6.540 1.00 0.00 49 THR A C 8
ATOM 11309 O O . THR A 1 51 ? 6.133 -3.962 -6.862 1.00 0.00 49 THR A O 8
ATOM 11320 N N . VAL A 1 52 ? 7.701 -4.639 -5.387 1.00 0.00 50 VAL A N 8
ATOM 11321 C CA . VAL A 1 52 ? 7.424 -3.592 -4.410 1.00 0.00 50 VAL A CA 8
ATOM 11322 C C . VAL A 1 52 ? 7.484 -2.211 -5.058 1.00 0.00 50 VAL A C 8
ATOM 11323 O O . VAL A 1 52 ? 6.536 -1.429 -4.987 1.00 0.00 50 VAL A O 8
ATOM 11336 N N . SER A 1 53 ? 8.599 -1.942 -5.715 1.00 0.00 51 SER A N 8
ATOM 11337 C CA . SER A 1 53 ? 8.845 -0.647 -6.335 1.00 0.00 51 SER A CA 8
ATOM 11338 C C . SER A 1 53 ? 7.952 -0.429 -7.560 1.00 0.00 51 SER A C 8
ATOM 11339 O O . SER A 1 53 ? 7.924 0.659 -8.137 1.00 0.00 51 SER A O 8
ATOM 11347 N N . ARG A 1 54 ? 7.211 -1.459 -7.957 1.00 0.00 52 ARG A N 8
ATOM 11348 C CA . ARG A 1 54 ? 6.330 -1.343 -9.111 1.00 0.00 52 ARG A CA 8
ATOM 11349 C C . ARG A 1 54 ? 5.001 -0.718 -8.701 1.00 0.00 52 ARG A C 8
ATOM 11350 O O . ARG A 1 54 ? 4.508 0.199 -9.362 1.00 0.00 52 ARG A O 8
ATOM 11371 N N . ALA A 1 55 ? 4.424 -1.214 -7.609 1.00 0.00 53 ALA A N 8
ATOM 11372 C CA . ALA A 1 55 ? 3.180 -0.665 -7.086 1.00 0.00 53 ALA A CA 8
ATOM 11373 C C . ALA A 1 55 ? 3.384 0.714 -6.474 1.00 0.00 53 ALA A C 8
ATOM 11374 O O . ALA A 1 55 ? 2.427 1.466 -6.310 1.00 0.00 53 ALA A O 8
ATOM 11381 N N . LEU A 1 56 ? 4.627 1.042 -6.120 1.00 0.00 54 LEU A N 8
ATOM 11382 C CA . LEU A 1 56 ? 4.951 2.380 -5.607 1.00 0.00 54 LEU A CA 8
ATOM 11383 C C . LEU A 1 56 ? 4.464 3.472 -6.561 1.00 0.00 54 LEU A C 8
ATOM 11384 O O . LEU A 1 56 ? 4.118 4.579 -6.135 1.00 0.00 54 LEU A O 8
ATOM 11400 N N . ALA A 1 57 ? 4.423 3.153 -7.851 1.00 0.00 55 ALA A N 8
ATOM 11401 C CA . ALA A 1 57 ? 3.906 4.079 -8.851 1.00 0.00 55 ALA A CA 8
ATOM 11402 C C . ALA A 1 57 ? 2.429 4.374 -8.599 1.00 0.00 55 ALA A C 8
ATOM 11403 O O . ALA A 1 57 ? 1.944 5.471 -8.871 1.00 0.00 55 ALA A O 8
ATOM 11410 N N . VAL A 1 58 ? 1.732 3.393 -8.047 1.00 0.00 56 VAL A N 8
ATOM 11411 C CA . VAL A 1 58 ? 0.318 3.525 -7.730 1.00 0.00 56 VAL A CA 8
ATOM 11412 C C . VAL A 1 58 ? 0.139 4.143 -6.343 1.00 0.00 56 VAL A C 8
ATOM 11413 O O . VAL A 1 58 ? -0.809 4.887 -6.093 1.00 0.00 56 VAL A O 8
ATOM 11426 N N . LEU A 1 59 ? 1.089 3.871 -5.455 1.00 0.00 57 LEU A N 8
ATOM 11427 C CA . LEU A 1 59 ? 0.963 4.246 -4.056 1.00 0.00 57 LEU A CA 8
ATOM 11428 C C . LEU A 1 59 ? 1.190 5.730 -3.865 1.00 0.00 57 LEU A C 8
ATOM 11429 O O . LEU A 1 59 ? 0.800 6.284 -2.855 1.00 0.00 57 LEU A O 8
ATOM 11445 N N . LYS A 1 60 ? 1.796 6.380 -4.835 1.00 0.00 58 LYS A N 8
ATOM 11446 C CA . LYS A 1 60 ? 2.006 7.808 -4.724 1.00 0.00 58 LYS A CA 8
ATOM 11447 C C . LYS A 1 60 ? 0.665 8.547 -4.750 1.00 0.00 58 LYS A C 8
ATOM 11448 O O . LYS A 1 60 ? 0.495 9.567 -4.080 1.00 0.00 58 LYS A O 8
ATOM 11467 N N . SER A 1 61 ? -0.280 8.021 -5.524 1.00 0.00 59 SER A N 8
ATOM 11468 C CA . SER A 1 61 ? -1.622 8.579 -5.588 1.00 0.00 59 SER A CA 8
ATOM 11469 C C . SER A 1 61 ? -2.541 7.872 -4.600 1.00 0.00 59 SER A C 8
ATOM 11470 O O . SER A 1 61 ? -3.204 8.501 -3.786 1.00 0.00 59 SER A O 8
ATOM 11478 N N . GLU A 1 62 ? -2.548 6.549 -4.681 1.00 0.00 60 GLU A N 8
ATOM 11479 C CA . GLU A 1 62 ? -3.483 5.715 -3.932 1.00 0.00 60 GLU A CA 8
ATOM 11480 C C . GLU A 1 62 ? -2.988 5.432 -2.511 1.00 0.00 60 GLU A C 8
ATOM 11481 O O . GLU A 1 62 ? -3.697 5.682 -1.536 1.00 0.00 60 GLU A O 8
ATOM 11493 N N . GLY A 1 63 ? -1.770 4.923 -2.399 1.00 0.00 61 GLY A N 8
ATOM 11494 C CA . GLY A 1 63 ? -1.245 4.520 -1.104 1.00 0.00 61 GLY A CA 8
ATOM 11495 C C . GLY A 1 63 ? -0.795 5.696 -0.261 1.00 0.00 61 GLY A C 8
ATOM 11496 O O . GLY A 1 63 ? -0.440 5.524 0.899 1.00 0.00 61 GLY A O 8
ATOM 11500 N N . LEU A 1 64 ? -0.805 6.881 -0.864 1.00 0.00 62 LEU A N 8
ATOM 11501 C CA . LEU A 1 64 ? -0.449 8.127 -0.192 1.00 0.00 62 LEU A CA 8
ATOM 11502 C C . LEU A 1 64 ? 1.010 8.131 0.272 1.00 0.00 62 LEU A C 8
ATOM 11503 O O . LEU A 1 64 ? 1.310 7.914 1.446 1.00 0.00 62 LEU A O 8
ATOM 11519 N N . VAL A 1 65 ? 1.915 8.369 -0.666 1.00 0.00 63 VAL A N 8
ATOM 11520 C CA . VAL A 1 65 ? 3.342 8.424 -0.372 1.00 0.00 63 VAL A CA 8
ATOM 11521 C C . VAL A 1 65 ? 4.089 9.162 -1.473 1.00 0.00 63 VAL A C 8
ATOM 11522 O O . VAL A 1 65 ? 3.830 8.902 -2.647 1.00 0.00 63 VAL A O 8
ATOM 11535 N N . SER A 1 66 ? 5.009 10.060 -1.068 1.00 0.00 64 SER A N 8
ATOM 11536 C CA . SER A 1 66 ? 5.886 10.813 -2.004 1.00 0.00 64 SER A CA 8
ATOM 11537 C C . SER A 1 66 ? 6.218 12.205 -1.470 1.00 0.00 64 SER A C 8
ATOM 11538 O O . SER A 1 66 ? 5.612 13.196 -1.885 1.00 0.00 64 SER A O 8
ATOM 11546 N N . SER A 1 67 ? 7.131 12.291 -0.520 1.00 0.00 65 SER A N 8
ATOM 11547 C CA . SER A 1 67 ? 7.627 13.589 -0.098 1.00 0.00 65 SER A CA 8
ATOM 11548 C C . SER A 1 67 ? 8.917 13.959 -0.838 1.00 0.00 65 SER A C 8
ATOM 11549 O O . SER A 1 67 ? 8.975 14.967 -1.543 1.00 0.00 65 SER A O 8
ATOM 11557 N N . ARG A 1 68 ? 9.949 13.132 -0.683 1.00 0.00 66 ARG A N 8
ATOM 11558 C CA . ARG A 1 68 ? 11.285 13.487 -1.147 1.00 0.00 66 ARG A CA 8
ATOM 11559 C C . ARG A 1 68 ? 11.803 12.521 -2.204 1.00 0.00 66 ARG A C 8
ATOM 11560 O O . ARG A 1 68 ? 11.643 11.307 -2.091 1.00 0.00 66 ARG A O 8
ATOM 11581 N N . GLY A 1 69 ? 12.381 13.083 -3.251 1.00 0.00 67 GLY A N 8
ATOM 11582 C CA . GLY A 1 69 ? 13.138 12.297 -4.202 1.00 0.00 67 GLY A CA 8
ATOM 11583 C C . GLY A 1 69 ? 14.609 12.268 -3.834 1.00 0.00 67 GLY A C 8
ATOM 11584 O O . GLY A 1 69 ? 15.307 11.285 -4.084 1.00 0.00 67 GLY A O 8
ATOM 11588 N N . ALA A 1 70 ? 15.069 13.351 -3.213 1.00 0.00 68 ALA A N 8
ATOM 11589 C CA . ALA A 1 70 ? 16.481 13.517 -2.881 1.00 0.00 68 ALA A CA 8
ATOM 11590 C C . ALA A 1 70 ? 16.864 12.734 -1.633 1.00 0.00 68 ALA A C 8
ATOM 11591 O O . ALA A 1 70 ? 17.728 11.856 -1.683 1.00 0.00 68 ALA A O 8
ATOM 11598 N N . LEU A 1 71 ? 16.240 13.069 -0.508 1.00 0.00 69 LEU A N 8
ATOM 11599 C CA . LEU A 1 71 ? 16.477 12.349 0.735 1.00 0.00 69 LEU A CA 8
ATOM 11600 C C . LEU A 1 71 ? 15.939 10.934 0.586 1.00 0.00 69 LEU A C 8
ATOM 11601 O O . LEU A 1 71 ? 16.690 9.959 0.634 1.00 0.00 69 LEU A O 8
ATOM 11617 N N . GLY A 1 72 ? 14.638 10.835 0.382 1.00 0.00 70 GLY A N 8
ATOM 11618 C CA . GLY A 1 72 ? 14.023 9.552 0.149 1.00 0.00 70 GLY A CA 8
ATOM 11619 C C . GLY A 1 72 ? 12.521 9.632 0.199 1.00 0.00 70 GLY A C 8
ATOM 11620 O O . GLY A 1 72 ? 11.963 10.579 0.753 1.00 0.00 70 GLY A O 8
ATOM 11624 N N . THR A 1 73 ? 11.864 8.643 -0.376 1.00 0.00 71 THR A N 8
ATOM 11625 C CA . THR A 1 73 ? 10.425 8.675 -0.508 1.00 0.00 71 THR A CA 8
ATOM 11626 C C . THR A 1 73 ? 9.777 8.272 0.808 1.00 0.00 71 THR A C 8
ATOM 11627 O O . THR A 1 73 ? 10.031 7.194 1.352 1.00 0.00 71 THR A O 8
ATOM 11638 N N . VAL A 1 74 ? 8.973 9.172 1.343 1.00 0.00 72 VAL A N 8
ATOM 11639 C CA . VAL A 1 74 ? 8.366 8.963 2.638 1.00 0.00 72 VAL A CA 8
ATOM 11640 C C . VAL A 1 74 ? 6.859 9.023 2.525 1.00 0.00 72 VAL A C 8
ATOM 11641 O O . VAL A 1 74 ? 6.314 9.531 1.538 1.00 0.00 72 VAL A O 8
ATOM 11654 N N . VAL A 1 75 ? 6.202 8.529 3.549 1.00 0.00 73 VAL A N 8
ATOM 11655 C CA . VAL A 1 75 ? 4.759 8.433 3.568 1.00 0.00 73 VAL A CA 8
ATOM 11656 C C . VAL A 1 75 ? 4.152 9.746 4.036 1.00 0.00 73 VAL A C 8
ATOM 11657 O O . VAL A 1 75 ? 4.490 10.238 5.108 1.00 0.00 73 VAL A O 8
ATOM 11670 N N . GLU A 1 76 ? 3.286 10.328 3.227 1.00 0.00 74 GLU A N 8
ATOM 11671 C CA . GLU A 1 76 ? 2.568 11.528 3.628 1.00 0.00 74 GLU A CA 8
ATOM 11672 C C . GLU A 1 76 ? 1.092 11.368 3.320 1.00 0.00 74 GLU A C 8
ATOM 11673 O O . GLU A 1 76 ? 0.722 10.537 2.497 1.00 0.00 74 GLU A O 8
ATOM 11685 N N . LYS A 1 77 ? 0.248 12.153 3.977 1.00 0.00 75 LYS A N 8
ATOM 11686 C CA . LYS A 1 77 ? -1.181 12.099 3.706 1.00 0.00 75 LYS A CA 8
ATOM 11687 C C . LYS A 1 77 ? -1.495 12.815 2.390 1.00 0.00 75 LYS A C 8
ATOM 11688 O O . LYS A 1 77 ? -2.129 13.876 2.360 1.00 0.00 75 LYS A O 8
ATOM 11707 N N . ASN A 1 78 ? -0.995 12.232 1.307 1.00 0.00 76 ASN A N 8
ATOM 11708 C CA . ASN A 1 78 ? -1.203 12.746 -0.038 1.00 0.00 76 ASN A CA 8
ATOM 11709 C C . ASN A 1 78 ? -2.690 12.899 -0.326 1.00 0.00 76 ASN A C 8
ATOM 11710 O O . ASN A 1 78 ? -3.502 12.093 0.124 1.00 0.00 76 ASN A O 8
ATOM 11721 N N . PRO A 1 79 ? -3.074 13.953 -1.042 1.00 0.00 77 PRO A N 8
ATOM 11722 C CA . PRO A 1 79 ? -4.453 14.144 -1.458 1.00 0.00 77 PRO A CA 8
ATOM 11723 C C . PRO A 1 79 ? -4.851 13.154 -2.533 1.00 0.00 77 PRO A C 8
ATOM 11724 O O . PRO A 1 79 ? -4.271 13.124 -3.621 1.00 0.00 77 PRO A O 8
ATOM 11735 N N . ILE A 1 80 ? -5.825 12.333 -2.209 1.00 0.00 78 ILE A N 8
ATOM 11736 C CA . ILE A 1 80 ? -6.308 11.332 -3.112 1.00 0.00 78 ILE A CA 8
ATOM 11737 C C . ILE A 1 80 ? -7.260 11.925 -4.142 1.00 0.00 78 ILE A C 8
ATOM 11738 O O . ILE A 1 80 ? -8.344 12.412 -3.813 1.00 0.00 78 ILE A O 8
ATOM 11754 N N . VAL A 1 81 ? -6.779 11.934 -5.392 1.00 0.00 79 VAL A N 8
ATOM 11755 C CA . VAL A 1 81 ? -7.518 12.430 -6.559 1.00 0.00 79 VAL A CA 8
ATOM 11756 C C . VAL A 1 81 ? -8.298 13.710 -6.250 1.00 0.00 79 VAL A C 8
ATOM 11757 O O . VAL A 1 81 ? -9.385 13.943 -6.785 1.00 0.00 79 VAL A O 8
ATOM 11770 N N . ILE A 1 82 ? -7.704 14.564 -5.427 1.00 0.00 80 ILE A N 8
ATOM 11771 C CA . ILE A 1 82 ? -8.379 15.752 -4.944 1.00 0.00 80 ILE A CA 8
ATOM 11772 C C . ILE A 1 82 ? -8.313 16.867 -5.988 1.00 0.00 80 ILE A C 8
ATOM 11773 O O . ILE A 1 82 ? -7.293 17.045 -6.650 1.00 0.00 80 ILE A O 8
ATOM 11789 N N . THR A 1 83 ? -9.404 17.599 -6.153 1.00 0.00 81 THR A N 8
ATOM 11790 C CA . THR A 1 83 ? -9.447 18.699 -7.108 1.00 0.00 81 THR A CA 8
ATOM 11791 C C . THR A 1 83 ? -10.266 19.874 -6.562 1.00 0.00 81 THR A C 8
ATOM 11792 O O . THR A 1 83 ? -10.022 21.032 -6.905 1.00 0.00 81 THR A O 8
ATOM 11803 N N . GLY A 1 84 ? -11.227 19.579 -5.698 1.00 0.00 82 GLY A N 8
ATOM 11804 C CA . GLY A 1 84 ? -12.075 20.624 -5.167 1.00 0.00 82 GLY A CA 8
ATOM 11805 C C . GLY A 1 84 ? -12.173 20.590 -3.657 1.00 0.00 82 GLY A C 8
ATOM 11806 O O . GLY A 1 84 ? -13.267 20.518 -3.103 1.00 0.00 82 GLY A O 8
ATOM 11810 N N . ALA A 1 85 ? -11.034 20.661 -2.985 1.00 0.00 83 ALA A N 8
ATOM 11811 C CA . ALA A 1 85 ? -11.013 20.649 -1.527 1.00 0.00 83 ALA A CA 8
ATOM 11812 C C . ALA A 1 85 ? -11.250 22.051 -0.984 1.00 0.00 83 ALA A C 8
ATOM 11813 O O . ALA A 1 85 ? -11.886 22.231 0.054 1.00 0.00 83 ALA A O 8
ATOM 11820 N N . ASP A 1 86 ? -10.755 23.041 -1.714 1.00 0.00 84 ASP A N 8
ATOM 11821 C CA . ASP A 1 86 ? -10.880 24.437 -1.311 1.00 0.00 84 ASP A CA 8
ATOM 11822 C C . ASP A 1 86 ? -12.256 24.985 -1.651 1.00 0.00 84 ASP A C 8
ATOM 11823 O O . ASP A 1 86 ? -12.606 26.095 -1.251 1.00 0.00 84 ASP A O 8
ATOM 11832 N N . ARG A 1 87 ? -13.035 24.207 -2.390 1.00 0.00 85 ARG A N 8
ATOM 11833 C CA . ARG A 1 87 ? -14.368 24.637 -2.795 1.00 0.00 85 ARG A CA 8
ATOM 11834 C C . ARG A 1 87 ? -15.358 24.467 -1.650 1.00 0.00 85 ARG A C 8
ATOM 11835 O O . ARG A 1 87 ? -16.153 25.364 -1.362 1.00 0.00 85 ARG A O 8
ATOM 11856 N N . LEU A 1 88 ? -15.279 23.317 -0.990 1.00 0.00 86 LEU A N 8
ATOM 11857 C CA . LEU A 1 88 ? -16.244 22.930 0.030 1.00 0.00 86 LEU A CA 8
ATOM 11858 C C . LEU A 1 88 ? -16.275 23.916 1.191 1.00 0.00 86 LEU A C 8
ATOM 11859 O O . LEU A 1 88 ? -15.350 23.980 2.000 1.00 0.00 86 LEU A O 8
ATOM 11875 N N . LYS A 1 89 ? -17.350 24.693 1.246 1.00 0.00 87 LYS A N 8
ATOM 11876 C CA . LYS A 1 89 ? -17.574 25.643 2.333 1.00 0.00 87 LYS A CA 8
ATOM 11877 C C . LYS A 1 89 ? -19.056 25.982 2.448 1.00 0.00 87 LYS A C 8
ATOM 11878 O O . LYS A 1 89 ? -19.489 26.598 3.423 1.00 0.00 87 LYS A O 8
ATOM 11897 N N . ARG A 1 90 ? -19.825 25.556 1.451 1.00 0.00 88 ARG A N 8
ATOM 11898 C CA . ARG A 1 90 ? -21.251 25.840 1.387 1.00 0.00 88 ARG A CA 8
ATOM 11899 C C . ARG A 1 90 ? -21.878 25.121 0.199 1.00 0.00 88 ARG A C 8
ATOM 11900 O O . ARG A 1 90 ? -22.830 24.361 0.350 1.00 0.00 88 ARG A O 8
ATOM 11921 N N . MET A 1 91 ? -21.335 25.373 -0.986 1.00 0.00 89 MET A N 8
ATOM 11922 C CA . MET A 1 91 ? -21.866 24.784 -2.209 1.00 0.00 89 MET A CA 8
ATOM 11923 C C . MET A 1 91 ? -20.757 24.589 -3.232 1.00 0.00 89 MET A C 8
ATOM 11924 O O . MET A 1 91 ? -20.358 23.464 -3.522 1.00 0.00 89 MET A O 8
ATOM 11938 N N . GLU A 1 92 ? -20.258 25.692 -3.772 1.00 0.00 90 GLU A N 8
ATOM 11939 C CA . GLU A 1 92 ? -19.189 25.641 -4.758 1.00 0.00 90 GLU A CA 8
ATOM 11940 C C . GLU A 1 92 ? -18.227 26.805 -4.535 1.00 0.00 90 GLU A C 8
ATOM 11941 O O . GLU A 1 92 ? -17.131 26.621 -4.004 1.00 0.00 90 GLU A O 8
ATOM 11953 N N . LYS A 1 93 ? -18.649 28.009 -4.907 1.00 0.00 91 LYS A N 8
ATOM 11954 C CA . LYS A 1 93 ? -17.808 29.187 -4.752 1.00 0.00 91 LYS A CA 8
ATOM 11955 C C . LYS A 1 93 ? -18.653 30.448 -4.663 1.00 0.00 91 LYS A C 8
ATOM 11956 O O . LYS A 1 93 ? -19.085 31.001 -5.674 1.00 0.00 91 LYS A O 8
ATOM 11975 N N . ASN A 1 94 ? -18.908 30.882 -3.444 1.00 0.00 92 ASN A N 8
ATOM 11976 C CA . ASN A 1 94 ? -19.617 32.128 -3.214 1.00 0.00 92 ASN A CA 8
ATOM 11977 C C . ASN A 1 94 ? -18.644 33.295 -3.336 1.00 0.00 92 ASN A C 8
ATOM 11978 O O . ASN A 1 94 ? -17.504 33.205 -2.878 1.00 0.00 92 ASN A O 8
ATOM 11989 N N . GLY A 1 95 ? -19.087 34.380 -3.966 1.00 0.00 93 GLY A N 8
ATOM 11990 C CA . GLY A 1 95 ? -18.202 35.502 -4.249 1.00 0.00 93 GLY A CA 8
ATOM 11991 C C . GLY A 1 95 ? -17.963 36.404 -3.052 1.00 0.00 93 GLY A C 8
ATOM 11992 O O . GLY A 1 95 ? -18.008 37.629 -3.173 1.00 0.00 93 GLY A O 8
ATOM 11996 N N . MET A 1 96 ? -17.709 35.803 -1.901 1.00 0.00 94 MET A N 8
ATOM 11997 C CA . MET A 1 96 ? -17.392 36.553 -0.696 1.00 0.00 94 MET A CA 8
ATOM 11998 C C . MET A 1 96 ? -16.032 36.132 -0.165 1.00 0.00 94 MET A C 8
ATOM 11999 O O . MET A 1 96 ? -15.753 34.940 -0.030 1.00 0.00 94 MET A O 8
ATOM 12013 N N . ARG A 1 97 ? -15.184 37.105 0.117 1.00 0.00 95 ARG A N 8
ATOM 12014 C CA . ARG A 1 97 ? -13.875 36.828 0.689 1.00 0.00 95 ARG A CA 8
ATOM 12015 C C . ARG A 1 97 ? -14.025 36.365 2.132 1.00 0.00 95 ARG A C 8
ATOM 12016 O O . ARG A 1 97 ? -14.333 37.159 3.022 1.00 0.00 95 ARG A O 8
ATOM 12037 N N . TYR A 1 98 ? -13.822 35.073 2.353 1.00 0.00 96 TYR A N 8
ATOM 12038 C CA . TYR A 1 98 ? -13.924 34.504 3.681 1.00 0.00 96 TYR A CA 8
ATOM 12039 C C . TYR A 1 98 ? -12.626 34.746 4.424 1.00 0.00 96 TYR A C 8
ATOM 12040 O O . TYR A 1 98 ? -11.549 34.499 3.884 1.00 0.00 96 TYR A O 8
ATOM 12058 N N . ALA A 1 99 ? -12.730 35.257 5.639 1.00 0.00 97 ALA A N 8
ATOM 12059 C CA . ALA A 1 99 ? -11.564 35.495 6.470 1.00 0.00 97 ALA A CA 8
ATOM 12060 C C . ALA A 1 99 ? -11.089 34.189 7.087 1.00 0.00 97 ALA A C 8
ATOM 12061 O O . ALA A 1 99 ? -11.712 33.666 8.010 1.00 0.00 97 ALA A O 8
ATOM 12068 N N . PRO A 1 100 ? -9.978 33.641 6.579 1.00 0.00 98 PRO A N 8
ATOM 12069 C CA . PRO A 1 100 ? -9.463 32.352 7.008 1.00 0.00 98 PRO A CA 8
ATOM 12070 C C . PRO A 1 100 ? -8.439 32.504 8.128 1.00 0.00 98 PRO A C 8
ATOM 12071 O O . PRO A 1 100 ? -7.667 31.588 8.423 1.00 0.00 98 PRO A O 8
ATOM 12082 N N . GLY A 1 101 ? -8.457 33.673 8.748 1.00 0.00 99 GLY A N 8
ATOM 12083 C CA . GLY A 1 101 ? -7.497 34.012 9.772 1.00 0.00 99 GLY A CA 8
ATOM 12084 C C . GLY A 1 101 ? -7.175 35.487 9.731 1.00 0.00 99 GLY A C 8
ATOM 12085 O O . GLY A 1 101 ? -6.152 35.893 9.179 1.00 0.00 99 GLY A O 8
ATOM 12089 N N . GLU A 1 102 ? -8.068 36.295 10.282 1.00 0.00 100 GLU A N 8
ATOM 12090 C CA . GLU A 1 102 ? -7.925 37.740 10.233 1.00 0.00 100 GLU A CA 8
ATOM 12091 C C . GLU A 1 102 ? -8.227 38.345 11.599 1.00 0.00 100 GLU A C 8
ATOM 12092 O O . GLU A 1 102 ? -9.422 38.546 11.910 1.00 0.00 100 GLU A O 8
ATOM 12105 N N . MET A 1 3 ? 11.974 -11.195 8.581 1.00 0.00 1 MET A N 9
ATOM 12106 C CA . MET A 1 3 ? 10.783 -12.023 8.309 1.00 0.00 1 MET A CA 9
ATOM 12107 C C . MET A 1 3 ? 11.012 -12.857 7.057 1.00 0.00 1 MET A C 9
ATOM 12108 O O . MET A 1 3 ? 11.595 -12.375 6.084 1.00 0.00 1 MET A O 9
ATOM 12122 N N . PRO A 1 4 ? 10.571 -14.121 7.069 1.00 0.00 2 PRO A N 9
ATOM 12123 C CA . PRO A 1 4 ? 10.663 -15.000 5.905 1.00 0.00 2 PRO A CA 9
ATOM 12124 C C . PRO A 1 4 ? 9.739 -14.530 4.789 1.00 0.00 2 PRO A C 9
ATOM 12125 O O . PRO A 1 4 ? 8.516 -14.517 4.948 1.00 0.00 2 PRO A O 9
ATOM 12136 N N . TYR A 1 5 ? 10.316 -14.121 3.669 1.00 0.00 3 TYR A N 9
ATOM 12137 C CA . TYR A 1 5 ? 9.514 -13.647 2.559 1.00 0.00 3 TYR A CA 9
ATOM 12138 C C . TYR A 1 5 ? 8.858 -14.822 1.854 1.00 0.00 3 TYR A C 9
ATOM 12139 O O . TYR A 1 5 ? 9.443 -15.903 1.743 1.00 0.00 3 TYR A O 9
ATOM 12157 N N . LYS A 1 6 ? 7.643 -14.611 1.394 1.00 0.00 4 LYS A N 9
ATOM 12158 C CA . LYS A 1 6 ? 6.843 -15.687 0.842 1.00 0.00 4 LYS A CA 9
ATOM 12159 C C . LYS A 1 6 ? 7.012 -15.763 -0.664 1.00 0.00 4 LYS A C 9
ATOM 12160 O O . LYS A 1 6 ? 6.882 -14.758 -1.361 1.00 0.00 4 LYS A O 9
ATOM 12179 N N . ALA A 1 7 ? 7.320 -16.953 -1.154 1.00 0.00 5 ALA A N 9
ATOM 12180 C CA . ALA A 1 7 ? 7.502 -17.169 -2.579 1.00 0.00 5 ALA A CA 9
ATOM 12181 C C . ALA A 1 7 ? 6.171 -17.051 -3.314 1.00 0.00 5 ALA A C 9
ATOM 12182 O O . ALA A 1 7 ? 5.234 -17.809 -3.048 1.00 0.00 5 ALA A O 9
ATOM 12189 N N . PRO A 1 8 ? 6.067 -16.082 -4.231 1.00 0.00 6 PRO A N 9
ATOM 12190 C CA . PRO A 1 8 ? 4.851 -15.841 -4.993 1.00 0.00 6 PRO A CA 9
ATOM 12191 C C . PRO A 1 8 ? 4.787 -16.667 -6.274 1.00 0.00 6 PRO A C 9
ATOM 12192 O O . PRO A 1 8 ? 5.807 -17.167 -6.760 1.00 0.00 6 PRO A O 9
ATOM 12203 N N . GLU A 1 9 ? 3.582 -16.818 -6.808 1.00 0.00 7 GLU A N 9
ATOM 12204 C CA . GLU A 1 9 ? 3.379 -17.511 -8.072 1.00 0.00 7 GLU A CA 9
ATOM 12205 C C . GLU A 1 9 ? 2.489 -16.680 -8.985 1.00 0.00 7 GLU A C 9
ATOM 12206 O O . GLU A 1 9 ? 1.261 -16.724 -8.879 1.00 0.00 7 GLU A O 9
ATOM 12218 N N . GLY A 1 10 ? 3.114 -15.905 -9.863 1.00 0.00 8 GLY A N 9
ATOM 12219 C CA . GLY A 1 10 ? 2.367 -15.028 -10.742 1.00 0.00 8 GLY A CA 9
ATOM 12220 C C . GLY A 1 10 ? 1.801 -13.841 -9.991 1.00 0.00 8 GLY A C 9
ATOM 12221 O O . GLY A 1 10 ? 0.673 -13.412 -10.240 1.00 0.00 8 GLY A O 9
ATOM 12225 N N . LYS A 1 11 ? 2.582 -13.319 -9.058 1.00 0.00 9 LYS A N 9
ATOM 12226 C CA . LYS A 1 11 ? 2.158 -12.185 -8.257 1.00 0.00 9 LYS A CA 9
ATOM 12227 C C . LYS A 1 11 ? 2.860 -10.924 -8.735 1.00 0.00 9 LYS A C 9
ATOM 12228 O O . LYS A 1 11 ? 4.066 -10.770 -8.537 1.00 0.00 9 LYS A O 9
ATOM 12247 N N . GLY A 1 12 ? 2.119 -10.035 -9.375 1.00 0.00 10 GLY A N 9
ATOM 12248 C CA . GLY A 1 12 ? 2.700 -8.795 -9.810 1.00 0.00 10 GLY A CA 9
ATOM 12249 C C . GLY A 1 12 ? 2.603 -7.725 -8.748 1.00 0.00 10 GLY A C 9
ATOM 12250 O O . GLY A 1 12 ? 2.425 -8.020 -7.564 1.00 0.00 10 GLY A O 9
ATOM 12254 N N . TYR A 1 13 ? 2.678 -6.482 -9.181 1.00 0.00 11 TYR A N 9
ATOM 12255 C CA . TYR A 1 13 ? 2.663 -5.333 -8.281 1.00 0.00 11 TYR A CA 9
ATOM 12256 C C . TYR A 1 13 ? 1.276 -5.117 -7.680 1.00 0.00 11 TYR A C 9
ATOM 12257 O O . TYR A 1 13 ? 1.078 -4.209 -6.882 1.00 0.00 11 TYR A O 9
ATOM 12275 N N . ALA A 1 14 ? 0.331 -5.971 -8.037 1.00 0.00 12 ALA A N 9
ATOM 12276 C CA . ALA A 1 14 ? -1.067 -5.738 -7.707 1.00 0.00 12 ALA A CA 9
ATOM 12277 C C . ALA A 1 14 ? -1.354 -6.068 -6.252 1.00 0.00 12 ALA A C 9
ATOM 12278 O O . ALA A 1 14 ? -2.270 -5.507 -5.649 1.00 0.00 12 ALA A O 9
ATOM 12285 N N . ASP A 1 15 ? -0.552 -6.951 -5.679 1.00 0.00 13 ASP A N 9
ATOM 12286 C CA . ASP A 1 15 ? -0.744 -7.351 -4.296 1.00 0.00 13 ASP A CA 9
ATOM 12287 C C . ASP A 1 15 ? -0.244 -6.250 -3.375 1.00 0.00 13 ASP A C 9
ATOM 12288 O O . ASP A 1 15 ? -0.864 -5.933 -2.359 1.00 0.00 13 ASP A O 9
ATOM 12297 N N . VAL A 1 16 ? 0.862 -5.630 -3.760 1.00 0.00 14 VAL A N 9
ATOM 12298 C CA . VAL A 1 16 ? 1.439 -4.558 -2.972 1.00 0.00 14 VAL A CA 9
ATOM 12299 C C . VAL A 1 16 ? 0.801 -3.218 -3.299 1.00 0.00 14 VAL A C 9
ATOM 12300 O O . VAL A 1 16 ? 0.813 -2.301 -2.476 1.00 0.00 14 VAL A O 9
ATOM 12313 N N . ALA A 1 17 ? 0.222 -3.116 -4.491 1.00 0.00 15 ALA A N 9
ATOM 12314 C CA . ALA A 1 17 ? -0.582 -1.951 -4.857 1.00 0.00 15 ALA A CA 9
ATOM 12315 C C . ALA A 1 17 ? -1.840 -1.903 -4.005 1.00 0.00 15 ALA A C 9
ATOM 12316 O O . ALA A 1 17 ? -2.549 -0.902 -3.972 1.00 0.00 15 ALA A O 9
ATOM 12323 N N . THR A 1 18 ? -2.116 -3.009 -3.332 1.00 0.00 16 THR A N 9
ATOM 12324 C CA . THR A 1 18 ? -3.206 -3.070 -2.383 1.00 0.00 16 THR A CA 9
ATOM 12325 C C . THR A 1 18 ? -2.659 -3.024 -0.954 1.00 0.00 16 THR A C 9
ATOM 12326 O O . THR A 1 18 ? -3.314 -2.532 -0.050 1.00 0.00 16 THR A O 9
ATOM 12337 N N . HIS A 1 19 ? -1.424 -3.493 -0.773 1.00 0.00 17 HIS A N 9
ATOM 12338 C CA . HIS A 1 19 ? -0.822 -3.629 0.560 1.00 0.00 17 HIS A CA 9
ATOM 12339 C C . HIS A 1 19 ? -0.715 -2.294 1.298 1.00 0.00 17 HIS A C 9
ATOM 12340 O O . HIS A 1 19 ? -0.609 -2.271 2.520 1.00 0.00 17 HIS A O 9
ATOM 12355 N N . PHE A 1 20 ? -0.741 -1.190 0.568 1.00 0.00 18 PHE A N 9
ATOM 12356 C CA . PHE A 1 20 ? -0.597 0.126 1.182 1.00 0.00 18 PHE A CA 9
ATOM 12357 C C . PHE A 1 20 ? -1.685 0.349 2.224 1.00 0.00 18 PHE A C 9
ATOM 12358 O O . PHE A 1 20 ? -1.464 0.981 3.254 1.00 0.00 18 PHE A O 9
ATOM 12375 N N . ARG A 1 21 ? -2.849 -0.219 1.947 1.00 0.00 19 ARG A N 9
ATOM 12376 C CA . ARG A 1 21 ? -4.033 -0.022 2.760 1.00 0.00 19 ARG A CA 9
ATOM 12377 C C . ARG A 1 21 ? -3.867 -0.675 4.119 1.00 0.00 19 ARG A C 9
ATOM 12378 O O . ARG A 1 21 ? -4.489 -0.279 5.098 1.00 0.00 19 ARG A O 9
ATOM 12399 N N . THR A 1 22 ? -3.026 -1.688 4.152 1.00 0.00 20 THR A N 9
ATOM 12400 C CA . THR A 1 22 ? -2.691 -2.366 5.390 1.00 0.00 20 THR A CA 9
ATOM 12401 C C . THR A 1 22 ? -1.946 -1.413 6.331 1.00 0.00 20 THR A C 9
ATOM 12402 O O . THR A 1 22 ? -2.128 -1.451 7.546 1.00 0.00 20 THR A O 9
ATOM 12413 N N . LEU A 1 23 ? -1.123 -0.550 5.740 1.00 0.00 21 LEU A N 9
ATOM 12414 C CA . LEU A 1 23 ? -0.263 0.357 6.493 1.00 0.00 21 LEU A CA 9
ATOM 12415 C C . LEU A 1 23 ? -0.951 1.703 6.735 1.00 0.00 21 LEU A C 9
ATOM 12416 O O . LEU A 1 23 ? -0.963 2.220 7.854 1.00 0.00 21 LEU A O 9
ATOM 12432 N N . ILE A 1 24 ? -1.517 2.265 5.672 1.00 0.00 22 ILE A N 9
ATOM 12433 C CA . ILE A 1 24 ? -2.191 3.565 5.726 1.00 0.00 22 ILE A CA 9
ATOM 12434 C C . ILE A 1 24 ? -3.466 3.483 6.567 1.00 0.00 22 ILE A C 9
ATOM 12435 O O . ILE A 1 24 ? -4.043 4.503 6.954 1.00 0.00 22 ILE A O 9
ATOM 12451 N N . LYS A 1 25 ? -3.872 2.253 6.864 1.00 0.00 23 LYS A N 9
ATOM 12452 C CA . LYS A 1 25 ? -5.071 1.977 7.622 1.00 0.00 23 LYS A CA 9
ATOM 12453 C C . LYS A 1 25 ? -5.165 2.827 8.891 1.00 0.00 23 LYS A C 9
ATOM 12454 O O . LYS A 1 25 ? -5.929 3.792 8.933 1.00 0.00 23 LYS A O 9
ATOM 12473 N N . SER A 1 26 ? -4.416 2.476 9.934 1.00 0.00 24 SER A N 9
ATOM 12474 C CA . SER A 1 26 ? -4.597 3.183 11.199 1.00 0.00 24 SER A CA 9
ATOM 12475 C C . SER A 1 26 ? -3.357 3.933 11.689 1.00 0.00 24 SER A C 9
ATOM 12476 O O . SER A 1 26 ? -3.482 4.979 12.327 1.00 0.00 24 SER A O 9
ATOM 12484 N N . GLY A 1 27 ? -2.168 3.429 11.401 1.00 0.00 25 GLY A N 9
ATOM 12485 C CA . GLY A 1 27 ? -0.979 4.093 11.905 1.00 0.00 25 GLY A CA 9
ATOM 12486 C C . GLY A 1 27 ? 0.321 3.529 11.370 1.00 0.00 25 GLY A C 9
ATOM 12487 O O . GLY A 1 27 ? 1.353 4.197 11.414 1.00 0.00 25 GLY A O 9
ATOM 12491 N N . GLU A 1 28 ? 0.273 2.295 10.883 1.00 0.00 26 GLU A N 9
ATOM 12492 C CA . GLU A 1 28 ? 1.482 1.538 10.563 1.00 0.00 26 GLU A CA 9
ATOM 12493 C C . GLU A 1 28 ? 2.301 2.190 9.447 1.00 0.00 26 GLU A C 9
ATOM 12494 O O . GLU A 1 28 ? 3.498 1.931 9.316 1.00 0.00 26 GLU A O 9
ATOM 12506 N N . LEU A 1 29 ? 1.663 3.027 8.647 1.00 0.00 27 LEU A N 9
ATOM 12507 C CA . LEU A 1 29 ? 2.389 3.904 7.743 1.00 0.00 27 LEU A CA 9
ATOM 12508 C C . LEU A 1 29 ? 2.010 5.338 8.073 1.00 0.00 27 LEU A C 9
ATOM 12509 O O . LEU A 1 29 ? 1.092 5.909 7.484 1.00 0.00 27 LEU A O 9
ATOM 12525 N N . ALA A 1 30 ? 2.685 5.881 9.073 1.00 0.00 28 ALA A N 9
ATOM 12526 C CA . ALA A 1 30 ? 2.355 7.193 9.603 1.00 0.00 28 ALA A CA 9
ATOM 12527 C C . ALA A 1 30 ? 2.777 8.303 8.649 1.00 0.00 28 ALA A C 9
ATOM 12528 O O . ALA A 1 30 ? 3.846 8.233 8.035 1.00 0.00 28 ALA A O 9
ATOM 12535 N N . PRO A 1 31 ? 1.952 9.355 8.526 1.00 0.00 29 PRO A N 9
ATOM 12536 C CA . PRO A 1 31 ? 2.266 10.503 7.686 1.00 0.00 29 PRO A CA 9
ATOM 12537 C C . PRO A 1 31 ? 3.282 11.410 8.364 1.00 0.00 29 PRO A C 9
ATOM 12538 O O . PRO A 1 31 ? 3.074 11.870 9.490 1.00 0.00 29 PRO A O 9
ATOM 12549 N N . GLY A 1 32 ? 4.385 11.649 7.679 1.00 0.00 30 GLY A N 9
ATOM 12550 C CA . GLY A 1 32 ? 5.475 12.393 8.262 1.00 0.00 30 GLY A CA 9
ATOM 12551 C C . GLY A 1 32 ? 6.607 11.481 8.672 1.00 0.00 30 GLY A C 9
ATOM 12552 O O . GLY A 1 32 ? 7.617 11.927 9.217 1.00 0.00 30 GLY A O 9
ATOM 12556 N N . ASP A 1 33 ? 6.426 10.194 8.414 1.00 0.00 31 ASP A N 9
ATOM 12557 C CA . ASP A 1 33 ? 7.439 9.191 8.704 1.00 0.00 31 ASP A CA 9
ATOM 12558 C C . ASP A 1 33 ? 7.862 8.529 7.401 1.00 0.00 31 ASP A C 9
ATOM 12559 O O . ASP A 1 33 ? 7.115 8.555 6.428 1.00 0.00 31 ASP A O 9
ATOM 12568 N N . THR A 1 34 ? 9.053 7.959 7.362 1.00 0.00 32 THR A N 9
ATOM 12569 C CA . THR A 1 34 ? 9.538 7.344 6.138 1.00 0.00 32 THR A CA 9
ATOM 12570 C C . THR A 1 34 ? 8.996 5.933 5.978 1.00 0.00 32 THR A C 9
ATOM 12571 O O . THR A 1 34 ? 8.921 5.169 6.946 1.00 0.00 32 THR A O 9
ATOM 12582 N N . LEU A 1 35 ? 8.611 5.586 4.759 1.00 0.00 33 LEU A N 9
ATOM 12583 C CA . LEU A 1 35 ? 8.189 4.228 4.474 1.00 0.00 33 LEU A CA 9
ATOM 12584 C C . LEU A 1 35 ? 9.412 3.325 4.414 1.00 0.00 33 LEU A C 9
ATOM 12585 O O . LEU A 1 35 ? 10.510 3.770 4.073 1.00 0.00 33 LEU A O 9
ATOM 12601 N N . PRO A 1 36 ? 9.234 2.050 4.751 1.00 0.00 34 PRO A N 9
ATOM 12602 C CA . PRO A 1 36 ? 10.335 1.096 4.836 1.00 0.00 34 PRO A CA 9
ATOM 12603 C C . PRO A 1 36 ? 10.825 0.641 3.468 1.00 0.00 34 PRO A C 9
ATOM 12604 O O . PRO A 1 36 ? 10.192 0.904 2.443 1.00 0.00 34 PRO A O 9
ATOM 12615 N N . SER A 1 37 ? 11.964 -0.029 3.459 1.00 0.00 35 SER A N 9
ATOM 12616 C CA . SER A 1 37 ? 12.571 -0.468 2.220 1.00 0.00 35 SER A CA 9
ATOM 12617 C C . SER A 1 37 ? 11.839 -1.693 1.680 1.00 0.00 35 SER A C 9
ATOM 12618 O O . SER A 1 37 ? 10.888 -2.187 2.290 1.00 0.00 35 SER A O 9
ATOM 12626 N N . VAL A 1 38 ? 12.318 -2.195 0.553 1.00 0.00 36 VAL A N 9
ATOM 12627 C CA . VAL A 1 38 ? 11.632 -3.244 -0.190 1.00 0.00 36 VAL A CA 9
ATOM 12628 C C . VAL A 1 38 ? 11.492 -4.543 0.605 1.00 0.00 36 VAL A C 9
ATOM 12629 O O . VAL A 1 38 ? 10.643 -5.368 0.291 1.00 0.00 36 VAL A O 9
ATOM 12642 N N . ALA A 1 39 ? 12.303 -4.712 1.642 1.00 0.00 37 ALA A N 9
ATOM 12643 C CA . ALA A 1 39 ? 12.324 -5.964 2.386 1.00 0.00 37 ALA A CA 9
ATOM 12644 C C . ALA A 1 39 ? 11.046 -6.167 3.199 1.00 0.00 37 ALA A C 9
ATOM 12645 O O . ALA A 1 39 ? 10.523 -7.276 3.260 1.00 0.00 37 ALA A O 9
ATOM 12652 N N . ASP A 1 40 ? 10.535 -5.095 3.802 1.00 0.00 38 ASP A N 9
ATOM 12653 C CA . ASP A 1 40 ? 9.348 -5.193 4.660 1.00 0.00 38 ASP A CA 9
ATOM 12654 C C . ASP A 1 40 ? 8.120 -5.594 3.852 1.00 0.00 38 ASP A C 9
ATOM 12655 O O . ASP A 1 40 ? 7.462 -6.590 4.155 1.00 0.00 38 ASP A O 9
ATOM 12664 N N . ILE A 1 41 ? 7.839 -4.820 2.811 1.00 0.00 39 ILE A N 9
ATOM 12665 C CA . ILE A 1 41 ? 6.696 -5.044 1.950 1.00 0.00 39 ILE A CA 9
ATOM 12666 C C . ILE A 1 41 ? 6.766 -6.443 1.340 1.00 0.00 39 ILE A C 9
ATOM 12667 O O . ILE A 1 41 ? 5.762 -7.142 1.256 1.00 0.00 39 ILE A O 9
ATOM 12683 N N . ARG A 1 42 ? 7.978 -6.841 0.964 1.00 0.00 40 ARG A N 9
ATOM 12684 C CA . ARG A 1 42 ? 8.208 -8.081 0.227 1.00 0.00 40 ARG A CA 9
ATOM 12685 C C . ARG A 1 42 ? 8.200 -9.310 1.139 1.00 0.00 40 ARG A C 9
ATOM 12686 O O . ARG A 1 42 ? 7.884 -10.419 0.703 1.00 0.00 40 ARG A O 9
ATOM 12707 N N . ALA A 1 43 ? 8.567 -9.128 2.396 1.00 0.00 41 ALA A N 9
ATOM 12708 C CA . ALA A 1 43 ? 8.606 -10.242 3.336 1.00 0.00 41 ALA A CA 9
ATOM 12709 C C . ALA A 1 43 ? 7.225 -10.516 3.907 1.00 0.00 41 ALA A C 9
ATOM 12710 O O . ALA A 1 43 ? 6.884 -11.658 4.223 1.00 0.00 41 ALA A O 9
ATOM 12717 N N . GLN A 1 44 ? 6.438 -9.463 4.038 1.00 0.00 42 GLN A N 9
ATOM 12718 C CA . GLN A 1 44 ? 5.054 -9.600 4.451 1.00 0.00 42 GLN A CA 9
ATOM 12719 C C . GLN A 1 44 ? 4.254 -10.124 3.279 1.00 0.00 42 GLN A C 9
ATOM 12720 O O . GLN A 1 44 ? 3.734 -11.241 3.297 1.00 0.00 42 GLN A O 9
ATOM 12734 N N . PHE A 1 45 ? 4.187 -9.293 2.258 1.00 0.00 43 PHE A N 9
ATOM 12735 C CA . PHE A 1 45 ? 3.500 -9.612 1.033 1.00 0.00 43 PHE A CA 9
ATOM 12736 C C . PHE A 1 45 ? 4.460 -10.237 0.043 1.00 0.00 43 PHE A C 9
ATOM 12737 O O . PHE A 1 45 ? 5.379 -9.579 -0.430 1.00 0.00 43 PHE A O 9
ATOM 12754 N N . GLY A 1 46 ? 4.256 -11.517 -0.218 1.00 0.00 44 GLY A N 9
ATOM 12755 C CA . GLY A 1 46 ? 5.097 -12.252 -1.146 1.00 0.00 44 GLY A CA 9
ATOM 12756 C C . GLY A 1 46 ? 5.182 -11.610 -2.520 1.00 0.00 44 GLY A C 9
ATOM 12757 O O . GLY A 1 46 ? 4.339 -11.859 -3.388 1.00 0.00 44 GLY A O 9
ATOM 12761 N N . VAL A 1 47 ? 6.189 -10.770 -2.697 1.00 0.00 45 VAL A N 9
ATOM 12762 C CA . VAL A 1 47 ? 6.464 -10.112 -3.974 1.00 0.00 45 VAL A CA 9
ATOM 12763 C C . VAL A 1 47 ? 7.961 -10.102 -4.228 1.00 0.00 45 VAL A C 9
ATOM 12764 O O . VAL A 1 47 ? 8.724 -10.665 -3.449 1.00 0.00 45 VAL A O 9
ATOM 12777 N N . ALA A 1 48 ? 8.377 -9.530 -5.345 1.00 0.00 46 ALA A N 9
ATOM 12778 C CA . ALA A 1 48 ? 9.785 -9.254 -5.568 1.00 0.00 46 ALA A CA 9
ATOM 12779 C C . ALA A 1 48 ? 10.109 -7.866 -5.027 1.00 0.00 46 ALA A C 9
ATOM 12780 O O . ALA A 1 48 ? 9.204 -7.128 -4.631 1.00 0.00 46 ALA A O 9
ATOM 12787 N N . ALA A 1 49 ? 11.374 -7.487 -5.045 1.00 0.00 47 ALA A N 9
ATOM 12788 C CA . ALA A 1 49 ? 11.780 -6.216 -4.467 1.00 0.00 47 ALA A CA 9
ATOM 12789 C C . ALA A 1 49 ? 11.412 -5.065 -5.395 1.00 0.00 47 ALA A C 9
ATOM 12790 O O . ALA A 1 49 ? 10.984 -3.999 -4.944 1.00 0.00 47 ALA A O 9
ATOM 12797 N N . LYS A 1 50 ? 11.543 -5.294 -6.693 1.00 0.00 48 LYS A N 9
ATOM 12798 C CA . LYS A 1 50 ? 11.141 -4.301 -7.676 1.00 0.00 48 LYS A CA 9
ATOM 12799 C C . LYS A 1 50 ? 9.624 -4.274 -7.827 1.00 0.00 48 LYS A C 9
ATOM 12800 O O . LYS A 1 50 ? 9.067 -3.330 -8.388 1.00 0.00 48 LYS A O 9
ATOM 12819 N N . THR A 1 51 ? 8.954 -5.305 -7.313 1.00 0.00 49 THR A N 9
ATOM 12820 C CA . THR A 1 51 ? 7.504 -5.351 -7.324 1.00 0.00 49 THR A CA 9
ATOM 12821 C C . THR A 1 51 ? 6.944 -4.370 -6.297 1.00 0.00 49 THR A C 9
ATOM 12822 O O . THR A 1 51 ? 5.979 -3.649 -6.568 1.00 0.00 49 THR A O 9
ATOM 12833 N N . VAL A 1 52 ? 7.576 -4.342 -5.127 1.00 0.00 50 VAL A N 9
ATOM 12834 C CA . VAL A 1 52 ? 7.248 -3.380 -4.083 1.00 0.00 50 VAL A CA 9
ATOM 12835 C C . VAL A 1 52 ? 7.322 -1.960 -4.625 1.00 0.00 50 VAL A C 9
ATOM 12836 O O . VAL A 1 52 ? 6.328 -1.232 -4.656 1.00 0.00 50 VAL A O 9
ATOM 12849 N N . SER A 1 53 ? 8.518 -1.595 -5.069 1.00 0.00 51 SER A N 9
ATOM 12850 C CA . SER A 1 53 ? 8.792 -0.266 -5.601 1.00 0.00 51 SER A CA 9
ATOM 12851 C C . SER A 1 53 ? 7.876 0.066 -6.783 1.00 0.00 51 SER A C 9
ATOM 12852 O O . SER A 1 53 ? 7.591 1.236 -7.044 1.00 0.00 51 SER A O 9
ATOM 12860 N N . ARG A 1 54 ? 7.388 -0.959 -7.475 1.00 0.00 52 ARG A N 9
ATOM 12861 C CA . ARG A 1 54 ? 6.552 -0.732 -8.648 1.00 0.00 52 ARG A CA 9
ATOM 12862 C C . ARG A 1 54 ? 5.178 -0.242 -8.223 1.00 0.00 52 ARG A C 9
ATOM 12863 O O . ARG A 1 54 ? 4.668 0.746 -8.751 1.00 0.00 52 ARG A O 9
ATOM 12884 N N . ALA A 1 55 ? 4.586 -0.932 -7.259 1.00 0.00 53 ALA A N 9
ATOM 12885 C CA . ALA A 1 55 ? 3.302 -0.529 -6.716 1.00 0.00 53 ALA A CA 9
ATOM 12886 C C . ALA A 1 55 ? 3.399 0.826 -6.034 1.00 0.00 53 ALA A C 9
ATOM 12887 O O . ALA A 1 55 ? 2.438 1.586 -6.022 1.00 0.00 53 ALA A O 9
ATOM 12894 N N . LEU A 1 56 ? 4.566 1.123 -5.471 1.00 0.00 54 LEU A N 9
ATOM 12895 C CA . LEU A 1 56 ? 4.803 2.415 -4.829 1.00 0.00 54 LEU A CA 9
ATOM 12896 C C . LEU A 1 56 ? 4.585 3.568 -5.811 1.00 0.00 54 LEU A C 9
ATOM 12897 O O . LEU A 1 56 ? 4.192 4.664 -5.413 1.00 0.00 54 LEU A O 9
ATOM 12913 N N . ALA A 1 57 ? 4.828 3.310 -7.093 1.00 0.00 55 ALA A N 9
ATOM 12914 C CA . ALA A 1 57 ? 4.604 4.310 -8.132 1.00 0.00 55 ALA A CA 9
ATOM 12915 C C . ALA A 1 57 ? 3.114 4.593 -8.283 1.00 0.00 55 ALA A C 9
ATOM 12916 O O . ALA A 1 57 ? 2.708 5.689 -8.662 1.00 0.00 55 ALA A O 9
ATOM 12923 N N . VAL A 1 58 ? 2.305 3.595 -7.980 1.00 0.00 56 VAL A N 9
ATOM 12924 C CA . VAL A 1 58 ? 0.859 3.749 -7.976 1.00 0.00 56 VAL A CA 9
ATOM 12925 C C . VAL A 1 58 ? 0.422 4.309 -6.628 1.00 0.00 56 VAL A C 9
ATOM 12926 O O . VAL A 1 58 ? -0.511 5.107 -6.527 1.00 0.00 56 VAL A O 9
ATOM 12939 N N . LEU A 1 59 ? 1.172 3.931 -5.607 1.00 0.00 57 LEU A N 9
ATOM 12940 C CA . LEU A 1 59 ? 0.876 4.272 -4.227 1.00 0.00 57 LEU A CA 9
ATOM 12941 C C . LEU A 1 59 ? 1.268 5.707 -3.930 1.00 0.00 57 LEU A C 9
ATOM 12942 O O . LEU A 1 59 ? 1.163 6.159 -2.801 1.00 0.00 57 LEU A O 9
ATOM 12958 N N . LYS A 1 60 ? 1.711 6.427 -4.949 1.00 0.00 58 LYS A N 9
ATOM 12959 C CA . LYS A 1 60 ? 1.919 7.854 -4.810 1.00 0.00 58 LYS A CA 9
ATOM 12960 C C . LYS A 1 60 ? 0.576 8.535 -4.580 1.00 0.00 58 LYS A C 9
ATOM 12961 O O . LYS A 1 60 ? 0.374 9.232 -3.584 1.00 0.00 58 LYS A O 9
ATOM 12980 N N . SER A 1 61 ? -0.339 8.314 -5.519 1.00 0.00 59 SER A N 9
ATOM 12981 C CA . SER A 1 61 ? -1.655 8.928 -5.475 1.00 0.00 59 SER A CA 9
ATOM 12982 C C . SER A 1 61 ? -2.641 7.990 -4.798 1.00 0.00 59 SER A C 9
ATOM 12983 O O . SER A 1 61 ? -3.484 8.410 -4.017 1.00 0.00 59 SER A O 9
ATOM 12991 N N . GLU A 1 62 ? -2.514 6.712 -5.119 1.00 0.00 60 GLU A N 9
ATOM 12992 C CA . GLU A 1 62 ? -3.389 5.684 -4.587 1.00 0.00 60 GLU A CA 9
ATOM 12993 C C . GLU A 1 62 ? -3.062 5.399 -3.122 1.00 0.00 60 GLU A C 9
ATOM 12994 O O . GLU A 1 62 ? -3.938 5.422 -2.261 1.00 0.00 60 GLU A O 9
ATOM 13006 N N . GLY A 1 63 ? -1.786 5.154 -2.851 1.00 0.00 61 GLY A N 9
ATOM 13007 C CA . GLY A 1 63 ? -1.360 4.786 -1.515 1.00 0.00 61 GLY A CA 9
ATOM 13008 C C . GLY A 1 63 ? -1.026 5.983 -0.654 1.00 0.00 61 GLY A C 9
ATOM 13009 O O . GLY A 1 63 ? -0.877 5.850 0.558 1.00 0.00 61 GLY A O 9
ATOM 13013 N N . LEU A 1 64 ? -0.901 7.142 -1.296 1.00 0.00 62 LEU A N 9
ATOM 13014 C CA . LEU A 1 64 ? -0.648 8.403 -0.607 1.00 0.00 62 LEU A CA 9
ATOM 13015 C C . LEU A 1 64 ? 0.733 8.422 0.058 1.00 0.00 62 LEU A C 9
ATOM 13016 O O . LEU A 1 64 ? 0.846 8.436 1.282 1.00 0.00 62 LEU A O 9
ATOM 13032 N N . VAL A 1 65 ? 1.781 8.411 -0.759 1.00 0.00 63 VAL A N 9
ATOM 13033 C CA . VAL A 1 65 ? 3.152 8.507 -0.261 1.00 0.00 63 VAL A CA 9
ATOM 13034 C C . VAL A 1 65 ? 3.967 9.462 -1.125 1.00 0.00 63 VAL A C 9
ATOM 13035 O O . VAL A 1 65 ? 3.647 9.682 -2.295 1.00 0.00 63 VAL A O 9
ATOM 13048 N N . SER A 1 66 ? 5.025 10.013 -0.554 1.00 0.00 64 SER A N 9
ATOM 13049 C CA . SER A 1 66 ? 5.887 10.929 -1.279 1.00 0.00 64 SER A CA 9
ATOM 13050 C C . SER A 1 66 ? 7.288 10.334 -1.403 1.00 0.00 64 SER A C 9
ATOM 13051 O O . SER A 1 66 ? 8.108 10.426 -0.486 1.00 0.00 64 SER A O 9
ATOM 13059 N N . SER A 1 67 ? 7.548 9.687 -2.526 1.00 0.00 65 SER A N 9
ATOM 13060 C CA . SER A 1 67 ? 8.839 9.072 -2.759 1.00 0.00 65 SER A CA 9
ATOM 13061 C C . SER A 1 67 ? 9.812 10.103 -3.316 1.00 0.00 65 SER A C 9
ATOM 13062 O O . SER A 1 67 ? 9.655 10.570 -4.446 1.00 0.00 65 SER A O 9
ATOM 13070 N N . ARG A 1 68 ? 10.782 10.496 -2.504 1.00 0.00 66 ARG A N 9
ATOM 13071 C CA . ARG A 1 68 ? 11.805 11.432 -2.942 1.00 0.00 66 ARG A CA 9
ATOM 13072 C C . ARG A 1 68 ? 13.117 10.700 -3.181 1.00 0.00 66 ARG A C 9
ATOM 13073 O O . ARG A 1 68 ? 13.775 10.275 -2.235 1.00 0.00 66 ARG A O 9
ATOM 13094 N N . GLY A 1 69 ? 13.501 10.560 -4.441 1.00 0.00 67 GLY A N 9
ATOM 13095 C CA . GLY A 1 69 ? 14.748 9.888 -4.771 1.00 0.00 67 GLY A CA 9
ATOM 13096 C C . GLY A 1 69 ? 15.956 10.772 -4.528 1.00 0.00 67 GLY A C 9
ATOM 13097 O O . GLY A 1 69 ? 16.840 10.886 -5.374 1.00 0.00 67 GLY A O 9
ATOM 13101 N N . ALA A 1 70 ? 15.981 11.402 -3.364 1.00 0.00 68 ALA A N 9
ATOM 13102 C CA . ALA A 1 70 ? 17.039 12.324 -2.992 1.00 0.00 68 ALA A CA 9
ATOM 13103 C C . ALA A 1 70 ? 17.052 12.504 -1.479 1.00 0.00 68 ALA A C 9
ATOM 13104 O O . ALA A 1 70 ? 18.065 12.282 -0.818 1.00 0.00 68 ALA A O 9
ATOM 13111 N N . LEU A 1 71 ? 15.908 12.906 -0.939 1.00 0.00 69 LEU A N 9
ATOM 13112 C CA . LEU A 1 71 ? 15.748 13.054 0.502 1.00 0.00 69 LEU A CA 9
ATOM 13113 C C . LEU A 1 71 ? 15.355 11.719 1.130 1.00 0.00 69 LEU A C 9
ATOM 13114 O O . LEU A 1 71 ? 15.776 11.388 2.238 1.00 0.00 69 LEU A O 9
ATOM 13130 N N . GLY A 1 72 ? 14.541 10.958 0.411 1.00 0.00 70 GLY A N 9
ATOM 13131 C CA . GLY A 1 72 ? 14.145 9.650 0.879 1.00 0.00 70 GLY A CA 9
ATOM 13132 C C . GLY A 1 72 ? 12.679 9.370 0.645 1.00 0.00 70 GLY A C 9
ATOM 13133 O O . GLY A 1 72 ? 11.936 10.238 0.183 1.00 0.00 70 GLY A O 9
ATOM 13137 N N . THR A 1 73 ? 12.262 8.160 0.960 1.00 0.00 71 THR A N 9
ATOM 13138 C CA . THR A 1 73 ? 10.883 7.759 0.779 1.00 0.00 71 THR A CA 9
ATOM 13139 C C . THR A 1 73 ? 10.073 8.114 2.018 1.00 0.00 71 THR A C 9
ATOM 13140 O O . THR A 1 73 ? 10.178 7.450 3.050 1.00 0.00 71 THR A O 9
ATOM 13151 N N . VAL A 1 74 ? 9.269 9.162 1.919 1.00 0.00 72 VAL A N 9
ATOM 13152 C CA . VAL A 1 74 ? 8.545 9.672 3.070 1.00 0.00 72 VAL A CA 9
ATOM 13153 C C . VAL A 1 74 ? 7.047 9.491 2.873 1.00 0.00 72 VAL A C 9
ATOM 13154 O O . VAL A 1 74 ? 6.526 9.680 1.773 1.00 0.00 72 VAL A O 9
ATOM 13167 N N . VAL A 1 75 ? 6.349 9.113 3.926 1.00 0.00 73 VAL A N 9
ATOM 13168 C CA . VAL A 1 75 ? 4.919 8.915 3.835 1.00 0.00 73 VAL A CA 9
ATOM 13169 C C . VAL A 1 75 ? 4.207 10.208 4.174 1.00 0.00 73 VAL A C 9
ATOM 13170 O O . VAL A 1 75 ? 3.947 10.496 5.333 1.00 0.00 73 VAL A O 9
ATOM 13183 N N . GLU A 1 76 ? 3.944 11.010 3.163 1.00 0.00 74 GLU A N 9
ATOM 13184 C CA . GLU A 1 76 ? 3.169 12.219 3.345 1.00 0.00 74 GLU A CA 9
ATOM 13185 C C . GLU A 1 76 ? 1.725 11.915 3.030 1.00 0.00 74 GLU A C 9
ATOM 13186 O O . GLU A 1 76 ? 1.440 11.194 2.077 1.00 0.00 74 GLU A O 9
ATOM 13198 N N . LYS A 1 77 ? 0.820 12.447 3.829 1.00 0.00 75 LYS A N 9
ATOM 13199 C CA . LYS A 1 77 ? -0.593 12.234 3.588 1.00 0.00 75 LYS A CA 9
ATOM 13200 C C . LYS A 1 77 ? -1.000 13.023 2.354 1.00 0.00 75 LYS A C 9
ATOM 13201 O O . LYS A 1 77 ? -1.424 14.172 2.448 1.00 0.00 75 LYS A O 9
ATOM 13220 N N . ASN A 1 78 ? -0.795 12.425 1.191 1.00 0.00 76 ASN A N 9
ATOM 13221 C CA . ASN A 1 78 ? -1.157 13.069 -0.053 1.00 0.00 76 ASN A CA 9
ATOM 13222 C C . ASN A 1 78 ? -2.665 13.188 -0.174 1.00 0.00 76 ASN A C 9
ATOM 13223 O O . ASN A 1 78 ? -3.411 12.297 0.232 1.00 0.00 76 ASN A O 9
ATOM 13234 N N . PRO A 1 79 ? -3.137 14.318 -0.687 1.00 0.00 77 PRO A N 9
ATOM 13235 C CA . PRO A 1 79 ? -4.533 14.499 -1.030 1.00 0.00 77 PRO A CA 9
ATOM 13236 C C . PRO A 1 79 ? -4.840 13.805 -2.341 1.00 0.00 77 PRO A C 9
ATOM 13237 O O . PRO A 1 79 ? -4.249 14.112 -3.380 1.00 0.00 77 PRO A O 9
ATOM 13248 N N . ILE A 1 80 ? -5.735 12.836 -2.264 1.00 0.00 78 ILE A N 9
ATOM 13249 C CA . ILE A 1 80 ? -6.072 11.995 -3.384 1.00 0.00 78 ILE A CA 9
ATOM 13250 C C . ILE A 1 80 ? -6.598 12.811 -4.568 1.00 0.00 78 ILE A C 9
ATOM 13251 O O . ILE A 1 80 ? -7.624 13.491 -4.469 1.00 0.00 78 ILE A O 9
ATOM 13267 N N . VAL A 1 81 ? -5.813 12.770 -5.657 1.00 0.00 79 VAL A N 9
ATOM 13268 C CA . VAL A 1 81 ? -6.103 13.450 -6.929 1.00 0.00 79 VAL A CA 9
ATOM 13269 C C . VAL A 1 81 ? -7.040 14.647 -6.773 1.00 0.00 79 VAL A C 9
ATOM 13270 O O . VAL A 1 81 ? -8.202 14.614 -7.191 1.00 0.00 79 VAL A O 9
ATOM 13283 N N . ILE A 1 82 ? -6.532 15.702 -6.162 1.00 0.00 80 ILE A N 9
ATOM 13284 C CA . ILE A 1 82 ? -7.361 16.839 -5.821 1.00 0.00 80 ILE A CA 9
ATOM 13285 C C . ILE A 1 82 ? -7.426 17.841 -6.967 1.00 0.00 80 ILE A C 9
ATOM 13286 O O . ILE A 1 82 ? -6.451 18.532 -7.271 1.00 0.00 80 ILE A O 9
ATOM 13302 N N . THR A 1 83 ? -8.573 17.890 -7.617 1.00 0.00 81 THR A N 9
ATOM 13303 C CA . THR A 1 83 ? -8.847 18.899 -8.619 1.00 0.00 81 THR A CA 9
ATOM 13304 C C . THR A 1 83 ? -9.788 19.946 -8.042 1.00 0.00 81 THR A C 9
ATOM 13305 O O . THR A 1 83 ? -9.776 21.105 -8.448 1.00 0.00 81 THR A O 9
ATOM 13316 N N . GLY A 1 84 ? -10.590 19.522 -7.071 1.00 0.00 82 GLY A N 9
ATOM 13317 C CA . GLY A 1 84 ? -11.493 20.426 -6.396 1.00 0.00 82 GLY A CA 9
ATOM 13318 C C . GLY A 1 84 ? -10.909 20.941 -5.102 1.00 0.00 82 GLY A C 9
ATOM 13319 O O . GLY A 1 84 ? -9.690 21.087 -4.990 1.00 0.00 82 GLY A O 9
ATOM 13323 N N . ALA A 1 85 ? -11.787 21.207 -4.133 1.00 0.00 83 ALA A N 9
ATOM 13324 C CA . ALA A 1 85 ? -11.407 21.682 -2.797 1.00 0.00 83 ALA A CA 9
ATOM 13325 C C . ALA A 1 85 ? -10.686 23.030 -2.835 1.00 0.00 83 ALA A C 9
ATOM 13326 O O . ALA A 1 85 ? -11.241 24.055 -2.435 1.00 0.00 83 ALA A O 9
ATOM 13333 N N . ASP A 1 86 ? -9.448 23.025 -3.304 1.00 0.00 84 ASP A N 9
ATOM 13334 C CA . ASP A 1 86 ? -8.643 24.236 -3.365 1.00 0.00 84 ASP A CA 9
ATOM 13335 C C . ASP A 1 86 ? -8.561 24.771 -4.790 1.00 0.00 84 ASP A C 9
ATOM 13336 O O . ASP A 1 86 ? -8.505 25.977 -5.007 1.00 0.00 84 ASP A O 9
ATOM 13345 N N . ARG A 1 87 ? -8.558 23.882 -5.768 1.00 0.00 85 ARG A N 9
ATOM 13346 C CA . ARG A 1 87 ? -8.412 24.311 -7.150 1.00 0.00 85 ARG A CA 9
ATOM 13347 C C . ARG A 1 87 ? -9.769 24.576 -7.801 1.00 0.00 85 ARG A C 9
ATOM 13348 O O . ARG A 1 87 ? -9.848 25.205 -8.854 1.00 0.00 85 ARG A O 9
ATOM 13369 N N . LEU A 1 88 ? -10.835 24.112 -7.159 1.00 0.00 86 LEU A N 9
ATOM 13370 C CA . LEU A 1 88 ? -12.182 24.424 -7.595 1.00 0.00 86 LEU A CA 9
ATOM 13371 C C . LEU A 1 88 ? -12.899 25.247 -6.533 1.00 0.00 86 LEU A C 9
ATOM 13372 O O . LEU A 1 88 ? -13.457 24.699 -5.581 1.00 0.00 86 LEU A O 9
ATOM 13388 N N . LYS A 1 89 ? -12.855 26.562 -6.687 1.00 0.00 87 LYS A N 9
ATOM 13389 C CA . LYS A 1 89 ? -13.471 27.466 -5.722 1.00 0.00 87 LYS A CA 9
ATOM 13390 C C . LYS A 1 89 ? -14.523 28.343 -6.390 1.00 0.00 87 LYS A C 9
ATOM 13391 O O . LYS A 1 89 ? -15.715 28.207 -6.113 1.00 0.00 87 LYS A O 9
ATOM 13410 N N . ARG A 1 90 ? -14.064 29.227 -7.283 1.00 0.00 88 ARG A N 9
ATOM 13411 C CA . ARG A 1 90 ? -14.924 30.208 -7.962 1.00 0.00 88 ARG A CA 9
ATOM 13412 C C . ARG A 1 90 ? -15.454 31.241 -6.972 1.00 0.00 88 ARG A C 9
ATOM 13413 O O . ARG A 1 90 ? -14.988 32.381 -6.926 1.00 0.00 88 ARG A O 9
ATOM 13434 N N . MET A 1 91 ? -16.417 30.814 -6.172 1.00 0.00 89 MET A N 9
ATOM 13435 C CA . MET A 1 91 ? -17.125 31.679 -5.248 1.00 0.00 89 MET A CA 9
ATOM 13436 C C . MET A 1 91 ? -17.932 30.799 -4.300 1.00 0.00 89 MET A C 9
ATOM 13437 O O . MET A 1 91 ? -18.227 29.649 -4.642 1.00 0.00 89 MET A O 9
ATOM 13451 N N . GLU A 1 92 ? -18.252 31.325 -3.115 1.00 0.00 90 GLU A N 9
ATOM 13452 C CA . GLU A 1 92 ? -19.077 30.622 -2.126 1.00 0.00 90 GLU A CA 9
ATOM 13453 C C . GLU A 1 92 ? -18.290 29.518 -1.423 1.00 0.00 90 GLU A C 9
ATOM 13454 O O . GLU A 1 92 ? -18.040 29.587 -0.218 1.00 0.00 90 GLU A O 9
ATOM 13466 N N . LYS A 1 93 ? -17.907 28.502 -2.182 1.00 0.00 91 LYS A N 9
ATOM 13467 C CA . LYS A 1 93 ? -17.258 27.331 -1.622 1.00 0.00 91 LYS A CA 9
ATOM 13468 C C . LYS A 1 93 ? -15.745 27.496 -1.600 1.00 0.00 91 LYS A C 9
ATOM 13469 O O . LYS A 1 93 ? -15.107 27.698 -2.635 1.00 0.00 91 LYS A O 9
ATOM 13488 N N . ASN A 1 94 ? -15.179 27.435 -0.406 1.00 0.00 92 ASN A N 9
ATOM 13489 C CA . ASN A 1 94 ? -13.736 27.523 -0.237 1.00 0.00 92 ASN A CA 9
ATOM 13490 C C . ASN A 1 94 ? -13.225 26.359 0.609 1.00 0.00 92 ASN A C 9
ATOM 13491 O O . ASN A 1 94 ? -13.685 26.139 1.729 1.00 0.00 92 ASN A O 9
ATOM 13502 N N . GLY A 1 95 ? -12.310 25.582 0.047 1.00 0.00 93 GLY A N 9
ATOM 13503 C CA . GLY A 1 95 ? -11.702 24.498 0.792 1.00 0.00 93 GLY A CA 9
ATOM 13504 C C . GLY A 1 95 ? -10.439 24.939 1.503 1.00 0.00 93 GLY A C 9
ATOM 13505 O O . GLY A 1 95 ? -10.480 25.389 2.648 1.00 0.00 93 GLY A O 9
ATOM 13509 N N . MET A 1 96 ? -9.315 24.825 0.810 1.00 0.00 94 MET A N 9
ATOM 13510 C CA . MET A 1 96 ? -8.027 25.227 1.357 1.00 0.00 94 MET A CA 9
ATOM 13511 C C . MET A 1 96 ? -7.719 26.657 0.910 1.00 0.00 94 MET A C 9
ATOM 13512 O O . MET A 1 96 ? -8.477 27.240 0.138 1.00 0.00 94 MET A O 9
ATOM 13526 N N . ARG A 1 97 ? -6.632 27.228 1.405 1.00 0.00 95 ARG A N 9
ATOM 13527 C CA . ARG A 1 97 ? -6.237 28.571 1.013 1.00 0.00 95 ARG A CA 9
ATOM 13528 C C . ARG A 1 97 ? -5.009 28.518 0.123 1.00 0.00 95 ARG A C 9
ATOM 13529 O O . ARG A 1 97 ? -4.248 27.549 0.158 1.00 0.00 95 ARG A O 9
ATOM 13550 N N . TYR A 1 98 ? -4.815 29.561 -0.668 1.00 0.00 96 TYR A N 9
ATOM 13551 C CA . TYR A 1 98 ? -3.659 29.635 -1.542 1.00 0.00 96 TYR A CA 9
ATOM 13552 C C . TYR A 1 98 ? -2.462 30.168 -0.767 1.00 0.00 96 TYR A C 9
ATOM 13553 O O . TYR A 1 98 ? -2.625 30.885 0.221 1.00 0.00 96 TYR A O 9
ATOM 13571 N N . ALA A 1 99 ? -1.271 29.807 -1.206 1.00 0.00 97 ALA A N 9
ATOM 13572 C CA . ALA A 1 99 ? -0.052 30.273 -0.569 1.00 0.00 97 ALA A CA 9
ATOM 13573 C C . ALA A 1 99 ? 0.253 31.698 -1.007 1.00 0.00 97 ALA A C 9
ATOM 13574 O O . ALA A 1 99 ? 0.558 31.945 -2.173 1.00 0.00 97 ALA A O 9
ATOM 13581 N N . PRO A 1 100 ? 0.165 32.658 -0.080 1.00 0.00 98 PRO A N 9
ATOM 13582 C CA . PRO A 1 100 ? 0.349 34.074 -0.383 1.00 0.00 98 PRO A CA 9
ATOM 13583 C C . PRO A 1 100 ? 1.816 34.490 -0.329 1.00 0.00 98 PRO A C 9
ATOM 13584 O O . PRO A 1 100 ? 2.140 35.657 -0.107 1.00 0.00 98 PRO A O 9
ATOM 13595 N N . GLY A 1 101 ? 2.695 33.520 -0.533 1.00 0.00 99 GLY A N 9
ATOM 13596 C CA . GLY A 1 101 ? 4.116 33.785 -0.535 1.00 0.00 99 GLY A CA 9
ATOM 13597 C C . GLY A 1 101 ? 4.831 32.936 -1.559 1.00 0.00 99 GLY A C 9
ATOM 13598 O O . GLY A 1 101 ? 6.009 32.616 -1.404 1.00 0.00 99 GLY A O 9
ATOM 13602 N N . GLU A 1 102 ? 4.107 32.564 -2.604 1.00 0.00 100 GLU A N 9
ATOM 13603 C CA . GLU A 1 102 ? 4.651 31.732 -3.660 1.00 0.00 100 GLU A CA 9
ATOM 13604 C C . GLU A 1 102 ? 4.047 32.138 -4.996 1.00 0.00 100 GLU A C 9
ATOM 13605 O O . GLU A 1 102 ? 4.724 32.853 -5.759 1.00 0.00 100 GLU A O 9
ATOM 13618 N N . MET A 1 3 ? 9.446 -11.343 10.247 1.00 0.00 1 MET A N 10
ATOM 13619 C CA . MET A 1 3 ? 8.146 -11.281 9.545 1.00 0.00 1 MET A CA 10
ATOM 13620 C C . MET A 1 3 ? 7.900 -12.576 8.782 1.00 0.00 1 MET A C 10
ATOM 13621 O O . MET A 1 3 ? 8.805 -13.097 8.129 1.00 0.00 1 MET A O 10
ATOM 13635 N N . PRO A 1 4 ? 6.679 -13.127 8.872 1.00 0.00 2 PRO A N 10
ATOM 13636 C CA . PRO A 1 4 ? 6.291 -14.317 8.108 1.00 0.00 2 PRO A CA 10
ATOM 13637 C C . PRO A 1 4 ? 6.285 -14.032 6.612 1.00 0.00 2 PRO A C 10
ATOM 13638 O O . PRO A 1 4 ? 5.667 -13.069 6.159 1.00 0.00 2 PRO A O 10
ATOM 13649 N N . TYR A 1 5 ? 6.976 -14.864 5.851 1.00 0.00 3 TYR A N 10
ATOM 13650 C CA . TYR A 1 5 ? 7.126 -14.630 4.424 1.00 0.00 3 TYR A CA 10
ATOM 13651 C C . TYR A 1 5 ? 5.949 -15.201 3.644 1.00 0.00 3 TYR A C 10
ATOM 13652 O O . TYR A 1 5 ? 5.580 -16.368 3.807 1.00 0.00 3 TYR A O 10
ATOM 13670 N N . LYS A 1 6 ? 5.362 -14.369 2.800 1.00 0.00 4 LYS A N 10
ATOM 13671 C CA . LYS A 1 6 ? 4.293 -14.804 1.915 1.00 0.00 4 LYS A CA 10
ATOM 13672 C C . LYS A 1 6 ? 4.884 -15.223 0.576 1.00 0.00 4 LYS A C 10
ATOM 13673 O O . LYS A 1 6 ? 5.444 -14.400 -0.143 1.00 0.00 4 LYS A O 10
ATOM 13692 N N . ALA A 1 7 ? 4.781 -16.504 0.256 1.00 0.00 5 ALA A N 10
ATOM 13693 C CA . ALA A 1 7 ? 5.328 -17.017 -0.989 1.00 0.00 5 ALA A CA 10
ATOM 13694 C C . ALA A 1 7 ? 4.363 -16.760 -2.144 1.00 0.00 5 ALA A C 10
ATOM 13695 O O . ALA A 1 7 ? 3.197 -17.157 -2.091 1.00 0.00 5 ALA A O 10
ATOM 13702 N N . PRO A 1 8 ? 4.824 -16.050 -3.178 1.00 0.00 6 PRO A N 10
ATOM 13703 C CA . PRO A 1 8 ? 4.025 -15.743 -4.351 1.00 0.00 6 PRO A CA 10
ATOM 13704 C C . PRO A 1 8 ? 4.242 -16.724 -5.499 1.00 0.00 6 PRO A C 10
ATOM 13705 O O . PRO A 1 8 ? 5.376 -17.080 -5.827 1.00 0.00 6 PRO A O 10
ATOM 13716 N N . GLU A 1 9 ? 3.150 -17.173 -6.098 1.00 0.00 7 GLU A N 10
ATOM 13717 C CA . GLU A 1 9 ? 3.226 -18.005 -7.288 1.00 0.00 7 GLU A CA 10
ATOM 13718 C C . GLU A 1 9 ? 2.974 -17.134 -8.509 1.00 0.00 7 GLU A C 10
ATOM 13719 O O . GLU A 1 9 ? 3.898 -16.795 -9.250 1.00 0.00 7 GLU A O 10
ATOM 13731 N N . GLY A 1 10 ? 1.717 -16.755 -8.693 1.00 0.00 8 GLY A N 10
ATOM 13732 C CA . GLY A 1 10 ? 1.368 -15.813 -9.732 1.00 0.00 8 GLY A CA 10
ATOM 13733 C C . GLY A 1 10 ? 1.402 -14.397 -9.205 1.00 0.00 8 GLY A C 10
ATOM 13734 O O . GLY A 1 10 ? 0.411 -13.905 -8.665 1.00 0.00 8 GLY A O 10
ATOM 13738 N N . LYS A 1 11 ? 2.547 -13.749 -9.346 1.00 0.00 9 LYS A N 10
ATOM 13739 C CA . LYS A 1 11 ? 2.768 -12.442 -8.747 1.00 0.00 9 LYS A CA 10
ATOM 13740 C C . LYS A 1 11 ? 2.069 -11.323 -9.496 1.00 0.00 9 LYS A C 10
ATOM 13741 O O . LYS A 1 11 ? 1.431 -11.524 -10.530 1.00 0.00 9 LYS A O 10
ATOM 13760 N N . GLY A 1 12 ? 2.238 -10.138 -8.944 1.00 0.00 10 GLY A N 10
ATOM 13761 C CA . GLY A 1 12 ? 1.697 -8.936 -9.503 1.00 0.00 10 GLY A CA 10
ATOM 13762 C C . GLY A 1 12 ? 1.828 -7.823 -8.499 1.00 0.00 10 GLY A C 10
ATOM 13763 O O . GLY A 1 12 ? 1.826 -8.078 -7.293 1.00 0.00 10 GLY A O 10
ATOM 13767 N N . TYR A 1 13 ? 1.948 -6.594 -8.966 1.00 0.00 11 TYR A N 10
ATOM 13768 C CA . TYR A 1 13 ? 2.034 -5.450 -8.065 1.00 0.00 11 TYR A CA 10
ATOM 13769 C C . TYR A 1 13 ? 0.693 -5.199 -7.389 1.00 0.00 11 TYR A C 10
ATOM 13770 O O . TYR A 1 13 ? 0.510 -4.212 -6.684 1.00 0.00 11 TYR A O 10
ATOM 13788 N N . ALA A 1 14 ? -0.232 -6.118 -7.590 1.00 0.00 12 ALA A N 10
ATOM 13789 C CA . ALA A 1 14 ? -1.567 -5.991 -7.045 1.00 0.00 12 ALA A CA 10
ATOM 13790 C C . ALA A 1 14 ? -1.575 -6.393 -5.577 1.00 0.00 12 ALA A C 10
ATOM 13791 O O . ALA A 1 14 ? -2.372 -5.889 -4.787 1.00 0.00 12 ALA A O 10
ATOM 13798 N N . ASP A 1 15 ? -0.653 -7.280 -5.216 1.00 0.00 13 ASP A N 10
ATOM 13799 C CA . ASP A 1 15 ? -0.567 -7.772 -3.848 1.00 0.00 13 ASP A CA 10
ATOM 13800 C C . ASP A 1 15 ? -0.132 -6.651 -2.918 1.00 0.00 13 ASP A C 10
ATOM 13801 O O . ASP A 1 15 ? -0.774 -6.393 -1.906 1.00 0.00 13 ASP A O 10
ATOM 13810 N N . VAL A 1 16 ? 0.941 -5.962 -3.285 1.00 0.00 14 VAL A N 10
ATOM 13811 C CA . VAL A 1 16 ? 1.456 -4.880 -2.465 1.00 0.00 14 VAL A CA 10
ATOM 13812 C C . VAL A 1 16 ? 0.536 -3.671 -2.500 1.00 0.00 14 VAL A C 10
ATOM 13813 O O . VAL A 1 16 ? 0.352 -2.997 -1.488 1.00 0.00 14 VAL A O 10
ATOM 13826 N N . ALA A 1 17 ? -0.051 -3.412 -3.663 1.00 0.00 15 ALA A N 10
ATOM 13827 C CA . ALA A 1 17 ? -0.998 -2.319 -3.816 1.00 0.00 15 ALA A CA 10
ATOM 13828 C C . ALA A 1 17 ? -2.138 -2.438 -2.811 1.00 0.00 15 ALA A C 10
ATOM 13829 O O . ALA A 1 17 ? -2.465 -1.481 -2.109 1.00 0.00 15 ALA A O 10
ATOM 13836 N N . THR A 1 18 ? -2.721 -3.627 -2.726 1.00 0.00 16 THR A N 10
ATOM 13837 C CA . THR A 1 18 ? -3.853 -3.853 -1.844 1.00 0.00 16 THR A CA 10
ATOM 13838 C C . THR A 1 18 ? -3.394 -4.061 -0.396 1.00 0.00 16 THR A C 10
ATOM 13839 O O . THR A 1 18 ? -4.156 -3.840 0.544 1.00 0.00 16 THR A O 10
ATOM 13850 N N . HIS A 1 19 ? -2.140 -4.462 -0.213 1.00 0.00 17 HIS A N 10
ATOM 13851 C CA . HIS A 1 19 ? -1.631 -4.769 1.114 1.00 0.00 17 HIS A CA 10
ATOM 13852 C C . HIS A 1 19 ? -1.109 -3.537 1.843 1.00 0.00 17 HIS A C 10
ATOM 13853 O O . HIS A 1 19 ? -1.179 -3.463 3.069 1.00 0.00 17 HIS A O 10
ATOM 13868 N N . PHE A 1 20 ? -0.601 -2.563 1.104 1.00 0.00 18 PHE A N 10
ATOM 13869 C CA . PHE A 1 20 ? -0.046 -1.368 1.726 1.00 0.00 18 PHE A CA 10
ATOM 13870 C C . PHE A 1 20 ? -1.158 -0.481 2.271 1.00 0.00 18 PHE A C 10
ATOM 13871 O O . PHE A 1 20 ? -0.925 0.375 3.125 1.00 0.00 18 PHE A O 10
ATOM 13888 N N . ARG A 1 21 ? -2.373 -0.709 1.781 1.00 0.00 19 ARG A N 10
ATOM 13889 C CA . ARG A 1 21 ? -3.545 0.034 2.235 1.00 0.00 19 ARG A CA 10
ATOM 13890 C C . ARG A 1 21 ? -3.827 -0.215 3.717 1.00 0.00 19 ARG A C 10
ATOM 13891 O O . ARG A 1 21 ? -4.555 0.544 4.351 1.00 0.00 19 ARG A O 10
ATOM 13912 N N . THR A 1 22 ? -3.251 -1.281 4.261 1.00 0.00 20 THR A N 10
ATOM 13913 C CA . THR A 1 22 ? -3.402 -1.590 5.676 1.00 0.00 20 THR A CA 10
ATOM 13914 C C . THR A 1 22 ? -2.421 -0.771 6.518 1.00 0.00 20 THR A C 10
ATOM 13915 O O . THR A 1 22 ? -2.685 -0.459 7.678 1.00 0.00 20 THR A O 10
ATOM 13926 N N . LEU A 1 23 ? -1.308 -0.387 5.907 1.00 0.00 21 LEU A N 10
ATOM 13927 C CA . LEU A 1 23 ? -0.285 0.389 6.587 1.00 0.00 21 LEU A CA 10
ATOM 13928 C C . LEU A 1 23 ? -0.684 1.851 6.580 1.00 0.00 21 LEU A C 10
ATOM 13929 O O . LEU A 1 23 ? -0.737 2.502 7.622 1.00 0.00 21 LEU A O 10
ATOM 13945 N N . ILE A 1 24 ? -1.001 2.347 5.389 1.00 0.00 22 ILE A N 10
ATOM 13946 C CA . ILE A 1 24 ? -1.406 3.734 5.206 1.00 0.00 22 ILE A CA 10
ATOM 13947 C C . ILE A 1 24 ? -2.879 3.909 5.600 1.00 0.00 22 ILE A C 10
ATOM 13948 O O . ILE A 1 24 ? -3.517 4.922 5.300 1.00 0.00 22 ILE A O 10
ATOM 13964 N N . LYS A 1 25 ? -3.410 2.905 6.283 1.00 0.00 23 LYS A N 10
ATOM 13965 C CA . LYS A 1 25 ? -4.774 2.913 6.727 1.00 0.00 23 LYS A CA 10
ATOM 13966 C C . LYS A 1 25 ? -4.996 3.974 7.799 1.00 0.00 23 LYS A C 10
ATOM 13967 O O . LYS A 1 25 ? -5.559 5.034 7.522 1.00 0.00 23 LYS A O 10
ATOM 13986 N N . SER A 1 26 ? -4.574 3.687 9.026 1.00 0.00 24 SER A N 10
ATOM 13987 C CA . SER A 1 26 ? -4.857 4.602 10.125 1.00 0.00 24 SER A CA 10
ATOM 13988 C C . SER A 1 26 ? -3.602 5.200 10.774 1.00 0.00 24 SER A C 10
ATOM 13989 O O . SER A 1 26 ? -3.645 6.325 11.277 1.00 0.00 24 SER A O 10
ATOM 13997 N N . GLY A 1 27 ? -2.485 4.475 10.766 1.00 0.00 25 GLY A N 10
ATOM 13998 C CA . GLY A 1 27 ? -1.317 4.977 11.475 1.00 0.00 25 GLY A CA 10
ATOM 13999 C C . GLY A 1 27 ? -0.042 4.189 11.246 1.00 0.00 25 GLY A C 10
ATOM 14000 O O . GLY A 1 27 ? 1.051 4.734 11.398 1.00 0.00 25 GLY A O 10
ATOM 14004 N N . GLU A 1 28 ? -0.175 2.907 10.909 1.00 0.00 26 GLU A N 10
ATOM 14005 C CA . GLU A 1 28 ? 0.980 2.007 10.813 1.00 0.00 26 GLU A CA 10
ATOM 14006 C C . GLU A 1 28 ? 2.060 2.562 9.885 1.00 0.00 26 GLU A C 10
ATOM 14007 O O . GLU A 1 28 ? 3.250 2.501 10.199 1.00 0.00 26 GLU A O 10
ATOM 14019 N N . LEU A 1 29 ? 1.643 3.103 8.755 1.00 0.00 27 LEU A N 10
ATOM 14020 C CA . LEU A 1 29 ? 2.538 3.855 7.891 1.00 0.00 27 LEU A CA 10
ATOM 14021 C C . LEU A 1 29 ? 2.089 5.310 7.892 1.00 0.00 27 LEU A C 10
ATOM 14022 O O . LEU A 1 29 ? 1.389 5.757 6.986 1.00 0.00 27 LEU A O 10
ATOM 14038 N N . ALA A 1 30 ? 2.439 6.018 8.956 1.00 0.00 28 ALA A N 10
ATOM 14039 C CA . ALA A 1 30 ? 2.015 7.399 9.136 1.00 0.00 28 ALA A CA 10
ATOM 14040 C C . ALA A 1 30 ? 2.603 8.305 8.066 1.00 0.00 28 ALA A C 10
ATOM 14041 O O . ALA A 1 30 ? 3.807 8.282 7.830 1.00 0.00 28 ALA A O 10
ATOM 14048 N N . PRO A 1 31 ? 1.761 9.148 7.444 1.00 0.00 29 PRO A N 10
ATOM 14049 C CA . PRO A 1 31 ? 2.178 10.034 6.357 1.00 0.00 29 PRO A CA 10
ATOM 14050 C C . PRO A 1 31 ? 3.064 11.162 6.858 1.00 0.00 29 PRO A C 10
ATOM 14051 O O . PRO A 1 31 ? 2.807 11.763 7.905 1.00 0.00 29 PRO A O 10
ATOM 14062 N N . GLY A 1 32 ? 4.120 11.426 6.105 1.00 0.00 30 GLY A N 10
ATOM 14063 C CA . GLY A 1 32 ? 5.146 12.330 6.556 1.00 0.00 30 GLY A CA 10
ATOM 14064 C C . GLY A 1 32 ? 6.267 11.591 7.259 1.00 0.00 30 GLY A C 10
ATOM 14065 O O . GLY A 1 32 ? 7.102 12.208 7.926 1.00 0.00 30 GLY A O 10
ATOM 14069 N N . ASP A 1 33 ? 6.290 10.264 7.116 1.00 0.00 31 ASP A N 10
ATOM 14070 C CA . ASP A 1 33 ? 7.328 9.446 7.731 1.00 0.00 31 ASP A CA 10
ATOM 14071 C C . ASP A 1 33 ? 8.036 8.647 6.649 1.00 0.00 31 ASP A C 10
ATOM 14072 O O . ASP A 1 33 ? 7.543 8.542 5.534 1.00 0.00 31 ASP A O 10
ATOM 14081 N N . THR A 1 34 ? 9.186 8.109 6.965 1.00 0.00 32 THR A N 10
ATOM 14082 C CA . THR A 1 34 ? 9.992 7.416 5.982 1.00 0.00 32 THR A CA 10
ATOM 14083 C C . THR A 1 34 ? 9.464 6.013 5.732 1.00 0.00 32 THR A C 10
ATOM 14084 O O . THR A 1 34 ? 8.844 5.405 6.604 1.00 0.00 32 THR A O 10
ATOM 14095 N N . LEU A 1 35 ? 9.717 5.505 4.539 1.00 0.00 33 LEU A N 10
ATOM 14096 C CA . LEU A 1 35 ? 9.275 4.172 4.177 1.00 0.00 33 LEU A CA 10
ATOM 14097 C C . LEU A 1 35 ? 10.295 3.139 4.625 1.00 0.00 33 LEU A C 10
ATOM 14098 O O . LEU A 1 35 ? 11.490 3.433 4.743 1.00 0.00 33 LEU A O 10
ATOM 14114 N N . PRO A 1 36 ? 9.832 1.919 4.896 1.00 0.00 34 PRO A N 10
ATOM 14115 C CA . PRO A 1 36 ? 10.711 0.793 5.195 1.00 0.00 34 PRO A CA 10
ATOM 14116 C C . PRO A 1 36 ? 11.356 0.250 3.924 1.00 0.00 34 PRO A C 10
ATOM 14117 O O . PRO A 1 36 ? 10.957 0.611 2.814 1.00 0.00 34 PRO A O 10
ATOM 14128 N N . SER A 1 37 ? 12.351 -0.604 4.082 1.00 0.00 35 SER A N 10
ATOM 14129 C CA . SER A 1 37 ? 13.073 -1.132 2.938 1.00 0.00 35 SER A CA 10
ATOM 14130 C C . SER A 1 37 ? 12.199 -2.143 2.205 1.00 0.00 35 SER A C 10
ATOM 14131 O O . SER A 1 37 ? 11.299 -2.734 2.804 1.00 0.00 35 SER A O 10
ATOM 14139 N N . VAL A 1 38 ? 12.474 -2.343 0.914 1.00 0.00 36 VAL A N 10
ATOM 14140 C CA . VAL A 1 38 ? 11.685 -3.248 0.075 1.00 0.00 36 VAL A CA 10
ATOM 14141 C C . VAL A 1 38 ? 11.582 -4.646 0.684 1.00 0.00 36 VAL A C 10
ATOM 14142 O O . VAL A 1 38 ? 10.662 -5.395 0.368 1.00 0.00 36 VAL A O 10
ATOM 14155 N N . ALA A 1 39 ? 12.514 -4.977 1.575 1.00 0.00 37 ALA A N 10
ATOM 14156 C CA . ALA A 1 39 ? 12.531 -6.277 2.231 1.00 0.00 37 ALA A CA 10
ATOM 14157 C C . ALA A 1 39 ? 11.287 -6.470 3.092 1.00 0.00 37 ALA A C 10
ATOM 14158 O O . ALA A 1 39 ? 10.719 -7.557 3.134 1.00 0.00 37 ALA A O 10
ATOM 14165 N N . ASP A 1 40 ? 10.869 -5.401 3.757 1.00 0.00 38 ASP A N 10
ATOM 14166 C CA . ASP A 1 40 ? 9.678 -5.415 4.584 1.00 0.00 38 ASP A CA 10
ATOM 14167 C C . ASP A 1 40 ? 8.452 -5.677 3.738 1.00 0.00 38 ASP A C 10
ATOM 14168 O O . ASP A 1 40 ? 7.660 -6.577 4.028 1.00 0.00 38 ASP A O 10
ATOM 14177 N N . ILE A 1 41 ? 8.314 -4.885 2.679 1.00 0.00 39 ILE A N 10
ATOM 14178 C CA . ILE A 1 41 ? 7.185 -4.996 1.780 1.00 0.00 39 ILE A CA 10
ATOM 14179 C C . ILE A 1 41 ? 7.112 -6.407 1.195 1.00 0.00 39 ILE A C 10
ATOM 14180 O O . ILE A 1 41 ? 6.105 -7.079 1.336 1.00 0.00 39 ILE A O 10
ATOM 14196 N N . ARG A 1 42 ? 8.209 -6.862 0.585 1.00 0.00 40 ARG A N 10
ATOM 14197 C CA . ARG A 1 42 ? 8.199 -8.119 -0.173 1.00 0.00 40 ARG A CA 10
ATOM 14198 C C . ARG A 1 42 ? 8.143 -9.358 0.720 1.00 0.00 40 ARG A C 10
ATOM 14199 O O . ARG A 1 42 ? 7.825 -10.448 0.246 1.00 0.00 40 ARG A O 10
ATOM 14220 N N . ALA A 1 43 ? 8.472 -9.211 1.996 1.00 0.00 41 ALA A N 10
ATOM 14221 C CA . ALA A 1 43 ? 8.442 -10.351 2.899 1.00 0.00 41 ALA A CA 10
ATOM 14222 C C . ALA A 1 43 ? 7.035 -10.593 3.405 1.00 0.00 41 ALA A C 10
ATOM 14223 O O . ALA A 1 43 ? 6.563 -11.731 3.437 1.00 0.00 41 ALA A O 10
ATOM 14230 N N . GLN A 1 44 ? 6.362 -9.524 3.795 1.00 0.00 42 GLN A N 10
ATOM 14231 C CA . GLN A 1 44 ? 4.985 -9.633 4.234 1.00 0.00 42 GLN A CA 10
ATOM 14232 C C . GLN A 1 44 ? 4.097 -9.808 3.019 1.00 0.00 42 GLN A C 10
ATOM 14233 O O . GLN A 1 44 ? 3.279 -10.723 2.941 1.00 0.00 42 GLN A O 10
ATOM 14247 N N . PHE A 1 45 ? 4.275 -8.901 2.085 1.00 0.00 43 PHE A N 10
ATOM 14248 C CA . PHE A 1 45 ? 3.541 -8.910 0.844 1.00 0.00 43 PHE A CA 10
ATOM 14249 C C . PHE A 1 45 ? 4.354 -9.666 -0.196 1.00 0.00 43 PHE A C 10
ATOM 14250 O O . PHE A 1 45 ? 5.366 -9.162 -0.662 1.00 0.00 43 PHE A O 10
ATOM 14267 N N . GLY A 1 46 ? 3.927 -10.883 -0.510 1.00 0.00 44 GLY A N 10
ATOM 14268 C CA . GLY A 1 46 ? 4.656 -11.749 -1.426 1.00 0.00 44 GLY A CA 10
ATOM 14269 C C . GLY A 1 46 ? 4.908 -11.131 -2.787 1.00 0.00 44 GLY A C 10
ATOM 14270 O O . GLY A 1 46 ? 4.148 -11.346 -3.733 1.00 0.00 44 GLY A O 10
ATOM 14274 N N . VAL A 1 47 ? 5.986 -10.371 -2.877 1.00 0.00 45 VAL A N 10
ATOM 14275 C CA . VAL A 1 47 ? 6.394 -9.731 -4.116 1.00 0.00 45 VAL A CA 10
ATOM 14276 C C . VAL A 1 47 ? 7.913 -9.760 -4.236 1.00 0.00 45 VAL A C 10
ATOM 14277 O O . VAL A 1 47 ? 8.604 -10.278 -3.358 1.00 0.00 45 VAL A O 10
ATOM 14290 N N . ALA A 1 48 ? 8.427 -9.224 -5.332 1.00 0.00 46 ALA A N 10
ATOM 14291 C CA . ALA A 1 48 ? 9.862 -9.069 -5.494 1.00 0.00 46 ALA A CA 10
ATOM 14292 C C . ALA A 1 48 ? 10.273 -7.676 -5.029 1.00 0.00 46 ALA A C 10
ATOM 14293 O O . ALA A 1 48 ? 9.462 -6.947 -4.456 1.00 0.00 46 ALA A O 10
ATOM 14300 N N . ALA A 1 49 ? 11.510 -7.287 -5.294 1.00 0.00 47 ALA A N 10
ATOM 14301 C CA . ALA A 1 49 ? 12.005 -6.000 -4.830 1.00 0.00 47 ALA A CA 10
ATOM 14302 C C . ALA A 1 49 ? 11.486 -4.881 -5.721 1.00 0.00 47 ALA A C 10
ATOM 14303 O O . ALA A 1 49 ? 11.090 -3.818 -5.239 1.00 0.00 47 ALA A O 10
ATOM 14310 N N . LYS A 1 50 ? 11.462 -5.135 -7.021 1.00 0.00 48 LYS A N 10
ATOM 14311 C CA . LYS A 1 50 ? 10.951 -4.164 -7.970 1.00 0.00 48 LYS A CA 10
ATOM 14312 C C . LYS A 1 50 ? 9.427 -4.111 -7.916 1.00 0.00 48 LYS A C 10
ATOM 14313 O O . LYS A 1 50 ? 8.828 -3.062 -8.143 1.00 0.00 48 LYS A O 10
ATOM 14332 N N . THR A 1 51 ? 8.807 -5.246 -7.599 1.00 0.00 49 THR A N 10
ATOM 14333 C CA . THR A 1 51 ? 7.351 -5.339 -7.533 1.00 0.00 49 THR A CA 10
ATOM 14334 C C . THR A 1 51 ? 6.779 -4.337 -6.528 1.00 0.00 49 THR A C 10
ATOM 14335 O O . THR A 1 51 ? 5.689 -3.793 -6.730 1.00 0.00 49 THR A O 10
ATOM 14346 N N . VAL A 1 52 ? 7.519 -4.097 -5.449 1.00 0.00 50 VAL A N 10
ATOM 14347 C CA . VAL A 1 52 ? 7.159 -3.073 -4.480 1.00 0.00 50 VAL A CA 10
ATOM 14348 C C . VAL A 1 52 ? 7.044 -1.718 -5.172 1.00 0.00 50 VAL A C 10
ATOM 14349 O O . VAL A 1 52 ? 5.987 -1.087 -5.174 1.00 0.00 50 VAL A O 10
ATOM 14362 N N . SER A 1 53 ? 8.144 -1.301 -5.785 1.00 0.00 51 SER A N 10
ATOM 14363 C CA . SER A 1 53 ? 8.209 -0.034 -6.507 1.00 0.00 51 SER A CA 10
ATOM 14364 C C . SER A 1 53 ? 7.288 -0.034 -7.730 1.00 0.00 51 SER A C 10
ATOM 14365 O O . SER A 1 53 ? 7.045 1.014 -8.333 1.00 0.00 51 SER A O 10
ATOM 14373 N N . ARG A 1 54 ? 6.781 -1.204 -8.092 1.00 0.00 52 ARG A N 10
ATOM 14374 C CA . ARG A 1 54 ? 5.854 -1.328 -9.208 1.00 0.00 52 ARG A CA 10
ATOM 14375 C C . ARG A 1 54 ? 4.467 -0.850 -8.782 1.00 0.00 52 ARG A C 10
ATOM 14376 O O . ARG A 1 54 ? 3.794 -0.131 -9.518 1.00 0.00 52 ARG A O 10
ATOM 14397 N N . ALA A 1 55 ? 4.048 -1.235 -7.579 1.00 0.00 53 ALA A N 10
ATOM 14398 C CA . ALA A 1 55 ? 2.774 -0.773 -7.045 1.00 0.00 53 ALA A CA 10
ATOM 14399 C C . ALA A 1 55 ? 2.891 0.626 -6.460 1.00 0.00 53 ALA A C 10
ATOM 14400 O O . ALA A 1 55 ? 1.887 1.306 -6.284 1.00 0.00 53 ALA A O 10
ATOM 14407 N N . LEU A 1 56 ? 4.112 1.047 -6.144 1.00 0.00 54 LEU A N 10
ATOM 14408 C CA . LEU A 1 56 ? 4.346 2.388 -5.601 1.00 0.00 54 LEU A CA 10
ATOM 14409 C C . LEU A 1 56 ? 3.826 3.481 -6.537 1.00 0.00 54 LEU A C 10
ATOM 14410 O O . LEU A 1 56 ? 3.493 4.576 -6.092 1.00 0.00 54 LEU A O 10
ATOM 14426 N N . ALA A 1 57 ? 3.744 3.182 -7.828 1.00 0.00 55 ALA A N 10
ATOM 14427 C CA . ALA A 1 57 ? 3.200 4.131 -8.796 1.00 0.00 55 ALA A CA 10
ATOM 14428 C C . ALA A 1 57 ? 1.686 4.250 -8.643 1.00 0.00 55 ALA A C 10
ATOM 14429 O O . ALA A 1 57 ? 1.079 5.218 -9.088 1.00 0.00 55 ALA A O 10
ATOM 14436 N N . VAL A 1 58 ? 1.081 3.245 -8.032 1.00 0.00 56 VAL A N 10
ATOM 14437 C CA . VAL A 1 58 ? -0.326 3.305 -7.665 1.00 0.00 56 VAL A CA 10
ATOM 14438 C C . VAL A 1 58 ? -0.439 3.864 -6.250 1.00 0.00 56 VAL A C 10
ATOM 14439 O O . VAL A 1 58 ? -1.309 4.681 -5.941 1.00 0.00 56 VAL A O 10
ATOM 14452 N N . LEU A 1 59 ? 0.496 3.439 -5.409 1.00 0.00 57 LEU A N 10
ATOM 14453 C CA . LEU A 1 59 ? 0.592 3.879 -4.021 1.00 0.00 57 LEU A CA 10
ATOM 14454 C C . LEU A 1 59 ? 1.060 5.320 -3.914 1.00 0.00 57 LEU A C 10
ATOM 14455 O O . LEU A 1 59 ? 1.313 5.804 -2.822 1.00 0.00 57 LEU A O 10
ATOM 14471 N N . LYS A 1 60 ? 1.181 6.008 -5.031 1.00 0.00 58 LYS A N 10
ATOM 14472 C CA . LYS A 1 60 ? 1.454 7.427 -4.981 1.00 0.00 58 LYS A CA 10
ATOM 14473 C C . LYS A 1 60 ? 0.167 8.168 -4.609 1.00 0.00 58 LYS A C 10
ATOM 14474 O O . LYS A 1 60 ? 0.180 9.079 -3.784 1.00 0.00 58 LYS A O 10
ATOM 14493 N N . SER A 1 61 ? -0.946 7.749 -5.203 1.00 0.00 59 SER A N 10
ATOM 14494 C CA . SER A 1 61 ? -2.256 8.271 -4.834 1.00 0.00 59 SER A CA 10
ATOM 14495 C C . SER A 1 61 ? -2.916 7.400 -3.762 1.00 0.00 59 SER A C 10
ATOM 14496 O O . SER A 1 61 ? -3.444 7.912 -2.782 1.00 0.00 59 SER A O 10
ATOM 14504 N N . GLU A 1 62 ? -2.864 6.081 -3.939 1.00 0.00 60 GLU A N 10
ATOM 14505 C CA . GLU A 1 62 ? -3.543 5.159 -3.026 1.00 0.00 60 GLU A CA 10
ATOM 14506 C C . GLU A 1 62 ? -2.778 5.018 -1.712 1.00 0.00 60 GLU A C 10
ATOM 14507 O O . GLU A 1 62 ? -3.364 5.044 -0.629 1.00 0.00 60 GLU A O 10
ATOM 14519 N N . GLY A 1 63 ? -1.470 4.831 -1.820 1.00 0.00 61 GLY A N 10
ATOM 14520 C CA . GLY A 1 63 ? -0.639 4.627 -0.645 1.00 0.00 61 GLY A CA 10
ATOM 14521 C C . GLY A 1 63 ? -0.077 5.923 -0.097 1.00 0.00 61 GLY A C 10
ATOM 14522 O O . GLY A 1 63 ? 0.466 5.947 1.006 1.00 0.00 61 GLY A O 10
ATOM 14526 N N . LEU A 1 64 ? -0.177 6.988 -0.896 1.00 0.00 62 LEU A N 10
ATOM 14527 C CA . LEU A 1 64 ? 0.268 8.323 -0.496 1.00 0.00 62 LEU A CA 10
ATOM 14528 C C . LEU A 1 64 ? 1.794 8.393 -0.348 1.00 0.00 62 LEU A C 10
ATOM 14529 O O . LEU A 1 64 ? 2.309 9.234 0.392 1.00 0.00 62 LEU A O 10
ATOM 14545 N N . VAL A 1 65 ? 2.519 7.566 -1.093 1.00 0.00 63 VAL A N 10
ATOM 14546 C CA . VAL A 1 65 ? 3.964 7.424 -0.886 1.00 0.00 63 VAL A CA 10
ATOM 14547 C C . VAL A 1 65 ? 4.753 8.054 -2.029 1.00 0.00 63 VAL A C 10
ATOM 14548 O O . VAL A 1 65 ? 4.345 7.990 -3.191 1.00 0.00 63 VAL A O 10
ATOM 14561 N N . SER A 1 66 ? 5.881 8.659 -1.695 1.00 0.00 64 SER A N 10
ATOM 14562 C CA . SER A 1 66 ? 6.692 9.350 -2.679 1.00 0.00 64 SER A CA 10
ATOM 14563 C C . SER A 1 66 ? 8.174 9.198 -2.354 1.00 0.00 64 SER A C 10
ATOM 14564 O O . SER A 1 66 ? 8.560 9.071 -1.189 1.00 0.00 64 SER A O 10
ATOM 14572 N N . SER A 1 67 ? 9.001 9.192 -3.384 1.00 0.00 65 SER A N 10
ATOM 14573 C CA . SER A 1 67 ? 10.432 9.102 -3.204 1.00 0.00 65 SER A CA 10
ATOM 14574 C C . SER A 1 67 ? 11.041 10.497 -3.088 1.00 0.00 65 SER A C 10
ATOM 14575 O O . SER A 1 67 ? 11.393 11.119 -4.090 1.00 0.00 65 SER A O 10
ATOM 14583 N N . ARG A 1 68 ? 11.126 10.999 -1.863 1.00 0.00 66 ARG A N 10
ATOM 14584 C CA . ARG A 1 68 ? 11.715 12.306 -1.619 1.00 0.00 66 ARG A CA 10
ATOM 14585 C C . ARG A 1 68 ? 13.220 12.246 -1.824 1.00 0.00 66 ARG A C 10
ATOM 14586 O O . ARG A 1 68 ? 13.953 11.719 -0.988 1.00 0.00 66 ARG A O 10
ATOM 14607 N N . GLY A 1 69 ? 13.679 12.794 -2.936 1.00 0.00 67 GLY A N 10
ATOM 14608 C CA . GLY A 1 69 ? 15.089 12.744 -3.256 1.00 0.00 67 GLY A CA 10
ATOM 14609 C C . GLY A 1 69 ? 15.896 13.747 -2.453 1.00 0.00 67 GLY A C 10
ATOM 14610 O O . GLY A 1 69 ? 16.558 14.620 -3.014 1.00 0.00 67 GLY A O 10
ATOM 14614 N N . ALA A 1 70 ? 15.833 13.618 -1.137 1.00 0.00 68 ALA A N 10
ATOM 14615 C CA . ALA A 1 70 ? 16.555 14.490 -0.226 1.00 0.00 68 ALA A CA 10
ATOM 14616 C C . ALA A 1 70 ? 16.706 13.801 1.122 1.00 0.00 68 ALA A C 10
ATOM 14617 O O . ALA A 1 70 ? 17.793 13.363 1.489 1.00 0.00 68 ALA A O 10
ATOM 14624 N N . LEU A 1 71 ? 15.595 13.682 1.840 1.00 0.00 69 LEU A N 10
ATOM 14625 C CA . LEU A 1 71 ? 15.587 12.992 3.125 1.00 0.00 69 LEU A CA 10
ATOM 14626 C C . LEU A 1 71 ? 15.523 11.489 2.901 1.00 0.00 69 LEU A C 10
ATOM 14627 O O . LEU A 1 71 ? 15.999 10.702 3.719 1.00 0.00 69 LEU A O 10
ATOM 14643 N N . GLY A 1 72 ? 14.926 11.108 1.782 1.00 0.00 70 GLY A N 10
ATOM 14644 C CA . GLY A 1 72 ? 14.801 9.711 1.433 1.00 0.00 70 GLY A CA 10
ATOM 14645 C C . GLY A 1 72 ? 13.379 9.350 1.092 1.00 0.00 70 GLY A C 10
ATOM 14646 O O . GLY A 1 72 ? 12.574 10.223 0.782 1.00 0.00 70 GLY A O 10
ATOM 14650 N N . THR A 1 73 ? 13.049 8.079 1.169 1.00 0.00 71 THR A N 10
ATOM 14651 C CA . THR A 1 73 ? 11.733 7.637 0.782 1.00 0.00 71 THR A CA 10
ATOM 14652 C C . THR A 1 73 ? 10.765 7.948 1.913 1.00 0.00 71 THR A C 10
ATOM 14653 O O . THR A 1 73 ? 10.860 7.370 2.994 1.00 0.00 71 THR A O 10
ATOM 14664 N N . VAL A 1 74 ? 9.850 8.870 1.669 1.00 0.00 72 VAL A N 10
ATOM 14665 C CA . VAL A 1 74 ? 9.009 9.415 2.722 1.00 0.00 72 VAL A CA 10
ATOM 14666 C C . VAL A 1 74 ? 7.566 9.409 2.261 1.00 0.00 72 VAL A C 10
ATOM 14667 O O . VAL A 1 74 ? 7.276 9.780 1.124 1.00 0.00 72 VAL A O 10
ATOM 14680 N N . VAL A 1 75 ? 6.657 8.992 3.123 1.00 0.00 73 VAL A N 10
ATOM 14681 C CA . VAL A 1 75 ? 5.289 8.824 2.699 1.00 0.00 73 VAL A CA 10
ATOM 14682 C C . VAL A 1 75 ? 4.540 10.163 2.727 1.00 0.00 73 VAL A C 10
ATOM 14683 O O . VAL A 1 75 ? 3.761 10.461 3.628 1.00 0.00 73 VAL A O 10
ATOM 14696 N N . GLU A 1 76 ? 4.825 10.990 1.735 1.00 0.00 74 GLU A N 10
ATOM 14697 C CA . GLU A 1 76 ? 3.979 12.115 1.391 1.00 0.00 74 GLU A CA 10
ATOM 14698 C C . GLU A 1 76 ? 3.986 12.334 -0.117 1.00 0.00 74 GLU A C 10
ATOM 14699 O O . GLU A 1 76 ? 4.754 13.148 -0.623 1.00 0.00 74 GLU A O 10
ATOM 14711 N N . LYS A 1 77 ? 3.173 11.608 -0.848 1.00 0.00 75 LYS A N 10
ATOM 14712 C CA . LYS A 1 77 ? 3.079 11.850 -2.276 1.00 0.00 75 LYS A CA 10
ATOM 14713 C C . LYS A 1 77 ? 1.923 12.759 -2.604 1.00 0.00 75 LYS A C 10
ATOM 14714 O O . LYS A 1 77 ? 2.080 13.964 -2.791 1.00 0.00 75 LYS A O 10
ATOM 14733 N N . ASN A 1 78 ? 0.758 12.157 -2.655 1.00 0.00 76 ASN A N 10
ATOM 14734 C CA . ASN A 1 78 ? -0.400 12.791 -3.222 1.00 0.00 76 ASN A CA 10
ATOM 14735 C C . ASN A 1 78 ? -1.584 12.680 -2.290 1.00 0.00 76 ASN A C 10
ATOM 14736 O O . ASN A 1 78 ? -2.297 11.684 -2.338 1.00 0.00 76 ASN A O 10
ATOM 14747 N N . PRO A 1 79 ? -1.789 13.681 -1.414 1.00 0.00 77 PRO A N 10
ATOM 14748 C CA . PRO A 1 79 ? -2.952 13.742 -0.536 1.00 0.00 77 PRO A CA 10
ATOM 14749 C C . PRO A 1 79 ? -4.205 13.300 -1.256 1.00 0.00 77 PRO A C 10
ATOM 14750 O O . PRO A 1 79 ? -4.549 13.849 -2.305 1.00 0.00 77 PRO A O 10
ATOM 14761 N N . ILE A 1 80 ? -4.858 12.280 -0.709 1.00 0.00 78 ILE A N 10
ATOM 14762 C CA . ILE A 1 80 ? -6.078 11.776 -1.298 1.00 0.00 78 ILE A CA 10
ATOM 14763 C C . ILE A 1 80 ? -7.052 12.923 -1.425 1.00 0.00 78 ILE A C 10
ATOM 14764 O O . ILE A 1 80 ? -7.368 13.584 -0.439 1.00 0.00 78 ILE A O 10
ATOM 14780 N N . VAL A 1 81 ? -7.417 13.206 -2.671 1.00 0.00 79 VAL A N 10
ATOM 14781 C CA . VAL A 1 81 ? -8.301 14.314 -3.005 1.00 0.00 79 VAL A CA 10
ATOM 14782 C C . VAL A 1 81 ? -9.630 14.208 -2.264 1.00 0.00 79 VAL A C 10
ATOM 14783 O O . VAL A 1 81 ? -10.633 13.718 -2.793 1.00 0.00 79 VAL A O 10
ATOM 14796 N N . ILE A 1 82 ? -9.600 14.616 -1.014 1.00 0.00 80 ILE A N 10
ATOM 14797 C CA . ILE A 1 82 ? -10.782 14.667 -0.187 1.00 0.00 80 ILE A CA 10
ATOM 14798 C C . ILE A 1 82 ? -11.603 15.911 -0.522 1.00 0.00 80 ILE A C 10
ATOM 14799 O O . ILE A 1 82 ? -11.173 17.040 -0.271 1.00 0.00 80 ILE A O 10
ATOM 14815 N N . THR A 1 83 ? -12.783 15.697 -1.088 1.00 0.00 81 THR A N 10
ATOM 14816 C CA . THR A 1 83 ? -13.645 16.790 -1.522 1.00 0.00 81 THR A CA 10
ATOM 14817 C C . THR A 1 83 ? -14.473 17.327 -0.346 1.00 0.00 81 THR A C 10
ATOM 14818 O O . THR A 1 83 ? -15.642 17.684 -0.489 1.00 0.00 81 THR A O 10
ATOM 14829 N N . GLY A 1 84 ? -13.836 17.395 0.814 1.00 0.00 82 GLY A N 10
ATOM 14830 C CA . GLY A 1 84 ? -14.487 17.891 2.006 1.00 0.00 82 GLY A CA 10
ATOM 14831 C C . GLY A 1 84 ? -13.477 18.314 3.046 1.00 0.00 82 GLY A C 10
ATOM 14832 O O . GLY A 1 84 ? -12.564 19.087 2.753 1.00 0.00 82 GLY A O 10
ATOM 14836 N N . ALA A 1 85 ? -13.621 17.789 4.250 1.00 0.00 83 ALA A N 10
ATOM 14837 C CA . ALA A 1 85 ? -12.710 18.093 5.341 1.00 0.00 83 ALA A CA 10
ATOM 14838 C C . ALA A 1 85 ? -12.859 17.050 6.436 1.00 0.00 83 ALA A C 10
ATOM 14839 O O . ALA A 1 85 ? -13.765 16.222 6.382 1.00 0.00 83 ALA A O 10
ATOM 14846 N N . ASP A 1 86 ? -11.988 17.112 7.436 1.00 0.00 84 ASP A N 10
ATOM 14847 C CA . ASP A 1 86 ? -12.032 16.185 8.570 1.00 0.00 84 ASP A CA 10
ATOM 14848 C C . ASP A 1 86 ? -13.092 16.643 9.575 1.00 0.00 84 ASP A C 10
ATOM 14849 O O . ASP A 1 86 ? -13.272 16.063 10.644 1.00 0.00 84 ASP A O 10
ATOM 14858 N N . ARG A 1 87 ? -13.821 17.678 9.185 1.00 0.00 85 ARG A N 10
ATOM 14859 C CA . ARG A 1 87 ? -14.868 18.263 10.012 1.00 0.00 85 ARG A CA 10
ATOM 14860 C C . ARG A 1 87 ? -16.136 17.407 10.014 1.00 0.00 85 ARG A C 10
ATOM 14861 O O . ARG A 1 87 ? -17.101 17.723 10.714 1.00 0.00 85 ARG A O 10
ATOM 14882 N N . LEU A 1 88 ? -16.140 16.332 9.226 1.00 0.00 86 LEU A N 10
ATOM 14883 C CA . LEU A 1 88 ? -17.309 15.467 9.116 1.00 0.00 86 LEU A CA 10
ATOM 14884 C C . LEU A 1 88 ? -17.495 14.633 10.392 1.00 0.00 86 LEU A C 10
ATOM 14885 O O . LEU A 1 88 ? -16.974 13.529 10.529 1.00 0.00 86 LEU A O 10
ATOM 14901 N N . LYS A 1 89 ? -18.239 15.193 11.336 1.00 0.00 87 LYS A N 10
ATOM 14902 C CA . LYS A 1 89 ? -18.449 14.554 12.629 1.00 0.00 87 LYS A CA 10
ATOM 14903 C C . LYS A 1 89 ? -19.320 13.308 12.502 1.00 0.00 87 LYS A C 10
ATOM 14904 O O . LYS A 1 89 ? -19.166 12.355 13.262 1.00 0.00 87 LYS A O 10
ATOM 14923 N N . ARG A 1 90 ? -20.225 13.317 11.533 1.00 0.00 88 ARG A N 10
ATOM 14924 C CA . ARG A 1 90 ? -21.108 12.180 11.301 1.00 0.00 88 ARG A CA 10
ATOM 14925 C C . ARG A 1 90 ? -21.033 11.764 9.832 1.00 0.00 88 ARG A C 10
ATOM 14926 O O . ARG A 1 90 ? -21.923 11.097 9.307 1.00 0.00 88 ARG A O 10
ATOM 14947 N N . MET A 1 91 ? -19.936 12.161 9.192 1.00 0.00 89 MET A N 10
ATOM 14948 C CA . MET A 1 91 ? -19.686 11.881 7.776 1.00 0.00 89 MET A CA 10
ATOM 14949 C C . MET A 1 91 ? -20.726 12.553 6.878 1.00 0.00 89 MET A C 10
ATOM 14950 O O . MET A 1 91 ? -20.488 13.640 6.361 1.00 0.00 89 MET A O 10
ATOM 14964 N N . GLU A 1 92 ? -21.886 11.927 6.723 1.00 0.00 90 GLU A N 10
ATOM 14965 C CA . GLU A 1 92 ? -22.935 12.453 5.855 1.00 0.00 90 GLU A CA 10
ATOM 14966 C C . GLU A 1 92 ? -23.868 13.384 6.621 1.00 0.00 90 GLU A C 10
ATOM 14967 O O . GLU A 1 92 ? -25.093 13.297 6.508 1.00 0.00 90 GLU A O 10
ATOM 14979 N N . LYS A 1 93 ? -23.284 14.287 7.393 1.00 0.00 91 LYS A N 10
ATOM 14980 C CA . LYS A 1 93 ? -24.060 15.291 8.097 1.00 0.00 91 LYS A CA 10
ATOM 14981 C C . LYS A 1 93 ? -24.436 16.398 7.123 1.00 0.00 91 LYS A C 10
ATOM 14982 O O . LYS A 1 93 ? -23.574 17.160 6.685 1.00 0.00 91 LYS A O 10
ATOM 15001 N N . ASN A 1 94 ? -25.712 16.474 6.784 1.00 0.00 92 ASN A N 10
ATOM 15002 C CA . ASN A 1 94 ? -26.197 17.461 5.825 1.00 0.00 92 ASN A CA 10
ATOM 15003 C C . ASN A 1 94 ? -25.976 18.867 6.365 1.00 0.00 92 ASN A C 10
ATOM 15004 O O . ASN A 1 94 ? -26.072 19.087 7.575 1.00 0.00 92 ASN A O 10
ATOM 15015 N N . GLY A 1 95 ? -25.642 19.793 5.466 1.00 0.00 93 GLY A N 10
ATOM 15016 C CA . GLY A 1 95 ? -25.321 21.164 5.844 1.00 0.00 93 GLY A CA 10
ATOM 15017 C C . GLY A 1 95 ? -26.262 21.738 6.888 1.00 0.00 93 GLY A C 10
ATOM 15018 O O . GLY A 1 95 ? -25.874 21.917 8.044 1.00 0.00 93 GLY A O 10
ATOM 15022 N N . MET A 1 96 ? -27.506 21.999 6.500 1.00 0.00 94 MET A N 10
ATOM 15023 C CA . MET A 1 96 ? -28.485 22.553 7.432 1.00 0.00 94 MET A CA 10
ATOM 15024 C C . MET A 1 96 ? -29.255 21.429 8.123 1.00 0.00 94 MET A C 10
ATOM 15025 O O . MET A 1 96 ? -30.487 21.382 8.107 1.00 0.00 94 MET A O 10
ATOM 15039 N N . ARG A 1 97 ? -28.501 20.520 8.720 1.00 0.00 95 ARG A N 10
ATOM 15040 C CA . ARG A 1 97 ? -29.055 19.426 9.502 1.00 0.00 95 ARG A CA 10
ATOM 15041 C C . ARG A 1 97 ? -28.162 19.174 10.702 1.00 0.00 95 ARG A C 10
ATOM 15042 O O . ARG A 1 97 ? -27.038 18.683 10.555 1.00 0.00 95 ARG A O 10
ATOM 15063 N N . TYR A 1 98 ? -28.634 19.539 11.876 1.00 0.00 96 TYR A N 10
ATOM 15064 C CA . TYR A 1 98 ? -27.880 19.309 13.086 1.00 0.00 96 TYR A CA 10
ATOM 15065 C C . TYR A 1 98 ? -28.660 18.397 14.011 1.00 0.00 96 TYR A C 10
ATOM 15066 O O . TYR A 1 98 ? -29.644 18.815 14.618 1.00 0.00 96 TYR A O 10
ATOM 15084 N N . ALA A 1 99 ? -28.229 17.143 14.083 1.00 0.00 97 ALA A N 10
ATOM 15085 C CA . ALA A 1 99 ? -28.851 16.165 14.959 1.00 0.00 97 ALA A CA 10
ATOM 15086 C C . ALA A 1 99 ? -28.676 16.580 16.416 1.00 0.00 97 ALA A C 10
ATOM 15087 O O . ALA A 1 99 ? -27.571 16.523 16.957 1.00 0.00 97 ALA A O 10
ATOM 15094 N N . PRO A 1 100 ? -29.763 17.018 17.062 1.00 0.00 98 PRO A N 10
ATOM 15095 C CA . PRO A 1 100 ? -29.725 17.559 18.413 1.00 0.00 98 PRO A CA 10
ATOM 15096 C C . PRO A 1 100 ? -30.014 16.505 19.479 1.00 0.00 98 PRO A C 10
ATOM 15097 O O . PRO A 1 100 ? -30.113 16.814 20.667 1.00 0.00 98 PRO A O 10
ATOM 15108 N N . GLY A 1 101 ? -30.147 15.258 19.047 1.00 0.00 99 GLY A N 10
ATOM 15109 C CA . GLY A 1 101 ? -30.459 14.187 19.965 1.00 0.00 99 GLY A CA 10
ATOM 15110 C C . GLY A 1 101 ? -29.603 12.962 19.734 1.00 0.00 99 GLY A C 10
ATOM 15111 O O . GLY A 1 101 ? -30.103 11.838 19.749 1.00 0.00 99 GLY A O 10
ATOM 15115 N N . GLU A 1 102 ? -28.314 13.174 19.513 1.00 0.00 100 GLU A N 10
ATOM 15116 C CA . GLU A 1 102 ? -27.385 12.070 19.341 1.00 0.00 100 GLU A CA 10
ATOM 15117 C C . GLU A 1 102 ? -26.606 11.864 20.633 1.00 0.00 100 GLU A C 10
ATOM 15118 O O . GLU A 1 102 ? -26.986 10.980 21.426 1.00 0.00 100 GLU A O 10
#

Solvent-accessible surface area: 6589 Å² total; per-residue (Å²): 154,101,129,105,74,49,174,80,79,39,123,71,47,0,14,97,47,2,52,20,8,12,93,67,23,109,0,44,76,39,64,47,33,31,76,69,41,33,3,94,5,50,2,2,2,40,48,136,10,2,56,130,0,41,65,58,0,102,57,47,0,18,10,23,110,78,93,92,130,30,58,0,0,74,92,76,102,49,121,72,133,31,82,59,154,92,55,135,156,125,112,109,64,136,234,115,36,110,55,96

Secondary structure (DSSP, 8-state):
------SS--HHHHHHHHHHIIIIIS--BTBBPPPHHHHHHHSSS-TTHHHHHTTTTTTSS--EEETTTEEES-S-----SSHHHHH-TTS------S--

Nearest PDB structures (foldseek):
  1v4r-assembly1_A  TM=6.890E-01  e=1.124E-14  Streptomyces
  4r1h-assembly1_B  TM=7.496E-01  e=5.250E-04  Listeria monocytogenes EGD-e
  4ham-assembly1_A-2  TM=6.337E-01  e=1.913E-03  Listeria monocytogenes EGD-e
  4tv7-assembly2_D  TM=6.093E-01  e=2.346E-03  Bacillus subtilis subsp. subtilis str. 168
  4tv7-assembly2_C  TM=6.070E-01  e=3.529E-03  Bacillus subtilis subsp. subtilis str. 168

Sequence (100 aa):
MPYKAPEGKGYADVATHFRTLIKSGELAPGDTLPSVADIRAQFGVAAKTVSRALAVLKSEGLVSSRGALGTVVEKNPIVITGADRLKRMEKNGMRYAPGEMPYKAPEGKGYADVATHFRTLIKSGELAPGDTLPSVADIRAQFGVAAKTVSRALAVLKSEGLVSSRGALGTVVEKNPIVITGADRLKRMEKNGMRYAPGEMPYKAPEGKGYADVATHFRTLIKSGELAPGDTLPSVADIRAQFGVAAKTVSRALAVLKSEGLVSSRGALGTVVEKNPIVITGADRLKRMEKNGMRYAPGEMPYKAPEGKGYADVATHFRTLIKSGELAPGDTLPSVADIRAQFGVAAKTVSRALAVLKSEGLVSSRGALGTVVEKNPIVITGADRLKRMEKNGMRYAPGEMPYKAPEGKGYADVATHFRTLIKSGELAPGDTLPSVADIRAQFGVAAKTVSRALAVLKSEGLVSSRGALGTVVEKNPIVITGADRLKRMEKNGMRYAPGEMPYKAPEGKGYADVATHFRTLIKSGELAPGDTLPSVADIRAQFGVAAKTVSRALAVLKSEGLVSSRGALGTVVEKNPIVITGADRLKRMEKNGMRYAPGEMPYKAPEGKGYADVATHFRTLIKSGELAPGDTLPSVADIRAQFGVAAKTVSRALAVLKSEGLVSSRGALGTVVEKNPIVITGADRLKRMEKNGMRYAPGEMPYKAPEGKGYADVATHFRTLIKSGELAPGDTLPSVADIRAQFGVAAKTVSRALAVLKSEGLVSSRGALGTVVEKNPIVITGADRLKRMEKNGMRYAPGEMPYKAPEGKGYADVATHFRTLIKSGELAPGDTLPSVADIRAQFGVAAKTVSRALAVLKSEGLVSSRGALGTVVEKNPIVITGADRLKRMEKNGMRYAPGEMPYKAPEGKGYADVATHFRTLIKSGELAPGDTLPSVADIRAQFGVAAKTVSRALAVLKSEGLVSSRGALGTVVEKNPIVITGADRLKRMEKNGMRYAPGE

Organism: Streptomyces phaeochromogenes (NCBI:txid1923)

Foldseek 3Di:
DAADADDPDALVQLLVVLCVCLVPHNQNAFAADDQLCVSCRVRVDDSVSNVVSVVVCVQRVQWDADPPPGTGRHHHPNPDPPDPPPPPVPQDDPHDDPPD

Radius of gyration: 13.53 Å; Cα contacts (8 Å, |Δi|>4): 158; chains: 1; bounding box: 36×34×22 Å